Protein 8VIS (pdb70)

Solvent-accessible surface area: 41221 Å² total; per-residue (Å²): 199,46,0,59,32,24,154,52,49,19,35,42,34,6,14,0,21,22,18,43,99,10,135,61,16,17,12,6,0,6,0,0,1,20,23,100,105,57,28,70,2,1,0,0,0,7,43,58,46,15,0,0,0,0,2,86,0,10,90,92,28,63,66,33,216,49,3,47,0,0,2,13,38,12,17,82,167,31,139,67,124,16,151,9,96,54,24,36,60,21,124,82,44,115,68,98,66,54,27,18,3,0,0,0,2,59,1,77,88,63,12,114,64,75,173,61,22,20,3,1,6,7,1,52,77,93,43,121,27,49,73,3,5,9,0,8,0,0,0,0,0,0,84,98,119,67,28,163,67,18,76,65,4,37,23,4,46,1,19,8,26,16,27,47,83,1,30,21,42,107,13,18,103,34,45,7,37,57,10,6,0,0,0,6,20,14,34,5,19,15,4,11,8,80,16,0,17,0,0,0,0,0,15,34,38,117,162,113,53,2,20,0,0,0,0,10,17,47,27,61,86,11,9,66,65,54,44,10,5,2,1,3,55,0,29,53,16,32,54,20,0,106,117,73,24,64,27,76,59,119,7,60,42,132,114,123,72,40,0,0,8,87,55,42,89,109,99,124,134,106,260,0,29,52,16,87,114,6,132,64,11,16,20,2,0,6,0,0,1,37,7,70,127,19,10,43,2,1,0,0,0,6,34,40,50,14,0,0,0,0,2,37,1,9,73,52,33,54,68,35,112,63,2,56,0,0,2,8,52,17,15,74,162,19,147,64,160,14,103,10,98,57,21,53,61,25,136,66,44,93,29,68,68,9,43,19,1,0,0,0,2,45,1,69,110,62,11,115,18,64,102,55,17,2,3,1,6,26,3,22,66,124,42,122,26,56,95,45,28,62,0,49,0,0,0,0,0,0,79,96,46,20,12,65,28,26,57,74,5,38,43,3,107,1,104,10,38,32,30,124,95,1,36,20,106,116,13,19,104,46,46,7,58,98,7,6,0,0,0,3,12,86,127,6,35,25,2,0,0,4,8,0,1,0,0,0,0,0,14,61,55,102,206,96,50,11,26,0,0,0,0,0,2,10,1,45,73,8,10,38,69,70,44,10,0,1,1,3,55,0,27,55,16,31,87,19,0,76,120,67,17,69,48,123,56,134,151,119,67,136,86,46,172,36,0,12,34,22,152,54,74,18,37,43,34,9,9,0,27,18,12,41,124,11,131,64,18,22,11,5,0,6,0,0,0,19,29,101,101,58,24,73,2,0,0,0,0,6,42,51,69,21,0,0,0,0,1,84,3,11,87,103,29,65,70,35,189,40,3,40,0,0,4,10,35,15,15,80,168,32,143,65,126,16,142,9,97,73,29,42,76,28,152,64,35,93,66,98,73,54,27,16,3,0,0,0,1,59,2,48,108,61,10,115,45,58,141,54,19,8,3,1,5,5,0,18,57,38,39,108,26,48,47,2,5,11,0,8,0,1,1,1,0,0,82,90,105,100,22,163,65,19,77,93,4,50,22,2,39,0,18,8,32,12,24,50,87,1,39,20,73,107,13,19,106,47,46,7,64,92,12,7,0,0,0,5,26,12,24,11,20,20,3,10,7,87,14,0,18,0,0,0,0,0,14,29,37,120,152,101,25,1,4,0,0,0,0,10,17,47,28,60,82,10,11,70,73,51,42,12,5,1,1,4,55,0,24,56,18,28,64,27,0,88,114,67,24,60,25,123,143,45,65,42,137,119,80,77,41,0,0,9,80,39,66,101,89,97,135,128,94,263,0,30,50,15,86,110,8,133,72,19,16,18,2,0,5,0,0,1,37,15,80,126,28,12,36,2,0,0,0,0,9,46,12,39,24,0,0,0,0,2,38,1,7,79,39,27,59,49,37,189,44,3,56,0,0,3,18,58,16,15,74,159,19,156,65,159,15,74,10,114,54,25,43,62,26,118,90,44,112,33,47,71,9,44,23,1,0,0,0,2,46,0,80,106,68,7,115,13,61,76,65,18,2,1,1,8,21,5,57,78,127,56,117,20,51,91,32,29,62,0,41,0,0,1,1,0,0,81,95,46,23,11,74,34,26,59,73,5,38,44,2,106,1,106,8,40,36,31,106,93,1,37,21,110,115,12,17,104,48,47,8,58,98,8,7,0,0,0,4,19,100,133,7,33,26,2,0,0,2,0,0,1,0,0,0,0,0,9,64,48,109,212,99,64,8,10,0,0,0,0,0,2,9,1,43,51,9,10,45,82,70,45,12,0,0,1,4,54,0,26,56,16,31,95,28,0,111,118,67,27,53,31,158

Structure (mmCIF, N/CA/C/O backbone):
data_8VIS
#
_entry.id   8VIS
#
_cell.length_a   119.676
_cell.length_b   119.676
_cell.length_c   134.289
_cell.angle_alpha   90.00
_cell.angle_beta   90.00
_cell.angle_gamma   90.00
#
_symmetry.space_group_name_H-M   'P 43 21 2'
#
loop_
_entity.id
_entity.type
_entity.pdbx_description
1 polymer 'Transmembrane protease serine 11D non-catalytic chain'
2 polymer 'Transmembrane protease serine 11D catalytic chain'
3 non-polymer 'MAGNESIUM ION'
4 non-polymer GLYCEROL
5 non-polymer 1,2-ETHANEDIOL
6 non-polymer 'UNKNOWN ATOM OR ION'
7 water water
#
loop_
_atom_site.group_PDB
_atom_site.id
_atom_site.type_symbol
_atom_site.label_atom_id
_atom_site.label_alt_id
_atom_site.label_comp_id
_atom_site.label_asym_id
_atom_site.label_entity_id
_atom_site.label_seq_id
_atom_site.pdbx_PDB_ins_code
_atom_site.Cartn_x
_atom_site.Cartn_y
_atom_site.Cartn_z
_atom_site.occupancy
_atom_site.B_iso_or_equiv
_atom_site.auth_seq_id
_atom_site.auth_comp_id
_atom_site.auth_asym_id
_atom_site.auth_atom_id
_atom_site.pdbx_PDB_model_num
ATOM 1 N N . GLU A 1 131 ? 23.031 13.594 6.677 1.00 37.81 172 GLU A N 1
ATOM 2 C CA . GLU A 1 131 ? 21.925 13.599 7.672 1.00 38.63 172 GLU A CA 1
ATOM 3 C C . GLU A 1 131 ? 21.894 12.297 8.478 1.00 33.69 172 GLU A C 1
ATOM 4 O O . GLU A 1 131 ? 21.577 12.332 9.661 1.00 45.58 172 GLU A O 1
ATOM 10 N N . CYS A 1 132 ? 22.176 11.151 7.845 1.00 24.79 173 CYS A N 1
ATOM 11 C CA . CYS A 1 132 ? 22.276 9.897 8.593 1.00 18.47 173 CYS A CA 1
ATOM 12 C C . CYS A 1 132 ? 23.620 9.245 8.297 1.00 17.16 173 CYS A C 1
ATOM 13 O O . CYS A 1 132 ? 24.240 9.521 7.282 1.00 19.04 173 CYS A O 1
ATOM 16 N N . GLY A 1 133 ? 24.069 8.341 9.160 1.00 15.09 174 GLY A N 1
ATOM 17 C CA . GLY A 1 133 ? 25.036 7.334 8.752 1.00 14.78 174 GLY A CA 1
ATOM 18 C C . GLY A 1 133 ? 26.491 7.624 9.109 1.00 13.93 174 GLY A C 1
ATOM 19 O O . GLY A 1 133 ? 27.335 6.756 8.938 1.00 13.82 174 GLY A O 1
ATOM 20 N N . ALA A 1 134 ? 26.808 8.786 9.692 1.00 13.15 175 ALA A N 1
ATOM 21 C CA . ALA A 1 134 ? 28.176 9.032 10.120 1.00 13.67 175 ALA A CA 1
ATOM 22 C C . ALA A 1 134 ? 28.481 8.109 11.291 1.00 12.47 175 ALA A C 1
ATOM 23 O O . ALA A 1 134 ? 27.741 8.003 12.252 1.00 14.49 175 ALA A O 1
ATOM 25 N N . GLY A 1 135 ? 29.568 7.396 11.200 1.00 14.48 176 GLY A N 1
ATOM 26 C CA . GLY A 1 135 ? 29.860 6.346 12.141 1.00 15.25 176 GLY A CA 1
ATOM 27 C C . GLY A 1 135 ? 31.328 6.329 12.523 1.00 16.15 176 GLY A C 1
ATOM 28 O O . GLY A 1 135 ? 32.077 7.279 12.268 1.00 17.37 176 GLY A O 1
ATOM 29 N N . PRO A 1 136 ? 31.757 5.236 13.154 1.00 13.22 177 PRO A N 1
ATOM 30 C CA . PRO A 1 136 ? 33.085 5.181 13.767 1.00 14.43 177 PRO A CA 1
ATOM 31 C C . PRO A 1 136 ? 34.201 4.921 12.762 1.00 16.31 177 PRO A C 1
ATOM 32 O O . PRO A 1 136 ? 33.935 4.598 11.618 1.00 17.90 177 PRO A O 1
ATOM 36 N N . ASP A 1 137 ? 35.435 5.089 13.247 1.00 20.55 178 ASP A N 1
ATOM 37 C CA . ASP A 1 137 ? 36.634 4.792 12.486 1.00 23.27 178 ASP A CA 1
ATOM 38 C C . ASP A 1 137 ? 36.878 3.286 12.546 1.00 22.77 178 ASP A C 1
ATOM 39 O O . ASP A 1 137 ? 37.808 2.818 13.198 1.00 24.50 178 ASP A O 1
ATOM 44 N N . LEU A 1 138 ? 35.929 2.547 11.961 1.00 20.75 179 LEU A N 1
ATOM 45 C CA . LEU A 1 138 ? 35.920 1.098 11.879 1.00 20.34 179 LEU A CA 1
ATOM 46 C C . LEU A 1 138 ? 35.455 0.767 10.472 1.00 19.55 179 LEU A C 1
ATOM 47 O O . LEU A 1 138 ? 34.729 1.545 9.848 1.00 20.28 179 LEU A O 1
ATOM 52 N N . ILE A 1 139 ? 35.899 -0.388 9.967 1.00 20.14 180 ILE A N 1
ATOM 53 C CA . ILE A 1 139 ? 35.529 -0.842 8.618 1.00 21.24 180 ILE A CA 1
ATOM 54 C C . ILE A 1 139 ? 34.988 -2.261 8.759 1.00 17.29 180 ILE A C 1
ATOM 55 O O . ILE A 1 139 ? 35.326 -2.988 9.702 1.00 20.74 180 ILE A O 1
ATOM 60 N N . THR A 1 140 ? 34.118 -2.653 7.821 1.00 14.52 181 THR A N 1
ATOM 61 C CA . THR A 1 140 ? 33.681 -4.033 7.758 1.00 11.88 181 THR A CA 1
ATOM 62 C C . THR A 1 140 ? 34.282 -4.641 6.499 1.00 11.78 181 THR A C 1
ATOM 63 O O . THR A 1 140 ? 33.648 -4.743 5.451 1.00 11.02 181 THR A O 1
ATOM 67 N N . ASP A 1 141 ? 35.549 -5.013 6.609 1.00 12.79 182 ASP A N 1
ATOM 68 C CA . ASP A 1 141 ? 36.194 -5.656 5.477 1.00 13.41 182 ASP A CA 1
ATOM 69 C C . ASP A 1 141 ? 35.786 -7.118 5.436 1.00 12.87 182 ASP A C 1
ATOM 70 O O . ASP A 1 141 ? 35.664 -7.766 6.475 1.00 16.01 182 ASP A O 1
ATOM 75 N N . ASP A 1 142 ? 35.569 -7.656 4.237 1.00 11.34 183 ASP A N 1
ATOM 76 C CA . ASP A 1 142 ? 35.083 -9.012 4.106 1.00 9.77 183 ASP A CA 1
ATOM 77 C C . ASP A 1 142 ? 36.212 -10.002 3.794 1.00 9.88 183 ASP A C 1
ATOM 78 O O . ASP A 1 142 ? 35.976 -11.214 3.744 1.00 9.30 183 ASP A O 1
ATOM 83 N N . ASP A 1 143 ? 37.407 -9.467 3.545 1.00 9.99 184 ASP A N 1
ATOM 84 C CA . ASP A 1 143 ? 38.442 -10.278 2.895 1.00 10.03 184 ASP A CA 1
ATOM 85 C C . ASP A 1 143 ? 39.400 -10.914 3.902 1.00 9.79 184 ASP A C 1
ATOM 86 O O . ASP A 1 143 ? 40.122 -11.865 3.577 1.00 9.02 184 ASP A O 1
ATOM 91 N N . ASP A 1 144 ? 39.447 -10.429 5.137 1.00 11.05 185 ASP A N 1
ATOM 92 C CA . ASP A 1 144 ? 40.362 -11.051 6.079 1.00 11.25 185 ASP A CA 1
ATOM 93 C C . ASP A 1 144 ? 40.005 -12.526 6.287 1.00 10.67 185 ASP A C 1
ATOM 94 O O . ASP A 1 144 ? 38.832 -12.899 6.289 1.00 10.94 185 ASP A O 1
ATOM 99 N N . LYS A 1 145 ? 41.050 -13.348 6.444 1.00 10.43 186 LYS A N 1
ATOM 100 C CA . LYS A 1 145 ? 40.862 -14.762 6.694 1.00 12.65 186 LYS A CA 1
ATOM 101 C C . LYS A 1 145 ? 40.725 -15.061 8.205 1.00 14.95 186 LYS A C 1
ATOM 102 O O . LYS A 1 145 ? 41.019 -16.222 8.564 1.00 14.70 186 LYS A O 1
ATOM 109 N N . ILE B 2 1 ? 25.690 -9.269 24.184 1.00 10.12 187 ILE B N 1
ATOM 110 C CA . ILE B 2 1 ? 26.638 -9.682 23.104 1.00 10.15 187 ILE B CA 1
ATOM 111 C C . ILE B 2 1 ? 27.639 -10.680 23.689 1.00 11.02 187 ILE B C 1
ATOM 112 O O . ILE B 2 1 ? 28.238 -10.437 24.733 1.00 10.80 187 ILE B O 1
ATOM 117 N N . LEU B 2 2 ? 27.762 -11.818 23.020 1.00 11.51 188 LEU B N 1
ATOM 118 C CA . LEU B 2 2 ? 28.780 -12.816 23.302 1.00 14.02 188 LEU B CA 1
ATOM 119 C C . LEU B 2 2 ? 29.988 -12.529 22.441 1.00 13.94 188 LEU B C 1
ATOM 120 O O . LEU B 2 2 ? 29.841 -12.195 21.257 1.00 12.44 188 LEU B O 1
ATOM 125 N N . GLY B 2 3 ? 31.187 -12.640 23.060 1.00 14.58 189 GLY B N 1
ATOM 126 C CA . GLY B 2 3 ? 32.423 -12.621 22.302 1.00 16.20 189 GLY B CA 1
ATOM 127 C C . GLY B 2 3 ? 32.758 -11.259 21.742 1.00 18.63 189 GLY B C 1
ATOM 128 O O . GLY B 2 3 ? 33.455 -11.136 20.745 1.00 25.39 189 GLY B O 1
ATOM 129 N N . GLY B 2 4 ? 32.222 -10.225 22.386 1.00 15.74 190 GLY B N 1
ATOM 130 C CA . GLY B 2 4 ? 32.418 -8.889 21.920 1.00 20.15 190 GLY B CA 1
ATOM 131 C C . GLY B 2 4 ? 33.381 -8.162 22.835 1.00 19.72 190 GLY B C 1
ATOM 132 O O . GLY B 2 4 ? 33.941 -8.725 23.796 1.00 21.12 190 GLY B O 1
ATOM 133 N N . THR B 2 5 ? 33.464 -6.878 22.550 1.00 18.40 191 THR B N 1
ATOM 134 C CA A THR B 2 5 ? 34.271 -5.973 23.337 0.60 17.40 191 THR B CA 1
ATOM 135 C CA B THR B 2 5 ? 34.272 -5.967 23.334 0.40 16.98 191 THR B CA 1
ATOM 136 C C . THR B 2 5 ? 33.401 -4.799 23.757 1.00 15.13 191 THR B C 1
ATOM 137 O O . THR B 2 5 ? 32.371 -4.549 23.134 1.00 12.31 191 THR B O 1
ATOM 144 N N . GLU B 2 6 ? 33.812 -4.099 24.813 1.00 13.37 192 GLU B N 1
ATOM 145 C CA . GLU B 2 6 ? 33.137 -2.873 25.195 1.00 13.30 192 GLU B CA 1
ATOM 146 C C . GLU B 2 6 ? 33.298 -1.840 24.083 1.00 13.16 192 GLU B C 1
ATOM 147 O O . GLU B 2 6 ? 34.399 -1.612 23.554 1.00 14.97 192 GLU B O 1
ATOM 153 N N . ALA B 2 7 ? 32.188 -1.199 23.709 1.00 11.12 193 ALA B N 1
ATOM 154 C CA . ALA B 2 7 ? 32.198 -0.140 22.728 1.00 10.99 193 ALA B CA 1
ATOM 155 C C . ALA B 2 7 ? 32.705 1.159 23.347 1.00 11.37 193 ALA B C 1
ATOM 156 O O . ALA B 2 7 ? 32.410 1.476 24.509 1.00 13.48 193 ALA B O 1
ATOM 158 N N . GLU B 2 8 ? 33.419 1.954 22.551 1.00 12.02 194 GLU B N 1
ATOM 159 C CA . GLU B 2 8 ? 33.809 3.287 22.985 1.00 11.99 194 GLU B CA 1
ATOM 160 C C . GLU B 2 8 ? 32.603 4.218 22.903 1.00 12.00 194 GLU B C 1
ATOM 161 O O . GLU B 2 8 ? 31.819 4.128 21.987 1.00 10.96 194 GLU B O 1
ATOM 167 N N . GLU B 2 9 ? 32.497 5.161 23.841 1.00 12.06 195 GLU B N 1
ATOM 168 C CA A GLU B 2 9 ? 31.509 6.214 23.752 0.60 11.76 195 GLU B CA 1
ATOM 169 C CA B GLU B 2 9 ? 31.527 6.239 23.771 0.40 13.48 195 GLU B CA 1
ATOM 170 C C . GLU B 2 9 ? 31.645 6.913 22.406 1.00 12.76 195 GLU B C 1
ATOM 171 O O . GLU B 2 9 ? 32.755 7.202 21.954 1.00 14.46 195 GLU B O 1
ATOM 182 N N . GLY B 2 10 ? 30.491 7.138 21.748 1.00 12.39 196 GLY B N 1
ATOM 183 C CA . GLY B 2 10 ? 30.477 7.830 20.476 1.00 12.81 196 GLY B CA 1
ATOM 184 C C . GLY B 2 10 ? 30.619 6.912 19.265 1.00 12.59 196 GLY B C 1
ATOM 185 O O . GLY B 2 10 ? 30.413 7.383 18.159 1.00 13.86 196 GLY B O 1
ATOM 186 N N . SER B 2 11 ? 31.018 5.637 19.444 1.00 11.35 197 SER B N 1
ATOM 187 C CA . SER B 2 11 ? 31.243 4.772 18.293 1.00 11.03 197 SER B CA 1
ATOM 188 C C . SER B 2 11 ? 29.951 4.545 17.526 1.00 10.71 197 SER B C 1
ATOM 189 O O . SER B 2 11 ? 29.986 4.512 16.303 1.00 10.58 197 SER B O 1
ATOM 192 N N . TRP B 2 12 ? 28.838 4.357 18.271 1.00 9.55 198 TRP B N 1
ATOM 193 C CA . TRP B 2 12 ? 27.578 3.924 17.694 1.00 9.11 198 TRP B CA 1
ATOM 194 C C . TRP B 2 12 ? 26.505 4.958 18.014 1.00 9.68 198 TRP B C 1
ATOM 195 O O . TRP B 2 12 ? 25.731 4.800 18.977 1.00 9.09 198 TRP B O 1
ATOM 206 N N . PRO B 2 13 ? 26.508 6.101 17.302 1.00 9.66 199 PRO B N 1
ATOM 207 C CA . PRO B 2 13 ? 25.754 7.273 17.733 1.00 10.49 199 PRO B CA 1
ATOM 208 C C . PRO B 2 13 ? 24.248 7.092 17.707 1.00 10.92 199 PRO B C 1
ATOM 209 O O . PRO B 2 13 ? 23.520 7.843 18.346 1.00 10.50 199 PRO B O 1
ATOM 213 N N . TRP B 2 14 ? 23.793 6.079 16.943 1.00 9.20 200 TRP B N 1
ATOM 214 C CA . TRP B 2 14 ? 22.366 5.802 16.810 1.00 8.92 200 TRP B CA 1
ATOM 215 C C . TRP B 2 14 ? 21.845 4.877 17.908 1.00 9.09 200 TRP B C 1
ATOM 216 O O . TRP B 2 14 ? 20.618 4.724 18.029 1.00 8.56 200 TRP B O 1
ATOM 227 N N . GLN B 2 15 ? 22.740 4.183 18.632 1.00 8.52 201 GLN B N 1
ATOM 228 C CA . GLN B 2 15 ? 22.320 3.133 19.549 1.00 8.56 201 GLN B CA 1
ATOM 229 C C . GLN B 2 15 ? 21.646 3.785 20.760 1.00 8.65 201 GLN B C 1
ATOM 230 O O . GLN B 2 15 ? 22.181 4.716 21.388 1.00 10.61 201 GLN B O 1
ATOM 236 N N . VAL B 2 16 ? 20.452 3.299 21.067 1.00 7.84 202 VAL B N 1
ATOM 237 C CA . VAL B 2 16 ? 19.760 3.663 22.308 1.00 8.16 202 VAL B CA 1
ATOM 238 C C . VAL B 2 16 ? 19.466 2.403 23.096 1.00 7.96 202 VAL B C 1
ATOM 239 O O . VAL B 2 16 ? 19.330 1.306 22.559 1.00 8.89 202 VAL B O 1
ATOM 243 N N . SER B 2 17 ? 19.338 2.610 24.415 1.00 7.53 203 SER B N 1
ATOM 244 C CA . SER B 2 17 ? 18.760 1.645 25.335 1.00 7.59 203 SER B CA 1
ATOM 245 C C . SER B 2 17 ? 17.304 2.016 25.558 1.00 7.82 203 SER B C 1
ATOM 246 O O . SER B 2 17 ? 17.015 3.183 25.833 1.00 8.65 203 SER B O 1
ATOM 249 N N . LEU B 2 18 ? 16.429 1.014 25.436 1.00 7.49 204 LEU B N 1
ATOM 250 C CA . LEU B 2 18 ? 15.022 1.222 25.752 1.00 8.30 204 LEU B CA 1
ATOM 251 C C . LEU B 2 18 ? 14.775 0.599 27.109 1.00 7.27 204 LEU B C 1
ATOM 252 O O . LEU B 2 18 ? 14.928 -0.610 27.299 1.00 7.86 204 LEU B O 1
ATOM 257 N N . ARG B 2 19 ? 14.415 1.471 28.056 1.00 8.57 205 ARG B N 1
ATOM 258 C CA . ARG B 2 19 ? 14.203 1.124 29.437 1.00 9.14 205 ARG B CA 1
ATOM 259 C C . ARG B 2 19 ? 12.722 1.009 29.738 1.00 9.55 205 ARG B C 1
ATOM 260 O O . ARG B 2 19 ? 11.985 1.919 29.433 1.00 10.85 205 ARG B O 1
ATOM 268 N N . LEU B 2 20 ? 12.326 -0.127 30.254 1.00 11.07 206 LEU B N 1
ATOM 269 C CA . LEU B 2 20 ? 10.966 -0.411 30.696 1.00 11.13 206 LEU B CA 1
ATOM 270 C C . LEU B 2 20 ? 10.972 -0.323 32.214 1.00 12.70 206 LEU B C 1
ATOM 271 O O . LEU B 2 20 ? 11.726 -1.026 32.887 1.00 13.46 206 LEU B O 1
ATOM 276 N N . ASN B 2 21 ? 10.166 0.622 32.731 1.00 13.85 207 ASN B N 1
ATOM 277 C CA . ASN B 2 21 ? 10.052 0.768 34.179 1.00 14.86 207 ASN B CA 1
ATOM 278 C C . ASN B 2 21 ? 11.438 0.907 34.835 1.00 15.18 207 ASN B C 1
ATOM 279 O O . ASN B 2 21 ? 11.717 0.309 35.863 1.00 16.79 207 ASN B O 1
ATOM 284 N N . ASN B 2 22 ? 12.281 1.711 34.213 1.00 15.05 208 ASN B N 1
ATOM 285 C CA . ASN B 2 22 ? 13.580 2.112 34.740 1.00 14.73 208 ASN B CA 1
ATOM 286 C C . ASN B 2 22 ? 14.597 0.972 34.763 1.00 14.94 208 ASN B C 1
ATOM 287 O O . ASN B 2 22 ? 15.500 0.948 35.598 1.00 16.98 208 ASN B O 1
ATOM 292 N N . ALA B 2 23 ? 14.490 0.020 33.837 1.00 13.67 209 ALA B N 1
ATOM 293 C CA . ALA B 2 23 ? 15.547 -0.963 33.646 1.00 12.59 209 ALA B CA 1
ATOM 294 C C . ALA B 2 23 ? 15.728 -1.204 32.145 1.00 11.49 209 ALA B C 1
ATOM 295 O O . ALA B 2 23 ? 14.756 -1.317 31.417 1.00 10.57 209 ALA B O 1
ATOM 297 N N . HIS B 2 24 ? 16.999 -1.325 31.717 1.00 11.54 210 HIS B N 1
ATOM 298 C CA . HIS B 2 24 ? 17.278 -1.690 30.333 1.00 10.38 210 HIS B CA 1
ATOM 299 C C . HIS B 2 24 ? 16.456 -2.916 29.954 1.00 9.14 210 HIS B C 1
ATOM 300 O O . HIS B 2 24 ? 16.512 -3.943 30.628 1.00 10.49 210 HIS B O 1
ATOM 307 N N . HIS B 2 25 ? 15.782 -2.857 28.814 1.00 9.55 211 HIS B N 1
ATOM 308 C CA . HIS B 2 25 ? 15.049 -4.005 28.326 1.00 10.20 211 HIS B CA 1
ATOM 309 C C . HIS B 2 25 ? 15.464 -4.432 26.916 1.00 9.63 211 HIS B C 1
ATOM 310 O O . HIS B 2 25 ? 15.584 -5.624 26.627 1.00 12.58 211 HIS B O 1
ATOM 317 N N A CYS B 2 26 ? 15.647 -3.459 26.036 0.50 8.50 212 CYS B N 1
ATOM 318 N N B CYS B 2 26 ? 15.658 -3.481 26.029 0.50 10.66 212 CYS B N 1
ATOM 319 C CA A CYS B 2 26 ? 15.884 -3.688 24.618 0.50 7.83 212 CYS B CA 1
ATOM 320 C CA B CYS B 2 26 ? 16.112 -3.836 24.696 0.50 11.41 212 CYS B CA 1
ATOM 321 C C A CYS B 2 26 ? 16.851 -2.652 24.072 0.50 8.08 212 CYS B C 1
ATOM 322 C C B CYS B 2 26 ? 16.860 -2.669 24.071 0.50 10.02 212 CYS B C 1
ATOM 323 O O A CYS B 2 26 ? 17.012 -1.589 24.639 0.50 7.89 212 CYS B O 1
ATOM 324 O O B CYS B 2 26 ? 16.993 -1.598 24.640 0.50 9.62 212 CYS B O 1
ATOM 329 N N . GLY B 2 27 ? 17.463 -2.954 22.922 1.00 8.50 213 GLY B N 1
ATOM 330 C CA . GLY B 2 27 ? 18.148 -1.955 22.153 1.00 8.41 213 GLY B CA 1
ATOM 331 C C . GLY B 2 27 ? 17.222 -1.325 21.114 1.00 8.03 213 GLY B C 1
ATOM 332 O O . GLY B 2 27 ? 16.136 -1.811 20.876 1.00 8.12 213 GLY B O 1
ATOM 333 N N . GLY B 2 28 ? 17.700 -0.258 20.514 1.00 8.07 214 GLY B N 1
ATOM 334 C CA . GLY B 2 28 ? 17.068 0.340 19.366 1.00 8.13 214 GLY B CA 1
ATOM 335 C C . GLY B 2 28 ? 18.059 1.254 18.654 1.00 8.00 214 GLY B C 1
ATOM 336 O O . GLY B 2 28 ? 19.143 1.502 19.164 1.00 8.51 214 GLY B O 1
ATOM 337 N N . SER B 2 29 ? 17.658 1.777 17.500 1.00 8.35 215 SER B N 1
ATOM 338 C CA . SER B 2 29 ? 18.480 2.670 16.696 1.00 8.35 215 SER B CA 1
ATOM 339 C C . SER B 2 29 ? 17.698 3.912 16.269 1.00 8.25 215 SER B C 1
ATOM 340 O O . SER B 2 29 ? 16.626 3.776 15.692 1.00 8.53 215 SER B O 1
ATOM 343 N N . LEU B 2 30 ? 18.264 5.086 16.493 1.00 7.93 216 LEU B N 1
ATOM 344 C CA . LEU B 2 30 ? 17.707 6.301 15.923 1.00 9.24 216 LEU B CA 1
ATOM 345 C C . LEU B 2 30 ? 17.775 6.251 14.400 1.00 9.94 216 LEU B C 1
ATOM 346 O O . LEU B 2 30 ? 18.875 6.078 13.846 1.00 10.21 216 LEU B O 1
ATOM 351 N N . ILE B 2 31 ? 16.646 6.440 13.742 1.00 9.71 217 ILE B N 1
ATOM 352 C CA . ILE B 2 31 ? 16.602 6.516 12.279 1.00 10.24 217 ILE B CA 1
ATOM 353 C C . ILE B 2 31 ? 16.244 7.933 11.807 1.00 11.74 217 ILE B C 1
ATOM 354 O O . ILE B 2 31 ? 16.361 8.252 10.620 1.00 12.99 217 ILE B O 1
ATOM 359 N N . ASN B 2 32 ? 15.844 8.783 12.741 1.00 12.05 218 ASN B N 1
ATOM 360 C CA . ASN B 2 32 ? 15.820 10.230 12.537 1.00 13.95 218 ASN B CA 1
ATOM 361 C C . ASN B 2 32 ? 15.686 10.871 13.908 1.00 15.00 218 ASN B C 1
ATOM 362 O O . ASN B 2 32 ? 15.819 10.177 14.920 1.00 13.84 218 ASN B O 1
ATOM 367 N N . ASN B 2 33 ? 15.433 12.195 13.971 1.00 14.64 219 ASN B N 1
ATOM 368 C CA A ASN B 2 33 ? 15.514 12.855 15.259 0.50 14.98 219 ASN B CA 1
ATOM 369 C CA B ASN B 2 33 ? 15.478 12.910 15.227 0.50 15.45 219 ASN B CA 1
ATOM 370 C C . ASN B 2 33 ? 14.315 12.564 16.160 1.00 14.95 219 ASN B C 1
ATOM 371 O O . ASN B 2 33 ? 14.333 12.990 17.315 1.00 15.78 219 ASN B O 1
ATOM 380 N N . MET B 2 34 ? 13.282 11.842 15.682 1.00 14.46 220 MET B N 1
ATOM 381 C CA . MET B 2 34 ? 12.158 11.520 16.550 1.00 16.31 220 MET B CA 1
ATOM 382 C C . MET B 2 34 ? 11.750 10.060 16.520 1.00 13.60 220 MET B C 1
ATOM 383 O O . MET B 2 34 ? 10.825 9.693 17.225 1.00 14.08 220 MET B O 1
ATOM 388 N N . TRP B 2 35 ? 12.438 9.205 15.739 1.00 11.68 221 TRP B N 1
ATOM 389 C CA . TRP B 2 35 ? 12.028 7.822 15.611 1.00 10.75 221 TRP B CA 1
ATOM 390 C C . TRP B 2 35 ? 13.178 6.840 15.848 1.00 10.40 221 TRP B C 1
ATOM 391 O O . TRP B 2 35 ? 14.279 7.043 15.345 1.00 9.79 221 TRP B O 1
ATOM 402 N N . ILE B 2 36 ? 12.854 5.792 16.604 1.00 9.22 222 ILE B N 1
ATOM 403 C CA . ILE B 2 36 ? 13.746 4.697 16.908 1.00 8.86 222 ILE B CA 1
ATOM 404 C C . ILE B 2 36 ? 13.156 3.413 16.304 1.00 9.30 222 ILE B C 1
ATOM 405 O O . ILE B 2 36 ? 11.992 3.070 16.503 1.00 9.29 222 ILE B O 1
ATOM 410 N N . LEU B 2 37 ? 14.020 2.630 15.664 1.00 8.08 223 LEU B N 1
ATOM 411 C CA . LEU B 2 37 ? 13.676 1.351 15.075 1.00 9.06 223 LEU B CA 1
ATOM 412 C C . LEU B 2 37 ? 14.148 0.247 16.012 1.00 8.60 223 LEU B C 1
ATOM 413 O O . LEU B 2 37 ? 15.295 0.288 16.469 1.00 9.21 223 LEU B O 1
ATOM 418 N N . THR B 2 38 ? 13.273 -0.717 16.306 1.00 8.24 224 THR B N 1
ATOM 419 C CA . THR B 2 38 ? 13.540 -1.758 17.271 1.00 7.91 224 THR B CA 1
ATOM 420 C C . THR B 2 38 ? 12.702 -3.003 16.935 1.00 7.82 224 THR B C 1
ATOM 421 O O . THR B 2 38 ? 12.251 -3.146 15.810 1.00 8.15 224 THR B O 1
ATOM 425 N N . ALA B 2 39 ? 12.617 -3.932 17.878 1.00 7.85 225 ALA B N 1
ATOM 426 C CA . ALA B 2 39 ? 11.938 -5.217 17.723 1.00 7.66 225 ALA B CA 1
ATOM 427 C C . ALA B 2 39 ? 10.564 -5.163 18.368 1.00 8.61 225 ALA B C 1
ATOM 428 O O . ALA B 2 39 ? 10.417 -4.625 19.452 1.00 8.83 225 ALA B O 1
ATOM 430 N N . ALA B 2 40 ? 9.570 -5.794 17.730 1.00 9.25 226 ALA B N 1
ATOM 431 C CA . ALA B 2 40 ? 8.252 -5.951 18.331 1.00 9.17 226 ALA B CA 1
ATOM 432 C C . ALA B 2 40 ? 8.272 -6.729 19.644 1.00 9.58 226 ALA B C 1
ATOM 433 O O . ALA B 2 40 ? 7.510 -6.458 20.574 1.00 9.60 226 ALA B O 1
ATOM 435 N N . HIS B 2 41 ? 9.149 -7.736 19.776 1.00 9.34 227 HIS B N 1
ATOM 436 C CA . HIS B 2 41 ? 9.204 -8.568 20.961 1.00 10.71 227 HIS B CA 1
ATOM 437 C C . HIS B 2 41 ? 9.444 -7.750 22.234 1.00 9.55 227 HIS B C 1
ATOM 438 O O . HIS B 2 41 ? 9.053 -8.186 23.314 1.00 10.39 227 HIS B O 1
ATOM 445 N N . CYS B 2 42 ? 10.145 -6.610 22.094 1.00 9.47 228 CYS B N 1
ATOM 446 C CA . CYS B 2 42 ? 10.434 -5.732 23.210 1.00 10.50 228 CYS B CA 1
ATOM 447 C C . CYS B 2 42 ? 9.168 -5.363 23.980 1.00 10.40 228 CYS B C 1
ATOM 448 O O . CYS B 2 42 ? 9.248 -5.135 25.187 1.00 10.43 228 CYS B O 1
ATOM 451 N N . PHE B 2 43 ? 8.029 -5.319 23.267 1.00 9.99 229 PHE B N 1
ATOM 452 C CA . PHE B 2 43 ? 6.799 -4.756 23.813 1.00 10.57 229 PHE B CA 1
ATOM 453 C C . PHE B 2 43 ? 5.764 -5.828 24.121 1.00 12.94 229 PHE B C 1
ATOM 454 O O . PHE B 2 43 ? 4.587 -5.491 24.326 1.00 13.89 229 PHE B O 1
ATOM 462 N N . ARG B 2 44 ? 6.169 -7.085 24.201 1.00 14.38 230 ARG B N 1
ATOM 463 C CA . ARG B 2 44 ? 5.197 -8.153 24.360 1.00 17.19 230 ARG B CA 1
ATOM 464 C C . ARG B 2 44 ? 4.446 -8.034 25.694 1.00 17.95 230 ARG B C 1
ATOM 465 O O . ARG B 2 44 ? 3.276 -8.413 25.760 1.00 20.46 230 ARG B O 1
ATOM 468 N N . SER B 2 45 ? 5.106 -7.544 26.736 1.00 16.46 231 SER B N 1
ATOM 469 C CA . SER B 2 45 ? 4.488 -7.412 28.046 1.00 18.85 231 SER B CA 1
ATOM 470 C C . SER B 2 45 ? 3.976 -5.988 28.285 1.00 19.22 231 SER B C 1
ATOM 471 O O . SER B 2 45 ? 2.991 -5.818 29.000 1.00 22.45 231 SER B O 1
ATOM 474 N N . ASN B 2 46 ? 4.615 -4.966 27.697 1.00 13.06 232 ASN B N 1
ATOM 475 C CA . ASN B 2 46 ? 4.235 -3.579 27.965 1.00 13.06 232 ASN B CA 1
ATOM 476 C C . ASN B 2 46 ? 4.449 -2.758 26.708 1.00 12.14 232 ASN B C 1
ATOM 477 O O . ASN B 2 46 ? 5.594 -2.665 26.245 1.00 10.88 232 ASN B O 1
ATOM 482 N N . SER B 2 47 ? 3.362 -2.189 26.156 1.00 10.50 233 SER B N 1
ATOM 483 C CA . SER B 2 47 ? 3.451 -1.304 25.011 1.00 11.39 233 SER B CA 1
ATOM 484 C C . SER B 2 47 ? 2.879 0.061 25.341 1.00 10.25 233 SER B C 1
ATOM 485 O O . SER B 2 47 ? 2.495 0.793 24.432 1.00 10.61 233 SER B O 1
ATOM 488 N N . ASN B 2 48 ? 2.987 0.417 26.627 1.00 9.31 234 ASN B N 1
ATOM 489 C CA . ASN B 2 48 ? 2.563 1.723 27.108 1.00 9.86 234 ASN B CA 1
ATOM 490 C C . ASN B 2 48 ? 3.695 2.728 26.950 1.00 10.05 234 ASN B C 1
ATOM 491 O O . ASN B 2 48 ? 4.661 2.657 27.720 1.00 9.90 234 ASN B O 1
ATOM 496 N N . PRO B 2 49 ? 3.619 3.712 26.043 1.00 10.07 235 PRO B N 1
ATOM 497 C CA . PRO B 2 49 ? 4.732 4.644 25.861 1.00 10.21 235 PRO B CA 1
ATOM 498 C C . PRO B 2 49 ? 5.173 5.367 27.131 1.00 10.98 235 PRO B C 1
ATOM 499 O O . PRO B 2 49 ? 6.326 5.705 27.308 1.00 10.43 235 PRO B O 1
ATOM 503 N N . ARG B 2 50 ? 4.230 5.594 28.050 1.00 11.65 236 ARG B N 1
ATOM 504 C CA . ARG B 2 50 ? 4.541 6.292 29.286 1.00 11.20 236 ARG B CA 1
ATOM 505 C C . ARG B 2 50 ? 5.433 5.481 30.200 1.00 11.55 236 ARG B C 1
ATOM 506 O O . ARG B 2 50 ? 5.954 6.058 31.155 1.00 12.04 236 ARG B O 1
ATOM 514 N N . ASP B 2 51 ? 5.616 4.173 29.948 1.00 10.33 237 ASP B N 1
ATOM 515 C CA . ASP B 2 51 ? 6.430 3.323 30.818 1.00 11.28 237 ASP B CA 1
ATOM 516 C C . ASP B 2 51 ? 7.847 3.086 30.263 1.00 10.49 237 ASP B C 1
ATOM 517 O O . ASP B 2 51 ? 8.641 2.341 30.866 1.00 10.75 237 ASP B O 1
ATOM 522 N N . TRP B 2 52 ? 8.129 3.709 29.128 1.00 9.82 238 TRP B N 1
ATOM 523 C CA . TRP B 2 52 ? 9.397 3.541 28.429 1.00 9.85 238 TRP B CA 1
ATOM 524 C C . TRP B 2 52 ? 10.172 4.835 28.358 1.00 10.59 238 TRP B C 1
ATOM 525 O O . TRP B 2 52 ? 9.615 5.923 28.145 1.00 12.15 238 TRP B O 1
ATOM 536 N N . ILE B 2 53 ? 11.512 4.693 28.459 1.00 10.31 239 ILE B N 1
ATOM 537 C CA . ILE B 2 53 ? 12.425 5.812 28.275 1.00 10.52 239 ILE B CA 1
ATOM 538 C C . ILE B 2 53 ? 13.547 5.306 27.384 1.00 9.51 239 ILE B C 1
ATOM 539 O O . ILE B 2 53 ? 14.005 4.176 27.597 1.00 9.89 239 ILE B O 1
ATOM 544 N N . ALA B 2 54 ? 13.976 6.134 26.437 1.00 9.27 240 ALA B N 1
ATOM 545 C CA . ALA B 2 54 ? 15.143 5.805 25.621 1.00 9.09 240 ALA B CA 1
ATOM 546 C C . ALA B 2 54 ? 16.340 6.556 26.158 1.00 9.50 240 ALA B C 1
ATOM 547 O O . ALA B 2 54 ? 16.224 7.698 26.577 1.00 10.35 240 ALA B O 1
ATOM 549 N N . THR B 2 55 ? 17.503 5.893 26.209 1.00 9.44 241 THR B N 1
ATOM 550 C CA . THR B 2 55 ? 18.697 6.598 26.618 1.00 9.28 241 THR B CA 1
ATOM 551 C C . THR B 2 55 ? 19.795 6.445 25.584 1.00 9.39 241 THR B C 1
ATOM 552 O O . THR B 2 55 ? 19.880 5.461 24.883 1.00 9.56 241 THR B O 1
ATOM 556 N N . SER B 2 56 ? 20.652 7.476 25.586 1.00 9.44 242 SER B N 1
ATOM 557 C CA A SER B 2 56 ? 21.873 7.520 24.803 0.50 10.12 242 SER B CA 1
ATOM 558 C CA B SER B 2 56 ? 21.874 7.518 24.810 0.50 10.28 242 SER B CA 1
ATOM 559 C C . SER B 2 56 ? 23.058 7.606 25.767 1.00 10.39 242 SER B C 1
ATOM 560 O O . SER B 2 56 ? 22.935 8.171 26.862 1.00 11.64 242 SER B O 1
ATOM 565 N N . GLY B 2 57 ? 24.189 7.050 25.327 1.00 10.41 243 GLY B N 1
ATOM 566 C CA . GLY B 2 57 ? 25.391 6.881 26.125 1.00 9.91 243 GLY B CA 1
ATOM 567 C C . GLY B 2 57 ? 25.690 5.395 26.236 1.00 10.18 243 GLY B C 1
ATOM 568 O O . GLY B 2 57 ? 24.766 4.544 26.231 1.00 10.60 243 GLY B O 1
ATOM 569 N N . ILE B 2 58 ? 26.964 5.049 26.408 1.00 9.83 244 ILE B N 1
ATOM 570 C CA . ILE B 2 58 ? 27.291 3.635 26.463 1.00 10.01 244 ILE B CA 1
ATOM 571 C C . ILE B 2 58 ? 26.887 2.978 27.780 1.00 9.23 244 ILE B C 1
ATOM 572 O O . ILE B 2 58 ? 26.906 1.756 27.846 1.00 9.28 244 ILE B O 1
ATOM 577 N N . SER B 2 59 ? 26.516 3.739 28.811 1.00 8.91 245 SER B N 1
ATOM 578 C CA . SER B 2 59 ? 26.187 3.153 30.111 1.00 8.40 245 SER B CA 1
ATOM 579 C C . SER B 2 59 ? 24.686 3.206 30.381 1.00 8.55 245 SER B C 1
ATOM 580 O O . SER B 2 59 ? 24.060 4.235 30.226 1.00 8.63 245 SER B O 1
ATOM 583 N N . THR B 2 60 ? 24.106 2.080 30.803 1.00 9.11 246 THR B N 1
ATOM 584 C CA . THR B 2 60 ? 22.721 2.099 31.272 1.00 9.41 246 THR B CA 1
ATOM 585 C C . THR B 2 60 ? 22.678 2.457 32.760 1.00 9.98 246 THR B C 1
ATOM 586 O O . THR B 2 60 ? 21.591 2.728 33.281 1.00 11.33 246 THR B O 1
ATOM 590 N N . THR B 2 61 ? 23.830 2.473 33.414 1.00 10.21 247 THR B N 1
ATOM 591 C CA . THR B 2 61 ? 23.902 2.903 34.804 1.00 11.29 247 THR B CA 1
ATOM 592 C C . THR B 2 61 ? 23.933 4.424 34.901 1.00 10.98 247 THR B C 1
ATOM 593 O O . THR B 2 61 ? 23.175 5.017 35.686 1.00 10.52 247 THR B O 1
ATOM 597 N N . PHE B 2 62 ? 24.770 5.046 34.057 1.00 9.75 248 PHE B N 1
ATOM 598 C CA . PHE B 2 62 ? 24.893 6.502 33.995 1.00 10.59 248 PHE B CA 1
ATOM 599 C C . PHE B 2 62 ? 24.722 6.952 32.542 1.00 11.04 248 PHE B C 1
ATOM 600 O O . PHE B 2 62 ? 25.667 7.312 31.837 1.00 10.17 248 PHE B O 1
ATOM 608 N N . PRO B 2 63 ? 23.483 6.935 32.033 1.00 11.19 249 PRO B N 1
ATOM 609 C CA . PRO B 2 63 ? 23.256 7.397 30.661 1.00 11.11 249 PRO B CA 1
ATOM 610 C C . PRO B 2 63 ? 23.553 8.876 30.465 1.00 12.85 249 PRO B C 1
ATOM 611 O O . PRO B 2 63 ? 23.484 9.645 31.437 1.00 14.46 249 PRO B O 1
ATOM 615 N N . LYS B 2 64 ? 23.826 9.271 29.231 1.00 13.45 250 LYS B N 1
ATOM 616 C CA . LYS B 2 64 ? 24.125 10.675 28.943 1.00 14.84 250 LYS B CA 1
ATOM 617 C C . LYS B 2 64 ? 22.850 11.464 28.726 1.00 17.10 250 LYS B C 1
ATOM 618 O O . LYS B 2 64 ? 22.759 12.611 29.129 1.00 18.39 250 LYS B O 1
ATOM 624 N N . LEU B 2 65 ? 21.857 10.830 28.110 1.00 13.91 251 LEU B N 1
ATOM 625 C CA . LEU B 2 65 ? 20.631 11.536 27.733 1.00 15.04 251 LEU B CA 1
ATOM 626 C C . LEU B 2 65 ? 19.465 10.571 27.918 1.00 13.92 251 LEU B C 1
ATOM 627 O O . LEU B 2 65 ? 19.581 9.415 27.526 1.00 13.38 251 LEU B O 1
ATOM 632 N N . ARG B 2 66 ? 18.399 11.071 28.550 1.00 14.11 252 ARG B N 1
ATOM 633 C CA A ARG B 2 66 ? 17.158 10.335 28.712 0.59 14.35 252 ARG B CA 1
ATOM 634 C CA C ARG B 2 66 ? 17.157 10.334 28.717 0.40 14.38 252 ARG B CA 1
ATOM 635 C C . ARG B 2 66 ? 16.082 11.017 27.874 1.00 15.69 252 ARG B C 1
ATOM 636 O O . ARG B 2 66 ? 16.005 12.260 27.836 1.00 15.65 252 ARG B O 1
ATOM 651 N N . MET B 2 67 ? 15.298 10.204 27.152 1.00 13.02 253 MET B N 1
ATOM 652 C CA . MET B 2 67 ? 14.338 10.722 26.191 1.00 12.78 253 MET B CA 1
ATOM 653 C C . MET B 2 67 ? 12.974 10.066 26.429 1.00 13.07 253 MET B C 1
ATOM 654 O O . MET B 2 67 ? 12.840 8.846 26.403 1.00 12.19 253 MET B O 1
ATOM 659 N N . ARG B 2 68 ? 11.939 10.881 26.643 1.00 12.45 254 ARG B N 1
ATOM 660 C CA . ARG B 2 68 ? 10.594 10.379 26.817 1.00 12.76 254 ARG B CA 1
ATOM 661 C C . ARG B 2 68 ? 10.040 9.862 25.489 1.00 11.01 254 ARG B C 1
ATOM 662 O O . ARG B 2 68 ? 10.356 10.366 24.412 1.00 10.85 254 ARG B O 1
ATOM 670 N N . VAL B 2 69 ? 9.180 8.841 25.625 1.00 11.02 255 VAL B N 1
ATOM 671 C CA . VAL B 2 69 ? 8.585 8.159 24.509 1.00 11.34 255 VAL B CA 1
ATOM 672 C C . VAL B 2 69 ? 7.106 8.532 24.417 1.00 11.95 255 VAL B C 1
ATOM 673 O O . VAL B 2 69 ? 6.413 8.475 25.440 1.00 11.88 255 VAL B O 1
ATOM 677 N N . ARG B 2 70 ? 6.688 8.834 23.194 1.00 12.90 256 ARG B N 1
ATOM 678 C CA A ARG B 2 70 ? 5.329 9.286 22.929 0.70 14.44 256 ARG B CA 1
ATOM 679 C CA B ARG B 2 70 ? 5.332 9.297 22.927 0.30 14.93 256 ARG B CA 1
ATOM 680 C C . ARG B 2 70 ? 4.444 8.154 22.445 1.00 13.68 256 ARG B C 1
ATOM 681 O O . ARG B 2 70 ? 3.283 8.048 22.841 1.00 13.19 256 ARG B O 1
ATOM 693 N N . ASN B 2 71 ? 4.946 7.333 21.519 1.00 13.03 257 ASN B N 1
ATOM 694 C CA . ASN B 2 71 ? 4.119 6.264 20.967 1.00 14.58 257 ASN B CA 1
ATOM 695 C C . ASN B 2 71 ? 4.996 5.067 20.621 1.00 12.37 257 ASN B C 1
ATOM 696 O O . ASN B 2 71 ? 6.171 5.246 20.329 1.00 13.07 257 ASN B O 1
ATOM 701 N N . ILE B 2 72 ? 4.387 3.887 20.658 1.00 11.01 258 ILE B N 1
ATOM 702 C CA . ILE B 2 72 ? 5.030 2.621 20.310 1.00 10.96 258 ILE B CA 1
ATOM 703 C C . ILE B 2 72 ? 4.159 1.930 19.265 1.00 12.08 258 ILE B C 1
ATOM 704 O O . ILE B 2 72 ? 2.962 1.688 19.496 1.00 11.92 258 ILE B O 1
ATOM 709 N N A LEU B 2 73 ? 4.748 1.634 18.109 0.50 10.64 259 LEU B N 1
ATOM 710 N N B LEU B 2 73 ? 4.752 1.599 18.117 0.50 11.78 259 LEU B N 1
ATOM 711 C CA A LEU B 2 73 ? 4.042 0.994 17.013 0.50 11.32 259 LEU B CA 1
ATOM 712 C CA B LEU B 2 73 ? 4.031 1.021 16.991 0.50 13.32 259 LEU B CA 1
ATOM 713 C C A LEU B 2 73 ? 4.663 -0.380 16.793 0.50 11.95 259 LEU B C 1
ATOM 714 C C B LEU B 2 73 ? 4.628 -0.339 16.646 0.50 13.17 259 LEU B C 1
ATOM 715 O O A LEU B 2 73 ? 5.889 -0.506 16.789 0.50 11.18 259 LEU B O 1
ATOM 716 O O B LEU B 2 73 ? 5.788 -0.388 16.229 0.50 12.50 259 LEU B O 1
ATOM 725 N N . ILE B 2 74 ? 3.819 -1.398 16.721 1.00 11.70 260 ILE B N 1
ATOM 726 C CA . ILE B 2 74 ? 4.244 -2.753 16.490 1.00 13.12 260 ILE B CA 1
ATOM 727 C C . ILE B 2 74 ? 3.759 -3.169 15.104 1.00 12.40 260 ILE B C 1
ATOM 728 O O . ILE B 2 74 ? 2.627 -2.835 14.729 1.00 13.29 260 ILE B O 1
ATOM 733 N N . HIS B 2 75 ? 4.552 -3.956 14.379 1.00 11.17 261 HIS B N 1
ATOM 734 C CA . HIS B 2 75 ? 4.103 -4.473 13.097 1.00 12.47 261 HIS B CA 1
ATOM 735 C C . HIS B 2 75 ? 2.795 -5.255 13.295 1.00 11.73 261 HIS B C 1
ATOM 736 O O . HIS B 2 75 ? 2.648 -6.074 14.186 1.00 11.05 261 HIS B O 1
ATOM 743 N N . ASN B 2 76 ? 1.815 -4.967 12.420 1.00 13.93 262 ASN B N 1
ATOM 744 C CA . ASN B 2 76 ? 0.488 -5.547 12.584 1.00 14.36 262 ASN B CA 1
ATOM 745 C C . ASN B 2 76 ? 0.484 -7.061 12.363 1.00 14.20 262 ASN B C 1
ATOM 746 O O . ASN B 2 76 ? -0.446 -7.746 12.761 1.00 14.94 262 ASN B O 1
ATOM 751 N N . ASN B 2 77 ? 1.508 -7.601 11.708 1.00 13.82 263 ASN B N 1
ATOM 752 C CA A ASN B 2 77 ? 1.597 -9.024 11.443 0.50 14.73 263 ASN B CA 1
ATOM 753 C CA B ASN B 2 77 ? 1.581 -9.032 11.469 0.50 15.26 263 ASN B CA 1
ATOM 754 C C . ASN B 2 77 ? 2.742 -9.660 12.239 1.00 15.46 263 ASN B C 1
ATOM 755 O O . ASN B 2 77 ? 3.194 -10.749 11.890 1.00 13.75 263 ASN B O 1
ATOM 764 N N . TYR B 2 78 ? 3.170 -9.024 13.347 1.00 14.15 264 TYR B N 1
ATOM 765 C CA . TYR B 2 78 ? 4.105 -9.680 14.236 1.00 14.25 264 TYR B CA 1
ATOM 766 C C . TYR B 2 78 ? 3.478 -10.958 14.781 1.00 16.51 264 TYR B C 1
ATOM 767 O O . TYR B 2 78 ? 2.379 -10.905 15.355 1.00 15.35 264 TYR B O 1
ATOM 776 N N . LYS B 2 79 ? 4.181 -12.086 14.595 1.00 15.99 265 LYS B N 1
ATOM 777 C CA . LYS B 2 79 ? 3.751 -13.368 15.116 1.00 19.36 265 LYS B CA 1
ATOM 778 C C . LYS B 2 79 ? 4.839 -13.881 16.038 1.00 16.87 265 LYS B C 1
ATOM 779 O O . LYS B 2 79 ? 5.882 -14.332 15.577 1.00 17.64 265 LYS B O 1
ATOM 785 N N . SER B 2 80 ? 4.602 -13.841 17.344 1.00 16.26 266 SER B N 1
ATOM 786 C CA . SER B 2 80 ? 5.669 -14.153 18.278 1.00 17.67 266 SER B CA 1
ATOM 787 C C . SER B 2 80 ? 6.155 -15.599 18.198 1.00 20.11 266 SER B C 1
ATOM 788 O O . SER B 2 80 ? 7.334 -15.841 18.411 1.00 20.36 266 SER B O 1
ATOM 791 N N . ALA B 2 81 ? 5.298 -16.562 17.876 1.00 20.80 267 ALA B N 1
ATOM 792 C CA . ALA B 2 81 ? 5.713 -17.968 17.949 1.00 24.31 267 ALA B CA 1
ATOM 793 C C . ALA B 2 81 ? 6.730 -18.320 16.861 1.00 22.95 267 ALA B C 1
ATOM 794 O O . ALA B 2 81 ? 7.639 -19.131 17.108 1.00 24.37 267 ALA B O 1
ATOM 796 N N . THR B 2 82 ? 6.608 -17.669 15.698 1.00 19.60 268 THR B N 1
ATOM 797 C CA . THR B 2 82 ? 7.530 -17.902 14.593 1.00 18.11 268 THR B CA 1
ATOM 798 C C . THR B 2 82 ? 8.530 -16.754 14.433 1.00 15.03 268 THR B C 1
ATOM 799 O O . THR B 2 82 ? 9.391 -16.795 13.543 1.00 13.17 268 THR B O 1
ATOM 803 N N . HIS B 2 83 ? 8.358 -15.722 15.266 1.00 13.60 269 HIS B N 1
ATOM 804 C CA . HIS B 2 83 ? 9.188 -14.523 15.247 1.00 12.59 269 HIS B CA 1
ATOM 805 C C . HIS B 2 83 ? 8.998 -13.721 13.972 1.00 12.61 269 HIS B C 1
ATOM 806 O O . HIS B 2 83 ? 9.816 -12.876 13.665 1.00 12.05 269 HIS B O 1
ATOM 813 N N . GLU B 2 84 ? 7.919 -13.916 13.202 1.00 12.50 270 GLU B N 1
ATOM 814 C CA A GLU B 2 84 ? 7.788 -13.272 11.905 0.50 12.60 270 GLU B CA 1
ATOM 815 C CA B GLU B 2 84 ? 7.780 -13.271 11.914 0.50 13.08 270 GLU B CA 1
ATOM 816 C C . GLU B 2 84 ? 7.440 -11.796 12.123 1.00 11.81 270 GLU B C 1
ATOM 817 O O . GLU B 2 84 ? 6.618 -11.471 13.002 1.00 11.74 270 GLU B O 1
ATOM 828 N N . ASN B 2 85 ? 8.057 -10.916 11.320 1.00 11.01 271 ASN B N 1
ATOM 829 C CA . ASN B 2 85 ? 7.796 -9.493 11.336 1.00 11.14 271 ASN B CA 1
ATOM 830 C C . ASN B 2 85 ? 8.072 -8.885 12.726 1.00 11.41 271 ASN B C 1
ATOM 831 O O . ASN B 2 85 ? 7.303 -8.062 13.247 1.00 10.75 271 ASN B O 1
ATOM 836 N N . ASP B 2 86 ? 9.235 -9.231 13.279 1.00 10.00 272 ASP B N 1
ATOM 837 C CA . ASP B 2 86 ? 9.645 -8.739 14.583 1.00 9.31 272 ASP B CA 1
ATOM 838 C C . ASP B 2 86 ? 10.246 -7.357 14.445 1.00 8.98 272 ASP B C 1
ATOM 839 O O . ASP B 2 86 ? 11.492 -7.169 14.413 1.00 9.25 272 ASP B O 1
ATOM 844 N N . ILE B 2 87 ? 9.388 -6.348 14.349 1.00 8.91 273 ILE B N 1
ATOM 845 C CA . ILE B 2 87 ? 9.832 -4.997 14.091 1.00 8.55 273 ILE B CA 1
ATOM 846 C C . ILE B 2 87 ? 8.820 -4.032 14.707 1.00 9.31 273 ILE B C 1
ATOM 847 O O . ILE B 2 87 ? 7.639 -4.345 14.779 1.00 9.22 273 ILE B O 1
ATOM 852 N N . ALA B 2 88 ? 9.350 -2.928 15.230 1.00 8.57 274 ALA B N 1
ATOM 853 C CA . ALA B 2 88 ? 8.572 -1.931 15.949 1.00 8.15 274 ALA B CA 1
ATOM 854 C C . ALA B 2 88 ? 9.255 -0.589 15.797 1.00 9.07 274 ALA B C 1
ATOM 855 O O . ALA B 2 88 ? 10.454 -0.482 15.515 1.00 9.55 274 ALA B O 1
ATOM 857 N N . LEU B 2 89 ? 8.454 0.466 16.010 1.00 9.02 275 LEU B N 1
ATOM 858 C CA . LEU B 2 89 ? 8.930 1.825 15.968 1.00 10.09 275 LEU B CA 1
ATOM 859 C C . LEU B 2 89 ? 8.535 2.545 17.232 1.00 10.18 275 LEU B C 1
ATOM 860 O O . LEU B 2 89 ? 7.427 2.325 17.760 1.00 11.28 275 LEU B O 1
ATOM 865 N N . VAL B 2 90 ? 9.471 3.348 17.729 1.00 9.65 276 VAL B N 1
ATOM 866 C CA . VAL B 2 90 ? 9.266 4.131 18.924 1.00 9.96 276 VAL B CA 1
ATOM 867 C C . VAL B 2 90 ? 9.370 5.594 18.519 1.00 10.55 276 VAL B C 1
ATOM 868 O O . VAL B 2 90 ? 10.389 6.037 18.006 1.00 11.37 276 VAL B O 1
ATOM 872 N N . ARG B 2 91 ? 8.331 6.371 18.822 1.00 10.81 277 ARG B N 1
ATOM 873 C CA . ARG B 2 91 ? 8.341 7.804 18.551 1.00 11.96 277 ARG B CA 1
ATOM 874 C C . ARG B 2 91 ? 8.662 8.562 19.835 1.00 10.83 277 ARG B C 1
ATOM 875 O O . ARG B 2 91 ? 8.022 8.338 20.844 1.00 13.11 277 ARG B O 1
ATOM 883 N N . LEU B 2 92 ? 9.666 9.430 19.788 1.00 12.71 278 LEU B N 1
ATOM 884 C CA . LEU B 2 92 ? 10.033 10.259 20.912 1.00 11.82 278 LEU B CA 1
ATOM 885 C C . LEU B 2 92 ? 9.065 11.429 21.079 1.00 12.68 278 LEU B C 1
ATOM 886 O O . LEU B 2 92 ? 8.494 11.932 20.110 1.00 14.26 278 LEU B O 1
ATOM 891 N N . GLU B 2 93 ? 8.938 11.867 22.316 1.00 14.09 279 GLU B N 1
ATOM 892 C CA A GLU B 2 93 ? 8.124 13.038 22.645 0.50 16.38 279 GLU B CA 1
ATOM 893 C CA B GLU B 2 93 ? 8.122 13.036 22.639 0.50 15.84 279 GLU B CA 1
ATOM 894 C C . GLU B 2 93 ? 8.715 14.299 22.011 1.00 16.39 279 GLU B C 1
ATOM 895 O O . GLU B 2 93 ? 7.980 15.176 21.514 1.00 18.17 279 GLU B O 1
ATOM 906 N N . ASN B 2 94 ? 10.039 14.425 22.063 1.00 15.09 280 ASN B N 1
ATOM 907 C CA . ASN B 2 94 ? 10.751 15.609 21.615 1.00 17.89 280 ASN B CA 1
ATOM 908 C C . ASN B 2 94 ? 11.789 15.199 20.582 1.00 18.35 280 ASN B C 1
ATOM 909 O O . ASN B 2 94 ? 12.403 14.128 20.697 1.00 17.54 280 ASN B O 1
ATOM 914 N N . SER B 2 95 ? 12.017 16.081 19.604 1.00 17.83 281 SER B N 1
ATOM 915 C CA A SER B 2 95 ? 13.058 15.843 18.618 0.40 18.74 281 SER B CA 1
ATOM 916 C CA B SER B 2 95 ? 13.060 15.852 18.619 0.60 19.13 281 SER B CA 1
ATOM 917 C C . SER B 2 95 ? 14.426 15.950 19.288 1.00 18.54 281 SER B C 1
ATOM 918 O O . SER B 2 95 ? 14.696 16.861 20.071 1.00 18.74 281 SER B O 1
ATOM 923 N N . VAL B 2 96 ? 15.303 14.986 18.994 1.00 17.19 282 VAL B N 1
ATOM 924 C CA . VAL B 2 96 ? 16.663 14.983 19.509 1.00 18.87 282 VAL B CA 1
ATOM 925 C C . VAL B 2 96 ? 17.490 15.986 18.713 1.00 19.39 282 VAL B C 1
ATOM 926 O O . VAL B 2 96 ? 17.398 16.027 17.485 1.00 19.65 282 VAL B O 1
ATOM 930 N N . THR B 2 97 ? 18.283 16.808 19.421 1.00 20.78 283 THR B N 1
ATOM 931 C CA A THR B 2 97 ? 19.295 17.614 18.766 0.60 21.68 283 THR B CA 1
ATOM 932 C CA B THR B 2 97 ? 19.294 17.607 18.746 0.40 19.83 283 THR B CA 1
ATOM 933 C C . THR B 2 97 ? 20.519 16.724 18.514 1.00 18.24 283 THR B C 1
ATOM 934 O O . THR B 2 97 ? 21.150 16.246 19.465 1.00 20.74 283 THR B O 1
ATOM 941 N N . PHE B 2 98 ? 20.827 16.511 17.236 1.00 18.86 284 PHE B N 1
ATOM 942 C CA . PHE B 2 98 ? 21.908 15.610 16.864 1.00 18.81 284 PHE B CA 1
ATOM 943 C C . PHE B 2 98 ? 23.263 16.265 17.066 1.00 19.46 284 PHE B C 1
ATOM 944 O O . PHE B 2 98 ? 23.440 17.479 16.836 1.00 19.24 284 PHE B O 1
ATOM 952 N N . THR B 2 99 ? 24.214 15.414 17.459 1.00 16.67 285 THR B N 1
ATOM 953 C CA . THR B 2 99 ? 25.607 15.750 17.678 1.00 19.63 285 THR B CA 1
ATOM 954 C C . THR B 2 99 ? 26.480 14.674 17.031 1.00 19.20 285 THR B C 1
ATOM 955 O O . THR B 2 99 ? 25.938 13.676 16.534 1.00 16.65 285 THR B O 1
ATOM 959 N N . LYS B 2 100 ? 27.819 14.820 17.169 1.00 19.04 286 LYS B N 1
ATOM 960 C CA . LYS B 2 100 ? 28.712 13.759 16.730 1.00 22.14 286 LYS B CA 1
ATOM 961 C C . LYS B 2 100 ? 28.350 12.445 17.412 1.00 20.32 286 LYS B C 1
ATOM 962 O O . LYS B 2 100 ? 28.465 11.374 16.807 1.00 17.19 286 LYS B O 1
ATOM 968 N N . ASP B 2 101 ? 27.983 12.533 18.690 1.00 18.16 287 ASP B N 1
ATOM 969 C CA . ASP B 2 101 ? 27.837 11.327 19.494 1.00 17.20 287 ASP B CA 1
ATOM 970 C C . ASP B 2 101 ? 26.409 10.797 19.518 1.00 14.44 287 ASP B C 1
ATOM 971 O O . ASP B 2 101 ? 26.260 9.647 19.930 1.00 13.45 287 ASP B O 1
ATOM 976 N N . ILE B 2 102 ? 25.415 11.570 19.028 1.00 12.99 288 ILE B N 1
ATOM 977 C CA A ILE B 2 102 ? 24.026 11.104 18.987 0.80 13.18 288 ILE B CA 1
ATOM 978 C CA B ILE B 2 102 ? 24.030 11.110 18.981 0.20 12.49 288 ILE B CA 1
ATOM 979 C C . ILE B 2 102 ? 23.407 11.559 17.666 1.00 12.25 288 ILE B C 1
ATOM 980 O O . ILE B 2 102 ? 23.161 12.741 17.442 1.00 13.72 288 ILE B O 1
ATOM 989 N N . HIS B 2 103 ? 23.143 10.595 16.773 1.00 11.32 289 HIS B N 1
ATOM 990 C CA . HIS B 2 103 ? 22.501 10.901 15.502 1.00 11.18 289 HIS B CA 1
ATOM 991 C C . HIS B 2 103 ? 22.044 9.587 14.869 1.00 11.33 289 HIS B C 1
ATOM 992 O O . HIS B 2 103 ? 22.243 8.517 15.456 1.00 11.04 289 HIS B O 1
ATOM 999 N N . SER B 2 104 ? 21.486 9.664 13.665 1.00 11.77 290 SER B N 1
ATOM 1000 C CA . SER B 2 104 ? 20.767 8.543 13.081 1.00 11.50 290 SER B CA 1
ATOM 1001 C C . SER B 2 104 ? 21.690 7.657 12.235 1.00 11.25 290 SER B C 1
ATOM 1002 O O . SER B 2 104 ? 22.740 8.075 11.726 1.00 11.76 290 SER B O 1
ATOM 1005 N N . VAL B 2 105 ? 21.282 6.385 12.125 1.00 11.13 291 VAL B N 1
ATOM 1006 C CA . VAL B 2 105 ? 21.809 5.427 11.167 1.00 10.43 291 VAL B CA 1
ATOM 1007 C C . VAL B 2 105 ? 20.957 5.563 9.892 1.00 11.63 291 VAL B C 1
ATOM 1008 O O . VAL B 2 105 ? 19.759 5.893 9.958 1.00 10.70 291 VAL B O 1
ATOM 1012 N N . CYS B 2 106 ? 21.529 5.195 8.739 1.00 11.36 292 CYS B N 1
ATOM 1013 C CA . CYS B 2 106 ? 20.789 5.206 7.498 1.00 12.05 292 CYS B CA 1
ATOM 1014 C C . CYS B 2 106 ? 19.984 3.926 7.327 1.00 11.91 292 CYS B C 1
ATOM 1015 O O . CYS B 2 106 ? 20.389 2.845 7.756 1.00 11.66 292 CYS B O 1
ATOM 1018 N N . LEU B 2 107 ? 18.801 4.056 6.714 1.00 13.47 293 LEU B N 1
ATOM 1019 C CA . LEU B 2 107 ? 18.082 2.897 6.268 1.00 13.18 293 LEU B CA 1
ATOM 1020 C C . LEU B 2 107 ? 18.697 2.391 4.971 1.00 12.58 293 LEU B C 1
ATOM 1021 O O . LEU B 2 107 ? 19.116 3.183 4.138 1.00 14.88 293 LEU B O 1
ATOM 1026 N N . PRO B 2 108 ? 18.689 1.053 4.761 1.00 12.48 294 PRO B N 1
ATOM 1027 C CA . PRO B 2 108 ? 19.225 0.473 3.544 1.00 13.56 294 PRO B CA 1
ATOM 1028 C C . PRO B 2 108 ? 18.315 0.799 2.360 1.00 14.58 294 PRO B C 1
ATOM 1029 O O . PRO B 2 108 ? 17.140 1.061 2.516 1.00 13.58 294 PRO B O 1
ATOM 1033 N N . ALA B 2 109 ? 18.895 0.802 1.164 1.00 16.70 295 ALA B N 1
ATOM 1034 C CA . ALA B 2 109 ? 18.116 0.759 -0.064 1.00 18.57 295 ALA B CA 1
ATOM 1035 C C . ALA B 2 109 ? 17.486 -0.616 -0.224 1.00 18.16 295 ALA B C 1
ATOM 1036 O O . ALA B 2 109 ? 17.998 -1.614 0.249 1.00 18.94 295 ALA B O 1
ATOM 1038 N N . ALA B 2 110 ? 16.376 -0.698 -0.967 1.00 19.02 296 ALA B N 1
ATOM 1039 C CA . ALA B 2 110 ? 15.706 -1.965 -1.187 1.00 22.04 296 ALA B CA 1
ATOM 1040 C C . ALA B 2 110 ? 16.667 -2.983 -1.806 1.00 22.34 296 ALA B C 1
ATOM 1041 O O . ALA B 2 110 ? 16.580 -4.170 -1.503 1.00 30.04 296 ALA B O 1
ATOM 1043 N N . THR B 2 111 ? 17.610 -2.493 -2.615 1.00 22.59 297 THR B N 1
ATOM 1044 C CA . THR B 2 111 ? 18.574 -3.322 -3.317 1.00 26.58 297 THR B CA 1
ATOM 1045 C C . THR B 2 111 ? 19.932 -3.315 -2.621 1.00 26.91 297 THR B C 1
ATOM 1046 O O . THR B 2 111 ? 20.944 -3.601 -3.262 1.00 26.23 297 THR B O 1
ATOM 1050 N N . GLN B 2 112 ? 19.980 -2.949 -1.322 1.00 20.98 298 GLN B N 1
ATOM 1051 C CA . GLN B 2 112 ? 21.252 -2.835 -0.618 1.00 21.23 298 GLN B CA 1
ATOM 1052 C C . GLN B 2 112 ? 22.057 -4.108 -0.840 1.00 20.19 298 GLN B C 1
ATOM 1053 O O . GLN B 2 112 ? 21.542 -5.207 -0.669 1.00 21.28 298 GLN B O 1
ATOM 1059 N N . ASN B 2 113 ? 23.347 -3.929 -1.154 1.00 22.08 299 ASN B N 1
ATOM 1060 C CA . ASN B 2 113 ? 24.288 -5.029 -1.298 1.00 22.34 299 ASN B CA 1
ATOM 1061 C C . ASN B 2 113 ? 24.680 -5.549 0.085 1.00 20.11 299 ASN B C 1
ATOM 1062 O O . ASN B 2 113 ? 25.422 -4.881 0.822 1.00 22.10 299 ASN B O 1
ATOM 1067 N N . ILE B 2 114 ? 24.171 -6.745 0.400 1.00 19.81 300 ILE B N 1
ATOM 1068 C CA . ILE B 2 114 ? 24.406 -7.419 1.666 1.00 17.65 300 ILE B CA 1
ATOM 1069 C C . ILE B 2 114 ? 24.747 -8.854 1.302 1.00 17.03 300 ILE B C 1
ATOM 1070 O O . ILE B 2 114 ? 23.926 -9.773 1.379 1.00 18.33 300 ILE B O 1
ATOM 1075 N N . PRO B 2 115 ? 25.992 -9.090 0.857 1.00 14.57 301 PRO B N 1
ATOM 1076 C CA . PRO B 2 115 ? 26.352 -10.408 0.342 1.00 16.02 301 PRO B CA 1
ATOM 1077 C C . PRO B 2 115 ? 26.565 -11.425 1.443 1.00 13.86 301 PRO B C 1
ATOM 1078 O O . PRO B 2 115 ? 26.926 -11.078 2.582 1.00 12.50 301 PRO B O 1
ATOM 1082 N N . PRO B 2 116 ? 26.322 -12.717 1.147 1.00 12.97 302 PRO B N 1
ATOM 1083 C CA . PRO B 2 116 ? 26.666 -13.777 2.090 1.00 12.08 302 PRO B CA 1
ATOM 1084 C C . PRO B 2 116 ? 28.141 -13.651 2.466 1.00 12.08 302 PRO B C 1
ATOM 1085 O O . PRO B 2 116 ? 29.008 -13.398 1.613 1.00 11.96 302 PRO B O 1
ATOM 1089 N N . GLY B 2 117 ? 28.417 -13.831 3.763 1.00 11.16 303 GLY B N 1
ATOM 1090 C CA . GLY B 2 117 ? 29.760 -13.749 4.269 1.00 10.36 303 GLY B CA 1
ATOM 1091 C C . GLY B 2 117 ? 30.205 -12.335 4.628 1.00 10.57 303 GLY B C 1
ATOM 1092 O O . GLY B 2 117 ? 31.257 -12.201 5.203 1.00 11.12 303 GLY B O 1
ATOM 1093 N N . SER B 2 118 ? 29.419 -11.286 4.329 1.00 9.15 304 SER B N 1
ATOM 1094 C CA . SER B 2 118 ? 29.905 -9.929 4.538 1.00 9.75 304 SER B CA 1
ATOM 1095 C C . SER B 2 118 ? 29.918 -9.589 6.037 1.00 9.62 304 SER B C 1
ATOM 1096 O O . SER B 2 118 ? 29.036 -10.001 6.787 1.00 10.01 304 SER B O 1
ATOM 1099 N N . THR B 2 119 ? 30.960 -8.901 6.486 1.00 8.99 305 THR B N 1
ATOM 1100 C CA . THR B 2 119 ? 31.084 -8.560 7.894 1.00 9.13 305 THR B CA 1
ATOM 1101 C C . THR B 2 119 ? 30.151 -7.402 8.246 1.00 9.01 305 THR B C 1
ATOM 1102 O O . THR B 2 119 ? 29.789 -6.576 7.413 1.00 9.64 305 THR B O 1
ATOM 1106 N N . ALA B 2 120 ? 29.758 -7.395 9.516 1.00 8.39 306 ALA B N 1
ATOM 1107 C CA . ALA B 2 120 ? 28.794 -6.450 10.059 1.00 8.23 306 ALA B CA 1
ATOM 1108 C C . ALA B 2 120 ? 29.027 -6.351 11.564 1.00 7.91 306 ALA B C 1
ATOM 1109 O O . ALA B 2 120 ? 29.596 -7.259 12.126 1.00 8.53 306 ALA B O 1
ATOM 1111 N N . TYR B 2 121 ? 28.591 -5.235 12.172 1.00 7.77 307 TYR B N 1
ATOM 1112 C CA . TYR B 2 121 ? 28.676 -5.073 13.618 1.00 8.36 307 TYR B CA 1
ATOM 1113 C C . TYR B 2 121 ? 27.295 -5.164 14.246 1.00 8.01 307 TYR B C 1
ATOM 1114 O O . TYR B 2 121 ? 26.348 -4.605 13.697 1.00 7.50 307 TYR B O 1
ATOM 1123 N N . VAL B 2 122 ? 27.227 -5.865 15.379 1.00 7.99 308 VAL B N 1
ATOM 1124 C CA . VAL B 2 122 ? 26.021 -5.909 16.207 1.00 7.36 308 VAL B CA 1
ATOM 1125 C C . VAL B 2 122 ? 26.382 -5.348 17.587 1.00 7.47 308 VAL B C 1
ATOM 1126 O O . VAL B 2 122 ? 27.496 -5.588 18.107 1.00 8.42 308 VAL B O 1
ATOM 1130 N N . THR B 2 123 ? 25.454 -4.577 18.147 1.00 7.63 309 THR B N 1
ATOM 1131 C CA . THR B 2 123 ? 25.723 -3.852 19.379 1.00 7.55 309 THR B CA 1
ATOM 1132 C C . THR B 2 123 ? 24.577 -3.986 20.365 1.00 7.93 309 THR B C 1
ATOM 1133 O O . THR B 2 123 ? 23.406 -4.041 19.992 1.00 7.98 309 THR B O 1
ATOM 1137 N N . GLY B 2 124 ? 24.919 -4.007 21.658 1.00 7.45 310 GLY B N 1
ATOM 1138 C CA . GLY B 2 124 ? 23.892 -4.009 22.679 1.00 7.18 310 GLY B CA 1
ATOM 1139 C C . GLY B 2 124 ? 24.424 -4.264 24.080 1.00 7.18 310 GLY B C 1
ATOM 1140 O O . GLY B 2 124 ? 25.633 -4.464 24.293 1.00 7.34 310 GLY B O 1
ATOM 1141 N N . TRP B 2 125 ? 23.481 -4.232 25.021 1.00 6.88 311 TRP B N 1
ATOM 1142 C CA . TRP B 2 125 ? 23.741 -4.421 26.437 1.00 7.26 311 TRP B CA 1
ATOM 1143 C C . TRP B 2 125 ? 23.269 -5.790 26.911 1.00 7.88 311 TRP B C 1
ATOM 1144 O O . TRP B 2 125 ? 23.141 -6.021 28.122 1.00 8.73 311 TRP B O 1
ATOM 1155 N N . GLY B 2 126 ? 23.112 -6.713 25.977 1.00 7.65 312 GLY B N 1
ATOM 1156 C CA . GLY B 2 126 ? 22.660 -8.039 26.319 1.00 8.28 312 GLY B CA 1
ATOM 1157 C C . GLY B 2 126 ? 23.710 -8.861 27.045 1.00 8.23 312 GLY B C 1
ATOM 1158 O O . GLY B 2 126 ? 24.866 -8.476 27.213 1.00 8.90 312 GLY B O 1
ATOM 1159 N N . ALA B 2 127 ? 23.296 -10.045 27.449 1.00 9.31 313 ALA B N 1
ATOM 1160 C CA . ALA B 2 127 ? 24.133 -10.987 28.179 1.00 9.13 313 ALA B CA 1
ATOM 1161 C C . ALA B 2 127 ? 25.342 -11.447 27.371 1.00 9.38 313 ALA B C 1
ATOM 1162 O O . ALA B 2 127 ? 25.365 -11.439 26.131 1.00 8.18 313 ALA B O 1
ATOM 1164 N N . GLN B 2 128 ? 26.334 -11.945 28.126 1.00 11.64 314 GLN B N 1
ATOM 1165 C CA . GLN B 2 128 ? 27.538 -12.521 27.548 1.00 13.54 314 GLN B CA 1
ATOM 1166 C C . GLN B 2 128 ? 27.452 -14.040 27.494 1.00 14.13 314 GLN B C 1
ATOM 1167 O O . GLN B 2 128 ? 28.407 -14.661 27.000 1.00 15.92 314 GLN B O 1
ATOM 1173 N N . GLU B 2 129 ? 26.343 -14.589 27.987 1.00 16.23 315 GLU B N 1
ATOM 1174 C CA . GLU B 2 129 ? 26.039 -16.016 27.892 1.00 18.20 315 GLU B CA 1
ATOM 1175 C C . GLU B 2 129 ? 24.528 -16.179 27.921 1.00 17.47 315 GLU B C 1
ATOM 1176 O O . GLU B 2 129 ? 23.800 -15.366 28.487 1.00 15.98 315 GLU B O 1
ATOM 1182 N N A TYR B 2 130 ? 23.993 -17.287 27.367 0.50 15.42 316 TYR B N 1
ATOM 1183 N N B TYR B 2 130 ? 24.098 -17.284 27.298 0.50 16.74 316 TYR B N 1
ATOM 1184 C CA A TYR B 2 130 ? 22.549 -17.449 27.150 0.50 14.70 316 TYR B CA 1
ATOM 1185 C CA B TYR B 2 130 ? 22.771 -17.780 27.544 0.50 16.64 316 TYR B CA 1
ATOM 1186 C C A TYR B 2 130 ? 21.726 -17.213 28.428 0.50 13.93 316 TYR B C 1
ATOM 1187 C C B TYR B 2 130 ? 22.620 -17.914 29.062 0.50 16.57 316 TYR B C 1
ATOM 1188 O O A TYR B 2 130 ? 22.082 -17.747 29.493 0.50 12.87 316 TYR B O 1
ATOM 1189 O O B TYR B 2 130 ? 23.520 -18.394 29.767 0.50 16.14 316 TYR B O 1
ATOM 1206 N N A ALA B 2 131 ? 20.669 -16.379 28.325 0.50 14.35 317 ALA B N 1
ATOM 1207 N N B ALA B 2 131 ? 21.509 -17.367 29.552 0.50 17.50 317 ALA B N 1
ATOM 1208 C CA A ALA B 2 131 ? 19.736 -16.109 29.413 0.50 15.63 317 ALA B CA 1
ATOM 1209 C CA B ALA B 2 131 ? 21.124 -17.531 30.941 0.50 18.02 317 ALA B CA 1
ATOM 1210 C C A ALA B 2 131 ? 20.437 -15.517 30.652 0.50 15.41 317 ALA B C 1
ATOM 1211 C C B ALA B 2 131 ? 21.791 -16.450 31.784 0.50 17.95 317 ALA B C 1
ATOM 1212 O O A ALA B 2 131 ? 19.865 -15.546 31.746 0.50 16.23 317 ALA B O 1
ATOM 1213 O O B ALA B 2 131 ? 21.589 -16.384 32.983 0.50 18.85 317 ALA B O 1
ATOM 1216 N N A GLY B 2 132 ? 21.641 -14.937 30.491 0.50 13.99 318 GLY B N 1
ATOM 1217 N N B GLY B 2 132 ? 22.529 -15.555 31.137 0.50 16.80 318 GLY B N 1
ATOM 1218 C CA A GLY B 2 132 ? 22.415 -14.425 31.617 0.50 16.07 318 GLY B CA 1
ATOM 1219 C CA B GLY B 2 132 ? 23.161 -14.447 31.836 0.50 17.35 318 GLY B CA 1
ATOM 1220 C C A GLY B 2 132 ? 22.096 -12.969 31.892 0.50 15.13 318 GLY B C 1
ATOM 1221 C C B GLY B 2 132 ? 22.356 -13.143 31.919 0.50 16.31 318 GLY B C 1
ATOM 1222 O O A GLY B 2 132 ? 21.113 -12.444 31.333 0.50 15.84 318 GLY B O 1
ATOM 1223 O O B GLY B 2 132 ? 21.372 -12.878 31.276 0.50 18.19 318 GLY B O 1
ATOM 1224 N N . HIS B 2 133 ? 22.895 -12.290 32.767 1.00 17.74 319 HIS B N 1
ATOM 1225 C CA . HIS B 2 133 ? 22.502 -10.925 33.046 1.00 15.56 319 HIS B CA 1
ATOM 1226 C C . HIS B 2 133 ? 22.948 -9.994 31.912 1.00 12.17 319 HIS B C 1
ATOM 1227 O O . HIS B 2 133 ? 23.974 -10.233 31.286 1.00 13.53 319 HIS B O 1
ATOM 1234 N N . THR B 2 134 ? 22.193 -8.931 31.755 1.00 12.92 320 THR B N 1
ATOM 1235 C CA . THR B 2 134 ? 22.594 -7.793 30.947 1.00 12.41 320 THR B CA 1
ATOM 1236 C C . THR B 2 134 ? 23.913 -7.236 31.484 1.00 13.46 320 THR B C 1
ATOM 1237 O O . THR B 2 134 ? 24.328 -7.503 32.618 1.00 13.56 320 THR B O 1
ATOM 1241 N N . VAL B 2 135 ? 24.551 -6.421 30.653 1.00 10.23 321 VAL B N 1
ATOM 1242 C CA . VAL B 2 135 ? 25.787 -5.749 31.018 1.00 9.56 321 VAL B CA 1
ATOM 1243 C C . VAL B 2 135 ? 25.496 -4.255 31.088 1.00 9.18 321 VAL B C 1
ATOM 1244 O O . VAL B 2 135 ? 24.624 -3.713 30.384 1.00 8.53 321 VAL B O 1
ATOM 1248 N N . PRO B 2 136 ? 26.245 -3.513 31.936 1.00 9.19 322 PRO B N 1
ATOM 1249 C CA . PRO B 2 136 ? 25.986 -2.096 32.106 1.00 9.02 322 PRO B CA 1
ATOM 1250 C C . PRO B 2 136 ? 26.511 -1.167 31.019 1.00 8.86 322 PRO B C 1
ATOM 1251 O O . PRO B 2 136 ? 26.066 -0.022 30.921 1.00 8.57 322 PRO B O 1
ATOM 1255 N N . GLU B 2 137 ? 27.501 -1.629 30.265 1.00 8.38 323 GLU B N 1
ATOM 1256 C CA . GLU B 2 137 ? 28.144 -0.831 29.250 1.00 8.23 323 GLU B CA 1
ATOM 1257 C C . GLU B 2 137 ? 28.016 -1.555 27.913 1.00 7.73 323 GLU B C 1
ATOM 1258 O O . GLU B 2 137 ? 28.230 -2.754 27.803 1.00 8.33 323 GLU B O 1
ATOM 1264 N N . LEU B 2 138 ? 27.761 -0.765 26.882 1.00 7.54 324 LEU B N 1
ATOM 1265 C CA . LEU B 2 138 ? 27.487 -1.252 25.539 1.00 7.83 324 LEU B CA 1
ATOM 1266 C C . LEU B 2 138 ? 28.642 -2.086 25.013 1.00 8.31 324 LEU B C 1
ATOM 1267 O O . LEU B 2 138 ? 29.802 -1.711 25.154 1.00 8.78 324 LEU B O 1
ATOM 1272 N N . ARG B 2 139 ? 28.318 -3.221 24.377 1.00 8.22 325 ARG B N 1
ATOM 1273 C CA . ARG B 2 139 ? 29.290 -4.074 23.721 1.00 7.60 325 ARG B CA 1
ATOM 1274 C C . ARG B 2 139 ? 28.992 -4.152 22.225 1.00 8.64 325 ARG B C 1
ATOM 1275 O O . ARG B 2 139 ? 27.901 -3.834 21.768 1.00 8.47 325 ARG B O 1
ATOM 1283 N N . GLN B 2 140 ? 30.026 -4.560 21.506 1.00 8.37 326 GLN B N 1
ATOM 1284 C CA . GLN B 2 140 ? 29.992 -4.698 20.056 1.00 8.91 326 GLN B CA 1
ATOM 1285 C C . GLN B 2 140 ? 30.641 -6.028 19.694 1.00 8.90 326 GLN B C 1
ATOM 1286 O O . GLN B 2 140 ? 31.586 -6.481 20.357 1.00 10.46 326 GLN B O 1
ATOM 1292 N N . GLY B 2 141 ? 30.158 -6.592 18.576 1.00 9.86 327 GLY B N 1
ATOM 1293 C CA . GLY B 2 141 ? 30.693 -7.820 18.041 1.00 9.81 327 GLY B CA 1
ATOM 1294 C C . GLY B 2 141 ? 30.703 -7.718 16.523 1.00 9.90 327 GLY B C 1
ATOM 1295 O O . GLY B 2 141 ? 29.771 -7.173 15.936 1.00 11.12 327 GLY B O 1
ATOM 1296 N N . GLN B 2 142 ? 31.756 -8.241 15.897 1.00 10.06 328 GLN B N 1
ATOM 1297 C CA A GLN B 2 142 ? 31.809 -8.310 14.445 0.50 10.21 328 GLN B CA 1
ATOM 1298 C CA B GLN B 2 142 ? 31.800 -8.307 14.443 0.50 9.66 328 GLN B CA 1
ATOM 1299 C C . GLN B 2 142 ? 31.424 -9.715 14.001 1.00 9.40 328 GLN B C 1
ATOM 1300 O O . GLN B 2 142 ? 32.043 -10.681 14.417 1.00 10.63 328 GLN B O 1
ATOM 1311 N N . VAL B 2 143 ? 30.380 -9.803 13.178 1.00 8.20 329 VAL B N 1
ATOM 1312 C CA . VAL B 2 143 ? 29.868 -11.062 12.688 1.00 8.51 329 VAL B CA 1
ATOM 1313 C C . VAL B 2 143 ? 29.883 -11.034 11.158 1.00 8.64 329 VAL B C 1
ATOM 1314 O O . VAL B 2 143 ? 30.151 -9.999 10.581 1.00 9.81 329 VAL B O 1
ATOM 1318 N N . ARG B 2 144 ? 29.545 -12.182 10.551 1.00 7.88 330 ARG B N 1
ATOM 1319 C CA . ARG B 2 144 ? 29.330 -12.256 9.103 1.00 8.40 330 ARG B CA 1
ATOM 1320 C C . ARG B 2 144 ? 27.887 -12.657 8.796 1.00 8.70 330 ARG B C 1
ATOM 1321 O O . ARG B 2 144 ? 27.335 -13.506 9.445 1.00 8.15 330 ARG B O 1
ATOM 1329 N N . ILE B 2 145 ? 27.331 -12.084 7.734 1.00 8.87 331 ILE B N 1
ATOM 1330 C CA . ILE B 2 145 ? 26.031 -12.494 7.224 1.00 10.02 331 ILE B CA 1
ATOM 1331 C C . ILE B 2 145 ? 26.142 -13.945 6.774 1.00 10.51 331 ILE B C 1
ATOM 1332 O O . ILE B 2 145 ? 27.103 -14.354 6.104 1.00 10.86 331 ILE B O 1
ATOM 1337 N N . ILE B 2 146 ? 25.121 -14.709 7.146 1.00 9.81 332 ILE B N 1
ATOM 1338 C CA . ILE B 2 146 ? 24.997 -16.107 6.774 1.00 9.93 332 ILE B CA 1
ATOM 1339 C C . ILE B 2 146 ? 23.701 -16.213 5.990 1.00 11.15 332 ILE B C 1
ATOM 1340 O O . ILE B 2 146 ? 22.666 -15.818 6.511 1.00 10.44 332 ILE B O 1
ATOM 1345 N N . SER B 2 147 ? 23.760 -16.655 4.735 1.00 10.73 333 SER B N 1
ATOM 1346 C CA . SER B 2 147 ? 22.570 -16.650 3.897 1.00 11.04 333 SER B CA 1
ATOM 1347 C C . SER B 2 147 ? 21.425 -17.412 4.564 1.00 10.05 333 SER B C 1
ATOM 1348 O O . SER B 2 147 ? 21.645 -18.353 5.302 1.00 10.33 333 SER B O 1
ATOM 1351 N N . ASN B 2 148 ? 20.200 -17.029 4.236 1.00 10.57 334 ASN B N 1
ATOM 1352 C CA . ASN B 2 148 ? 19.031 -17.712 4.746 1.00 10.72 334 ASN B CA 1
ATOM 1353 C C . ASN B 2 148 ? 19.123 -19.197 4.387 1.00 10.48 334 ASN B C 1
ATOM 1354 O O . ASN B 2 148 ? 18.749 -20.045 5.185 1.00 11.23 334 ASN B O 1
ATOM 1359 N N . ASP B 2 149 ? 19.540 -19.504 3.152 1.00 10.56 335 ASP B N 1
ATOM 1360 C CA . ASP B 2 149 ? 19.607 -20.912 2.756 1.00 12.09 335 ASP B CA 1
ATOM 1361 C C . ASP B 2 149 ? 20.542 -21.722 3.639 1.00 11.44 335 ASP B C 1
ATOM 1362 O O . ASP B 2 149 ? 20.203 -22.843 4.040 1.00 12.42 335 ASP B O 1
ATOM 1367 N N . VAL B 2 150 ? 21.713 -21.176 3.970 1.00 11.12 336 VAL B N 1
ATOM 1368 C CA . VAL B 2 150 ? 22.656 -21.865 4.847 1.00 11.03 336 VAL B CA 1
ATOM 1369 C C . VAL B 2 150 ? 22.109 -21.941 6.267 1.00 10.97 336 VAL B C 1
ATOM 1370 O O . VAL B 2 150 ? 22.203 -22.951 6.945 1.00 12.27 336 VAL B O 1
ATOM 1374 N N . CYS B 2 151 ? 21.468 -20.844 6.682 1.00 10.72 337 CYS B N 1
ATOM 1375 C CA . CYS B 2 151 ? 20.908 -20.754 8.022 1.00 11.73 337 CYS B CA 1
ATOM 1376 C C . CYS B 2 151 ? 19.787 -21.777 8.214 1.00 11.50 337 CYS B C 1
ATOM 1377 O O . CYS B 2 151 ? 19.531 -22.222 9.327 1.00 11.96 337 CYS B O 1
ATOM 1380 N N . ASN B 2 152 ? 19.140 -22.167 7.114 1.00 11.65 338 ASN B N 1
ATOM 1381 C CA . ASN B 2 152 ? 18.042 -23.112 7.106 1.00 12.25 338 ASN B CA 1
ATOM 1382 C C . ASN B 2 152 ? 18.515 -24.552 6.924 1.00 13.27 338 ASN B C 1
ATOM 1383 O O . ASN B 2 152 ? 17.667 -25.438 6.792 1.00 13.71 338 ASN B O 1
ATOM 1388 N N . ALA B 2 153 ? 19.818 -24.818 7.014 1.00 13.68 339 ALA B N 1
ATOM 1389 C CA . ALA B 2 153 ? 20.320 -26.184 6.916 1.00 13.53 339 ALA B CA 1
ATOM 1390 C C . ALA B 2 153 ? 19.631 -27.043 7.975 1.00 15.77 339 ALA B C 1
ATOM 1391 O O . ALA B 2 153 ? 19.234 -26.565 9.030 1.00 14.14 339 ALA B O 1
ATOM 1393 N N . PRO B 2 154 ? 19.498 -28.362 7.752 1.00 15.27 340 PRO B N 1
ATOM 1394 C CA . PRO B 2 154 ? 18.805 -29.218 8.719 1.00 16.24 340 PRO B CA 1
ATOM 1395 C C . PRO B 2 154 ? 19.383 -29.203 10.133 1.00 16.54 340 PRO B C 1
ATOM 1396 O O . PRO B 2 154 ? 18.649 -29.319 11.096 1.00 18.13 340 PRO B O 1
ATOM 1400 N N . HIS B 2 155 ? 20.699 -29.072 10.252 1.00 16.34 341 HIS B N 1
ATOM 1401 C CA . HIS B 2 155 ? 21.374 -29.052 11.541 1.00 17.79 341 HIS B CA 1
ATOM 1402 C C . HIS B 2 155 ? 21.378 -27.639 12.142 1.00 14.50 341 HIS B C 1
ATOM 1403 O O . HIS B 2 155 ? 21.853 -27.438 13.256 1.00 17.17 341 HIS B O 1
ATOM 1410 N N . SER B 2 156 ? 20.862 -26.684 11.383 1.00 12.58 342 SER B N 1
ATOM 1411 C CA . SER B 2 156 ? 20.712 -25.306 11.852 1.00 12.41 342 SER B CA 1
ATOM 1412 C C . SER B 2 156 ? 19.233 -25.045 12.090 1.00 12.24 342 SER B C 1
ATOM 1413 O O . SER B 2 156 ? 18.639 -25.763 12.914 1.00 15.87 342 SER B O 1
ATOM 1416 N N . TYR B 2 157 ? 18.615 -24.103 11.395 1.00 11.33 343 TYR B N 1
ATOM 1417 C CA . TYR B 2 157 ? 17.237 -23.771 11.730 1.00 11.71 343 TYR B CA 1
ATOM 1418 C C . TYR B 2 157 ? 16.203 -24.513 10.883 1.00 13.03 343 TYR B C 1
ATOM 1419 O O . TYR B 2 157 ? 15.004 -24.354 11.128 1.00 13.79 343 TYR B O 1
ATOM 1428 N N . ASN B 2 158 ? 16.655 -25.287 9.877 1.00 13.35 344 ASN B N 1
ATOM 1429 C CA . ASN B 2 158 ? 15.782 -26.289 9.271 1.00 14.46 344 ASN B CA 1
ATOM 1430 C C . ASN B 2 158 ? 14.471 -25.689 8.776 1.00 14.85 344 ASN B C 1
ATOM 1431 O O . ASN B 2 158 ? 13.409 -26.278 8.957 1.00 16.60 344 ASN B O 1
ATOM 1436 N N . GLY B 2 159 ? 14.510 -24.536 8.107 1.00 14.94 345 GLY B N 1
ATOM 1437 C CA . GLY B 2 159 ? 13.355 -23.927 7.476 1.00 15.30 345 GLY B CA 1
ATOM 1438 C C . GLY B 2 159 ? 12.687 -22.814 8.282 1.00 15.74 345 GLY B C 1
ATOM 1439 O O . GLY B 2 159 ? 11.794 -22.165 7.769 1.00 17.20 345 GLY B O 1
ATOM 1440 N N . ALA B 2 160 ? 13.135 -22.572 9.519 1.00 14.39 346 ALA B N 1
ATOM 1441 C CA . ALA B 2 160 ? 12.496 -21.551 10.361 1.00 14.29 346 ALA B CA 1
ATOM 1442 C C . ALA B 2 160 ? 12.921 -20.125 10.020 1.00 14.63 346 ALA B C 1
ATOM 1443 O O . ALA B 2 160 ? 12.315 -19.154 10.510 1.00 16.08 346 ALA B O 1
ATOM 1445 N N . ILE B 2 161 ? 13.937 -19.976 9.168 1.00 13.34 347 ILE B N 1
ATOM 1446 C CA . ILE B 2 161 ? 14.342 -18.656 8.745 1.00 12.31 347 ILE B CA 1
ATOM 1447 C C . ILE B 2 161 ? 13.517 -18.233 7.545 1.00 13.50 347 ILE B C 1
ATOM 1448 O O . ILE B 2 161 ? 13.670 -18.781 6.455 1.00 13.44 347 ILE B O 1
ATOM 1453 N N . LEU B 2 162 ? 12.730 -17.178 7.713 1.00 13.20 348 LEU B N 1
ATOM 1454 C CA . LEU B 2 162 ? 11.811 -16.691 6.701 1.00 14.07 348 LEU B CA 1
ATOM 1455 C C . LEU B 2 162 ? 12.381 -15.479 5.971 1.00 13.20 348 LEU B C 1
ATOM 1456 O O . LEU B 2 162 ? 13.443 -14.974 6.298 1.00 11.65 348 LEU B O 1
ATOM 1461 N N . SER B 2 163 ? 11.744 -15.059 4.875 1.00 13.17 349 SER B N 1
ATOM 1462 C CA . SER B 2 163 ? 12.323 -14.106 3.947 1.00 13.35 349 SER B CA 1
ATOM 1463 C C . SER B 2 163 ? 12.553 -12.724 4.580 1.00 13.16 349 SER B C 1
ATOM 1464 O O . SER B 2 163 ? 13.414 -11.979 4.116 1.00 13.79 349 SER B O 1
ATOM 1467 N N . GLY B 2 164 ? 11.791 -12.357 5.611 1.00 11.90 350 GLY B N 1
ATOM 1468 C CA . GLY B 2 164 ? 11.992 -11.080 6.278 1.00 10.96 350 GLY B CA 1
ATOM 1469 C C . GLY B 2 164 ? 12.980 -11.173 7.443 1.00 10.68 350 GLY B C 1
ATOM 1470 O O . GLY B 2 164 ? 13.054 -10.250 8.257 1.00 10.36 350 GLY B O 1
ATOM 1471 N N . MET B 2 165 ? 13.732 -12.277 7.485 1.00 9.18 351 MET B N 1
ATOM 1472 C CA . MET B 2 165 ? 14.781 -12.490 8.462 1.00 10.06 351 MET B CA 1
ATOM 1473 C C . MET B 2 165 ? 16.122 -12.594 7.754 1.00 9.73 351 MET B C 1
ATOM 1474 O O . MET B 2 165 ? 16.203 -12.872 6.543 1.00 9.86 351 MET B O 1
ATOM 1479 N N . LEU B 2 166 ? 17.174 -12.446 8.540 1.00 10.21 352 LEU B N 1
ATOM 1480 C CA . LEU B 2 166 ? 18.538 -12.741 8.108 1.00 11.14 352 LEU B CA 1
ATOM 1481 C C . LEU B 2 166 ? 19.311 -13.320 9.271 1.00 10.56 352 LEU B C 1
ATOM 1482 O O . LEU B 2 166 ? 18.918 -13.208 10.430 1.00 10.90 352 LEU B O 1
ATOM 1487 N N . CYS B 2 167 ? 20.388 -14.038 8.953 1.00 9.29 353 CYS B N 1
ATOM 1488 C CA . CYS B 2 167 ? 21.236 -14.638 9.969 1.00 9.46 353 CYS B CA 1
ATOM 1489 C C . CYS B 2 167 ? 22.637 -14.032 9.934 1.00 8.18 353 CYS B C 1
ATOM 1490 O O . CYS B 2 167 ? 23.107 -13.582 8.903 1.00 8.36 353 CYS B O 1
ATOM 1493 N N . ALA B 2 168 ? 23.310 -14.092 11.069 1.00 7.38 354 ALA B N 1
ATOM 1494 C CA . ALA B 2 168 ? 24.694 -13.668 11.157 1.00 8.03 354 ALA B CA 1
ATOM 1495 C C . ALA B 2 168 ? 25.371 -14.382 12.318 1.00 8.43 354 ALA B C 1
ATOM 1496 O O . ALA B 2 168 ? 24.784 -14.610 13.389 1.00 8.99 354 ALA B O 1
ATOM 1498 N N . GLY B 2 169 ? 26.662 -14.665 12.109 1.00 8.91 355 GLY B N 1
ATOM 1499 C CA . GLY B 2 169 ? 27.513 -15.261 13.123 1.00 9.17 355 GLY B CA 1
ATOM 1500 C C . GLY B 2 169 ? 28.940 -15.363 12.606 1.00 9.19 355 GLY B C 1
ATOM 1501 O O . GLY B 2 169 ? 29.222 -14.821 11.552 1.00 9.19 355 GLY B O 1
ATOM 1502 N N . VAL B 2 170 ? 29.818 -16.050 13.347 1.00 10.36 356 VAL B N 1
ATOM 1503 C CA . VAL B 2 170 ? 31.185 -16.205 12.882 1.00 11.06 356 VAL B CA 1
ATOM 1504 C C . VAL B 2 170 ? 31.521 -17.698 12.681 1.00 11.95 356 VAL B C 1
ATOM 1505 O O . VAL B 2 170 ? 30.919 -18.560 13.287 1.00 13.39 356 VAL B O 1
ATOM 1509 N N . PRO B 2 171 ? 32.473 -17.989 11.769 1.00 14.57 357 PRO B N 1
ATOM 1510 C CA . PRO B 2 171 ? 32.876 -19.364 11.442 1.00 14.79 357 PRO B CA 1
ATOM 1511 C C . PRO B 2 171 ? 33.129 -20.266 12.644 1.00 16.95 357 PRO B C 1
ATOM 1512 O O . PRO B 2 171 ? 32.708 -21.423 12.611 1.00 20.04 357 PRO B O 1
ATOM 1516 N N . GLN B 2 172 ? 33.689 -19.725 13.749 1.00 18.42 358 GLN B N 1
ATOM 1517 C CA . GLN B 2 172 ? 34.037 -20.559 14.907 1.00 20.61 358 GLN B CA 1
ATOM 1518 C C . GLN B 2 172 ? 32.955 -20.529 15.988 1.00 22.06 358 GLN B C 1
ATOM 1519 O O . GLN B 2 172 ? 33.075 -21.190 17.052 1.00 24.00 358 GLN B O 1
ATOM 1525 N N . GLY B 2 173 ? 31.874 -19.738 15.760 1.00 15.36 359 GLY B N 1
ATOM 1526 C CA . GLY B 2 173 ? 30.911 -19.492 16.792 1.00 14.92 359 GLY B CA 1
ATOM 1527 C C . GLY B 2 173 ? 31.512 -18.573 17.836 1.00 13.86 359 GLY B C 1
ATOM 1528 O O . GLY B 2 173 ? 32.643 -18.092 17.701 1.00 13.05 359 GLY B O 1
ATOM 1529 N N . GLY B 2 174 ? 30.694 -18.290 18.856 1.00 13.81 360 GLY B N 1
ATOM 1530 C CA . GLY B 2 174 ? 31.156 -17.569 20.019 1.00 13.90 360 GLY B CA 1
ATOM 1531 C C . GLY B 2 174 ? 31.022 -16.057 19.923 1.00 12.50 360 GLY B C 1
ATOM 1532 O O . GLY B 2 174 ? 31.441 -15.404 20.865 1.00 15.63 360 GLY B O 1
ATOM 1533 N N . VAL B 2 175 ? 30.513 -15.524 18.798 1.00 11.41 361 VAL B N 1
ATOM 1534 C CA . VAL B 2 175 ? 30.211 -14.099 18.696 1.00 10.67 361 VAL B CA 1
ATOM 1535 C C . VAL B 2 175 ? 28.763 -13.984 18.238 1.00 10.82 361 VAL B C 1
ATOM 1536 O O . VAL B 2 175 ? 28.383 -14.518 17.186 1.00 10.57 361 VAL B O 1
ATOM 1540 N N . ASP B 2 176 ? 27.938 -13.300 19.034 1.00 10.56 362 ASP B N 1
ATOM 1541 C CA . ASP B 2 176 ? 26.510 -13.341 18.755 1.00 10.72 362 ASP B CA 1
ATOM 1542 C C . ASP B 2 176 ? 25.803 -12.342 19.660 1.00 10.83 362 ASP B C 1
ATOM 1543 O O . ASP B 2 176 ? 26.353 -11.901 20.649 1.00 10.00 362 ASP B O 1
ATOM 1548 N N . ALA B 2 177 ? 24.587 -11.983 19.254 1.00 10.18 363 ALA B N 1
ATOM 1549 C CA . ALA B 2 177 ? 23.671 -11.297 20.156 1.00 10.03 363 ALA B CA 1
ATOM 1550 C C . ALA B 2 177 ? 23.107 -12.289 21.164 1.00 9.76 363 ALA B C 1
ATOM 1551 O O . ALA B 2 177 ? 23.097 -13.503 20.944 1.00 10.10 363 ALA B O 1
ATOM 1553 N N . CYS B 2 178 ? 22.589 -11.776 22.269 1.00 9.77 364 CYS B N 1
ATOM 1554 C CA . CYS B 2 178 ? 22.072 -12.622 23.337 1.00 10.46 364 CYS B CA 1
ATOM 1555 C C . CYS B 2 178 ? 20.938 -11.878 24.052 1.00 9.97 364 CYS B C 1
ATOM 1556 O O . CYS B 2 178 ? 20.565 -10.775 23.667 1.00 9.37 364 CYS B O 1
ATOM 1559 N N . GLN B 2 179 ? 20.354 -12.495 25.083 1.00 10.00 365 GLN B N 1
ATOM 1560 C CA . GLN B 2 179 ? 19.200 -11.890 25.736 1.00 10.45 365 GLN B CA 1
ATOM 1561 C C . GLN B 2 179 ? 19.542 -10.488 26.245 1.00 10.28 365 GLN B C 1
ATOM 1562 O O . GLN B 2 179 ? 20.520 -10.301 26.964 1.00 11.20 365 GLN B O 1
ATOM 1568 N N . GLY B 2 180 ? 18.672 -9.527 25.912 1.00 9.33 366 GLY B N 1
ATOM 1569 C CA . GLY B 2 180 ? 18.875 -8.121 26.223 1.00 9.20 366 GLY B CA 1
ATOM 1570 C C . GLY B 2 180 ? 19.401 -7.309 25.053 1.00 8.71 366 GLY B C 1
ATOM 1571 O O . GLY B 2 180 ? 19.445 -6.071 25.130 1.00 8.63 366 GLY B O 1
ATOM 1572 N N . ASP B 2 181 ? 19.789 -7.996 23.969 1.00 7.97 367 ASP B N 1
ATOM 1573 C CA . ASP B 2 181 ? 20.208 -7.346 22.745 1.00 7.44 367 ASP B CA 1
ATOM 1574 C C . ASP B 2 181 ? 19.079 -7.105 21.736 1.00 7.17 367 ASP B C 1
ATOM 1575 O O . ASP B 2 181 ? 19.260 -6.333 20.794 1.00 7.71 367 ASP B O 1
ATOM 1580 N N . SER B 2 182 ? 17.931 -7.780 21.935 1.00 7.78 368 SER B N 1
ATOM 1581 C CA . SER B 2 182 ? 16.766 -7.629 21.061 1.00 8.40 368 SER B CA 1
ATOM 1582 C C . SER B 2 182 ? 16.520 -6.166 20.730 1.00 8.23 368 SER B C 1
ATOM 1583 O O . SER B 2 182 ? 16.568 -5.312 21.620 1.00 7.65 368 SER B O 1
ATOM 1586 N N . GLY B 2 183 ? 16.251 -5.900 19.440 1.00 7.34 369 GLY B N 1
ATOM 1587 C CA . GLY B 2 183 ? 15.903 -4.565 19.007 1.00 7.66 369 GLY B CA 1
ATOM 1588 C C . GLY B 2 183 ? 17.081 -3.736 18.554 1.00 7.57 369 GLY B C 1
ATOM 1589 O O . GLY B 2 183 ? 16.878 -2.736 17.891 1.00 9.16 369 GLY B O 1
ATOM 1590 N N . GLY B 2 184 ? 18.287 -4.151 18.944 1.00 7.01 370 GLY B N 1
ATOM 1591 C CA . GLY B 2 184 ? 19.477 -3.403 18.549 1.00 7.43 370 GLY B CA 1
ATOM 1592 C C . GLY B 2 184 ? 19.926 -3.740 17.130 1.00 7.71 370 GLY B C 1
ATOM 1593 O O . GLY B 2 184 ? 19.363 -4.594 16.444 1.00 8.10 370 GLY B O 1
ATOM 1594 N N . PRO B 2 185 ? 20.845 -2.910 16.594 1.00 7.87 371 PRO B N 1
ATOM 1595 C CA . PRO B 2 185 ? 21.187 -2.923 15.175 1.00 7.30 371 PRO B CA 1
ATOM 1596 C C . PRO B 2 185 ? 22.280 -3.923 14.812 1.00 7.72 371 PRO B C 1
ATOM 1597 O O . PRO B 2 185 ? 23.167 -4.255 15.589 1.00 7.57 371 PRO B O 1
ATOM 1601 N N . LEU B 2 186 ? 22.179 -4.343 13.564 1.00 7.90 372 LEU B N 1
ATOM 1602 C CA . LEU B 2 186 ? 23.252 -4.995 12.811 1.00 8.38 372 LEU B CA 1
ATOM 1603 C C . LEU B 2 186 ? 23.561 -4.073 11.640 1.00 8.45 372 LEU B C 1
ATOM 1604 O O . LEU B 2 186 ? 22.666 -3.785 10.858 1.00 8.31 372 LEU B O 1
ATOM 1609 N N . VAL B 2 187 ? 24.798 -3.574 11.564 1.00 8.04 373 VAL B N 1
ATOM 1610 C CA . VAL B 2 187 ? 25.129 -2.468 10.698 1.00 8.52 373 VAL B CA 1
ATOM 1611 C C . VAL B 2 187 ? 26.320 -2.784 9.782 1.00 8.30 373 VAL B C 1
ATOM 1612 O O . VAL B 2 187 ? 27.237 -3.529 10.130 1.00 9.01 373 VAL B O 1
ATOM 1616 N N . GLN B 2 188 ? 26.239 -2.220 8.577 1.00 9.62 374 GLN B N 1
ATOM 1617 C CA . GLN B 2 188 ? 27.337 -2.251 7.627 1.00 10.20 374 GLN B CA 1
ATOM 1618 C C . GLN B 2 188 ? 27.479 -0.870 7.015 1.00 11.38 374 GLN B C 1
ATOM 1619 O O . GLN B 2 188 ? 26.467 -0.225 6.758 1.00 13.33 374 GLN B O 1
ATOM 1625 N N . GLU B 2 189 ? 28.693 -0.500 6.611 1.00 10.95 375 GLU B N 1
ATOM 1626 C CA . GLU B 2 189 ? 28.927 0.779 5.959 1.00 10.87 375 GLU B CA 1
ATOM 1627 C C . GLU B 2 189 ? 29.284 0.582 4.486 1.00 11.79 375 GLU B C 1
ATOM 1628 O O . GLU B 2 189 ? 29.769 -0.455 4.065 1.00 12.36 375 GLU B O 1
ATOM 1634 N N . ASP B 2 190 ? 28.989 1.625 3.727 1.00 13.33 376 ASP B N 1
ATOM 1635 C CA . ASP B 2 190 ? 29.251 1.609 2.297 1.00 14.93 376 ASP B CA 1
ATOM 1636 C C . ASP B 2 190 ? 30.618 2.235 2.011 1.00 17.17 376 ASP B C 1
ATOM 1637 O O . ASP B 2 190 ? 31.388 2.577 2.900 1.00 17.10 376 ASP B O 1
ATOM 1642 N N . SER B 2 191 ? 30.907 2.387 0.702 1.00 20.01 377 SER B N 1
ATOM 1643 C CA . SER B 2 191 ? 32.179 2.908 0.256 1.00 20.62 377 SER B CA 1
ATOM 1644 C C . SER B 2 191 ? 32.360 4.387 0.587 1.00 20.87 377 SER B C 1
ATOM 1645 O O . SER B 2 191 ? 33.485 4.871 0.517 1.00 24.96 377 SER B O 1
ATOM 1648 N N . ARG B 2 192 ? 31.291 5.098 0.956 1.00 20.29 378 ARG B N 1
ATOM 1649 C CA . ARG B 2 192 ? 31.387 6.489 1.378 1.00 22.93 378 ARG B CA 1
ATOM 1650 C C . ARG B 2 192 ? 31.418 6.605 2.904 1.00 20.64 378 ARG B C 1
ATOM 1651 O O . ARG B 2 192 ? 31.322 7.698 3.443 1.00 19.73 378 ARG B O 1
ATOM 1659 N N . ARG B 2 193 ? 31.511 5.449 3.588 1.00 19.56 379 ARG B N 1
ATOM 1660 C CA . ARG B 2 193 ? 31.594 5.353 5.043 1.00 19.92 379 ARG B CA 1
ATOM 1661 C C . ARG B 2 193 ? 30.285 5.807 5.688 1.00 17.81 379 ARG B C 1
ATOM 1662 O O . ARG B 2 193 ? 30.290 6.200 6.852 1.00 20.80 379 ARG B O 1
ATOM 1666 N N . LEU B 2 194 ? 29.170 5.651 4.981 1.00 16.37 380 LEU B N 1
ATOM 1667 C CA . LEU B 2 194 ? 27.843 5.807 5.562 1.00 15.74 380 LEU B CA 1
ATOM 1668 C C . LEU B 2 194 ? 27.398 4.444 6.088 1.00 12.96 380 LEU B C 1
ATOM 1669 O O . LEU B 2 194 ? 27.496 3.451 5.384 1.00 12.44 380 LEU B O 1
ATOM 1674 N N . TRP B 2 195 ? 26.889 4.432 7.318 1.00 11.23 381 TRP B N 1
ATOM 1675 C CA . TRP B 2 195 ? 26.469 3.221 7.994 1.00 10.61 381 TRP B CA 1
ATOM 1676 C C . TRP B 2 195 ? 24.972 3.035 7.846 1.00 9.84 381 TRP B C 1
ATOM 1677 O O . TRP B 2 195 ? 24.189 3.973 8.022 1.00 9.85 381 TRP B O 1
ATOM 1688 N N . PHE B 2 196 ? 24.603 1.795 7.546 1.00 9.92 382 PHE B N 1
ATOM 1689 C CA . PHE B 2 196 ? 23.236 1.384 7.339 1.00 10.45 382 PHE B CA 1
ATOM 1690 C C . PHE B 2 196 ? 22.873 0.271 8.304 1.00 10.29 382 PHE B C 1
ATOM 1691 O O . PHE B 2 196 ? 23.683 -0.629 8.590 1.00 10.02 382 PHE B O 1
ATOM 1699 N N . ILE B 2 197 ? 21.622 0.319 8.766 1.00 9.16 383 ILE B N 1
ATOM 1700 C CA . ILE B 2 197 ? 21.073 -0.763 9.560 1.00 8.75 383 ILE B CA 1
ATOM 1701 C C . ILE B 2 197 ? 20.479 -1.821 8.624 1.00 9.44 383 ILE B C 1
ATOM 1702 O O . ILE B 2 197 ? 19.504 -1.578 7.918 1.00 11.39 383 ILE B O 1
ATOM 1707 N N . VAL B 2 198 ? 21.088 -3.015 8.608 1.00 9.18 384 VAL B N 1
ATOM 1708 C CA . VAL B 2 198 ? 20.643 -4.099 7.754 1.00 9.64 384 VAL B CA 1
ATOM 1709 C C . VAL B 2 198 ? 19.817 -5.110 8.523 1.00 8.91 384 VAL B C 1
ATOM 1710 O O . VAL B 2 198 ? 19.035 -5.861 7.944 1.00 9.48 384 VAL B O 1
ATOM 1714 N N . GLY B 2 199 ? 19.989 -5.164 9.843 1.00 7.90 385 GLY B N 1
ATOM 1715 C CA . GLY B 2 199 ? 19.256 -6.111 10.635 1.00 7.85 385 GLY B CA 1
ATOM 1716 C C . GLY B 2 199 ? 18.912 -5.539 12.012 1.00 7.18 385 GLY B C 1
ATOM 1717 O O . GLY B 2 199 ? 19.538 -4.577 12.470 1.00 8.23 385 GLY B O 1
ATOM 1718 N N . ILE B 2 200 ? 17.902 -6.147 12.603 1.00 7.74 386 ILE B N 1
ATOM 1719 C CA . ILE B 2 200 ? 17.487 -5.866 13.986 1.00 7.47 386 ILE B CA 1
ATOM 1720 C C . ILE B 2 200 ? 17.570 -7.163 14.768 1.00 8.14 386 ILE B C 1
ATOM 1721 O O . ILE B 2 200 ? 16.957 -8.174 14.411 1.00 8.32 386 ILE B O 1
ATOM 1726 N N . VAL B 2 201 ? 18.262 -7.163 15.904 1.00 7.50 387 VAL B N 1
ATOM 1727 C CA . VAL B 2 201 ? 18.407 -8.372 16.700 1.00 7.66 387 VAL B CA 1
ATOM 1728 C C . VAL B 2 201 ? 17.038 -8.932 17.074 1.00 7.64 387 VAL B C 1
ATOM 1729 O O . VAL B 2 201 ? 16.219 -8.190 17.584 1.00 8.04 387 VAL B O 1
ATOM 1733 N N . SER B 2 202 ? 16.836 -10.239 16.836 1.00 7.49 388 SER B N 1
ATOM 1734 C CA . SER B 2 202 ? 15.523 -10.841 17.035 1.00 7.48 388 SER B CA 1
ATOM 1735 C C . SER B 2 202 ? 15.575 -12.086 17.925 1.00 7.45 388 SER B C 1
ATOM 1736 O O . SER B 2 202 ? 15.051 -12.065 19.045 1.00 8.88 388 SER B O 1
ATOM 1739 N N . TRP B 2 203 ? 16.166 -13.199 17.456 1.00 7.67 389 TRP B N 1
ATOM 1740 C CA . TRP B 2 203 ? 16.075 -14.458 18.161 1.00 7.67 389 TRP B CA 1
ATOM 1741 C C . TRP B 2 203 ? 17.198 -15.387 17.748 1.00 7.94 389 TRP B C 1
ATOM 1742 O O . TRP B 2 203 ? 17.946 -15.078 16.835 1.00 8.54 389 TRP B O 1
ATOM 1753 N N . GLY B 2 204 ? 17.295 -16.507 18.446 1.00 8.62 390 GLY B N 1
ATOM 1754 C CA . GLY B 2 204 ? 18.242 -17.548 18.117 1.00 8.52 390 GLY B CA 1
ATOM 1755 C C . GLY B 2 204 ? 18.079 -18.713 19.068 1.00 9.93 390 GLY B C 1
ATOM 1756 O O . GLY B 2 204 ? 17.500 -18.572 20.138 1.00 10.52 390 GLY B O 1
ATOM 1757 N N . ASP B 2 205 ? 18.667 -19.840 18.716 1.00 9.84 391 ASP B N 1
ATOM 1758 C CA . ASP B 2 205 ? 18.714 -20.970 19.621 1.00 11.16 391 ASP B CA 1
ATOM 1759 C C . ASP B 2 205 ? 19.931 -20.800 20.530 1.00 12.38 391 ASP B C 1
ATOM 1760 O O . ASP B 2 205 ? 21.073 -20.971 20.117 1.00 11.98 391 ASP B O 1
ATOM 1765 N N . GLN B 2 206 ? 19.660 -20.423 21.799 1.00 13.14 392 GLN B N 1
ATOM 1766 C CA . GLN B 2 206 ? 20.700 -20.026 22.737 1.00 13.51 392 GLN B CA 1
ATOM 1767 C C . GLN B 2 206 ? 21.527 -18.911 22.095 1.00 12.42 392 GLN B C 1
ATOM 1768 O O . GLN B 2 206 ? 20.964 -18.112 21.367 1.00 12.11 392 GLN B O 1
ATOM 1774 N N . CYS B 2 207 ? 22.823 -18.855 22.378 1.00 12.90 393 CYS B N 1
ATOM 1775 C CA . CYS B 2 207 ? 23.684 -17.778 21.869 1.00 12.58 393 CYS B CA 1
ATOM 1776 C C . CYS B 2 207 ? 25.043 -18.335 21.482 1.00 12.95 393 CYS B C 1
ATOM 1777 O O . CYS B 2 207 ? 25.660 -19.068 22.255 1.00 14.54 393 CYS B O 1
ATOM 1780 N N . GLY B 2 208 ? 25.526 -17.942 20.312 1.00 13.50 394 GLY B N 1
ATOM 1781 C CA . GLY B 2 208 ? 26.913 -18.178 19.927 1.00 14.42 394 GLY B CA 1
ATOM 1782 C C . GLY B 2 208 ? 27.227 -19.610 19.514 1.00 15.55 394 GLY B C 1
ATOM 1783 O O . GLY B 2 208 ? 28.377 -19.856 19.201 1.00 17.02 394 GLY B O 1
ATOM 1784 N N . LEU B 2 209 ? 26.210 -20.475 19.376 1.00 15.75 395 LEU B N 1
ATOM 1785 C CA . LEU B 2 209 ? 26.473 -21.829 18.892 1.00 17.76 395 LEU B CA 1
ATOM 1786 C C . LEU B 2 209 ? 26.838 -21.808 17.419 1.00 17.60 395 LEU B C 1
ATOM 1787 O O . LEU B 2 209 ? 26.186 -21.188 16.600 1.00 16.21 395 LEU B O 1
ATOM 1792 N N . PRO B 2 210 ? 27.886 -22.537 16.966 1.00 21.28 396 PRO B N 1
ATOM 1793 C CA . PRO B 2 210 ? 28.292 -22.424 15.555 1.00 24.59 396 PRO B CA 1
ATOM 1794 C C . PRO B 2 210 ? 27.185 -22.832 14.568 1.00 21.24 396 PRO B C 1
ATOM 1795 O O . PRO B 2 210 ? 26.960 -22.140 13.560 1.00 24.45 396 PRO B O 1
ATOM 1799 N N . ASP B 2 211 ? 26.366 -23.824 14.933 1.00 17.57 397 ASP B N 1
ATOM 1800 C CA . ASP B 2 211 ? 25.326 -24.248 14.016 1.00 18.70 397 ASP B CA 1
ATOM 1801 C C . ASP B 2 211 ? 24.035 -23.434 14.156 1.00 15.81 397 ASP B C 1
ATOM 1802 O O . ASP B 2 211 ? 23.078 -23.697 13.426 1.00 14.13 397 ASP B O 1
ATOM 1807 N N . LYS B 2 212 ? 23.991 -22.495 15.124 1.00 13.79 398 LYS B N 1
ATOM 1808 C CA . LYS B 2 212 ? 22.759 -21.750 15.367 1.00 13.29 398 LYS B CA 1
ATOM 1809 C C . LYS B 2 212 ? 23.101 -20.262 15.393 1.00 11.91 398 LYS B C 1
ATOM 1810 O O . LYS B 2 212 ? 23.198 -19.657 16.461 1.00 12.07 398 LYS B O 1
ATOM 1816 N N . PRO B 2 213 ? 23.313 -19.657 14.230 1.00 12.04 399 PRO B N 1
ATOM 1817 C CA . PRO B 2 213 ? 23.606 -18.230 14.163 1.00 11.48 399 PRO B CA 1
ATOM 1818 C C . PRO B 2 213 ? 22.465 -17.405 14.749 1.00 10.24 399 PRO B C 1
ATOM 1819 O O . PRO B 2 213 ? 21.337 -17.851 14.840 1.00 10.65 399 PRO B O 1
ATOM 1823 N N . GLY B 2 214 ? 22.783 -16.147 15.063 1.00 9.54 400 GLY B N 1
ATOM 1824 C CA . GLY B 2 214 ? 21.730 -15.244 15.479 1.00 8.19 400 GLY B CA 1
ATOM 1825 C C . GLY B 2 214 ? 20.852 -14.860 14.305 1.00 7.57 400 GLY B C 1
ATOM 1826 O O . GLY B 2 214 ? 21.307 -14.733 13.159 1.00 8.50 400 GLY B O 1
ATOM 1827 N N . VAL B 2 215 ? 19.559 -14.673 14.626 1.00 7.31 401 VAL B N 1
ATOM 1828 C CA . VAL B 2 215 ? 18.543 -14.319 13.660 1.00 7.19 401 VAL B CA 1
ATOM 1829 C C . VAL B 2 215 ? 18.051 -12.905 13.900 1.00 7.12 401 VAL B C 1
ATOM 1830 O O . VAL B 2 215 ? 17.906 -12.451 15.051 1.00 8.00 401 VAL B O 1
ATOM 1834 N N . TYR B 2 216 ? 17.917 -12.178 12.811 1.00 6.86 402 TYR B N 1
ATOM 1835 C CA . TYR B 2 216 ? 17.668 -10.747 12.802 1.00 7.68 402 TYR B CA 1
ATOM 1836 C C . TYR B 2 216 ? 16.474 -10.476 11.901 1.00 8.65 402 TYR B C 1
ATOM 1837 O O . TYR B 2 216 ? 16.281 -11.161 10.893 1.00 8.99 402 TYR B O 1
ATOM 1846 N N . THR B 2 217 ? 15.747 -9.393 12.188 1.00 8.66 403 THR B N 1
ATOM 1847 C CA . THR B 2 217 ? 14.820 -8.886 11.192 1.00 8.95 403 THR B CA 1
ATOM 1848 C C . THR B 2 217 ? 15.588 -8.215 10.070 1.00 8.75 403 THR B C 1
ATOM 1849 O O . THR B 2 217 ? 16.457 -7.399 10.337 1.00 8.55 403 THR B O 1
ATOM 1853 N N . ARG B 2 218 ? 15.230 -8.549 8.818 1.00 8.58 404 ARG B N 1
ATOM 1854 C CA . ARG B 2 218 ? 15.854 -8.011 7.640 1.00 9.00 404 ARG B CA 1
ATOM 1855 C C . ARG B 2 218 ? 15.243 -6.649 7.292 1.00 9.29 404 ARG B C 1
ATOM 1856 O O . ARG B 2 218 ? 14.091 -6.563 6.839 1.00 9.58 404 ARG B O 1
ATOM 1864 N N . VAL B 2 219 ? 15.982 -5.568 7.533 1.00 9.42 405 VAL B N 1
ATOM 1865 C CA . VAL B 2 219 ? 15.394 -4.250 7.435 1.00 9.12 405 VAL B CA 1
ATOM 1866 C C . VAL B 2 219 ? 14.867 -3.948 6.015 1.00 10.00 405 VAL B C 1
ATOM 1867 O O . VAL B 2 219 ? 13.831 -3.274 5.874 1.00 10.61 405 VAL B O 1
ATOM 1871 N N . THR B 2 220 ? 15.569 -4.406 4.977 1.00 11.10 406 THR B N 1
ATOM 1872 C CA . THR B 2 220 ? 15.138 -4.084 3.617 1.00 12.13 406 THR B CA 1
ATOM 1873 C C . THR B 2 220 ? 13.694 -4.539 3.392 1.00 12.92 406 THR B C 1
ATOM 1874 O O . THR B 2 220 ? 13.019 -3.957 2.543 1.00 14.04 406 THR B O 1
ATOM 1878 N N . ALA B 2 221 ? 13.266 -5.615 4.064 1.00 11.92 407 ALA B N 1
ATOM 1879 C CA . ALA B 2 221 ? 11.936 -6.173 3.869 1.00 12.36 407 ALA B CA 1
ATOM 1880 C C . ALA B 2 221 ? 10.840 -5.255 4.418 1.00 13.78 407 ALA B C 1
ATOM 1881 O O . ALA B 2 221 ? 9.661 -5.516 4.140 1.00 14.29 407 ALA B O 1
ATOM 1883 N N . TYR B 2 222 ? 11.193 -4.203 5.187 1.00 12.45 408 TYR B N 1
ATOM 1884 C CA . TYR B 2 222 ? 10.212 -3.401 5.922 1.00 12.26 408 TYR B CA 1
ATOM 1885 C C . TYR B 2 222 ? 10.311 -1.929 5.589 1.00 12.24 408 TYR B C 1
ATOM 1886 O O . TYR B 2 222 ? 9.761 -1.107 6.304 1.00 13.87 408 TYR B O 1
ATOM 1895 N N . LEU B 2 223 ? 10.994 -1.571 4.501 1.00 13.34 409 LEU B N 1
ATOM 1896 C CA . LEU B 2 223 ? 11.200 -0.167 4.176 1.00 14.92 409 LEU B CA 1
ATOM 1897 C C . LEU B 2 223 ? 9.866 0.549 3.921 1.00 15.19 409 LEU B C 1
ATOM 1898 O O . LEU B 2 223 ? 9.685 1.664 4.388 1.00 17.11 409 LEU B O 1
ATOM 1903 N N . ASP B 2 224 ? 8.947 -0.099 3.217 1.00 18.30 410 ASP B N 1
ATOM 1904 C CA A ASP B 2 224 ? 7.647 0.502 2.951 0.60 20.21 410 ASP B CA 1
ATOM 1905 C CA B ASP B 2 224 ? 7.647 0.493 2.949 0.40 19.40 410 ASP B CA 1
ATOM 1906 C C . ASP B 2 224 ? 6.890 0.705 4.260 1.00 18.38 410 ASP B C 1
ATOM 1907 O O . ASP B 2 224 ? 6.275 1.756 4.463 1.00 18.37 410 ASP B O 1
ATOM 1916 N N . TRP B 2 225 ? 6.911 -0.310 5.136 1.00 15.63 411 TRP B N 1
ATOM 1917 C CA . TRP B 2 225 ? 6.257 -0.203 6.429 1.00 14.70 411 TRP B CA 1
ATOM 1918 C C . TRP B 2 225 ? 6.824 0.976 7.225 1.00 15.90 411 TRP B C 1
ATOM 1919 O O . TRP B 2 225 ? 6.088 1.786 7.789 1.00 15.68 411 TRP B O 1
ATOM 1930 N N . ILE B 2 226 ? 8.159 1.094 7.258 1.00 13.85 412 ILE B N 1
ATOM 1931 C CA . ILE B 2 226 ? 8.775 2.184 7.998 1.00 14.45 412 ILE B CA 1
ATOM 1932 C C . ILE B 2 226 ? 8.363 3.535 7.406 1.00 15.42 412 ILE B C 1
ATOM 1933 O O . ILE B 2 226 ? 8.079 4.444 8.148 1.00 17.55 412 ILE B O 1
ATOM 1938 N N . ARG B 2 227 ? 8.388 3.668 6.074 1.00 16.82 413 ARG B N 1
ATOM 1939 C CA . ARG B 2 227 ? 8.010 4.897 5.391 1.00 20.40 413 ARG B CA 1
ATOM 1940 C C . ARG B 2 227 ? 6.559 5.246 5.702 1.00 18.86 413 ARG B C 1
ATOM 1941 O O . ARG B 2 227 ? 6.274 6.399 6.005 1.00 19.95 413 ARG B O 1
ATOM 1949 N N . GLN B 2 228 ? 5.668 4.261 5.651 1.00 19.46 414 GLN B N 1
ATOM 1950 C CA . GLN B 2 228 ? 4.257 4.499 5.931 1.00 22.02 414 GLN B CA 1
ATOM 1951 C C . GLN B 2 228 ? 4.060 4.983 7.361 1.00 20.73 414 GLN B C 1
ATOM 1952 O O . GLN B 2 228 ? 3.334 5.954 7.599 1.00 21.73 414 GLN B O 1
ATOM 1958 N N . GLN B 2 229 ? 4.740 4.357 8.325 1.00 17.78 415 GLN B N 1
ATOM 1959 C CA . GLN B 2 229 ? 4.519 4.680 9.724 1.00 18.63 415 GLN B CA 1
ATOM 1960 C C . GLN B 2 229 ? 5.168 6.011 10.111 1.00 20.36 415 GLN B C 1
ATOM 1961 O O . GLN B 2 229 ? 4.637 6.686 10.993 1.00 22.97 415 GLN B O 1
ATOM 1967 N N . THR B 2 230 ? 6.301 6.387 9.493 1.00 20.57 416 THR B N 1
ATOM 1968 C CA . THR B 2 230 ? 7.088 7.524 9.932 1.00 23.33 416 THR B CA 1
ATOM 1969 C C . THR B 2 230 ? 7.264 8.658 8.910 1.00 30.68 416 THR B C 1
ATOM 1970 O O . THR B 2 230 ? 7.674 9.749 9.291 1.00 36.33 416 THR B O 1
ATOM 1974 N N . GLY B 2 231 ? 7.113 8.399 7.607 1.00 35.79 417 GLY B N 1
ATOM 1975 C CA . GLY B 2 231 ? 7.524 9.358 6.587 1.00 35.69 417 GLY B CA 1
ATOM 1976 C C . GLY B 2 231 ? 8.990 9.249 6.143 1.00 42.37 417 GLY B C 1
ATOM 1977 O O . GLY B 2 231 ? 9.373 9.902 5.181 1.00 44.16 417 GLY B O 1
ATOM 1978 N N . ILE B 2 232 ? 9.827 8.409 6.773 1.00 48.21 418 ILE B N 1
ATOM 1979 C CA . ILE B 2 232 ? 11.264 8.356 6.467 1.00 49.20 418 ILE B CA 1
ATOM 1980 C C . ILE B 2 232 ? 11.574 7.389 5.316 1.00 58.40 418 ILE B C 1
ATOM 1981 O O . ILE B 2 232 ? 11.163 6.236 5.367 1.00 49.45 418 ILE B O 1
ATOM 1986 N N . GLU B 2 233 ? 12.417 7.840 4.362 1.00 68.00 419 GLU B N 1
ATOM 1987 C CA . GLU B 2 233 ? 12.923 7.036 3.252 1.00 67.42 419 GLU B CA 1
ATOM 1988 C C . GLU B 2 233 ? 14.404 6.695 3.484 1.00 64.39 419 GLU B C 1
ATOM 1989 O O . GLU B 2 233 ? 14.953 6.975 4.546 1.00 64.30 419 GLU B O 1
ATOM 1991 N N . PHE B 2 234 ? 15.056 6.088 2.480 1.00 63.54 420 PHE B N 1
ATOM 1992 C CA . PHE B 2 234 ? 16.497 5.892 2.481 1.00 51.84 420 PHE B CA 1
ATOM 1993 N N . ALA C 1 124 ? 70.621 -32.479 10.920 1.00 51.16 165 ALA C N 1
ATOM 1994 C CA . ALA C 1 124 ? 70.451 -31.017 11.134 1.00 45.44 165 ALA C CA 1
ATOM 1995 C C . ALA C 1 124 ? 69.143 -30.797 11.895 1.00 34.46 165 ALA C C 1
ATOM 1996 O O . ALA C 1 124 ? 68.476 -31.774 12.259 1.00 36.21 165 ALA C O 1
ATOM 1998 N N . ALA C 1 125 ? 68.790 -29.523 12.142 1.00 25.44 166 ALA C N 1
ATOM 1999 C CA . ALA C 1 125 ? 67.436 -29.155 12.584 1.00 20.23 166 ALA C CA 1
ATOM 2000 C C . ALA C 1 125 ? 67.063 -29.903 13.865 1.00 17.69 166 ALA C C 1
ATOM 2001 O O . ALA C 1 125 ? 65.982 -30.472 14.047 1.00 16.47 166 ALA C O 1
ATOM 2003 N N . ASN C 1 126 ? 68.015 -29.980 14.775 1.00 16.19 167 ASN C N 1
ATOM 2004 C CA . ASN C 1 126 ? 67.796 -30.633 16.038 1.00 17.00 167 ASN C CA 1
ATOM 2005 C C . ASN C 1 126 ? 67.092 -29.682 16.997 1.00 16.18 167 ASN C C 1
ATOM 2006 O O . ASN C 1 126 ? 67.726 -28.795 17.571 1.00 15.56 167 ASN C O 1
ATOM 2011 N N . TRP C 1 127 ? 65.793 -29.920 17.219 1.00 16.00 168 TRP C N 1
ATOM 2012 C CA . TRP C 1 127 ? 64.992 -29.041 18.071 1.00 16.74 168 TRP C CA 1
ATOM 2013 C C . TRP C 1 127 ? 65.444 -29.118 19.534 1.00 18.34 168 TRP C C 1
ATOM 2014 O O . TRP C 1 127 ? 65.194 -28.184 20.297 1.00 19.08 168 TRP C O 1
ATOM 2025 N N . LEU C 1 128 ? 66.133 -30.205 19.908 1.00 17.65 169 LEU C N 1
ATOM 2026 C CA . LEU C 1 128 ? 66.610 -30.335 21.284 1.00 20.04 169 LEU C CA 1
ATOM 2027 C C . LEU C 1 128 ? 67.650 -29.280 21.619 1.00 20.10 169 LEU C C 1
ATOM 2028 O O . LEU C 1 128 ? 67.770 -28.947 22.795 1.00 23.76 169 LEU C O 1
ATOM 2033 N N . ILE C 1 129 ? 68.368 -28.746 20.624 1.00 20.12 170 ILE C N 1
ATOM 2034 C CA . ILE C 1 129 ? 69.310 -27.673 20.873 1.00 20.21 170 ILE C CA 1
ATOM 2035 C C . ILE C 1 129 ? 68.791 -26.393 20.213 1.00 19.31 170 ILE C C 1
ATOM 2036 O O . ILE C 1 129 ? 69.574 -25.509 19.836 1.00 21.30 170 ILE C O 1
ATOM 2041 N N . ASN C 1 130 ? 67.462 -26.328 20.067 1.00 18.28 171 ASN C N 1
ATOM 2042 C CA . ASN C 1 130 ? 66.756 -25.103 19.691 1.00 20.83 171 ASN C CA 1
ATOM 2043 C C . ASN C 1 130 ? 66.930 -24.818 18.195 1.00 20.36 171 ASN C C 1
ATOM 2044 O O . ASN C 1 130 ? 66.674 -23.696 17.748 1.00 20.74 171 ASN C O 1
ATOM 2049 N N . GLU C 1 131 ? 67.304 -25.824 17.392 1.00 15.36 172 GLU C N 1
ATOM 2050 C CA . GLU C 1 131 ? 67.381 -25.594 15.948 1.00 15.38 172 GLU C CA 1
ATOM 2051 C C . GLU C 1 131 ? 65.992 -25.728 15.314 1.00 14.42 172 GLU C C 1
ATOM 2052 O O . GLU C 1 131 ? 65.267 -26.655 15.598 1.00 14.72 172 GLU C O 1
ATOM 2058 N N . CYS C 1 132 ? 65.709 -24.839 14.371 1.00 13.15 173 CYS C N 1
ATOM 2059 C CA . CYS C 1 132 ? 64.411 -24.757 13.722 1.00 11.69 173 CYS C CA 1
ATOM 2060 C C . CYS C 1 132 ? 64.345 -25.662 12.485 1.00 11.28 173 CYS C C 1
ATOM 2061 O O . CYS C 1 132 ? 65.385 -26.020 11.893 1.00 12.99 173 CYS C O 1
ATOM 2064 N N . GLY C 1 133 ? 63.124 -25.913 12.024 1.00 9.80 174 GLY C N 1
ATOM 2065 C CA . GLY C 1 133 ? 62.925 -26.264 10.607 1.00 9.47 174 GLY C CA 1
ATOM 2066 C C . GLY C 1 133 ? 62.785 -27.745 10.258 1.00 9.74 174 GLY C C 1
ATOM 2067 O O . GLY C 1 133 ? 62.623 -28.032 9.080 1.00 10.09 174 GLY C O 1
ATOM 2068 N N . ALA C 1 134 ? 62.882 -28.667 11.218 1.00 9.66 175 ALA C N 1
ATOM 2069 C CA . ALA C 1 134 ? 62.648 -30.079 10.881 1.00 9.97 175 ALA C CA 1
ATOM 2070 C C . ALA C 1 134 ? 61.195 -30.347 10.560 1.00 10.09 175 ALA C C 1
ATOM 2071 O O . ALA C 1 134 ? 60.291 -29.963 11.310 1.00 9.65 175 ALA C O 1
ATOM 2073 N N . GLY C 1 135 ? 60.975 -31.032 9.445 1.00 10.66 176 GLY C N 1
ATOM 2074 C CA . GLY C 1 135 ? 59.665 -31.539 9.091 1.00 11.35 176 GLY C CA 1
ATOM 2075 C C . GLY C 1 135 ? 59.617 -33.054 9.259 1.00 12.22 176 GLY C C 1
ATOM 2076 O O . GLY C 1 135 ? 60.575 -33.681 9.718 1.00 12.11 176 GLY C O 1
ATOM 2077 N N . PRO C 1 136 ? 58.523 -33.689 8.818 1.00 11.62 177 PRO C N 1
ATOM 2078 C CA . PRO C 1 136 ? 58.385 -35.145 8.948 1.00 12.88 177 PRO C CA 1
ATOM 2079 C C . PRO C 1 136 ? 59.355 -35.954 8.097 1.00 13.53 177 PRO C C 1
ATOM 2080 O O . PRO C 1 136 ? 59.598 -37.125 8.354 1.00 13.77 177 PRO C O 1
ATOM 2084 N N . ASP C 1 137 ? 59.972 -35.288 7.125 1.00 11.57 178 ASP C N 1
ATOM 2085 C CA . ASP C 1 137 ? 60.865 -35.936 6.184 1.00 11.64 178 ASP C CA 1
ATOM 2086 C C . ASP C 1 137 ? 62.324 -35.717 6.539 1.00 12.93 178 ASP C C 1
ATOM 2087 O O . ASP C 1 137 ? 63.213 -36.049 5.747 1.00 13.87 178 ASP C O 1
ATOM 2092 N N . LEU C 1 138 ? 62.603 -35.208 7.750 1.00 11.93 179 LEU C N 1
ATOM 2093 C CA . LEU C 1 138 ? 63.984 -35.067 8.214 1.00 13.81 179 LEU C CA 1
ATOM 2094 C C . LEU C 1 138 ? 64.697 -36.415 8.046 1.00 14.01 179 LEU C C 1
ATOM 2095 O O . LEU C 1 138 ? 64.143 -37.442 8.425 1.00 16.70 179 LEU C O 1
ATOM 2100 N N . ILE C 1 139 ? 65.918 -36.376 7.556 1.00 16.25 180 ILE C N 1
ATOM 2101 C CA . ILE C 1 139 ? 66.704 -37.604 7.449 1.00 17.95 180 ILE C CA 1
ATOM 2102 C C . ILE C 1 139 ? 67.320 -37.931 8.802 1.00 17.95 180 ILE C C 1
ATOM 2103 O O . ILE C 1 139 ? 67.981 -37.085 9.382 1.00 19.12 180 ILE C O 1
ATOM 2108 N N . THR C 1 140 ? 67.007 -39.122 9.308 1.00 19.40 181 THR C N 1
ATOM 2109 C CA . THR C 1 140 ? 67.343 -39.423 10.690 1.00 21.94 181 THR C CA 1
ATOM 2110 C C . THR C 1 140 ? 68.280 -40.625 10.790 1.00 22.59 181 THR C C 1
ATOM 2111 O O . THR C 1 140 ? 68.582 -41.003 11.924 1.00 22.39 181 THR C O 1
ATOM 2115 N N . ASP C 1 141 ? 68.725 -41.185 9.648 1.00 20.92 182 ASP C N 1
ATOM 2116 C CA . ASP C 1 141 ? 69.532 -42.409 9.702 1.00 23.63 182 ASP C CA 1
ATOM 2117 C C . ASP C 1 141 ? 70.942 -42.254 9.116 1.00 20.50 182 ASP C C 1
ATOM 2118 O O . ASP C 1 141 ? 71.621 -43.261 8.877 1.00 20.63 182 ASP C O 1
ATOM 2123 N N . ASP C 1 142 ? 71.479 -41.037 9.046 1.00 16.57 183 ASP C N 1
ATOM 2124 C CA . ASP C 1 142 ? 72.831 -40.861 8.554 1.00 17.52 183 ASP C CA 1
ATOM 2125 C C . ASP C 1 142 ? 73.907 -41.370 9.523 1.00 14.54 183 ASP C C 1
ATOM 2126 O O . ASP C 1 142 ? 75.073 -41.548 9.147 1.00 15.58 183 ASP C O 1
ATOM 2131 N N . ASP C 1 143 ? 73.582 -41.454 10.803 1.00 12.61 184 ASP C N 1
ATOM 2132 C CA . ASP C 1 143 ? 74.580 -41.764 11.817 1.00 12.05 184 ASP C CA 1
ATOM 2133 C C . ASP C 1 143 ? 74.649 -43.275 12.059 1.00 11.21 184 ASP C C 1
ATOM 2134 O O . ASP C 1 143 ? 75.632 -43.769 12.623 1.00 11.04 184 ASP C O 1
ATOM 2139 N N . ASP C 1 144 ? 73.648 -44.038 11.636 1.00 11.02 185 ASP C N 1
ATOM 2140 C CA . ASP C 1 144 ? 73.696 -45.477 11.856 1.00 12.48 185 ASP C CA 1
ATOM 2141 C C . ASP C 1 144 ? 74.839 -46.071 11.035 1.00 11.83 185 ASP C C 1
ATOM 2142 O O . ASP C 1 144 ? 75.164 -45.645 9.919 1.00 11.81 185 ASP C O 1
ATOM 2147 N N . LYS C 1 145 ? 75.495 -47.046 11.662 1.00 12.30 186 LYS C N 1
ATOM 2148 C CA . LYS C 1 145 ? 76.632 -47.709 11.052 1.00 12.60 186 LYS C CA 1
ATOM 2149 C C . LYS C 1 145 ? 76.156 -48.923 10.228 1.00 15.39 186 LYS C C 1
ATOM 2150 O O . LYS C 1 145 ? 77.022 -49.840 9.963 1.00 13.16 186 LYS C O 1
ATOM 2157 N N . ILE D 2 1 ? 41.043 -24.102 5.351 1.00 10.41 187 ILE D N 1
ATOM 2158 C CA . ILE D 2 1 ? 41.746 -24.447 4.074 1.00 10.36 187 ILE D CA 1
ATOM 2159 C C . ILE D 2 1 ? 40.730 -25.027 3.102 1.00 10.43 187 ILE D C 1
ATOM 2160 O O . ILE D 2 1 ? 40.048 -25.970 3.459 1.00 9.80 187 ILE D O 1
ATOM 2165 N N . LEU D 2 2 ? 40.721 -24.488 1.892 1.00 11.93 188 LEU D N 1
ATOM 2166 C CA . LEU D 2 2 ? 39.927 -24.975 0.789 1.00 12.48 188 LEU D CA 1
ATOM 2167 C C . LEU D 2 2 ? 40.804 -25.887 -0.057 1.00 13.04 188 LEU D C 1
ATOM 2168 O O . LEU D 2 2 ? 41.966 -25.579 -0.317 1.00 12.10 188 LEU D O 1
ATOM 2173 N N . GLY D 2 3 ? 40.251 -27.034 -0.476 1.00 12.68 189 GLY D N 1
ATOM 2174 C CA . GLY D 2 3 ? 40.947 -27.905 -1.406 1.00 13.18 189 GLY D CA 1
ATOM 2175 C C . GLY D 2 3 ? 42.110 -28.653 -0.779 1.00 13.78 189 GLY D C 1
ATOM 2176 O O . GLY D 2 3 ? 43.056 -29.011 -1.478 1.00 16.41 189 GLY D O 1
ATOM 2177 N N . GLY D 2 4 ? 42.088 -28.788 0.542 1.00 12.94 190 GLY D N 1
ATOM 2178 C CA . GLY D 2 4 ? 43.196 -29.391 1.240 1.00 13.14 190 GLY D CA 1
ATOM 2179 C C . GLY D 2 4 ? 42.862 -30.779 1.738 1.00 12.49 190 GLY D C 1
ATOM 2180 O O . GLY D 2 4 ? 41.788 -31.299 1.440 1.00 13.57 190 GLY D O 1
ATOM 2181 N N . THR D 2 5 ? 43.807 -31.331 2.490 1.00 11.53 191 THR D N 1
ATOM 2182 C CA . THR D 2 5 ? 43.670 -32.650 3.059 1.00 12.70 191 THR D CA 1
ATOM 2183 C C . THR D 2 5 ? 43.949 -32.568 4.554 1.00 13.66 191 THR D C 1
ATOM 2184 O O . THR D 2 5 ? 44.584 -31.625 5.009 1.00 10.90 191 THR D O 1
ATOM 2188 N N . GLU D 2 6 ? 43.430 -33.531 5.321 1.00 13.08 192 GLU D N 1
ATOM 2189 C CA . GLU D 2 6 ? 43.717 -33.632 6.734 1.00 14.06 192 GLU D CA 1
ATOM 2190 C C . GLU D 2 6 ? 45.198 -33.873 6.974 1.00 12.43 192 GLU D C 1
ATOM 2191 O O . GLU D 2 6 ? 45.817 -34.769 6.384 1.00 13.68 192 GLU D O 1
ATOM 2197 N N . ALA D 2 7 ? 45.779 -33.076 7.852 1.00 10.76 193 ALA D N 1
ATOM 2198 C CA . ALA D 2 7 ? 47.187 -33.201 8.211 1.00 11.07 193 ALA D CA 1
ATOM 2199 C C . ALA D 2 7 ? 47.416 -34.339 9.202 1.00 13.24 193 ALA D C 1
ATOM 2200 O O . ALA D 2 7 ? 46.591 -34.588 10.079 1.00 15.28 193 ALA D O 1
ATOM 2202 N N . GLU D 2 8 ? 48.555 -35.043 9.058 1.00 12.50 194 GLU D N 1
ATOM 2203 C CA . GLU D 2 8 ? 48.949 -36.029 10.039 1.00 14.08 194 GLU D CA 1
ATOM 2204 C C . GLU D 2 8 ? 49.689 -35.379 11.196 1.00 15.14 194 GLU D C 1
ATOM 2205 O O . GLU D 2 8 ? 50.336 -34.351 11.042 1.00 12.83 194 GLU D O 1
ATOM 2211 N N . GLU D 2 9 ? 49.593 -35.983 12.381 1.00 16.15 195 GLU D N 1
ATOM 2212 C CA A GLU D 2 9 ? 50.382 -35.519 13.510 0.60 17.11 195 GLU D CA 1
ATOM 2213 C CA B GLU D 2 9 ? 50.397 -35.634 13.533 0.40 16.71 195 GLU D CA 1
ATOM 2214 C C . GLU D 2 9 ? 51.863 -35.603 13.112 1.00 15.57 195 GLU D C 1
ATOM 2215 O O . GLU D 2 9 ? 52.329 -36.528 12.422 1.00 15.73 195 GLU D O 1
ATOM 2226 N N . GLY D 2 10 ? 52.571 -34.547 13.471 1.00 15.33 196 GLY D N 1
ATOM 2227 C CA . GLY D 2 10 ? 53.996 -34.398 13.185 1.00 14.26 196 GLY D CA 1
ATOM 2228 C C . GLY D 2 10 ? 54.315 -33.798 11.808 1.00 12.79 196 GLY D C 1
ATOM 2229 O O . GLY D 2 10 ? 55.478 -33.487 11.518 1.00 11.67 196 GLY D O 1
ATOM 2230 N N . SER D 2 11 ? 53.306 -33.594 10.949 1.00 10.66 197 SER D N 1
ATOM 2231 C CA . SER D 2 11 ? 53.595 -32.967 9.672 1.00 9.76 197 SER D CA 1
ATOM 2232 C C . SER D 2 11 ? 54.028 -31.522 9.860 1.00 9.50 197 SER D C 1
ATOM 2233 O O . SER D 2 11 ? 54.884 -31.018 9.140 1.00 9.05 197 SER D O 1
ATOM 2236 N N . TRP D 2 12 ? 53.346 -30.813 10.763 1.00 8.88 198 TRP D N 1
ATOM 2237 C CA . TRP D 2 12 ? 53.504 -29.357 10.881 1.00 8.63 198 TRP D CA 1
ATOM 2238 C C . TRP D 2 12 ? 53.779 -29.012 12.335 1.00 9.41 198 TRP D C 1
ATOM 2239 O O . TRP D 2 12 ? 52.922 -28.506 13.043 1.00 9.27 198 TRP D O 1
ATOM 2250 N N . PRO D 2 13 ? 55.001 -29.272 12.818 1.00 9.69 199 PRO D N 1
ATOM 2251 C CA . PRO D 2 13 ? 55.271 -29.202 14.263 1.00 9.60 199 PRO D CA 1
ATOM 2252 C C . PRO D 2 13 ? 55.177 -27.820 14.872 1.00 8.53 199 PRO D C 1
ATOM 2253 O O . PRO D 2 13 ? 55.023 -27.662 16.083 1.00 9.99 199 PRO D O 1
ATOM 2257 N N . TRP D 2 14 ? 55.283 -26.810 14.038 1.00 8.48 200 TRP D N 1
ATOM 2258 C CA . TRP D 2 14 ? 55.222 -25.413 14.459 1.00 8.32 200 TRP D CA 1
ATOM 2259 C C . TRP D 2 14 ? 53.800 -24.865 14.534 1.00 9.00 200 TRP D C 1
ATOM 2260 O O . TRP D 2 14 ? 53.615 -23.774 15.047 1.00 9.69 200 TRP D O 1
ATOM 2271 N N . GLN D 2 15 ? 52.833 -25.545 13.913 1.00 8.83 201 GLN D N 1
ATOM 2272 C CA . GLN D 2 15 ? 51.474 -25.030 13.847 1.00 8.95 201 GLN D CA 1
ATOM 2273 C C . GLN D 2 15 ? 50.835 -24.994 15.231 1.00 9.09 201 GLN D C 1
ATOM 2274 O O . GLN D 2 15 ? 50.802 -25.995 15.916 1.00 9.41 201 GLN D O 1
ATOM 2280 N N . VAL D 2 16 ? 50.296 -23.817 15.579 1.00 8.68 202 VAL D N 1
ATOM 2281 C CA . VAL D 2 16 ? 49.467 -23.690 16.766 1.00 8.53 202 VAL D CA 1
ATOM 2282 C C . VAL D 2 16 ? 48.113 -23.111 16.389 1.00 8.69 202 VAL D C 1
ATOM 2283 O O . VAL D 2 16 ? 47.974 -22.454 15.365 1.00 8.47 202 VAL D O 1
ATOM 2287 N N . SER D 2 17 ? 47.134 -23.410 17.256 1.00 9.14 203 SER D N 1
ATOM 2288 C CA . SER D 2 17 ? 45.835 -22.751 17.267 1.00 9.19 203 SER D CA 1
ATOM 2289 C C . SER D 2 17 ? 45.850 -21.684 18.358 1.00 9.61 203 SER D C 1
ATOM 2290 O O . SER D 2 17 ? 46.231 -21.957 19.486 1.00 11.56 203 SER D O 1
ATOM 2293 N N . LEU D 2 18 ? 45.356 -20.487 18.038 1.00 9.46 204 LEU D N 1
ATOM 2294 C CA . LEU D 2 18 ? 45.162 -19.416 19.008 1.00 10.00 204 LEU D CA 1
ATOM 2295 C C . LEU D 2 18 ? 43.664 -19.340 19.281 1.00 11.24 204 LEU D C 1
ATOM 2296 O O . LEU D 2 18 ? 42.878 -19.106 18.376 1.00 11.00 204 LEU D O 1
ATOM 2301 N N . ARG D 2 19 ? 43.307 -19.568 20.550 1.00 11.67 205 ARG D N 1
ATOM 2302 C CA . ARG D 2 19 ? 41.922 -19.677 20.970 1.00 13.18 205 ARG D CA 1
ATOM 2303 C C . ARG D 2 19 ? 41.535 -18.423 21.736 1.00 14.05 205 ARG D C 1
ATOM 2304 O O . ARG D 2 19 ? 42.253 -18.015 22.665 1.00 14.10 205 ARG D O 1
ATOM 2312 N N . LEU D 2 20 ? 40.418 -17.826 21.286 1.00 15.08 206 LEU D N 1
ATOM 2313 C CA . LEU D 2 20 ? 39.790 -16.683 21.964 1.00 16.15 206 LEU D CA 1
ATOM 2314 C C . LEU D 2 20 ? 38.381 -17.095 22.371 1.00 17.23 206 LEU D C 1
ATOM 2315 O O . LEU D 2 20 ? 37.676 -17.713 21.601 1.00 16.83 206 LEU D O 1
ATOM 2320 N N . ASN D 2 21 ? 37.902 -16.745 23.578 1.00 25.83 207 ASN D N 1
ATOM 2321 C CA . ASN D 2 21 ? 36.514 -17.104 23.899 1.00 26.35 207 ASN D CA 1
ATOM 2322 C C . ASN D 2 21 ? 36.429 -18.639 24.000 1.00 22.96 207 ASN D C 1
ATOM 2323 O O . ASN D 2 21 ? 35.401 -19.196 23.648 1.00 22.92 207 ASN D O 1
ATOM 2328 N N . ASN D 2 22 ? 37.523 -19.389 24.276 1.00 20.73 208 ASN D N 1
ATOM 2329 C CA . ASN D 2 22 ? 37.507 -20.849 24.264 1.00 21.31 208 ASN D CA 1
ATOM 2330 C C . ASN D 2 22 ? 37.009 -21.447 22.931 1.00 21.06 208 ASN D C 1
ATOM 2331 O O . ASN D 2 22 ? 36.257 -22.432 22.858 1.00 23.05 208 ASN D O 1
ATOM 2336 N N . ALA D 2 23 ? 37.447 -20.844 21.834 1.00 17.87 209 ALA D N 1
ATOM 2337 C CA . ALA D 2 23 ? 37.213 -21.399 20.511 1.00 17.47 209 ALA D CA 1
ATOM 2338 C C . ALA D 2 23 ? 38.471 -21.095 19.687 1.00 15.26 209 ALA D C 1
ATOM 2339 O O . ALA D 2 23 ? 39.046 -20.027 19.806 1.00 13.78 209 ALA D O 1
ATOM 2341 N N . HIS D 2 24 ? 38.782 -21.994 18.751 1.00 14.81 210 HIS D N 1
ATOM 2342 C CA . HIS D 2 24 ? 39.783 -21.656 17.736 1.00 13.40 210 HIS D CA 1
ATOM 2343 C C . HIS D 2 24 ? 39.435 -20.325 17.098 1.00 13.55 210 HIS D C 1
ATOM 2344 O O . HIS D 2 24 ? 38.315 -20.150 16.590 1.00 15.51 210 HIS D O 1
ATOM 2351 N N . HIS D 2 25 ? 40.403 -19.435 16.993 1.00 12.73 211 HIS D N 1
ATOM 2352 C CA . HIS D 2 25 ? 40.199 -18.162 16.323 1.00 12.98 211 HIS D CA 1
ATOM 2353 C C . HIS D 2 25 ? 41.183 -17.964 15.162 1.00 13.15 211 HIS D C 1
ATOM 2354 O O . HIS D 2 25 ? 40.782 -17.525 14.098 1.00 15.08 211 HIS D O 1
ATOM 2361 N N . CYS D 2 26 ? 42.475 -18.260 15.391 1.00 11.46 212 CYS D N 1
ATOM 2362 C CA A CYS D 2 26 ? 43.518 -17.937 14.430 0.70 11.12 212 CYS D CA 1
ATOM 2363 C CA B CYS D 2 26 ? 43.405 -18.075 14.292 0.30 11.66 212 CYS D CA 1
ATOM 2364 C C . CYS D 2 26 ? 44.548 -19.063 14.447 1.00 11.19 212 CYS D C 1
ATOM 2365 O O . CYS D 2 26 ? 44.645 -19.794 15.433 1.00 10.78 212 CYS D O 1
ATOM 2370 N N . GLY D 2 27 ? 45.352 -19.135 13.393 1.00 9.68 213 GLY D N 1
ATOM 2371 C CA . GLY D 2 27 ? 46.552 -19.932 13.419 1.00 9.49 213 GLY D CA 1
ATOM 2372 C C . GLY D 2 27 ? 47.737 -19.113 13.890 1.00 8.80 213 GLY D C 1
ATOM 2373 O O . GLY D 2 27 ? 47.684 -17.910 14.025 1.00 8.99 213 GLY D O 1
ATOM 2374 N N . GLY D 2 28 ? 48.843 -19.813 14.109 1.00 8.74 214 GLY D N 1
ATOM 2375 C CA . GLY D 2 28 ? 50.127 -19.211 14.361 1.00 7.97 214 GLY D CA 1
ATOM 2376 C C . GLY D 2 28 ? 51.222 -20.241 14.196 1.00 7.69 214 GLY D C 1
ATOM 2377 O O . GLY D 2 28 ? 50.941 -21.431 14.033 1.00 8.19 214 GLY D O 1
ATOM 2378 N N . SER D 2 29 ? 52.470 -19.781 14.263 1.00 7.92 215 SER D N 1
ATOM 2379 C CA . SER D 2 29 ? 53.639 -20.651 14.077 1.00 8.03 215 SER D CA 1
ATOM 2380 C C . SER D 2 29 ? 54.644 -20.395 15.193 1.00 8.29 215 SER D C 1
ATOM 2381 O O . SER D 2 29 ? 55.034 -19.242 15.391 1.00 7.97 215 SER D O 1
ATOM 2384 N N . LEU D 2 30 ? 55.103 -21.459 15.845 1.00 8.59 216 LEU D N 1
ATOM 2385 C CA . LEU D 2 30 ? 56.236 -21.329 16.746 1.00 9.05 216 LEU D CA 1
ATOM 2386 C C . LEU D 2 30 ? 57.485 -20.951 15.962 1.00 8.66 216 LEU D C 1
ATOM 2387 O O . LEU D 2 30 ? 57.902 -21.699 15.063 1.00 9.14 216 LEU D O 1
ATOM 2392 N N . ILE D 2 31 ? 58.129 -19.862 16.368 1.00 9.05 217 ILE D N 1
ATOM 2393 C CA . ILE D 2 31 ? 59.438 -19.475 15.819 1.00 9.36 217 ILE D CA 1
ATOM 2394 C C . ILE D 2 31 ? 60.561 -19.705 16.844 1.00 9.72 217 ILE D C 1
ATOM 2395 O O . ILE D 2 31 ? 61.733 -19.691 16.490 1.00 10.04 217 ILE D O 1
ATOM 2400 N N . ASN D 2 32 ? 60.187 -19.962 18.087 1.00 10.44 218 ASN D N 1
ATOM 2401 C CA . ASN D 2 32 ? 61.062 -20.537 19.079 1.00 11.95 218 ASN D CA 1
ATOM 2402 C C . ASN D 2 32 ? 60.169 -21.014 20.215 1.00 11.71 218 ASN D C 1
ATOM 2403 O O . ASN D 2 32 ? 58.955 -20.993 20.095 1.00 11.58 218 ASN D O 1
ATOM 2408 N N . ASN D 2 33 ? 60.780 -21.437 21.335 1.00 11.62 219 ASN D N 1
ATOM 2409 C CA A ASN D 2 33 ? 59.983 -22.129 22.340 0.50 12.40 219 ASN D CA 1
ATOM 2410 C CA B ASN D 2 33 ? 60.089 -22.104 22.423 0.50 11.68 219 ASN D CA 1
ATOM 2411 C C . ASN D 2 33 ? 59.145 -21.191 23.196 1.00 11.67 219 ASN D C 1
ATOM 2412 O O . ASN D 2 33 ? 58.356 -21.690 23.975 1.00 13.29 219 ASN D O 1
ATOM 2421 N N . MET D 2 34 ? 59.239 -19.872 23.000 1.00 14.12 220 MET D N 1
ATOM 2422 C CA . MET D 2 34 ? 58.378 -18.931 23.718 1.00 15.63 220 MET D CA 1
ATOM 2423 C C . MET D 2 34 ? 57.622 -17.962 22.799 1.00 14.65 220 MET D C 1
ATOM 2424 O O . MET D 2 34 ? 56.855 -17.152 23.326 1.00 13.30 220 MET D O 1
ATOM 2429 N N . TRP D 2 35 ? 57.824 -18.032 21.473 1.00 12.07 221 TRP D N 1
ATOM 2430 C CA . TRP D 2 35 ? 57.266 -17.028 20.581 1.00 10.94 221 TRP D CA 1
ATOM 2431 C C . TRP D 2 35 ? 56.513 -17.652 19.425 1.00 11.08 221 TRP D C 1
ATOM 2432 O O . TRP D 2 35 ? 57.041 -18.521 18.741 1.00 11.30 221 TRP D O 1
ATOM 2443 N N . ILE D 2 36 ? 55.308 -17.127 19.207 1.00 9.46 222 ILE D N 1
ATOM 2444 C CA . ILE D 2 36 ? 54.437 -17.501 18.110 1.00 9.77 222 ILE D CA 1
ATOM 2445 C C . ILE D 2 36 ? 54.278 -16.291 17.184 1.00 9.91 222 ILE D C 1
ATOM 2446 O O . ILE D 2 36 ? 53.936 -15.205 17.619 1.00 9.73 222 ILE D O 1
ATOM 2451 N N . LEU D 2 37 ? 54.476 -16.524 15.884 1.00 8.80 223 LEU D N 1
ATOM 2452 C CA . LEU D 2 37 ? 54.271 -15.529 14.854 1.00 9.25 223 LEU D CA 1
ATOM 2453 C C . LEU D 2 37 ? 52.881 -15.720 14.255 1.00 8.30 223 LEU D C 1
ATOM 2454 O O . LEU D 2 37 ? 52.517 -16.826 13.907 1.00 8.06 223 LEU D O 1
ATOM 2459 N N . THR D 2 38 ? 52.130 -14.617 14.121 1.00 9.20 224 THR D N 1
ATOM 2460 C CA . THR D 2 38 ? 50.747 -14.666 13.682 1.00 8.70 224 THR D CA 1
ATOM 2461 C C . THR D 2 38 ? 50.378 -13.334 13.032 1.00 8.19 224 THR D C 1
ATOM 2462 O O . THR D 2 38 ? 51.244 -12.555 12.678 1.00 8.60 224 THR D O 1
ATOM 2466 N N . ALA D 2 39 ? 49.074 -13.132 12.825 1.00 8.21 225 ALA D N 1
ATOM 2467 C CA . ALA D 2 39 ? 48.545 -11.948 12.140 1.00 9.05 225 ALA D CA 1
ATOM 2468 C C . ALA D 2 39 ? 48.017 -10.949 13.177 1.00 9.50 225 ALA D C 1
ATOM 2469 O O . ALA D 2 39 ? 47.402 -11.338 14.134 1.00 10.86 225 ALA D O 1
ATOM 2471 N N . ALA D 2 40 ? 48.210 -9.663 12.902 1.00 9.41 226 ALA D N 1
ATOM 2472 C CA . ALA D 2 40 ? 47.600 -8.590 13.694 1.00 9.65 226 ALA D CA 1
ATOM 2473 C C . ALA D 2 40 ? 46.077 -8.667 13.699 1.00 9.99 226 ALA D C 1
ATOM 2474 O O . ALA D 2 40 ? 45.436 -8.350 14.706 1.00 10.95 226 ALA D O 1
ATOM 2476 N N . HIS D 2 41 ? 45.451 -9.042 12.576 1.00 10.80 227 HIS D N 1
ATOM 2477 C CA . HIS D 2 41 ? 43.998 -9.074 12.491 1.00 12.21 227 HIS D CA 1
ATOM 2478 C C . HIS D 2 41 ? 43.385 -9.964 13.563 1.00 12.51 227 HIS D C 1
ATOM 2479 O O . HIS D 2 41 ? 42.221 -9.795 13.942 1.00 13.52 227 HIS D O 1
ATOM 2486 N N . CYS D 2 42 ? 44.104 -10.990 13.996 1.00 11.13 228 CYS D N 1
ATOM 2487 C CA . CYS D 2 42 ? 43.638 -11.919 15.016 1.00 12.86 228 CYS D CA 1
ATOM 2488 C C . CYS D 2 42 ? 43.169 -11.167 16.267 1.00 12.45 228 CYS D C 1
ATOM 2489 O O . CYS D 2 42 ? 42.281 -11.653 16.937 1.00 13.45 228 CYS D O 1
ATOM 2492 N N . PHE D 2 43 ? 43.792 -10.008 16.540 1.00 11.43 229 PHE D N 1
ATOM 2493 C CA . PHE D 2 43 ? 43.627 -9.298 17.800 1.00 12.58 229 PHE D CA 1
ATOM 2494 C C . PHE D 2 43 ? 42.773 -8.037 17.649 1.00 15.75 229 PHE D C 1
ATOM 2495 O O . PHE D 2 43 ? 42.788 -7.182 18.543 1.00 17.43 229 PHE D O 1
ATOM 2503 N N . ARG D 2 44 ? 42.027 -7.937 16.545 1.00 17.20 230 ARG D N 1
ATOM 2504 C CA A ARG D 2 44 ? 41.271 -6.722 16.272 0.50 18.86 230 ARG D CA 1
ATOM 2505 C CA B ARG D 2 44 ? 41.169 -6.802 16.220 0.50 19.87 230 ARG D CA 1
ATOM 2506 C C . ARG D 2 44 ? 40.235 -6.454 17.365 1.00 20.39 230 ARG D C 1
ATOM 2507 O O . ARG D 2 44 ? 39.955 -5.287 17.633 1.00 24.78 230 ARG D O 1
ATOM 2522 N N . SER D 2 45 ? 39.656 -7.487 17.941 1.00 20.90 231 SER D N 1
ATOM 2523 C CA . SER D 2 45 ? 38.628 -7.312 18.962 1.00 24.43 231 SER D CA 1
ATOM 2524 C C . SER D 2 45 ? 39.209 -7.429 20.370 1.00 26.50 231 SER D C 1
ATOM 2525 O O . SER D 2 45 ? 38.746 -6.769 21.303 1.00 30.89 231 SER D O 1
ATOM 2528 N N . ASN D 2 46 ? 40.241 -8.247 20.538 1.00 20.68 232 ASN D N 1
ATOM 2529 C CA . ASN D 2 46 ? 40.724 -8.606 21.859 1.00 19.47 232 ASN D CA 1
ATOM 2530 C C . ASN D 2 46 ? 42.221 -8.844 21.773 1.00 19.55 232 ASN D C 1
ATOM 2531 O O . ASN D 2 46 ? 42.636 -9.756 21.060 1.00 17.28 232 ASN D O 1
ATOM 2536 N N . SER D 2 47 ? 43.005 -8.025 22.468 1.00 18.64 233 SER D N 1
ATOM 2537 C CA . SER D 2 47 ? 44.436 -8.203 22.558 1.00 17.85 233 SER D CA 1
ATOM 2538 C C . SER D 2 47 ? 44.853 -8.392 24.012 1.00 17.56 233 SER D C 1
ATOM 2539 O O . SER D 2 47 ? 45.992 -8.074 24.367 1.00 20.70 233 SER D O 1
ATOM 2542 N N . ASN D 2 48 ? 43.944 -8.952 24.807 1.00 16.88 234 ASN D N 1
ATOM 2543 C CA A ASN D 2 48 ? 44.158 -9.186 26.228 0.70 17.68 234 ASN D CA 1
ATOM 2544 C CA B ASN D 2 48 ? 44.156 -9.189 26.224 0.30 17.19 234 ASN D CA 1
ATOM 2545 C C . ASN D 2 48 ? 44.744 -10.585 26.413 1.00 17.84 234 ASN D C 1
ATOM 2546 O O . ASN D 2 48 ? 44.033 -11.575 26.255 1.00 17.36 234 ASN D O 1
ATOM 2555 N N . PRO D 2 49 ? 46.039 -10.709 26.781 1.00 17.88 235 PRO D N 1
ATOM 2556 C CA . PRO D 2 49 ? 46.660 -12.035 26.866 1.00 19.22 235 PRO D CA 1
ATOM 2557 C C . PRO D 2 49 ? 45.929 -13.040 27.741 1.00 19.03 235 PRO D C 1
ATOM 2558 O O . PRO D 2 49 ? 45.950 -14.245 27.470 1.00 19.69 235 PRO D O 1
ATOM 2562 N N . ARG D 2 50 ? 45.222 -12.561 28.781 1.00 21.19 236 ARG D N 1
ATOM 2563 C CA . ARG D 2 50 ? 44.490 -13.459 29.665 1.00 20.43 236 ARG D CA 1
ATOM 2564 C C . ARG D 2 50 ? 43.356 -14.206 28.970 1.00 17.92 236 ARG D C 1
ATOM 2565 O O . ARG D 2 50 ? 42.931 -15.260 29.442 1.00 21.03 236 ARG D O 1
ATOM 2568 N N . ASP D 2 51 ? 42.878 -13.690 27.833 1.00 18.47 237 ASP D N 1
ATOM 2569 C CA . ASP D 2 51 ? 41.725 -14.234 27.140 1.00 18.96 237 ASP D CA 1
ATOM 2570 C C . ASP D 2 51 ? 42.107 -15.206 26.003 1.00 16.16 237 ASP D C 1
ATOM 2571 O O . ASP D 2 51 ? 41.234 -15.801 25.370 1.00 19.56 237 ASP D O 1
ATOM 2576 N N . TRP D 2 52 ? 43.414 -15.396 25.818 1.00 15.10 238 TRP D N 1
ATOM 2577 C CA . TRP D 2 52 ? 43.941 -16.244 24.754 1.00 14.88 238 TRP D CA 1
ATOM 2578 C C . TRP D 2 52 ? 44.691 -17.444 25.308 1.00 15.47 238 TRP D C 1
ATOM 2579 O O . TRP D 2 52 ? 45.440 -17.349 26.289 1.00 17.47 238 TRP D O 1
ATOM 2590 N N . ILE D 2 53 ? 44.527 -18.565 24.605 1.00 14.87 239 ILE D N 1
ATOM 2591 C CA . ILE D 2 53 ? 45.263 -19.789 24.868 1.00 15.22 239 ILE D CA 1
ATOM 2592 C C . ILE D 2 53 ? 45.808 -20.299 23.535 1.00 13.62 239 ILE D C 1
ATOM 2593 O O . ILE D 2 53 ? 45.094 -20.225 22.557 1.00 14.45 239 ILE D O 1
ATOM 2598 N N . ALA D 2 54 ? 47.046 -20.789 23.503 1.00 12.46 240 ALA D N 1
ATOM 2599 C CA . ALA D 2 54 ? 47.585 -21.433 22.307 1.00 11.45 240 ALA D CA 1
ATOM 2600 C C . ALA D 2 54 ? 47.529 -22.942 22.503 1.00 11.72 240 ALA D C 1
ATOM 2601 O O . ALA D 2 54 ? 47.764 -23.430 23.613 1.00 13.99 240 ALA D O 1
ATOM 2603 N N . THR D 2 55 ? 47.228 -23.697 21.432 1.00 10.24 241 THR D N 1
ATOM 2604 C CA . THR D 2 55 ? 47.302 -25.137 21.537 1.00 10.82 241 THR D CA 1
ATOM 2605 C C . THR D 2 55 ? 48.127 -25.721 20.395 1.00 11.59 241 THR D C 1
ATOM 2606 O O . THR D 2 55 ? 48.242 -25.136 19.305 1.00 10.75 241 THR D O 1
ATOM 2610 N N . SER D 2 56 ? 48.735 -26.868 20.709 1.00 12.08 242 SER D N 1
ATOM 2611 C CA A SER D 2 56 ? 49.438 -27.696 19.742 0.70 11.73 242 SER D CA 1
ATOM 2612 C CA B SER D 2 56 ? 49.446 -27.700 19.754 0.30 12.18 242 SER D CA 1
ATOM 2613 C C . SER D 2 56 ? 48.716 -29.034 19.659 1.00 12.07 242 SER D C 1
ATOM 2614 O O . SER D 2 56 ? 48.208 -29.554 20.657 1.00 12.58 242 SER D O 1
ATOM 2619 N N . GLY D 2 57 ? 48.735 -29.620 18.459 1.00 11.92 243 GLY D N 1
ATOM 2620 C CA . GLY D 2 57 ? 48.073 -30.879 18.161 1.00 12.95 243 GLY D CA 1
ATOM 2621 C C . GLY D 2 57 ? 47.199 -30.675 16.936 1.00 13.01 243 GLY D C 1
ATOM 2622 O O . GLY D 2 57 ? 46.765 -29.537 16.688 1.00 13.55 243 GLY D O 1
ATOM 2623 N N . ILE D 2 58 ? 46.915 -31.735 16.180 1.00 12.15 244 ILE D N 1
ATOM 2624 C CA . ILE D 2 58 ? 46.112 -31.560 14.983 1.00 12.02 244 ILE D CA 1
ATOM 2625 C C . ILE D 2 58 ? 44.635 -31.269 15.312 1.00 12.40 244 ILE D C 1
ATOM 2626 O O . ILE D 2 58 ? 43.900 -30.840 14.433 1.00 11.89 244 ILE D O 1
ATOM 2631 N N . SER D 2 59 ? 44.207 -31.493 16.564 1.00 11.57 245 SER D N 1
ATOM 2632 C CA . SER D 2 59 ? 42.809 -31.310 16.936 1.00 12.56 245 SER D CA 1
ATOM 2633 C C . SER D 2 59 ? 42.664 -30.087 17.830 1.00 12.06 245 SER D C 1
ATOM 2634 O O . SER D 2 59 ? 43.392 -29.936 18.811 1.00 12.70 245 SER D O 1
ATOM 2637 N N . THR D 2 60 ? 41.690 -29.230 17.523 1.00 12.60 246 THR D N 1
ATOM 2638 C CA . THR D 2 60 ? 41.378 -28.134 18.417 1.00 13.65 246 THR D CA 1
ATOM 2639 C C . THR D 2 60 ? 40.398 -28.587 19.506 1.00 16.04 246 THR D C 1
ATOM 2640 O O . THR D 2 60 ? 40.186 -27.847 20.471 1.00 18.02 246 THR D O 1
ATOM 2644 N N A THR D 2 61 ? 39.785 -29.752 19.303 0.70 15.92 247 THR D N 1
ATOM 2645 N N B THR D 2 61 ? 39.786 -29.757 19.313 0.30 15.83 247 THR D N 1
ATOM 2646 C CA A THR D 2 61 ? 38.879 -30.312 20.291 0.70 17.62 247 THR D CA 1
ATOM 2647 C CA B THR D 2 61 ? 38.875 -30.281 20.317 0.30 16.46 247 THR D CA 1
ATOM 2648 C C A THR D 2 61 ? 39.664 -31.029 21.382 0.70 18.02 247 THR D C 1
ATOM 2649 C C B THR D 2 61 ? 39.651 -31.042 21.382 0.30 17.29 247 THR D C 1
ATOM 2650 O O A THR D 2 61 ? 39.375 -30.885 22.575 0.70 18.69 247 THR D O 1
ATOM 2651 O O B THR D 2 61 ? 39.341 -30.919 22.564 0.30 17.61 247 THR D O 1
ATOM 2658 N N . PHE D 2 62 ? 40.657 -31.818 20.960 1.00 18.54 248 PHE D N 1
ATOM 2659 C CA . PHE D 2 62 ? 41.517 -32.603 21.838 1.00 18.17 248 PHE D CA 1
ATOM 2660 C C . PHE D 2 62 ? 42.986 -32.283 21.557 1.00 17.56 248 PHE D C 1
ATOM 2661 O O . PHE D 2 62 ? 43.723 -33.079 20.974 1.00 17.33 248 PHE D O 1
ATOM 2669 N N . PRO D 2 63 ? 43.454 -31.085 21.934 1.00 16.33 249 PRO D N 1
ATOM 2670 C CA . PRO D 2 63 ? 44.841 -30.716 21.713 1.00 17.92 249 PRO D CA 1
ATOM 2671 C C . PRO D 2 63 ? 45.810 -31.558 22.532 1.00 17.95 249 PRO D C 1
ATOM 2672 O O . PRO D 2 63 ? 45.432 -32.158 23.532 1.00 18.37 249 PRO D O 1
ATOM 2676 N N . LYS D 2 64 ? 47.062 -31.607 22.089 1.00 16.95 250 LYS D N 1
ATOM 2677 C CA . LYS D 2 64 ? 48.108 -32.287 22.843 1.00 19.44 250 LYS D CA 1
ATOM 2678 C C . LYS D 2 64 ? 48.662 -31.385 23.937 1.00 19.64 250 LYS D C 1
ATOM 2679 O O . LYS D 2 64 ? 49.098 -31.863 24.997 1.00 22.69 250 LYS D O 1
ATOM 2685 N N . LEU D 2 65 ? 48.658 -30.078 23.718 1.00 18.05 251 LEU D N 1
ATOM 2686 C CA . LEU D 2 65 ? 49.289 -29.151 24.631 1.00 16.70 251 LEU D CA 1
ATOM 2687 C C . LEU D 2 65 ? 48.524 -27.840 24.602 1.00 17.84 251 LEU D C 1
ATOM 2688 O O . LEU D 2 65 ? 48.145 -27.359 23.528 1.00 15.93 251 LEU D O 1
ATOM 2693 N N . ARG D 2 66 ? 48.254 -27.310 25.797 1.00 16.67 252 ARG D N 1
ATOM 2694 C CA . ARG D 2 66 ? 47.652 -25.997 25.987 1.00 17.41 252 ARG D CA 1
ATOM 2695 C C . ARG D 2 66 ? 48.690 -25.101 26.630 1.00 17.94 252 ARG D C 1
ATOM 2696 O O . ARG D 2 66 ? 49.408 -25.527 27.561 1.00 18.27 252 ARG D O 1
ATOM 2704 N N . MET D 2 67 ? 48.797 -23.866 26.129 1.00 15.14 253 MET D N 1
ATOM 2705 C CA A MET D 2 67 ? 49.834 -22.935 26.536 0.60 15.75 253 MET D CA 1
ATOM 2706 C CA B MET D 2 67 ? 49.834 -22.936 26.540 0.40 16.35 253 MET D CA 1
ATOM 2707 C C . MET D 2 67 ? 49.207 -21.578 26.862 1.00 16.73 253 MET D C 1
ATOM 2708 O O . MET D 2 67 ? 48.511 -20.954 26.049 1.00 16.84 253 MET D O 1
ATOM 2717 N N . ARG D 2 68 ? 49.452 -21.071 28.072 1.00 15.93 254 ARG D N 1
ATOM 2718 C CA . ARG D 2 68 ? 49.022 -19.747 28.451 1.00 16.90 254 ARG D CA 1
ATOM 2719 C C . ARG D 2 68 ? 49.884 -18.705 27.741 1.00 15.40 254 ARG D C 1
ATOM 2720 O O . ARG D 2 68 ? 51.073 -18.884 27.451 1.00 15.39 254 ARG D O 1
ATOM 2724 N N . VAL D 2 69 ? 49.252 -17.557 27.499 1.00 15.25 255 VAL D N 1
ATOM 2725 C CA . VAL D 2 69 ? 49.829 -16.439 26.786 1.00 16.32 255 VAL D CA 1
ATOM 2726 C C . VAL D 2 69 ? 50.150 -15.331 27.775 1.00 18.73 255 VAL D C 1
ATOM 2727 O O . VAL D 2 69 ? 49.282 -14.996 28.582 1.00 19.37 255 VAL D O 1
ATOM 2731 N N . ARG D 2 70 ? 51.351 -14.761 27.643 1.00 17.23 256 ARG D N 1
ATOM 2732 C CA A ARG D 2 70 ? 51.807 -13.705 28.529 0.70 19.75 256 ARG D CA 1
ATOM 2733 C CA B ARG D 2 70 ? 51.816 -13.705 28.533 0.30 18.89 256 ARG D CA 1
ATOM 2734 C C . ARG D 2 70 ? 51.619 -12.338 27.885 1.00 18.46 256 ARG D C 1
ATOM 2735 O O . ARG D 2 70 ? 51.220 -11.383 28.541 1.00 19.44 256 ARG D O 1
ATOM 2750 N N . ASN D 2 71 ? 51.988 -12.205 26.599 1.00 16.62 257 ASN D N 1
ATOM 2751 C CA A ASN D 2 71 ? 51.951 -10.915 25.935 0.60 18.50 257 ASN D CA 1
ATOM 2752 C CA B ASN D 2 71 ? 51.903 -10.905 25.945 0.40 17.93 257 ASN D CA 1
ATOM 2753 C C . ASN D 2 71 ? 51.522 -11.089 24.487 1.00 18.42 257 ASN D C 1
ATOM 2754 O O . ASN D 2 71 ? 51.799 -12.128 23.911 1.00 17.25 257 ASN D O 1
ATOM 2763 N N . ILE D 2 72 ? 50.870 -10.053 23.964 1.00 15.57 258 ILE D N 1
ATOM 2764 C CA . ILE D 2 72 ? 50.512 -9.956 22.556 1.00 14.08 258 ILE D CA 1
ATOM 2765 C C . ILE D 2 72 ? 51.078 -8.654 22.033 1.00 16.52 258 ILE D C 1
ATOM 2766 O O . ILE D 2 72 ? 50.752 -7.556 22.505 1.00 15.88 258 ILE D O 1
ATOM 2771 N N . LEU D 2 73 ? 51.950 -8.751 21.028 1.00 14.21 259 LEU D N 1
ATOM 2772 C CA . LEU D 2 73 ? 52.605 -7.607 20.437 1.00 14.85 259 LEU D CA 1
ATOM 2773 C C . LEU D 2 73 ? 52.139 -7.473 18.989 1.00 15.80 259 LEU D C 1
ATOM 2774 O O . LEU D 2 73 ? 52.453 -8.312 18.153 1.00 14.66 259 LEU D O 1
ATOM 2779 N N . ILE D 2 74 ? 51.365 -6.434 18.724 1.00 15.54 260 ILE D N 1
ATOM 2780 C CA . ILE D 2 74 ? 50.807 -6.172 17.414 1.00 15.51 260 ILE D CA 1
ATOM 2781 C C . ILE D 2 74 ? 51.654 -5.132 16.718 1.00 15.61 260 ILE D C 1
ATOM 2782 O O . ILE D 2 74 ? 52.075 -4.172 17.364 1.00 16.98 260 ILE D O 1
ATOM 2787 N N . HIS D 2 75 ? 51.848 -5.264 15.401 1.00 14.85 261 HIS D N 1
ATOM 2788 C CA . HIS D 2 75 ? 52.549 -4.252 14.648 1.00 15.19 261 HIS D CA 1
ATOM 2789 C C . HIS D 2 75 ? 51.865 -2.893 14.861 1.00 17.44 261 HIS D C 1
ATOM 2790 O O . HIS D 2 75 ? 50.656 -2.772 14.701 1.00 18.32 261 HIS D O 1
ATOM 2797 N N . ASN D 2 76 ? 52.684 -1.903 15.233 1.00 20.67 262 ASN D N 1
ATOM 2798 C CA A ASN D 2 76 ? 52.233 -0.572 15.604 0.60 23.20 262 ASN D CA 1
ATOM 2799 C CA B ASN D 2 76 ? 52.167 -0.600 15.626 0.40 22.05 262 ASN D CA 1
ATOM 2800 C C . ASN D 2 76 ? 51.555 0.108 14.421 1.00 23.31 262 ASN D C 1
ATOM 2801 O O . ASN D 2 76 ? 50.771 1.044 14.604 1.00 25.03 262 ASN D O 1
ATOM 2810 N N . ASN D 2 77 ? 51.923 -0.301 13.197 1.00 22.04 263 ASN D N 1
ATOM 2811 C CA . ASN D 2 77 ? 51.433 0.369 11.999 1.00 23.01 263 ASN D CA 1
ATOM 2812 C C . ASN D 2 77 ? 50.598 -0.600 11.161 1.00 19.70 263 ASN D C 1
ATOM 2813 O O . ASN D 2 77 ? 50.465 -0.420 9.950 1.00 20.02 263 ASN D O 1
ATOM 2818 N N . TYR D 2 78 ? 49.956 -1.571 11.822 1.00 19.11 264 TYR D N 1
ATOM 2819 C CA . TYR D 2 78 ? 48.943 -2.365 11.159 1.00 16.90 264 TYR D CA 1
ATOM 2820 C C . TYR D 2 78 ? 47.822 -1.449 10.687 1.00 18.84 264 TYR D C 1
ATOM 2821 O O . TYR D 2 78 ? 47.290 -0.669 11.472 1.00 19.80 264 TYR D O 1
ATOM 2830 N N . LYS D 2 79 ? 47.480 -1.546 9.394 1.00 18.49 265 LYS D N 1
ATOM 2831 C CA . LYS D 2 79 ? 46.418 -0.749 8.797 1.00 21.09 265 LYS D CA 1
ATOM 2832 C C . LYS D 2 79 ? 45.356 -1.692 8.292 1.00 20.07 265 LYS D C 1
ATOM 2833 O O . LYS D 2 79 ? 45.518 -2.314 7.248 1.00 19.90 265 LYS D O 1
ATOM 2839 N N . SER D 2 80 ? 44.219 -1.771 8.970 1.00 21.82 266 SER D N 1
ATOM 2840 C CA . SER D 2 80 ? 43.280 -2.829 8.644 1.00 24.36 266 SER D CA 1
ATOM 2841 C C . SER D 2 80 ? 42.603 -2.558 7.286 1.00 23.86 266 SER D C 1
ATOM 2842 O O . SER D 2 80 ? 42.280 -3.498 6.582 1.00 23.36 266 SER D O 1
ATOM 2845 N N . ALA D 2 81 ? 42.478 -1.287 6.879 1.00 26.17 267 ALA D N 1
ATOM 2846 C CA . ALA D 2 81 ? 41.816 -0.931 5.634 1.00 26.32 267 ALA D CA 1
ATOM 2847 C C . ALA D 2 81 ? 42.516 -1.503 4.393 1.00 23.74 267 ALA D C 1
ATOM 2848 O O . ALA D 2 81 ? 41.861 -1.924 3.433 1.00 26.25 267 ALA D O 1
ATOM 2850 N N . THR D 2 82 ? 43.849 -1.511 4.424 1.00 19.06 268 THR D N 1
ATOM 2851 C CA . THR D 2 82 ? 44.644 -1.979 3.301 1.00 16.09 268 THR D CA 1
ATOM 2852 C C . THR D 2 82 ? 45.316 -3.322 3.638 1.00 14.60 268 THR D C 1
ATOM 2853 O O . THR D 2 82 ? 46.041 -3.866 2.803 1.00 15.29 268 THR D O 1
ATOM 2857 N N . HIS D 2 83 ? 45.121 -3.794 4.865 1.00 13.35 269 HIS D N 1
ATOM 2858 C CA . HIS D 2 83 ? 45.734 -5.016 5.371 1.00 13.07 269 HIS D CA 1
ATOM 2859 C C . HIS D 2 83 ? 47.246 -4.869 5.516 1.00 14.37 269 HIS D C 1
ATOM 2860 O O . HIS D 2 83 ? 47.929 -5.867 5.693 1.00 12.59 269 HIS D O 1
ATOM 2867 N N . GLU D 2 84 ? 47.799 -3.653 5.564 1.00 13.60 270 GLU D N 1
ATOM 2868 C CA A GLU D 2 84 ? 49.254 -3.515 5.589 0.60 13.96 270 GLU D CA 1
ATOM 2869 C CA B GLU D 2 84 ? 49.243 -3.491 5.601 0.40 13.34 270 GLU D CA 1
ATOM 2870 C C . GLU D 2 84 ? 49.789 -3.826 6.985 1.00 12.97 270 GLU D C 1
ATOM 2871 O O . GLU D 2 84 ? 49.185 -3.463 7.998 1.00 13.73 270 GLU D O 1
ATOM 2882 N N . ASN D 2 85 ? 50.959 -4.496 7.023 1.00 12.46 271 ASN D N 1
ATOM 2883 C CA . ASN D 2 85 ? 51.667 -4.804 8.262 1.00 11.85 271 ASN D CA 1
ATOM 2884 C C . ASN D 2 85 ? 50.812 -5.697 9.154 1.00 11.00 271 ASN D C 1
ATOM 2885 O O . ASN D 2 85 ? 50.737 -5.532 10.365 1.00 11.06 271 ASN D O 1
ATOM 2890 N N . ASP D 2 86 ? 50.200 -6.715 8.541 1.00 10.71 272 ASP D N 1
ATOM 2891 C CA . ASP D 2 86 ? 49.335 -7.642 9.263 1.00 10.67 272 ASP D CA 1
ATOM 2892 C C . ASP D 2 86 ? 50.216 -8.707 9.923 1.00 12.24 272 ASP D C 1
ATOM 2893 O O . ASP D 2 86 ? 50.359 -9.839 9.433 1.00 12.30 272 ASP D O 1
ATOM 2898 N N . ILE D 2 87 ? 50.783 -8.344 11.070 1.00 10.95 273 ILE D N 1
ATOM 2899 C CA . ILE D 2 87 ? 51.715 -9.231 11.744 1.00 10.61 273 ILE D CA 1
ATOM 2900 C C . ILE D 2 87 ? 51.682 -8.953 13.251 1.00 10.44 273 ILE D C 1
ATOM 2901 O O . ILE D 2 87 ? 51.445 -7.819 13.666 1.00 11.22 273 ILE D O 1
ATOM 2906 N N . ALA D 2 88 ? 51.844 -10.016 14.042 1.00 9.56 274 ALA D N 1
ATOM 2907 C CA . ALA D 2 88 ? 51.803 -9.949 15.492 1.00 9.49 274 ALA D CA 1
ATOM 2908 C C . ALA D 2 88 ? 52.623 -11.107 16.058 1.00 10.32 274 ALA D C 1
ATOM 2909 O O . ALA D 2 88 ? 52.871 -12.114 15.395 1.00 9.45 274 ALA D O 1
ATOM 2911 N N . LEU D 2 89 ? 53.048 -10.924 17.301 1.00 10.61 275 LEU D N 1
ATOM 2912 C CA . LEU D 2 89 ? 53.799 -11.914 18.046 1.00 11.53 275 LEU D CA 1
ATOM 2913 C C . LEU D 2 89 ? 53.073 -12.199 19.338 1.00 11.76 275 LEU D C 1
ATOM 2914 O O . LEU D 2 89 ? 52.546 -11.276 19.999 1.00 12.72 275 LEU D O 1
ATOM 2919 N N . VAL D 2 90 ? 53.049 -13.486 19.668 1.00 10.45 276 VAL D N 1
ATOM 2920 C CA . VAL D 2 90 ? 52.485 -13.943 20.919 1.00 11.87 276 VAL D CA 1
ATOM 2921 C C . VAL D 2 90 ? 53.623 -14.525 21.749 1.00 13.93 276 VAL D C 1
ATOM 2922 O O . VAL D 2 90 ? 54.296 -15.439 21.302 1.00 11.82 276 VAL D O 1
ATOM 2926 N N . ARG D 2 91 ? 53.755 -14.016 22.986 1.00 13.42 277 ARG D N 1
ATOM 2927 C CA . ARG D 2 91 ? 54.757 -14.524 23.914 1.00 14.18 277 ARG D CA 1
ATOM 2928 C C . ARG D 2 91 ? 54.071 -15.464 24.882 1.00 14.51 277 ARG D C 1
ATOM 2929 O O . ARG D 2 91 ? 53.097 -15.099 25.545 1.00 13.91 277 ARG D O 1
ATOM 2937 N N . LEU D 2 92 ? 54.552 -16.699 24.973 1.00 13.24 278 LEU D N 1
ATOM 2938 C CA . LEU D 2 92 ? 54.009 -17.654 25.907 1.00 13.43 278 LEU D CA 1
ATOM 2939 C C . LEU D 2 92 ? 54.484 -17.346 27.329 1.00 14.67 278 LEU D C 1
ATOM 2940 O O . LEU D 2 92 ? 55.572 -16.814 27.522 1.00 16.95 278 LEU D O 1
ATOM 2945 N N . GLU D 2 93 ? 53.664 -17.770 28.286 1.00 16.90 279 GLU D N 1
ATOM 2946 C CA . GLU D 2 93 ? 54.008 -17.622 29.696 1.00 20.29 279 GLU D CA 1
ATOM 2947 C C . GLU D 2 93 ? 55.226 -18.486 30.036 1.00 20.01 279 GLU D C 1
ATOM 2948 O O . GLU D 2 93 ? 56.117 -18.048 30.782 1.00 19.75 279 GLU D O 1
ATOM 2954 N N . ASN D 2 94 ? 55.244 -19.703 29.478 1.00 19.42 280 ASN D N 1
ATOM 2955 C CA . ASN D 2 94 ? 56.301 -20.669 29.752 1.00 19.85 280 ASN D CA 1
ATOM 2956 C C . ASN D 2 94 ? 56.929 -21.128 28.438 1.00 19.01 280 ASN D C 1
ATOM 2957 O O . ASN D 2 94 ? 56.247 -21.281 27.441 1.00 18.35 280 ASN D O 1
ATOM 2962 N N . SER D 2 95 ? 58.234 -21.394 28.465 1.00 20.13 281 SER D N 1
ATOM 2963 C CA . SER D 2 95 ? 58.922 -22.028 27.353 1.00 20.15 281 SER D CA 1
ATOM 2964 C C . SER D 2 95 ? 58.406 -23.442 27.122 1.00 18.74 281 SER D C 1
ATOM 2965 O O . SER D 2 95 ? 58.249 -24.241 28.034 1.00 19.82 281 SER D O 1
ATOM 2968 N N . VAL D 2 96 ? 58.104 -23.758 25.865 1.00 16.50 282 VAL D N 1
ATOM 2969 C CA . VAL D 2 96 ? 57.634 -25.072 25.450 1.00 16.89 282 VAL D CA 1
ATOM 2970 C C . VAL D 2 96 ? 58.835 -26.015 25.352 1.00 15.65 282 VAL D C 1
ATOM 2971 O O . VAL D 2 96 ? 59.893 -25.646 24.869 1.00 16.69 282 VAL D O 1
ATOM 2975 N N . THR D 2 97 ? 58.661 -27.237 25.822 1.00 16.64 283 THR D N 1
ATOM 2976 C CA . THR D 2 97 ? 59.643 -28.298 25.592 1.00 16.88 283 THR D CA 1
ATOM 2977 C C . THR D 2 97 ? 59.376 -28.916 24.215 1.00 14.65 283 THR D C 1
ATOM 2978 O O . THR D 2 97 ? 58.322 -29.464 23.927 1.00 17.91 283 THR D O 1
ATOM 2982 N N . PHE D 2 98 ? 60.346 -28.767 23.329 1.00 14.58 284 PHE D N 1
ATOM 2983 C CA . PHE D 2 98 ? 60.197 -29.224 21.953 1.00 13.51 284 PHE D CA 1
ATOM 2984 C C . PHE D 2 98 ? 60.437 -30.713 21.810 1.00 15.97 284 PHE D C 1
ATOM 2985 O O . PHE D 2 98 ? 61.282 -31.295 22.496 1.00 17.08 284 PHE D O 1
ATOM 2993 N N . THR D 2 99 ? 59.695 -31.290 20.875 1.00 14.34 285 THR D N 1
ATOM 2994 C CA . THR D 2 99 ? 59.714 -32.691 20.496 1.00 15.38 285 THR D CA 1
ATOM 2995 C C . THR D 2 99 ? 59.664 -32.777 18.966 1.00 15.86 285 THR D C 1
ATOM 2996 O O . THR D 2 99 ? 59.556 -31.752 18.300 1.00 13.49 285 THR D O 1
ATOM 3000 N N . LYS D 2 100 ? 59.651 -34.009 18.424 1.00 15.39 286 LYS D N 1
ATOM 3001 C CA . LYS D 2 100 ? 59.443 -34.212 17.001 1.00 16.64 286 LYS D CA 1
ATOM 3002 C C . LYS D 2 100 ? 58.155 -33.533 16.546 1.00 14.77 286 LYS D C 1
ATOM 3003 O O . LYS D 2 100 ? 58.087 -33.053 15.426 1.00 16.60 286 LYS D O 1
ATOM 3007 N N . ASP D 2 101 ? 57.124 -33.563 17.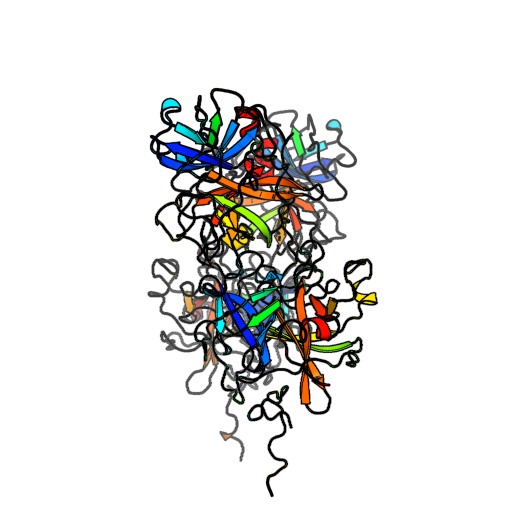383 1.00 13.62 287 ASP D N 1
ATOM 3008 C CA . ASP D 2 101 ? 55.784 -33.147 16.970 1.00 12.62 287 ASP D CA 1
ATOM 3009 C C . ASP D 2 101 ? 55.500 -31.685 17.323 1.00 13.65 287 ASP D C 1
ATOM 3010 O O . ASP D 2 101 ? 54.522 -31.137 16.797 1.00 13.38 287 ASP D O 1
ATOM 3015 N N . ILE D 2 102 ? 56.342 -31.061 18.156 1.00 11.57 288 ILE D N 1
ATOM 3016 C CA . ILE D 2 102 ? 56.169 -29.661 18.530 1.00 12.09 288 ILE D CA 1
ATOM 3017 C C . ILE D 2 102 ? 57.528 -28.977 18.523 1.00 11.45 288 ILE D C 1
ATOM 3018 O O . ILE D 2 102 ? 58.344 -29.230 19.394 1.00 12.43 288 ILE D O 1
ATOM 3023 N N . HIS D 2 103 ? 57.774 -28.091 17.560 1.00 9.97 289 HIS D N 1
ATOM 3024 C CA . HIS D 2 103 ? 59.011 -27.354 17.515 1.00 9.98 289 HIS D CA 1
ATOM 3025 C C . HIS D 2 103 ? 58.889 -26.246 16.475 1.00 9.44 289 HIS D C 1
ATOM 3026 O O . HIS D 2 103 ? 57.829 -26.097 15.877 1.00 9.88 289 HIS D O 1
ATOM 3033 N N . SER D 2 104 ? 59.949 -25.449 16.307 1.00 9.71 290 SER D N 1
ATOM 3034 C CA . SER D 2 104 ? 59.852 -24.206 15.579 1.00 9.87 290 SER D CA 1
ATOM 3035 C C . SER D 2 104 ? 60.138 -24.415 14.078 1.00 9.45 290 SER D C 1
ATOM 3036 O O . SER D 2 104 ? 60.841 -25.342 13.651 1.00 9.04 290 SER D O 1
ATOM 3039 N N . VAL D 2 105 ? 59.557 -23.507 13.299 1.00 9.23 291 VAL D N 1
ATOM 3040 C CA . VAL D 2 105 ? 59.855 -23.331 11.893 1.00 8.58 291 VAL D CA 1
ATOM 3041 C C . VAL D 2 105 ? 60.988 -22.313 11.776 1.00 8.46 291 VAL D C 1
ATOM 3042 O O . VAL D 2 105 ? 61.124 -21.445 12.647 1.00 9.19 291 VAL D O 1
ATOM 3046 N N . CYS D 2 106 ? 61.759 -22.368 10.670 1.00 8.78 292 CYS D N 1
ATOM 3047 C CA . CYS D 2 106 ? 62.813 -21.396 10.453 1.00 9.50 292 CYS D CA 1
ATOM 3048 C C . CYS D 2 106 ? 62.237 -20.099 9.896 1.00 9.40 292 CYS D C 1
ATOM 3049 O O . CYS D 2 106 ? 61.364 -20.137 9.040 1.00 10.24 292 CYS D O 1
ATOM 3052 N N . LEU D 2 107 ? 62.835 -18.960 10.270 1.00 10.21 293 LEU D N 1
ATOM 3053 C CA . LEU D 2 107 ? 62.546 -17.716 9.598 1.00 10.13 293 LEU D CA 1
ATOM 3054 C C . LEU D 2 107 ? 63.337 -17.700 8.288 1.00 10.88 293 LEU D C 1
ATOM 3055 O O . LEU D 2 107 ? 64.464 -18.221 8.220 1.00 11.72 293 LEU D O 1
ATOM 3060 N N . PRO D 2 108 ? 62.798 -17.054 7.253 1.00 11.93 294 PRO D N 1
ATOM 3061 C CA . PRO D 2 108 ? 63.502 -16.899 5.984 1.00 12.53 294 PRO D CA 1
ATOM 3062 C C . PRO D 2 108 ? 64.680 -15.927 6.179 1.00 14.22 294 PRO D C 1
ATOM 3063 O O . PRO D 2 108 ? 64.678 -15.079 7.079 1.00 15.67 294 PRO D O 1
ATOM 3067 N N . ALA D 2 109 ? 65.694 -16.090 5.330 1.00 18.00 295 ALA D N 1
ATOM 3068 C CA . ALA D 2 109 ? 66.733 -15.083 5.197 1.00 18.66 295 ALA D CA 1
ATOM 3069 C C . ALA D 2 109 ? 66.154 -13.845 4.514 1.00 19.73 295 ALA D C 1
ATOM 3070 O O . ALA D 2 109 ? 65.218 -13.962 3.733 1.00 18.67 295 ALA D O 1
ATOM 3072 N N . ALA D 2 110 ? 66.734 -12.667 4.745 1.00 19.99 296 ALA D N 1
ATOM 3073 C CA . ALA D 2 110 ? 66.263 -11.460 4.069 1.00 22.56 296 ALA D CA 1
ATOM 3074 C C . ALA D 2 110 ? 66.275 -11.647 2.551 1.00 21.52 296 ALA D C 1
ATOM 3075 O O . ALA D 2 110 ? 65.425 -11.120 1.847 1.00 23.68 296 ALA D O 1
ATOM 3077 N N . THR D 2 111 ? 67.255 -12.416 2.064 1.00 21.34 297 THR D N 1
ATOM 3078 C CA . THR D 2 111 ? 67.444 -12.706 0.651 1.00 26.07 297 THR D CA 1
ATOM 3079 C C . THR D 2 111 ? 66.902 -14.091 0.275 1.00 26.07 297 THR D C 1
ATOM 3080 O O . THR D 2 111 ? 67.325 -14.684 -0.707 1.00 24.12 297 THR D O 1
ATOM 3084 N N . GLN D 2 112 ? 65.958 -14.632 1.065 1.00 23.27 298 GLN D N 1
ATOM 3085 C CA . GLN D 2 112 ? 65.399 -15.951 0.787 1.00 21.86 298 GLN D CA 1
ATOM 3086 C C . GLN D 2 112 ? 64.967 -16.027 -0.682 1.00 20.92 298 GLN D C 1
ATOM 3087 O O . GLN D 2 112 ? 64.271 -15.157 -1.167 1.00 18.34 298 GLN D O 1
ATOM 3093 N N . ASN D 2 113 ? 65.325 -17.133 -1.336 1.00 21.65 299 ASN D N 1
ATOM 3094 C CA . ASN D 2 113 ? 64.916 -17.403 -2.704 1.00 23.39 299 ASN D CA 1
ATOM 3095 C C . ASN D 2 113 ? 63.497 -17.947 -2.716 1.00 19.37 299 ASN D C 1
ATOM 3096 O O . ASN D 2 113 ? 63.263 -19.077 -2.238 1.00 20.91 299 ASN D O 1
ATOM 3101 N N . ILE D 2 114 ? 62.552 -17.122 -3.196 1.00 20.62 300 ILE D N 1
ATOM 3102 C CA . ILE D 2 114 ? 61.132 -17.495 -3.224 1.00 19.58 300 ILE D CA 1
ATOM 3103 C C . ILE D 2 114 ? 60.616 -17.184 -4.620 1.00 20.76 300 ILE D C 1
ATOM 3104 O O . ILE D 2 114 ? 59.928 -16.184 -4.851 1.00 23.35 300 ILE D O 1
ATOM 3109 N N . PRO D 2 115 ? 60.971 -18.011 -5.619 1.00 18.53 301 PRO D N 1
ATOM 3110 C CA . PRO D 2 115 ? 60.610 -17.701 -6.987 1.00 19.33 301 PRO D CA 1
ATOM 3111 C C . PRO D 2 115 ? 59.137 -17.941 -7.293 1.00 17.69 301 PRO D C 1
ATOM 3112 O O . PRO D 2 115 ? 58.498 -18.817 -6.725 1.00 15.75 301 PRO D O 1
ATOM 3116 N N . PRO D 2 116 ? 58.575 -17.175 -8.250 1.00 19.12 302 PRO D N 1
ATOM 3117 C CA . PRO D 2 116 ? 57.221 -17.442 -8.730 1.00 15.92 302 PRO D CA 1
ATOM 3118 C C . PRO D 2 116 ? 57.110 -18.896 -9.162 1.00 16.23 302 PRO D C 1
ATOM 3119 O O . PRO D 2 116 ? 58.003 -19.462 -9.781 1.00 15.74 302 PRO D O 1
ATOM 3123 N N . GLY D 2 117 ? 55.980 -19.517 -8.797 1.00 13.55 303 GLY D N 1
ATOM 3124 C CA . GLY D 2 117 ? 55.686 -20.880 -9.157 1.00 13.91 303 GLY D CA 1
ATOM 3125 C C . GLY D 2 117 ? 56.188 -21.897 -8.129 1.00 12.46 303 GLY D C 1
ATOM 3126 O O . GLY D 2 117 ? 55.735 -23.028 -8.156 1.00 12.65 303 GLY D O 1
ATOM 3127 N N . SER D 2 118 ? 57.044 -21.477 -7.181 1.00 12.91 304 SER D N 1
ATOM 3128 C CA . SER D 2 118 ? 57.630 -22.397 -6.239 1.00 13.19 304 SER D CA 1
ATOM 3129 C C . SER D 2 118 ? 56.563 -22.912 -5.268 1.00 12.31 304 SER D C 1
ATOM 3130 O O . SER D 2 118 ? 55.587 -22.224 -4.939 1.00 12.22 304 SER D O 1
ATOM 3133 N N . THR D 2 119 ? 56.737 -24.182 -4.869 1.00 10.76 305 THR D N 1
ATOM 3134 C CA . THR D 2 119 ? 55.765 -24.865 -4.035 1.00 10.47 305 THR D CA 1
ATOM 3135 C C . THR D 2 119 ? 55.791 -24.306 -2.609 1.00 10.11 305 THR D C 1
ATOM 3136 O O . THR D 2 119 ? 56.855 -24.067 -2.031 1.00 9.80 305 THR D O 1
ATOM 3140 N N . ALA D 2 120 ? 54.598 -24.133 -2.073 1.00 9.53 306 ALA D N 1
ATOM 3141 C CA . ALA D 2 120 ? 54.439 -23.760 -0.673 1.00 9.20 306 ALA D CA 1
ATOM 3142 C C . ALA D 2 120 ? 53.230 -24.490 -0.123 1.00 9.13 306 ALA D C 1
ATOM 3143 O O . ALA D 2 120 ? 52.403 -25.003 -0.863 1.00 9.18 306 ALA D O 1
ATOM 3145 N N . TYR D 2 121 ? 53.139 -24.578 1.204 1.00 8.33 307 TYR D N 1
ATOM 3146 C CA . TYR D 2 121 ? 52.056 -25.248 1.884 1.00 8.46 307 TYR D CA 1
ATOM 3147 C C . TYR D 2 121 ? 51.474 -24.309 2.925 1.00 7.97 307 TYR D C 1
ATOM 3148 O O . TYR D 2 121 ? 52.202 -23.611 3.631 1.00 7.41 307 TYR D O 1
ATOM 3157 N N . VAL D 2 122 ? 50.148 -24.271 2.936 1.00 8.65 308 VAL D N 1
ATOM 3158 C CA . VAL D 2 122 ? 49.411 -23.462 3.902 1.00 8.78 308 VAL D CA 1
ATOM 3159 C C . VAL D 2 122 ? 48.587 -24.424 4.761 1.00 8.05 308 VAL D C 1
ATOM 3160 O O . VAL D 2 122 ? 48.011 -25.404 4.280 1.00 8.05 308 VAL D O 1
ATOM 3164 N N . THR D 2 123 ? 48.555 -24.151 6.074 1.00 7.74 309 THR D N 1
ATOM 3165 C CA . THR D 2 123 ? 47.942 -25.052 7.028 1.00 8.16 309 THR D CA 1
ATOM 3166 C C . THR D 2 123 ? 47.026 -24.279 7.980 1.00 8.09 309 THR D C 1
ATOM 3167 O O . THR D 2 123 ? 47.293 -23.136 8.309 1.00 9.36 309 THR D O 1
ATOM 3171 N N . GLY D 2 124 ? 45.955 -24.945 8.414 1.00 8.19 310 GLY D N 1
ATOM 3172 C CA . GLY D 2 124 ? 45.070 -24.353 9.404 1.00 8.19 310 GLY D CA 1
ATOM 3173 C C . GLY D 2 124 ? 43.770 -25.111 9.594 1.00 8.46 310 GLY D C 1
ATOM 3174 O O . GLY D 2 124 ? 43.511 -26.117 8.958 1.00 8.56 310 GLY D O 1
ATOM 3175 N N . TRP D 2 125 ? 42.964 -24.565 10.514 1.00 8.73 311 TRP D N 1
ATOM 3176 C CA . TRP D 2 125 ? 41.669 -25.094 10.887 1.00 8.35 311 TRP D CA 1
ATOM 3177 C C . TRP D 2 125 ? 40.548 -24.218 10.327 1.00 9.34 311 TRP D C 1
ATOM 3178 O O . TRP D 2 125 ? 39.422 -24.317 10.786 1.00 10.32 311 TRP D O 1
ATOM 3189 N N . GLY D 2 126 ? 40.872 -23.407 9.313 1.00 9.25 312 GLY D N 1
ATOM 3190 C CA . GLY D 2 126 ? 39.878 -22.557 8.699 1.00 9.03 312 GLY D CA 1
ATOM 3191 C C . GLY D 2 126 ? 38.842 -23.348 7.894 1.00 9.44 312 GLY D C 1
ATOM 3192 O O . GLY D 2 126 ? 38.893 -24.575 7.701 1.00 8.85 312 GLY D O 1
ATOM 3193 N N . ALA D 2 127 ? 37.850 -22.604 7.421 1.00 10.18 313 ALA D N 1
ATOM 3194 C CA . ALA D 2 127 ? 36.751 -23.167 6.647 1.00 10.89 313 ALA D CA 1
ATOM 3195 C C . ALA D 2 127 ? 37.201 -23.787 5.324 1.00 10.39 313 ALA D C 1
ATOM 3196 O O . ALA D 2 127 ? 38.262 -23.451 4.763 1.00 10.83 313 ALA D O 1
ATOM 3198 N N . GLN D 2 128 ? 36.358 -24.694 4.814 1.00 11.43 314 GLN D N 1
ATOM 3199 C CA . GLN D 2 128 ? 36.582 -25.333 3.526 1.00 12.15 314 GLN D CA 1
ATOM 3200 C C . GLN D 2 128 ? 35.878 -24.612 2.379 1.00 12.40 314 GLN D C 1
ATOM 3201 O O . GLN D 2 128 ? 35.983 -25.020 1.212 1.00 13.68 314 GLN D O 1
ATOM 3207 N N . GLU D 2 129 ? 35.174 -23.526 2.703 1.00 11.96 315 GLU D N 1
ATOM 3208 C CA . GLU D 2 129 ? 34.523 -22.664 1.740 1.00 12.23 315 GLU D CA 1
ATOM 3209 C C . GLU D 2 129 ? 34.427 -21.275 2.374 1.00 10.52 315 GLU D C 1
ATOM 3210 O O . GLU D 2 129 ? 34.464 -21.161 3.606 1.00 11.77 315 GLU D O 1
ATOM 3216 N N . TYR D 2 130 ? 34.324 -20.251 1.527 1.00 10.52 316 TYR D N 1
ATOM 3217 C CA . TYR D 2 130 ? 34.318 -18.870 1.993 1.00 10.09 316 TYR D CA 1
ATOM 3218 C C . TYR D 2 130 ? 33.302 -18.652 3.107 1.00 10.89 316 TYR D C 1
ATOM 3219 O O . TYR D 2 130 ? 32.141 -19.026 2.959 1.00 12.09 316 TYR D O 1
ATOM 3228 N N . ALA D 2 131 ? 33.799 -18.125 4.239 1.00 10.52 317 ALA D N 1
ATOM 3229 C CA . ALA D 2 131 ? 33.017 -17.710 5.397 1.00 11.56 317 ALA D CA 1
ATOM 3230 C C . ALA D 2 131 ? 32.247 -18.887 6.002 1.00 12.68 317 ALA D C 1
ATOM 3231 O O . ALA D 2 131 ? 31.292 -18.676 6.749 1.00 12.99 317 ALA D O 1
ATOM 3233 N N . GLY D 2 132 ? 32.686 -20.124 5.732 1.00 11.94 318 GLY D N 1
ATOM 3234 C CA . GLY D 2 132 ? 32.082 -21.309 6.319 1.00 11.82 318 GLY D CA 1
ATOM 3235 C C . GLY D 2 132 ? 32.614 -21.581 7.731 1.00 11.60 318 GLY D C 1
ATOM 3236 O O . GLY D 2 132 ? 33.396 -20.787 8.279 1.00 12.75 318 GLY D O 1
ATOM 3237 N N . HIS D 2 133 ? 32.276 -22.748 8.268 1.00 11.69 319 HIS D N 1
ATOM 3238 C CA . HIS D 2 133 ? 32.660 -23.079 9.624 1.00 13.30 319 HIS D CA 1
ATOM 3239 C C . HIS D 2 133 ? 34.118 -23.518 9.660 1.00 12.21 319 HIS D C 1
ATOM 3240 O O . HIS D 2 133 ? 34.594 -24.206 8.759 1.00 11.43 319 HIS D O 1
ATOM 3247 N N . THR D 2 134 ? 34.771 -23.185 10.762 1.00 11.69 320 THR D N 1
ATOM 3248 C CA . THR D 2 134 ? 36.064 -23.760 11.076 1.00 11.98 320 THR D CA 1
ATOM 3249 C C . THR D 2 134 ? 35.897 -25.253 11.335 1.00 12.44 320 THR D C 1
ATOM 3250 O O . THR D 2 134 ? 34.788 -25.759 11.594 1.00 12.97 320 THR D O 1
ATOM 3254 N N . VAL D 2 135 ? 37.029 -25.970 11.239 1.00 10.67 321 VAL D N 1
ATOM 3255 C CA . VAL D 2 135 ? 37.032 -27.421 11.340 1.00 11.57 321 VAL D CA 1
ATOM 3256 C C . VAL D 2 135 ? 37.911 -27.827 12.509 1.00 12.26 321 VAL D C 1
ATOM 3257 O O . VAL D 2 135 ? 38.876 -27.157 12.849 1.00 11.89 321 VAL D O 1
ATOM 3261 N N . PRO D 2 136 ? 37.622 -28.966 13.173 1.00 12.28 322 PRO D N 1
ATOM 3262 C CA . PRO D 2 136 ? 38.393 -29.348 14.356 1.00 12.66 322 PRO D CA 1
ATOM 3263 C C . PRO D 2 136 ? 39.733 -30.032 14.075 1.00 11.89 322 PRO D C 1
ATOM 3264 O O . PRO D 2 136 ? 40.577 -30.041 14.965 1.00 12.03 322 PRO D O 1
ATOM 3268 N N . GLU D 2 137 ? 39.918 -30.530 12.842 1.00 11.86 323 GLU D N 1
ATOM 3269 C CA . GLU D 2 137 ? 41.166 -31.185 12.496 1.00 12.63 323 GLU D CA 1
ATOM 3270 C C . GLU D 2 137 ? 41.943 -30.366 11.469 1.00 10.60 323 GLU D C 1
ATOM 3271 O O . GLU D 2 137 ? 41.399 -29.876 10.476 1.00 11.29 323 GLU D O 1
ATOM 3277 N N . LEU D 2 138 ? 43.242 -30.261 11.736 1.00 9.43 324 LEU D N 1
ATOM 3278 C CA . LEU D 2 138 ? 44.135 -29.460 10.913 1.00 9.36 324 LEU D CA 1
ATOM 3279 C C . LEU D 2 138 ? 44.137 -29.947 9.488 1.00 9.97 324 LEU D C 1
ATOM 3280 O O . LEU D 2 138 ? 44.200 -31.161 9.239 1.00 10.48 324 LEU D O 1
ATOM 3285 N N . ARG D 2 139 ? 44.141 -28.987 8.552 1.00 8.85 325 ARG D N 1
ATOM 3286 C CA . ARG D 2 139 ? 44.243 -29.283 7.132 1.00 8.68 325 ARG D CA 1
ATOM 3287 C C . ARG D 2 139 ? 45.480 -28.610 6.555 1.00 8.19 325 ARG D C 1
ATOM 3288 O O . ARG D 2 139 ? 45.998 -27.629 7.088 1.00 8.32 325 ARG D O 1
ATOM 3296 N N . GLN D 2 140 ? 45.864 -29.104 5.374 1.00 8.03 326 GLN D N 1
ATOM 3297 C CA . GLN D 2 140 ? 46.979 -28.582 4.619 1.00 8.67 326 GLN D CA 1
ATOM 3298 C C . GLN D 2 140 ? 46.617 -28.481 3.143 1.00 8.78 326 GLN D C 1
ATOM 3299 O O . GLN D 2 140 ? 45.867 -29.320 2.618 1.00 9.88 326 GLN D O 1
ATOM 3305 N N . GLY D 2 141 ? 47.155 -27.469 2.491 1.00 8.53 327 GLY D N 1
ATOM 3306 C CA . GLY D 2 141 ? 46.987 -27.279 1.069 1.00 8.86 327 GLY D CA 1
ATOM 3307 C C . GLY D 2 141 ? 48.341 -26.944 0.424 1.00 9.46 327 GLY D C 1
ATOM 3308 O O . 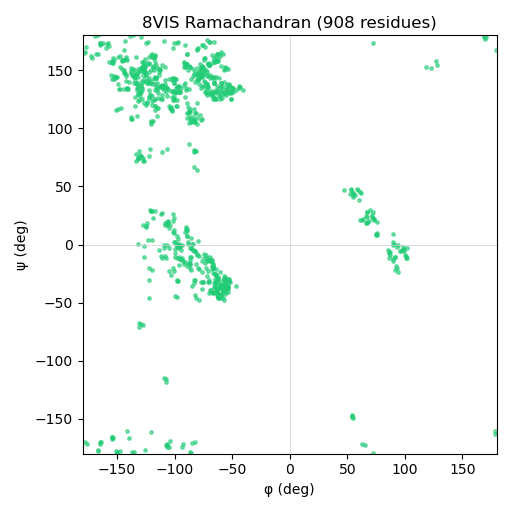GLY D 2 141 ? 49.132 -26.163 0.951 1.00 8.74 327 GLY D O 1
ATOM 3309 N N . GLN D 2 142 ? 48.532 -27.498 -0.781 1.00 9.60 328 GLN D N 1
ATOM 3310 C CA . GLN D 2 142 ? 49.725 -27.223 -1.565 1.00 9.70 328 GLN D CA 1
ATOM 3311 C C . GLN D 2 142 ? 49.401 -26.158 -2.618 1.00 9.11 328 GLN D C 1
ATOM 3312 O O . GLN D 2 142 ? 48.459 -26.307 -3.409 1.00 10.47 328 GLN D O 1
ATOM 3318 N N . VAL D 2 143 ? 50.106 -25.036 -2.529 1.00 9.03 329 VAL D N 1
ATOM 3319 C CA . VAL D 2 143 ? 49.918 -23.906 -3.404 1.00 8.96 329 VAL D CA 1
ATOM 3320 C C . VAL D 2 143 ? 51.245 -23.526 -4.061 1.00 9.41 329 VAL D C 1
ATOM 3321 O O . VAL D 2 143 ? 52.252 -24.221 -3.872 1.00 9.96 329 VAL D O 1
ATOM 3325 N N . ARG D 2 144 ? 51.233 -22.451 -4.852 1.00 9.74 330 ARG D N 1
ATOM 3326 C CA . ARG D 2 144 ? 52.406 -21.971 -5.574 1.00 10.88 330 ARG D CA 1
ATOM 3327 C C . ARG D 2 144 ? 52.516 -20.476 -5.328 1.00 10.39 330 ARG D C 1
ATOM 3328 O O . ARG D 2 144 ? 51.495 -19.769 -5.350 1.00 10.85 330 ARG D O 1
ATOM 3336 N N . ILE D 2 145 ? 53.757 -20.002 -5.217 1.00 9.95 331 ILE D N 1
ATOM 3337 C CA . ILE D 2 145 ? 53.984 -18.561 -5.117 1.00 11.13 331 ILE D CA 1
ATOM 3338 C C . ILE D 2 145 ? 53.579 -17.893 -6.418 1.00 12.38 331 ILE D C 1
ATOM 3339 O O . ILE D 2 145 ? 53.893 -18.380 -7.496 1.00 12.24 331 ILE D O 1
ATOM 3344 N N . ILE D 2 146 ? 52.918 -16.732 -6.307 1.00 13.01 332 ILE D N 1
ATOM 3345 C CA . ILE D 2 146 ? 52.564 -15.887 -7.444 1.00 15.33 332 ILE D CA 1
ATOM 3346 C C . ILE D 2 146 ? 53.199 -14.529 -7.215 1.00 17.54 332 ILE D C 1
ATOM 3347 O O . ILE D 2 146 ? 53.012 -13.970 -6.140 1.00 18.69 332 ILE D O 1
ATOM 3352 N N . SER D 2 147 ? 53.928 -13.974 -8.208 1.00 14.51 333 SER D N 1
ATOM 3353 C CA . SER D 2 147 ? 54.634 -12.722 -8.009 1.00 14.92 333 SER D CA 1
ATOM 3354 C C . SER D 2 147 ? 53.661 -11.601 -7.633 1.00 14.17 333 SER D C 1
ATOM 3355 O O . SER D 2 147 ? 52.541 -11.611 -8.080 1.00 14.64 333 SER D O 1
ATOM 3358 N N . ASN D 2 148 ? 54.139 -10.604 -6.929 1.00 14.26 334 ASN D N 1
ATOM 3359 C CA . ASN D 2 148 ? 53.337 -9.430 -6.615 1.00 15.05 334 ASN D CA 1
ATOM 3360 C C . ASN D 2 148 ? 52.847 -8.788 -7.911 1.00 16.19 334 ASN D C 1
ATOM 3361 O O . ASN D 2 148 ? 51.697 -8.346 -7.978 1.00 16.78 334 ASN D O 1
ATOM 3366 N N . ASP D 2 149 ? 53.706 -8.716 -8.936 1.00 17.91 335 ASP D N 1
ATOM 3367 C CA . ASP D 2 149 ? 53.283 -8.092 -10.181 1.00 18.79 335 ASP D CA 1
ATOM 3368 C C . ASP D 2 149 ? 52.097 -8.824 -10.789 1.00 17.65 335 ASP D C 1
ATOM 3369 O O . ASP D 2 149 ? 51.158 -8.179 -11.272 1.00 18.84 335 ASP D O 1
ATOM 3374 N N . VAL D 2 150 ? 52.135 -10.159 -10.817 1.00 15.48 336 VAL D N 1
ATOM 3375 C CA . VAL D 2 150 ? 51.047 -10.932 -11.383 1.00 16.09 336 VAL D CA 1
ATOM 3376 C C . VAL D 2 150 ? 49.806 -10.827 -10.509 1.00 16.54 336 VAL D C 1
ATOM 3377 O O . VAL D 2 150 ? 48.681 -10.674 -10.998 1.00 17.38 336 VAL D O 1
ATOM 3381 N N . CYS D 2 151 ? 50.034 -10.848 -9.193 1.00 14.52 337 CYS D N 1
ATOM 3382 C CA . CYS D 2 151 ? 48.955 -10.760 -8.222 1.00 14.93 337 CYS D CA 1
ATOM 3383 C C . CYS D 2 151 ? 48.217 -9.423 -8.346 1.00 16.29 337 CYS D C 1
ATOM 3384 O O . CYS D 2 151 ? 47.024 -9.337 -8.047 1.00 15.48 337 CYS D O 1
ATOM 3387 N N . ASN D 2 152 ? 48.946 -8.400 -8.793 1.00 14.69 338 ASN D N 1
ATOM 3388 C CA . ASN D 2 152 ? 48.431 -7.050 -8.964 1.00 15.42 338 ASN D CA 1
ATOM 3389 C C . ASN D 2 152 ? 47.823 -6.818 -10.345 1.00 17.54 338 ASN D C 1
ATOM 3390 O O . ASN D 2 152 ? 47.386 -5.702 -10.605 1.00 19.26 338 ASN D O 1
ATOM 3395 N N . ALA D 2 153 ? 47.681 -7.839 -11.170 1.00 17.33 339 ALA D N 1
ATOM 3396 C CA . ALA D 2 153 ? 47.035 -7.690 -12.472 1.00 20.93 339 ALA D CA 1
ATOM 3397 C C . ALA D 2 153 ? 45.628 -7.144 -12.247 1.00 24.25 339 ALA D C 1
ATOM 3398 O O . ALA D 2 153 ? 44.996 -7.366 -11.202 1.00 19.07 339 ALA D O 1
ATOM 3400 N N . PRO D 2 154 ? 45.078 -6.368 -13.207 1.00 24.78 340 PRO D N 1
ATOM 3401 C CA . PRO D 2 154 ? 43.735 -5.814 -13.0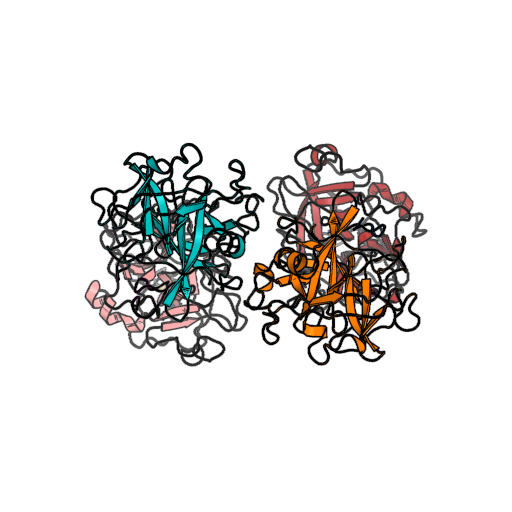55 1.00 24.63 340 PRO D CA 1
ATOM 3402 C C . PRO D 2 154 ? 42.634 -6.805 -12.737 1.00 23.66 340 PRO D C 1
ATOM 3403 O O . PRO D 2 154 ? 41.721 -6.452 -11.991 1.00 28.36 340 PRO D O 1
ATOM 3407 N N . HIS D 2 155 ? 42.724 -8.018 -13.297 1.00 22.66 341 HIS D N 1
ATOM 3408 C CA . HIS D 2 155 ? 41.693 -9.025 -13.081 1.00 25.30 341 HIS D CA 1
ATOM 3409 C C . HIS D 2 155 ? 41.919 -9.761 -11.759 1.00 23.45 341 HIS D C 1
ATOM 3410 O O . HIS D 2 155 ? 41.076 -10.564 -11.363 1.00 21.81 341 HIS D O 1
ATOM 3417 N N . SER D 2 156 ? 43.046 -9.461 -11.100 1.00 20.45 342 SER D N 1
ATOM 3418 C CA . SER D 2 156 ? 43.331 -10.007 -9.777 1.00 19.18 342 SER D CA 1
ATOM 3419 C C . SER D 2 156 ? 43.182 -8.885 -8.764 1.00 17.26 342 SER D C 1
ATOM 3420 O O . SER D 2 156 ? 42.085 -8.378 -8.630 1.00 19.12 342 SER D O 1
ATOM 3423 N N . TYR D 2 157 ? 44.236 -8.459 -8.063 1.00 14.16 343 TYR D N 1
ATOM 3424 C CA . TYR D 2 157 ? 44.048 -7.484 -7.003 1.00 14.14 343 TYR D CA 1
ATOM 3425 C C . TYR D 2 157 ? 44.354 -6.036 -7.408 1.00 15.01 343 TYR D C 1
ATOM 3426 O O . TYR D 2 157 ? 44.225 -5.127 -6.581 1.00 15.96 343 TYR D O 1
ATOM 3435 N N . ASN D 2 158 ? 44.783 -5.831 -8.671 1.00 16.59 344 ASN D N 1
ATOM 3436 C CA . ASN D 2 158 ? 44.736 -4.500 -9.265 1.00 17.64 344 ASN D CA 1
ATOM 3437 C C . ASN D 2 158 ? 45.437 -3.452 -8.400 1.00 19.71 344 ASN D C 1
ATOM 3438 O O . ASN D 2 158 ? 44.914 -2.345 -8.178 1.00 21.40 344 ASN D O 1
ATOM 3443 N N . GLY D 2 159 ? 46.655 -3.758 -7.930 1.00 16.69 345 GLY D N 1
ATOM 3444 C CA . GLY D 2 159 ? 47.469 -2.787 -7.206 1.00 16.06 345 GLY D CA 1
ATOM 3445 C C . GLY D 2 159 ? 47.384 -2.864 -5.680 1.00 15.58 345 GLY D C 1
ATOM 3446 O O . GLY D 2 159 ? 48.150 -2.197 -4.991 1.00 18.29 345 GLY D O 1
ATOM 3447 N N . ALA D 2 160 ? 46.502 -3.717 -5.145 1.00 14.43 346 ALA D N 1
ATOM 3448 C CA . ALA D 2 160 ? 46.311 -3.782 -3.686 1.00 15.14 346 ALA D CA 1
ATOM 3449 C C . ALA D 2 160 ? 47.379 -4.604 -2.963 1.00 13.92 346 ALA D C 1
ATOM 3450 O O . ALA D 2 160 ? 47.434 -4.612 -1.721 1.00 13.67 346 ALA D O 1
ATOM 3452 N N . ILE D 2 161 ? 48.213 -5.305 -3.730 1.00 15.10 347 ILE D N 1
ATOM 3453 C CA . ILE D 2 161 ? 49.271 -6.103 -3.129 1.00 13.01 347 ILE D CA 1
ATOM 3454 C C . ILE D 2 161 ? 50.497 -5.220 -2.940 1.00 14.20 347 ILE D C 1
ATOM 3455 O O . ILE D 2 161 ? 51.139 -4.834 -3.913 1.00 15.91 347 ILE D O 1
ATOM 3460 N N . LEU D 2 162 ? 50.860 -4.992 -1.674 1.00 14.04 348 LEU D N 1
ATOM 3461 C CA . LEU D 2 162 ? 51.943 -4.081 -1.333 1.00 15.60 348 LEU D CA 1
ATOM 3462 C C . LEU D 2 162 ? 53.209 -4.878 -1.032 1.00 15.65 348 LEU D C 1
ATOM 3463 O O . LEU D 2 162 ? 53.213 -6.121 -1.047 1.00 15.17 348 LEU D O 1
ATOM 3468 N N . SER D 2 163 ? 54.329 -4.175 -0.831 1.00 16.15 349 SER D N 1
ATOM 3469 C CA . SER D 2 163 ? 55.629 -4.839 -0.857 1.00 17.16 349 SER D CA 1
ATOM 3470 C C . SER D 2 163 ? 55.801 -5.811 0.314 1.00 15.89 349 SER D C 1
ATOM 3471 O O . SER D 2 163 ? 56.599 -6.750 0.220 1.00 16.49 349 SER D O 1
ATOM 3474 N N . GLY D 2 164 ? 55.076 -5.586 1.423 1.00 13.67 350 GLY D N 1
ATOM 3475 C CA . GLY D 2 164 ? 55.165 -6.465 2.581 1.00 12.63 350 GLY D CA 1
ATOM 3476 C C . GLY D 2 164 ? 54.181 -7.631 2.523 1.00 12.10 350 GLY D C 1
ATOM 3477 O O . GLY D 2 164 ? 53.969 -8.274 3.546 1.00 11.19 350 GLY D O 1
ATOM 3478 N N . MET D 2 165 ? 53.571 -7.836 1.357 1.00 10.64 351 MET D N 1
ATOM 3479 C CA . MET D 2 165 ? 52.641 -8.925 1.115 1.00 10.66 351 MET D CA 1
ATOM 3480 C C . MET D 2 165 ? 53.213 -9.858 0.038 1.00 11.46 351 MET D C 1
ATOM 3481 O O . MET D 2 165 ? 54.078 -9.488 -0.749 1.00 10.88 351 MET D O 1
ATOM 3486 N N . LEU D 2 166 ? 52.637 -11.076 -0.001 1.00 11.06 352 LEU D N 1
ATOM 3487 C CA . LEU D 2 166 ? 52.969 -12.106 -0.958 1.00 12.74 352 LEU D CA 1
ATOM 3488 C C . LEU D 2 166 ? 51.690 -12.870 -1.310 1.00 12.15 352 LEU D C 1
ATOM 3489 O O . LEU D 2 166 ? 50.765 -12.936 -0.499 1.00 13.44 352 LEU D O 1
ATOM 3494 N N . CYS D 2 167 ? 51.591 -13.353 -2.556 1.00 10.58 353 CYS D N 1
ATOM 3495 C CA . CYS D 2 167 ? 50.430 -14.124 -2.959 1.00 11.27 353 CYS D CA 1
ATOM 3496 C C . CYS D 2 167 ? 50.813 -15.580 -3.232 1.00 10.34 353 CYS D C 1
ATOM 3497 O O . CYS D 2 167 ? 51.932 -15.898 -3.676 1.00 11.51 353 CYS D O 1
ATOM 3500 N N . ALA D 2 168 ? 49.838 -16.450 -3.016 1.00 9.89 354 ALA D N 1
ATOM 3501 C CA . ALA D 2 168 ? 50.024 -17.866 -3.296 1.00 10.36 354 ALA D CA 1
ATOM 3502 C C . ALA D 2 168 ? 48.664 -18.491 -3.572 1.00 11.49 354 ALA D C 1
ATOM 3503 O O . ALA D 2 168 ? 47.637 -18.164 -2.948 1.00 13.09 354 ALA D O 1
ATOM 3505 N N . GLY D 2 169 ? 48.655 -19.416 -4.534 1.00 10.93 355 GLY D N 1
ATOM 3506 C CA . GLY D 2 169 ? 47.455 -20.123 -4.895 1.00 11.00 355 GLY D CA 1
ATOM 3507 C C . GLY D 2 169 ? 47.765 -21.078 -6.040 1.00 12.73 355 GLY D C 1
ATOM 3508 O O . GLY D 2 169 ? 48.951 -21.365 -6.277 1.00 13.67 355 GLY D O 1
ATOM 3509 N N . VAL D 2 170 ? 46.713 -21.533 -6.716 1.00 12.38 356 VAL D N 1
ATOM 3510 C CA . VAL D 2 170 ? 46.915 -22.440 -7.830 1.00 13.79 356 VAL D CA 1
ATOM 3511 C C . VAL D 2 170 ? 46.196 -21.863 -9.041 1.00 17.06 356 VAL D C 1
ATOM 3512 O O . VAL D 2 170 ? 45.173 -21.196 -8.908 1.00 15.25 356 VAL D O 1
ATOM 3516 N N . PRO D 2 171 ? 46.708 -22.113 -10.263 1.00 19.16 357 PRO D N 1
ATOM 3517 C CA . PRO D 2 171 ? 46.159 -21.489 -11.466 1.00 20.65 357 PRO D CA 1
ATOM 3518 C C . PRO D 2 171 ? 44.662 -21.714 -11.656 1.00 21.83 357 PRO D C 1
ATOM 3519 O O . PRO D 2 171 ? 43.943 -20.809 -12.064 1.00 25.74 357 PRO D O 1
ATOM 3523 N N . GLN D 2 172 ? 44.194 -22.910 -11.332 1.00 24.64 358 GLN D N 1
ATOM 3524 C CA . GLN D 2 172 ? 42.802 -23.260 -11.545 1.00 30.22 358 GLN D CA 1
ATOM 3525 C C . GLN D 2 172 ? 41.929 -22.799 -10.363 1.00 27.68 358 GLN D C 1
ATOM 3526 O O . GLN D 2 172 ? 40.718 -22.985 -10.367 1.00 26.68 358 GLN D O 1
ATOM 3532 N N . GLY D 2 173 ? 42.533 -22.155 -9.352 1.00 21.07 359 GLY D N 1
ATOM 3533 C CA . GLY D 2 173 ? 41.882 -21.940 -8.077 1.00 17.81 359 GLY D CA 1
ATOM 3534 C C . GLY D 2 173 ? 41.640 -23.257 -7.375 1.00 17.49 359 GLY D C 1
ATOM 3535 O O . GLY D 2 173 ? 42.104 -24.316 -7.803 1.00 19.80 359 GLY D O 1
ATOM 3536 N N . GLY D 2 174 ? 40.910 -23.200 -6.270 1.00 15.02 360 GLY D N 1
ATOM 3537 C CA . GLY D 2 174 ? 40.415 -24.390 -5.610 1.00 15.55 360 GLY D CA 1
ATOM 3538 C C . GLY D 2 174 ? 41.319 -24.915 -4.490 1.00 15.73 360 GLY D C 1
ATOM 3539 O O . GLY D 2 174 ? 40.986 -25.927 -3.876 1.00 19.24 360 GLY D O 1
ATOM 3540 N N . VAL D 2 175 ? 42.452 -24.250 -4.234 1.00 12.30 361 VAL D N 1
ATOM 3541 C CA . VAL D 2 175 ? 43.259 -24.542 -3.048 1.00 11.93 361 VAL D CA 1
ATOM 3542 C C . VAL D 2 175 ? 43.616 -23.194 -2.451 1.00 11.45 361 VAL D C 1
ATOM 3543 O O . VAL D 2 175 ? 44.223 -22.377 -3.140 1.00 11.45 361 VAL D O 1
ATOM 3547 N N . ASP D 2 176 ? 43.341 -22.984 -1.157 1.00 10.28 362 ASP D N 1
ATOM 3548 C CA . ASP D 2 176 ? 43.565 -21.665 -0.603 1.00 10.40 362 ASP D CA 1
ATOM 3549 C C . ASP D 2 176 ? 43.357 -21.703 0.904 1.00 9.26 362 ASP D C 1
ATOM 3550 O O . ASP D 2 176 ? 42.765 -22.634 1.426 1.00 10.74 362 ASP D O 1
ATOM 3555 N N . ALA D 2 177 ? 43.875 -20.691 1.579 1.00 8.87 363 ALA D N 1
ATOM 3556 C CA . ALA D 2 177 ? 43.471 -20.355 2.940 1.00 8.95 363 ALA D CA 1
ATOM 3557 C C . ALA D 2 177 ? 42.062 -19.765 2.938 1.00 10.09 363 ALA D C 1
ATOM 3558 O O . ALA D 2 177 ? 41.619 -19.224 1.950 1.00 9.11 363 ALA D O 1
ATOM 3560 N N . CYS D 2 178 ? 41.389 -19.868 4.078 1.00 9.44 364 CYS D N 1
ATOM 3561 C CA . CYS D 2 178 ? 40.023 -19.385 4.197 1.00 10.55 364 CYS D CA 1
ATOM 3562 C C . CYS D 2 178 ? 39.798 -18.876 5.623 1.00 10.16 364 CYS D C 1
ATOM 3563 O O . CYS D 2 178 ? 40.729 -18.839 6.435 1.00 9.92 364 CYS D O 1
ATOM 3566 N N . GLN D 2 179 ? 38.568 -18.429 5.927 1.00 9.95 365 GLN D N 1
ATOM 3567 C CA . GLN D 2 179 ? 38.324 -17.817 7.225 1.00 9.38 365 GLN D CA 1
ATOM 3568 C C . GLN D 2 179 ? 38.627 -18.814 8.335 1.00 9.08 365 GLN D C 1
ATOM 3569 O O . GLN D 2 179 ? 38.163 -19.964 8.324 1.00 9.04 365 GLN D O 1
ATOM 3575 N N . GLY D 2 180 ? 39.395 -18.353 9.319 1.00 9.12 366 GLY D N 1
ATOM 3576 C CA . GLY D 2 180 ? 39.851 -19.190 10.412 1.00 8.92 366 GLY D CA 1
ATOM 3577 C C . GLY D 2 180 ? 41.302 -19.641 10.232 1.00 9.59 366 GLY D C 1
ATOM 3578 O O . GLY D 2 180 ? 41.898 -20.182 11.149 1.00 10.76 366 GLY D O 1
ATOM 3579 N N . ASP D 2 181 ? 41.857 -19.394 9.042 1.00 8.05 367 ASP D N 1
ATOM 3580 C CA . ASP D 2 181 ? 43.265 -19.710 8.784 1.00 8.45 367 ASP D CA 1
ATOM 3581 C C . ASP D 2 181 ? 44.185 -18.515 9.044 1.00 8.77 367 ASP D C 1
ATOM 3582 O O . ASP D 2 181 ? 45.405 -18.719 9.116 1.00 7.96 367 ASP D O 1
ATOM 3587 N N . SER D 2 182 ? 43.636 -17.293 9.198 1.00 8.70 368 SER D N 1
ATOM 3588 C CA . SER D 2 182 ? 44.414 -16.093 9.465 1.00 9.75 368 SER D CA 1
ATOM 3589 C C . SER D 2 182 ? 45.467 -16.363 10.524 1.00 8.58 368 SER D C 1
ATOM 3590 O O . SER D 2 182 ? 45.191 -16.997 11.542 1.00 9.18 368 SER D O 1
ATOM 3593 N N . GLY D 2 183 ? 46.694 -15.889 10.280 1.00 8.74 369 GLY D N 1
ATOM 3594 C CA . GLY D 2 183 ? 47.760 -16.004 11.266 1.00 8.30 369 GLY D CA 1
ATOM 3595 C C . GLY D 2 183 ? 48.628 -17.233 11.075 1.00 7.85 369 GLY D C 1
ATOM 3596 O O . GLY D 2 183 ? 49.730 -17.285 11.616 1.00 8.29 369 GLY D O 1
ATOM 3597 N N . GLY D 2 184 ? 48.083 -18.251 10.420 1.00 7.50 370 GLY D N 1
ATOM 3598 C CA . GLY D 2 184 ? 48.819 -19.493 10.186 1.00 7.54 370 GLY D CA 1
ATOM 3599 C C . GLY D 2 184 ? 49.889 -19.327 9.110 1.00 7.45 370 GLY D C 1
ATOM 3600 O O . GLY D 2 184 ? 50.014 -18.278 8.469 1.00 8.23 370 GLY D O 1
ATOM 3601 N N . PRO D 2 185 ? 50.759 -20.333 8.964 1.00 7.76 371 PRO D N 1
ATOM 3602 C CA . PRO D 2 185 ? 51.897 -20.233 8.069 1.00 7.57 371 PRO D CA 1
ATOM 3603 C C . PRO D 2 185 ? 51.613 -20.622 6.622 1.00 7.47 371 PRO D C 1
ATOM 3604 O O . PRO D 2 185 ? 50.785 -21.478 6.302 1.00 7.85 371 PRO D O 1
ATOM 3608 N N . LEU D 2 186 ? 52.433 -19.997 5.785 1.00 7.10 372 LEU D N 1
ATOM 3609 C CA . LEU D 2 186 ? 52.738 -20.486 4.454 1.00 7.29 372 LEU D CA 1
ATOM 3610 C C . LEU D 2 186 ? 54.219 -20.852 4.473 1.00 7.26 372 LEU D C 1
ATOM 3611 O O . LEU D 2 186 ? 55.072 -19.975 4.725 1.00 7.21 372 LEU D O 1
ATOM 3616 N N . VAL D 2 187 ? 54.500 -22.136 4.259 1.00 7.07 373 VAL D N 1
ATOM 3617 C CA . VAL D 2 187 ? 55.856 -22.628 4.416 1.00 7.66 373 VAL D CA 1
ATOM 3618 C C . VAL D 2 187 ? 56.387 -23.153 3.089 1.00 8.39 373 VAL D C 1
ATOM 3619 O O . VAL D 2 187 ? 55.646 -23.585 2.221 1.00 8.26 373 VAL D O 1
ATOM 3623 N N . GLN D 2 188 ? 57.713 -23.168 3.036 1.00 9.27 374 GLN D N 1
ATOM 3624 C CA . GLN D 2 188 ? 58.432 -23.820 1.951 1.00 10.43 374 GLN D CA 1
ATOM 3625 C C . GLN D 2 188 ? 59.510 -24.693 2.556 1.00 11.33 374 GLN D C 1
ATOM 3626 O O . GLN D 2 188 ? 60.006 -24.434 3.638 1.00 11.11 374 GLN D O 1
ATOM 3632 N N . GLU D 2 189 ? 59.838 -25.765 1.820 1.00 11.71 375 GLU D N 1
ATOM 3633 C CA . GLU D 2 189 ? 60.931 -26.641 2.209 1.00 11.75 375 GLU D CA 1
ATOM 3634 C C . GLU D 2 189 ? 62.059 -26.466 1.193 1.00 11.36 375 GLU D C 1
ATOM 3635 O O . GLU D 2 189 ? 61.794 -26.394 -0.010 1.00 11.12 375 GLU D O 1
ATOM 3641 N N . ASP D 2 190 ? 63.304 -26.384 1.660 1.00 11.10 376 ASP D N 1
ATOM 3642 C CA . ASP D 2 190 ? 64.405 -26.279 0.718 1.00 11.36 376 ASP D CA 1
ATOM 3643 C C . ASP D 2 190 ? 64.834 -27.686 0.310 1.00 10.84 376 ASP D C 1
ATOM 3644 O O . ASP D 2 190 ? 64.218 -28.701 0.702 1.00 10.82 376 ASP D O 1
ATOM 3649 N N . SER D 2 191 ? 65.871 -27.714 -0.544 1.00 10.83 377 SER D N 1
ATOM 3650 C CA . SER D 2 191 ? 66.314 -28.991 -1.107 1.00 11.70 377 SER D CA 1
ATOM 3651 C C . SER D 2 191 ? 66.941 -29.903 -0.056 1.00 12.09 377 SER D C 1
ATOM 3652 O O . SER D 2 191 ? 67.098 -31.097 -0.315 1.00 12.60 377 SER D O 1
ATOM 3655 N N . ARG D 2 192 ? 67.281 -29.355 1.117 1.00 11.75 378 ARG D N 1
ATOM 3656 C CA . ARG D 2 192 ? 67.868 -30.110 2.205 1.00 13.82 378 ARG D CA 1
ATOM 3657 C C . ARG D 2 192 ? 66.830 -30.430 3.278 1.00 13.21 378 ARG D C 1
ATOM 3658 O O . ARG D 2 192 ? 67.202 -30.807 4.403 1.00 14.07 378 ARG D O 1
ATOM 3666 N N . ARG D 2 193 ? 65.551 -30.186 2.972 1.00 11.18 379 ARG D N 1
ATOM 3667 C CA . ARG D 2 193 ? 64.430 -30.544 3.842 1.00 11.19 379 ARG D CA 1
ATOM 3668 C C . ARG D 2 193 ? 64.373 -29.639 5.065 1.00 10.95 379 ARG D C 1
ATOM 3669 O O . ARG D 2 193 ? 63.801 -30.034 6.088 1.00 13.62 379 ARG D O 1
ATOM 3677 N N . LEU D 2 194 ? 64.863 -28.421 4.942 1.00 10.72 380 LEU D N 1
ATOM 3678 C CA . LEU D 2 194 ? 64.676 -27.422 5.996 1.00 11.11 380 LEU D CA 1
ATOM 3679 C C . LEU D 2 194 ? 63.449 -26.571 5.658 1.00 10.00 380 LEU D C 1
ATOM 3680 O O . LEU D 2 194 ? 63.292 -26.174 4.536 1.00 10.13 380 LEU D O 1
ATOM 3685 N N . TRP D 2 195 ? 62.562 -26.407 6.631 1.00 9.47 381 TRP D N 1
ATOM 3686 C CA . TRP D 2 195 ? 61.286 -25.736 6.459 1.00 9.23 381 TRP D CA 1
ATOM 3687 C C . TRP D 2 195 ? 61.349 -24.309 7.000 1.00 9.55 381 TRP D C 1
ATOM 3688 O O . TRP D 2 195 ? 61.765 -24.068 8.134 1.00 9.33 381 TRP D O 1
ATOM 3699 N N . PHE D 2 196 ? 60.857 -23.404 6.165 1.00 9.37 382 PHE D N 1
ATOM 3700 C CA . PHE D 2 196 ? 60.876 -21.972 6.430 1.00 10.06 382 PHE D CA 1
ATOM 3701 C C . PHE D 2 196 ? 59.463 -21.406 6.294 1.00 10.06 382 PHE D C 1
ATOM 3702 O O . PHE D 2 196 ? 58.737 -21.781 5.387 1.00 9.07 382 PHE D O 1
ATOM 3710 N N . ILE D 2 197 ? 59.127 -20.449 7.156 1.00 9.97 383 ILE D N 1
ATOM 3711 C CA . ILE D 2 197 ? 57.892 -19.706 7.003 1.00 9.71 383 ILE D CA 1
ATOM 3712 C C . ILE D 2 197 ? 58.135 -18.488 6.098 1.00 10.75 383 ILE D C 1
ATOM 3713 O O . ILE D 2 197 ? 58.928 -17.599 6.427 1.00 11.32 383 ILE D O 1
ATOM 3718 N N . VAL D 2 198 ? 57.434 -18.444 4.959 1.00 9.10 384 VAL D N 1
ATOM 3719 C CA . VAL D 2 198 ? 57.595 -17.343 4.025 1.00 9.07 384 VAL D CA 1
ATOM 3720 C C . VAL D 2 198 ? 56.409 -16.374 4.093 1.00 8.64 384 VAL D C 1
ATOM 3721 O O . VAL D 2 198 ? 56.546 -15.224 3.729 1.00 9.54 384 VAL D O 1
ATOM 3725 N N . GLY D 2 199 ? 55.280 -16.854 4.566 1.00 7.96 385 GLY D N 1
ATOM 3726 C CA . GLY D 2 199 ? 54.084 -16.041 4.632 1.00 8.16 385 GLY D CA 1
ATOM 3727 C C . GLY D 2 199 ? 53.280 -16.308 5.890 1.00 8.25 385 GLY D C 1
ATOM 3728 O O . GLY D 2 199 ? 53.350 -17.379 6.481 1.00 8.15 385 GLY D O 1
ATOM 3729 N N . ILE D 2 200 ? 52.423 -15.329 6.218 1.00 8.21 386 ILE D N 1
ATOM 3730 C CA . ILE D 2 200 ? 51.407 -15.467 7.264 1.00 8.47 386 ILE D CA 1
ATOM 3731 C C . ILE D 2 200 ? 50.048 -15.212 6.625 1.00 7.82 386 ILE D C 1
ATOM 3732 O O . ILE D 2 200 ? 49.866 -14.186 5.987 1.00 7.93 386 ILE D O 1
ATOM 3737 N N . VAL D 2 201 ? 49.117 -16.162 6.789 1.00 7.87 387 VAL D N 1
ATOM 3738 C CA . VAL D 2 201 ? 47.795 -16.038 6.202 1.00 8.10 387 VAL D CA 1
ATOM 3739 C C . VAL D 2 201 ? 47.176 -14.705 6.601 1.00 8.27 387 VAL D C 1
ATOM 3740 O O . VAL D 2 201 ? 47.107 -14.424 7.807 1.00 8.67 387 VAL D O 1
ATOM 3744 N N . SER D 2 202 ? 46.662 -13.957 5.620 1.00 8.42 388 SER D N 1
ATOM 3745 C CA . SER D 2 202 ? 46.206 -12.600 5.884 1.00 8.37 388 SER D CA 1
ATOM 3746 C C . SER D 2 202 ? 44.802 -12.352 5.319 1.00 9.43 388 SER D C 1
ATOM 3747 O O . SER D 2 202 ? 43.851 -12.199 6.095 1.00 9.07 388 SER D O 1
ATOM 3750 N N . TRP D 2 203 ? 44.659 -12.272 3.991 1.00 8.60 389 TRP D N 1
ATOM 3751 C CA . TRP D 2 203 ? 43.392 -11.893 3.399 1.00 8.46 389 TRP D CA 1
ATOM 3752 C C . TRP D 2 203 ? 43.295 -12.390 1.977 1.00 8.94 389 TRP D C 1
ATOM 3753 O O . TRP D 2 203 ? 44.232 -12.913 1.421 1.00 9.51 389 TRP D O 1
ATOM 3764 N N . GLY D 2 204 ? 42.095 -12.251 1.418 1.00 8.01 390 GLY D N 1
ATOM 3765 C CA . GLY D 2 204 ? 41.882 -12.558 0.012 1.00 9.36 390 GLY D CA 1
ATOM 3766 C C . GLY D 2 204 ? 40.437 -12.280 -0.352 1.00 11.15 390 GLY D C 1
ATOM 3767 O O . GLY D 2 204 ? 39.587 -12.144 0.531 1.00 11.02 390 GLY D O 1
ATOM 3768 N N . ASP D 2 205 ? 40.163 -12.206 -1.661 1.00 11.34 391 ASP D N 1
ATOM 3769 C CA . ASP D 2 205 ? 38.791 -12.038 -2.119 1.00 11.65 391 ASP D CA 1
ATOM 3770 C C . ASP D 2 205 ? 38.134 -13.403 -2.155 1.00 11.14 391 ASP D C 1
ATOM 3771 O O . ASP D 2 205 ? 38.440 -14.241 -3.013 1.00 12.15 391 ASP D O 1
ATOM 3776 N N . GLN D 2 206 ? 37.260 -13.652 -1.176 1.00 11.25 392 GLN D N 1
ATOM 3777 C CA . GLN D 2 206 ? 36.679 -14.964 -0.939 1.00 11.18 392 GLN D CA 1
ATOM 3778 C C . GLN D 2 206 ? 37.823 -15.960 -0.791 1.00 11.87 392 GLN D C 1
ATOM 3779 O O . GLN D 2 206 ? 38.819 -15.603 -0.188 1.00 12.28 392 GLN D O 1
ATOM 3785 N N . CYS D 2 207 ? 37.606 -17.191 -1.217 1.00 11.75 393 CYS D N 1
ATOM 3786 C CA . CYS D 2 207 ? 38.599 -18.258 -1.055 1.00 11.70 393 CYS D CA 1
ATOM 3787 C C . CYS D 2 207 ? 38.613 -19.121 -2.310 1.00 12.86 393 CYS D C 1
ATOM 3788 O O . CYS D 2 207 ? 37.572 -19.496 -2.817 1.00 13.74 393 CYS D O 1
ATOM 3791 N N . GLY D 2 208 ? 39.824 -19.403 -2.781 1.00 14.34 394 GLY D N 1
ATOM 3792 C CA . GLY D 2 208 ? 40.018 -20.381 -3.838 1.00 15.32 394 GLY D CA 1
ATOM 3793 C C . GLY D 2 208 ? 39.632 -19.882 -5.222 1.00 15.94 394 GLY D C 1
ATOM 3794 O O . GLY D 2 208 ? 39.632 -20.714 -6.119 1.00 17.20 394 GLY D O 1
ATOM 3795 N N . LEU D 2 209 ? 39.357 -18.591 -5.407 1.00 14.19 395 LEU D N 1
ATOM 3796 C CA . LEU D 2 209 ? 39.029 -18.124 -6.769 1.00 16.41 395 LEU D CA 1
ATOM 3797 C C . LEU D 2 209 ? 40.281 -18.125 -7.640 1.00 16.87 395 LEU D C 1
ATOM 3798 O O . LEU D 2 209 ? 41.330 -17.648 -7.251 1.00 17.49 395 LEU D O 1
ATOM 3803 N N . PRO D 2 210 ? 40.203 -18.568 -8.917 1.00 24.83 396 PRO D N 1
ATOM 3804 C CA . PRO D 2 210 ? 41.418 -18.646 -9.746 1.00 26.63 396 PRO D CA 1
ATOM 3805 C C . PRO D 2 210 ? 42.151 -17.311 -9.904 1.00 25.19 396 PRO D C 1
ATOM 3806 O O . PRO D 2 210 ? 43.394 -17.215 -9.770 1.00 28.73 396 PRO D O 1
ATOM 3810 N N . ASP D 2 211 ? 41.377 -16.231 -10.066 1.00 20.76 397 ASP D N 1
ATOM 3811 C CA . ASP D 2 211 ? 42.035 -14.954 -10.281 1.00 23.12 397 ASP D CA 1
ATOM 3812 C C . ASP D 2 211 ? 42.365 -14.237 -8.976 1.00 17.69 397 ASP D C 1
ATOM 3813 O O . ASP D 2 211 ? 42.853 -13.109 -9.018 1.00 16.90 397 ASP D O 1
ATOM 3818 N N . LYS D 2 212 ? 42.030 -14.838 -7.817 1.00 16.87 398 LYS D N 1
ATOM 3819 C CA . LYS D 2 212 ? 42.160 -14.144 -6.544 1.00 15.13 398 LYS D CA 1
ATOM 3820 C C . LYS D 2 212 ? 42.896 -15.062 -5.576 1.00 14.81 398 LYS D C 1
ATOM 3821 O O . LYS D 2 212 ? 42.316 -15.707 -4.717 1.00 15.35 398 LYS D O 1
ATOM 3827 N N . PRO D 2 213 ? 44.219 -15.198 -5.735 1.00 13.83 399 PRO D N 1
ATOM 3828 C CA . PRO D 2 213 ? 44.991 -16.027 -4.810 1.00 12.85 399 PRO D CA 1
ATOM 3829 C C . PRO D 2 213 ? 44.926 -15.448 -3.400 1.00 10.24 399 PRO D C 1
ATOM 3830 O O . PRO D 2 213 ? 44.576 -14.294 -3.163 1.00 11.32 399 PRO D O 1
ATOM 3834 N N . GLY D 2 214 ? 45.306 -16.275 -2.446 1.00 10.22 400 GLY D N 1
ATOM 3835 C CA . GLY D 2 214 ? 45.423 -15.827 -1.067 1.00 9.68 400 GLY D CA 1
ATOM 3836 C C . GLY D 2 214 ? 46.588 -14.861 -0.933 1.00 9.48 400 GLY D C 1
ATOM 3837 O O . GLY D 2 214 ? 47.641 -14.989 -1.596 1.00 9.59 400 GLY D O 1
ATOM 3838 N N . VAL D 2 215 ? 46.370 -13.865 -0.064 1.00 8.28 401 VAL D N 1
ATOM 3839 C CA . VAL D 2 215 ? 47.350 -12.873 0.245 1.00 8.45 401 VAL D CA 1
ATOM 3840 C C . VAL D 2 215 ? 47.860 -13.106 1.675 1.00 8.47 401 VAL D C 1
ATOM 3841 O O . VAL D 2 215 ? 47.117 -13.400 2.623 1.00 8.69 401 VAL D O 1
ATOM 3845 N N . TYR D 2 216 ? 49.175 -13.001 1.780 1.00 8.22 402 TYR D N 1
ATOM 3846 C CA . TYR D 2 216 ? 49.905 -13.335 2.989 1.00 7.87 402 TYR D CA 1
ATOM 3847 C C . TYR D 2 216 ? 50.813 -12.169 3.353 1.00 8.21 402 TYR D C 1
ATOM 3848 O O . TYR D 2 216 ? 51.302 -11.443 2.489 1.00 8.93 402 TYR D O 1
ATOM 3857 N N . THR D 2 217 ? 51.108 -12.028 4.625 1.00 7.91 403 THR D N 1
ATOM 3858 C CA . THR D 2 217 ? 52.211 -11.167 5.046 1.00 8.70 403 THR D CA 1
ATOM 3859 C C . THR D 2 217 ? 53.539 -11.823 4.646 1.00 8.80 403 THR D C 1
ATOM 3860 O O . THR D 2 217 ? 53.737 -12.995 4.937 1.00 8.37 403 THR D O 1
ATOM 3864 N N . ARG D 2 218 ? 54.402 -11.044 4.007 1.00 8.93 404 ARG D N 1
ATOM 3865 C CA . ARG D 2 218 ? 55.706 -11.490 3.533 1.00 9.39 404 ARG D CA 1
ATOM 3866 C C . ARG D 2 218 ? 56.708 -11.422 4.682 1.00 9.55 404 ARG D C 1
ATOM 3867 O O . ARG D 2 218 ? 57.130 -10.351 5.096 1.00 9.69 404 ARG D O 1
ATOM 3875 N N . VAL D 2 219 ? 57.092 -12.584 5.216 1.00 8.49 405 VAL D N 1
ATOM 3876 C CA . VAL D 2 219 ? 57.850 -12.606 6.448 1.00 9.05 405 VAL D CA 1
ATOM 3877 C C . VAL D 2 219 ? 59.204 -11.903 6.272 1.00 9.75 405 VAL D C 1
ATOM 3878 O O . VAL D 2 219 ? 59.643 -11.249 7.216 1.00 9.95 405 VAL D O 1
ATOM 3882 N N . THR D 2 220 ? 59.847 -12.056 5.104 1.00 10.42 406 THR D N 1
ATOM 3883 C CA . THR D 2 220 ? 61.173 -11.432 4.931 1.00 11.96 406 THR D CA 1
ATOM 3884 C C . THR D 2 220 ? 61.109 -9.922 5.187 1.00 13.25 406 THR D C 1
ATOM 3885 O O . THR D 2 220 ? 62.122 -9.331 5.581 1.00 13.86 406 THR D O 1
ATOM 3889 N N . ALA D 2 221 ? 59.942 -9.295 4.946 1.00 11.84 407 ALA D N 1
ATOM 3890 C CA . ALA D 2 221 ? 59.818 -7.846 5.080 1.00 12.95 407 ALA D CA 1
ATOM 3891 C C . ALA D 2 221 ? 59.778 -7.402 6.544 1.00 13.78 407 ALA D C 1
ATOM 3892 O O . ALA D 2 221 ? 59.849 -6.196 6.823 1.00 16.80 407 ALA D O 1
ATOM 3894 N N . TYR D 2 222 ? 59.691 -8.338 7.498 1.00 11.52 408 TYR D N 1
ATOM 3895 C CA . TYR D 2 222 ? 59.447 -8.041 8.895 1.00 11.34 408 TYR D CA 1
ATOM 3896 C C . TYR D 2 222 ? 60.499 -8.689 9.790 1.00 11.83 408 TYR D C 1
ATOM 3897 O O . TYR D 2 222 ? 60.328 -8.756 11.001 1.00 12.11 408 TYR D O 1
ATOM 3906 N N . LEU D 2 223 ? 61.628 -9.112 9.231 1.00 12.13 409 LEU D N 1
ATOM 3907 C CA . LEU D 2 223 ? 62.658 -9.737 10.056 1.00 13.78 409 LEU D CA 1
ATOM 3908 C C . LEU D 2 223 ? 63.216 -8.762 11.103 1.00 13.93 409 LEU D C 1
ATOM 3909 O O . LEU D 2 223 ? 63.420 -9.138 12.261 1.00 13.57 409 LEU D O 1
ATOM 3914 N N . ASP D 2 224 ? 63.423 -7.503 10.697 1.00 16.38 410 ASP D N 1
ATOM 3915 C CA . ASP D 2 224 ? 63.900 -6.502 11.635 1.00 18.28 410 ASP D CA 1
ATOM 3916 C C . ASP D 2 224 ? 62.885 -6.276 12.753 1.00 16.13 410 ASP D C 1
ATOM 3917 O O . ASP D 2 224 ? 63.244 -6.203 13.932 1.00 15.61 410 ASP D O 1
ATOM 3922 N N . TRP D 2 225 ? 61.613 -6.191 12.385 1.00 14.93 411 TRP D N 1
ATOM 3923 C CA . TRP D 2 225 ? 60.540 -6.013 13.337 1.00 14.32 411 TRP D CA 1
ATOM 3924 C C . TRP D 2 225 ? 60.506 -7.174 14.325 1.00 11.94 411 TRP D C 1
ATOM 3925 O O . TRP D 2 225 ? 60.387 -6.974 15.532 1.00 13.68 411 TRP D O 1
ATOM 3936 N N . ILE D 2 226 ? 60.637 -8.410 13.828 1.00 12.28 412 ILE D N 1
ATOM 3937 C CA . ILE D 2 226 ? 60.633 -9.573 14.700 1.00 12.52 412 ILE D CA 1
ATOM 3938 C C . ILE D 2 226 ? 61.793 -9.514 15.697 1.00 13.36 412 ILE D C 1
ATOM 3939 O O . ILE D 2 226 ? 61.573 -9.768 16.875 1.00 13.32 412 ILE D O 1
ATOM 3944 N N . ARG D 2 227 ? 62.983 -9.152 15.226 1.00 15.72 413 ARG D N 1
ATOM 3945 C CA A ARG D 2 227 ? 64.144 -9.047 16.113 0.50 18.17 413 ARG D CA 1
ATOM 3946 C CA B ARG D 2 227 ? 64.140 -9.048 16.108 0.10 15.47 413 ARG D CA 1
ATOM 3947 C CA C ARG D 2 227 ? 64.141 -9.048 16.109 0.40 16.97 413 ARG D CA 1
ATOM 3948 C C . ARG D 2 227 ? 63.905 -7.963 17.166 1.00 16.95 413 ARG D C 1
ATOM 3949 O O . ARG D 2 227 ? 64.180 -8.170 18.357 1.00 17.50 413 ARG D O 1
ATOM 3971 N N . GLN D 2 228 ? 63.386 -6.807 16.731 1.00 17.23 414 GLN D N 1
ATOM 3972 C CA A GLN D 2 228 ? 63.142 -5.680 17.620 0.70 20.26 414 GLN D CA 1
ATOM 3973 C CA B GLN D 2 228 ? 63.125 -5.667 17.609 0.30 18.21 414 GLN D CA 1
ATOM 3974 C C . GLN D 2 228 ? 62.135 -6.059 18.702 1.00 19.70 414 GLN D C 1
ATOM 3975 O O . GLN D 2 228 ? 62.328 -5.754 19.861 1.00 20.33 414 GLN D O 1
ATOM 3986 N N . GLN D 2 229 ? 61.034 -6.727 18.328 1.00 15.10 415 GLN D N 1
ATOM 3987 C CA . GLN D 2 229 ? 59.982 -7.014 19.272 1.00 15.70 415 GLN D CA 1
ATOM 3988 C C . GLN D 2 229 ? 60.344 -8.157 20.212 1.00 14.61 415 GLN D C 1
ATOM 3989 O O . GLN D 2 229 ? 59.904 -8.164 21.366 1.00 16.24 415 GLN D O 1
ATOM 3995 N N . THR D 2 230 ? 61.030 -9.185 19.698 1.00 14.85 416 THR D N 1
ATOM 3996 C CA . THR D 2 230 ? 61.353 -10.334 20.519 1.00 14.22 416 THR D CA 1
ATOM 3997 C C . THR D 2 230 ? 62.640 -10.110 21.311 1.00 14.30 416 THR D C 1
ATOM 3998 O O . THR D 2 230 ? 62.830 -10.773 22.342 1.00 15.25 416 THR D O 1
ATOM 4002 N N . GLY D 2 231 ? 63.474 -9.201 20.837 1.00 15.22 417 GLY D N 1
ATOM 4003 C CA . GLY D 2 231 ? 64.797 -9.055 21.439 1.00 14.88 417 GLY D CA 1
ATOM 4004 C C . GLY D 2 231 ? 65.732 -10.241 21.183 1.00 15.69 417 GLY D C 1
ATOM 4005 O O . GLY D 2 231 ? 66.706 -10.438 21.934 1.00 14.25 417 GLY D O 1
ATOM 4006 N N . ILE D 2 232 ? 65.427 -11.040 20.141 1.00 13.74 418 ILE D N 1
ATOM 4007 C CA . ILE D 2 232 ? 66.231 -12.180 19.738 1.00 13.33 418 ILE D CA 1
ATOM 4008 C C . ILE D 2 232 ? 66.875 -11.845 18.410 1.00 13.89 418 ILE D C 1
ATOM 4009 O O . ILE D 2 232 ? 66.196 -11.589 17.420 1.00 12.50 418 ILE D O 1
ATOM 4014 N N . GLU D 2 233 ? 68.190 -12.018 18.315 1.00 14.77 419 GLU D N 1
ATOM 4015 C CA . GLU D 2 233 ? 68.888 -11.896 17.048 1.00 18.52 419 GLU D CA 1
ATOM 4016 C C . GLU D 2 233 ? 68.864 -13.261 16.356 1.00 18.69 419 GLU D C 1
ATOM 4017 O O . GLU D 2 233 ? 69.717 -14.131 16.555 1.00 20.80 419 GLU D O 1
ATOM 4023 N N . PHE D 2 234 ? 67.792 -13.521 15.604 1.00 17.30 420 PHE D N 1
ATOM 4024 C CA . PHE D 2 234 ? 67.728 -14.694 14.750 1.00 18.95 420 PHE D CA 1
ATOM 4025 C C . PHE D 2 234 ? 68.790 -14.511 13.655 1.00 24.12 420 PHE D C 1
ATOM 4026 O O . PHE D 2 234 ? 68.998 -13.403 13.178 1.00 28.79 420 PHE D O 1
ATOM 4034 N N . VAL D 2 235 ? 69.509 -15.562 13.297 1.00 30.88 421 VAL D N 1
ATOM 4035 C CA . VAL D 2 235 ? 70.569 -15.421 12.296 1.00 35.16 421 VAL D CA 1
ATOM 4036 C C . VAL D 2 235 ? 70.116 -16.114 11.012 1.00 38.60 421 VAL D C 1
ATOM 4037 O O . VAL D 2 235 ? 69.049 -16.720 10.990 1.00 43.41 421 VAL D O 1
ATOM 4041 N N . GLU D 2 236 ? 70.916 -16.004 9.946 1.00 45.82 422 GLU D N 1
ATOM 4042 C CA . GLU D 2 236 ? 70.602 -16.626 8.660 1.00 52.27 422 GLU D CA 1
ATOM 4043 C C . GLU D 2 236 ? 71.632 -17.706 8.321 1.00 48.93 422 GLU D C 1
ATOM 4044 O O . GLU D 2 236 ? 71.449 -18.805 8.854 1.00 52.79 422 GLU D O 1
ATOM 4050 N N . ASN E 1 126 ? -10.325 -28.101 -5.535 1.00 53.31 167 ASN E N 1
ATOM 4051 C CA . ASN E 1 126 ? -11.659 -27.747 -6.097 1.00 53.39 167 ASN E CA 1
ATOM 4052 C C . ASN E 1 126 ? -11.686 -26.243 -6.354 1.00 50.69 167 ASN E C 1
ATOM 4053 O O . ASN E 1 126 ? -11.621 -25.434 -5.432 1.00 53.49 167 ASN E O 1
ATOM 4058 N N . TRP E 1 127 ? -11.791 -25.888 -7.634 1.00 47.99 168 TRP E N 1
ATOM 4059 C CA . TRP E 1 127 ? -11.702 -24.503 -8.061 1.00 47.35 168 TRP E CA 1
ATOM 4060 C C . TRP E 1 127 ? -12.979 -23.744 -7.664 1.00 46.36 168 TRP E C 1
ATOM 4061 O O . TRP E 1 127 ? -12.984 -22.513 -7.619 1.00 40.74 168 TRP E O 1
ATOM 4072 N N . LEU E 1 128 ? -14.070 -24.488 -7.409 1.00 47.53 169 LEU E N 1
ATOM 4073 C CA . LEU E 1 128 ? -15.351 -23.906 -7.038 1.00 48.39 169 LEU E CA 1
ATOM 4074 C C . LEU E 1 128 ? -15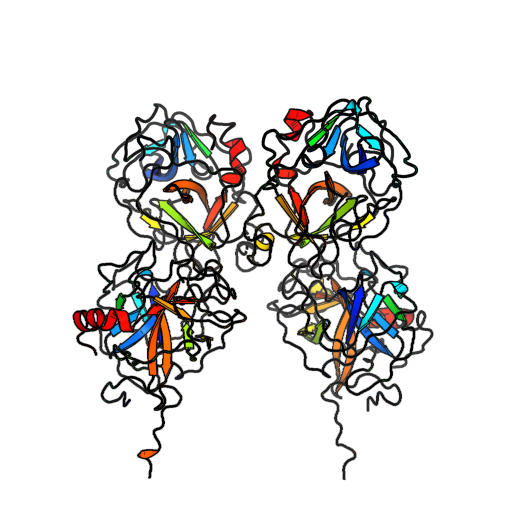.280 -23.328 -5.631 1.00 46.95 169 LEU E C 1
ATOM 4075 O O . LEU E 1 128 ? -15.989 -22.371 -5.347 1.00 40.88 169 LEU E O 1
ATOM 4080 N N . ILE E 1 129 ? -14.461 -23.957 -4.769 1.00 47.62 170 ILE E N 1
ATOM 4081 C CA . ILE E 1 129 ? -14.340 -23.619 -3.357 1.00 47.30 170 ILE E CA 1
ATOM 4082 C C . ILE E 1 129 ? -13.100 -22.748 -3.112 1.00 52.24 170 ILE E C 1
ATOM 4083 O O . ILE E 1 129 ? -12.948 -22.207 -2.016 1.00 54.39 170 ILE E O 1
ATOM 4085 N N . ASN E 1 130 ? -12.225 -22.614 -4.127 1.00 44.46 171 ASN E N 1
ATOM 4086 C CA . ASN E 1 130 ? -10.921 -21.989 -3.966 1.00 43.84 171 ASN E CA 1
ATOM 4087 C C . ASN E 1 130 ? -10.760 -20.832 -4.945 1.00 41.50 171 ASN E C 1
ATOM 4088 O O . ASN E 1 130 ? -10.804 -21.064 -6.153 1.00 42.69 171 ASN E O 1
ATOM 4093 N N . GLU E 1 131 ? -10.516 -19.630 -4.400 1.00 34.10 172 GLU E N 1
ATOM 4094 C CA . GLU E 1 131 ? -10.426 -18.399 -5.179 1.00 33.39 172 GLU E CA 1
ATOM 4095 C C . GLU E 1 131 ? -9.246 -18.442 -6.160 1.00 27.18 172 GLU E C 1
ATOM 4096 O O . GLU E 1 131 ? -9.276 -17.781 -7.188 1.00 27.98 172 GLU E O 1
ATOM 4102 N N . CYS E 1 132 ? -8.184 -19.144 -5.799 1.00 21.09 173 CYS E N 1
ATOM 4103 C CA . CYS E 1 132 ? -7.049 -19.337 -6.687 1.00 17.51 173 CYS E CA 1
ATOM 4104 C C . CYS E 1 132 ? -6.467 -20.706 -6.382 1.00 17.68 173 CYS E C 1
ATOM 4105 O O . CYS E 1 132 ? -6.714 -21.261 -5.320 1.00 18.50 173 CYS E O 1
ATOM 4108 N N . GLY E 1 133 ? -5.664 -21.222 -7.306 1.00 13.83 174 GLY E N 1
ATOM 4109 C CA . GLY E 1 133 ? -4.688 -22.252 -6.998 1.00 14.77 174 GLY E CA 1
ATOM 4110 C C . GLY E 1 133 ? -5.151 -23.698 -7.205 1.00 13.56 174 GLY E C 1
ATOM 4111 O O . GLY E 1 133 ? -4.347 -24.616 -7.029 1.00 13.78 174 GLY E O 1
ATOM 4112 N N . ALA E 1 134 ? -6.403 -23.959 -7.599 1.00 13.66 175 ALA E N 1
ATOM 4113 C CA . ALA E 1 134 ? -6.803 -25.319 -7.908 1.00 15.26 175 ALA E CA 1
ATOM 4114 C C . ALA E 1 134 ? -6.064 -25.790 -9.143 1.00 14.15 175 ALA E C 1
ATOM 4115 O O . ALA E 1 134 ? -6.071 -25.130 -10.158 1.00 15.89 175 ALA E O 1
ATOM 4117 N N . GLY E 1 135 ? -5.374 -26.918 -9.034 1.00 15.07 176 GLY E N 1
ATOM 4118 C CA . GLY E 1 135 ? -4.489 -27.343 -10.099 1.00 14.72 176 GLY E CA 1
ATOM 4119 C C . GLY E 1 135 ? -4.533 -28.843 -10.302 1.00 16.05 176 GLY E C 1
ATOM 4120 O O . GLY E 1 135 ? -5.520 -29.503 -9.964 1.00 16.16 176 GLY E O 1
ATOM 4121 N N . PRO E 1 136 ? -3.497 -29.403 -10.949 1.00 14.89 177 PRO E N 1
ATOM 4122 C CA . PRO E 1 136 ? -3.549 -30.802 -11.364 1.00 16.22 177 PRO E CA 1
ATOM 4123 C C . PRO E 1 136 ? -3.223 -31.773 -10.235 1.00 15.93 177 PRO E C 1
ATOM 4124 O O . PRO E 1 136 ? -2.762 -31.353 -9.178 1.00 15.95 177 PRO E O 1
ATOM 4128 N N . ASP E 1 137 ? -3.501 -33.045 -10.528 1.00 19.68 178 ASP E N 1
ATOM 4129 C CA . ASP E 1 137 ? -3.302 -34.150 -9.614 1.00 21.27 178 ASP E CA 1
ATOM 4130 C C . ASP E 1 137 ? -1.840 -34.582 -9.711 1.00 20.83 178 ASP E C 1
ATOM 4131 O O . ASP E 1 137 ? -1.511 -35.666 -10.243 1.00 21.62 178 ASP E O 1
ATOM 4136 N N . LEU E 1 138 ? -0.981 -33.662 -9.265 1.00 17.25 179 LEU E N 1
ATOM 4137 C CA . LEU E 1 138 ? 0.463 -33.832 -9.262 1.00 16.69 179 LEU E CA 1
ATOM 4138 C C . LEU E 1 138 ? 0.933 -33.279 -7.919 1.00 16.19 179 LEU E C 1
ATOM 4139 O O . LEU E 1 138 ? 0.321 -32.373 -7.350 1.00 16.49 179 LEU E O 1
ATOM 4144 N N . ILE E 1 139 ? 2.028 -33.863 -7.416 1.00 18.29 180 ILE E N 1
ATOM 4145 C CA . ILE E 1 139 ? 2.670 -33.445 -6.170 1.00 17.57 180 ILE E CA 1
ATOM 4146 C C . ILE E 1 139 ? 4.117 -33.081 -6.517 1.00 18.73 180 ILE E C 1
ATOM 4147 O O . ILE E 1 139 ? 4.690 -33.612 -7.465 1.00 22.36 180 ILE E O 1
ATOM 4152 N N . THR E 1 140 ? 4.681 -32.127 -5.782 1.00 13.58 181 THR E N 1
ATOM 4153 C CA . THR E 1 140 ? 6.079 -31.770 -5.945 1.00 11.88 181 THR E CA 1
ATOM 4154 C C . THR E 1 140 ? 6.800 -32.336 -4.727 1.00 11.54 181 THR E C 1
ATOM 4155 O O . THR E 1 140 ? 7.049 -31.654 -3.758 1.00 11.64 181 THR E O 1
ATOM 4159 N N . ASP E 1 141 ? 7.115 -33.632 -4.801 1.00 12.82 182 ASP E N 1
ATOM 4160 C CA . ASP E 1 141 ? 7.853 -34.256 -3.716 1.00 13.78 182 ASP E CA 1
ATOM 4161 C C . ASP E 1 141 ? 9.333 -33.930 -3.882 1.00 11.38 182 ASP E C 1
ATOM 4162 O O . ASP E 1 141 ? 9.834 -33.891 -5.004 1.00 11.86 182 ASP E O 1
ATOM 4167 N N . ASP E 1 142 ? 10.035 -33.704 -2.760 1.00 10.90 183 ASP E N 1
ATOM 4168 C CA . ASP E 1 142 ? 11.427 -33.286 -2.824 1.00 10.33 183 ASP E CA 1
ATOM 4169 C C . ASP E 1 142 ? 12.411 -34.446 -2.593 1.00 9.69 183 ASP E C 1
ATOM 4170 O O . ASP E 1 142 ? 13.640 -34.261 -2.709 1.00 9.53 183 ASP E O 1
ATOM 4175 N N . ASP E 1 143 ? 11.889 -35.627 -2.293 1.00 9.95 184 ASP E N 1
ATOM 4176 C CA . ASP E 1 143 ? 12.715 -36.669 -1.658 1.00 10.39 184 ASP E CA 1
ATOM 4177 C C . ASP E 1 143 ? 13.262 -37.706 -2.644 1.00 11.07 184 ASP E C 1
ATOM 4178 O O . ASP E 1 143 ? 14.170 -38.480 -2.313 1.00 9.63 184 ASP E O 1
ATOM 4183 N N . ASP E 1 144 ? 12.782 -37.739 -3.890 1.00 11.38 185 ASP E N 1
ATOM 4184 C CA . ASP E 1 144 ? 13.300 -38.721 -4.813 1.00 11.93 185 ASP E CA 1
ATOM 4185 C C . ASP E 1 144 ? 14.774 -38.480 -5.098 1.00 10.54 185 ASP E C 1
ATOM 4186 O O . ASP E 1 144 ? 15.253 -37.349 -5.181 1.00 10.38 185 ASP E O 1
ATOM 4191 N N . LYS E 1 145 ? 15.538 -39.581 -5.272 1.00 10.29 186 LYS E N 1
ATOM 4192 C CA . LYS E 1 145 ? 16.968 -39.499 -5.546 1.00 12.11 186 LYS E CA 1
ATOM 4193 C C . LYS E 1 145 ? 17.257 -39.432 -7.058 1.00 13.95 186 LYS E C 1
ATOM 4194 O O . LYS E 1 145 ? 16.354 -38.948 -7.796 1.00 16.19 186 LYS E O 1
ATOM 4201 N N . ILE F 2 1 ? 10.276 -25.552 -23.302 1.00 11.14 187 ILE F N 1
ATOM 4202 C CA . ILE F 2 1 ? 10.719 -26.436 -22.180 1.00 10.96 187 ILE F CA 1
ATOM 4203 C C . ILE F 2 1 ? 11.613 -27.516 -22.768 1.00 11.58 187 ILE F C 1
ATOM 4204 O O . ILE F 2 1 ? 11.197 -28.230 -23.665 1.00 12.61 187 ILE F O 1
ATOM 4209 N N . LEU F 2 2 ? 12.827 -27.623 -22.223 1.00 11.83 188 LEU F N 1
ATOM 4210 C CA . LEU F 2 2 ? 13.771 -28.678 -22.542 1.00 13.17 188 LEU F CA 1
ATOM 4211 C C . LEU F 2 2 ? 13.586 -29.779 -21.504 1.00 12.74 188 LEU F C 1
ATOM 4212 O O . LEU F 2 2 ? 13.470 -29.484 -20.318 1.00 12.12 188 LEU F O 1
ATOM 4217 N N . GLY F 2 3 ? 13.524 -31.047 -21.939 1.00 13.11 189 GLY F N 1
ATOM 4218 C CA . GLY F 2 3 ? 13.484 -32.145 -20.995 1.00 13.39 189 GLY F CA 1
ATOM 4219 C C . GLY F 2 3 ? 12.152 -32.286 -20.270 1.00 14.25 189 GLY F C 1
ATOM 4220 O O . GLY F 2 3 ? 12.107 -32.822 -19.164 1.00 15.71 189 GLY F O 1
ATOM 4221 N N . GLY F 2 4 ? 11.099 -31.718 -20.857 1.00 12.95 190 GLY F N 1
ATOM 4222 C CA . GLY F 2 4 ? 9.791 -31.862 -20.238 1.00 13.96 190 GLY F CA 1
ATOM 4223 C C . GLY F 2 4 ? 8.932 -32.874 -20.979 1.00 14.50 190 GLY F C 1
ATOM 4224 O O . GLY F 2 4 ? 9.409 -33.610 -21.864 1.00 16.65 190 GLY F O 1
ATOM 4225 N N . THR F 2 5 ? 7.671 -32.855 -20.591 1.00 13.13 191 THR F N 1
ATOM 4226 C CA A THR F 2 5 ? 6.679 -33.744 -21.158 0.70 13.79 191 THR F CA 1
ATOM 4227 C CA B THR F 2 5 ? 6.638 -33.758 -21.055 0.30 12.95 191 THR F CA 1
ATOM 4228 C C . THR F 2 5 ? 5.482 -32.900 -21.562 1.00 12.26 191 THR F C 1
ATOM 4229 O O . THR F 2 5 ? 5.297 -31.780 -21.101 1.00 10.20 191 THR F O 1
ATOM 4236 N N . GLU F 2 6 ? 4.637 -33.459 -22.431 1.00 11.24 192 GLU F N 1
ATOM 4237 C CA . GLU F 2 6 ? 3.444 -32.748 -22.834 1.00 11.78 192 GLU F CA 1
ATOM 4238 C C . GLU F 2 6 ? 2.513 -32.580 -21.634 1.00 11.83 192 GLU F C 1
ATOM 4239 O O . GLU F 2 6 ? 2.359 -33.458 -20.762 1.00 12.24 192 GLU F O 1
ATOM 4245 N N . ALA F 2 7 ? 1.844 -31.418 -21.607 1.00 11.47 193 ALA F N 1
ATOM 4246 C CA . ALA F 2 7 ? 0.754 -31.174 -20.687 1.00 11.25 193 ALA F CA 1
ATOM 4247 C C . ALA F 2 7 ? -0.578 -31.562 -21.338 1.00 12.39 193 ALA F C 1
ATOM 4248 O O . ALA F 2 7 ? -0.673 -31.775 -22.547 1.00 15.57 193 ALA F O 1
ATOM 4250 N N . GLU F 2 8 ? -1.577 -31.861 -20.508 1.00 13.32 194 GLU F N 1
ATOM 4251 C CA A GLU F 2 8 ? -2.932 -32.177 -20.944 0.70 15.09 194 GLU F CA 1
ATOM 4252 C CA B GLU F 2 8 ? -2.919 -32.154 -20.991 0.30 13.08 194 GLU F CA 1
ATOM 4253 C C . GLU F 2 8 ? -3.806 -30.932 -20.808 1.00 14.09 194 GLU F C 1
ATOM 4254 O O . GLU F 2 8 ? -3.581 -30.121 -19.905 1.00 13.79 194 GLU F O 1
ATOM 4265 N N . GLU F 2 9 ? -4.818 -30.820 -21.670 1.00 13.83 195 GLU F N 1
ATOM 4266 C CA A GLU F 2 9 ? -5.799 -29.758 -21.552 0.60 15.79 195 GLU F CA 1
ATOM 4267 C CA B GLU F 2 9 ? -5.822 -29.769 -21.571 0.40 15.01 195 GLU F CA 1
ATOM 4268 C C . GLU F 2 9 ? -6.363 -29.716 -20.143 1.00 16.05 195 GLU F C 1
ATOM 4269 O O . GLU F 2 9 ? -6.724 -30.748 -19.589 1.00 17.69 195 GLU F O 1
ATOM 4280 N N . GLY F 2 10 ? -6.395 -28.507 -19.548 1.00 16.12 196 GLY F N 1
ATOM 4281 C CA . GLY F 2 10 ? -6.926 -28.306 -18.211 1.00 17.21 196 GLY F CA 1
ATOM 4282 C C . GLY F 2 10 ? -5.957 -28.524 -17.053 1.00 18.03 196 GLY F C 1
ATOM 4283 O O . GLY F 2 10 ? -6.307 -28.208 -15.922 1.00 19.30 196 GLY F O 1
ATOM 4284 N N . SER F 2 11 ? -4.771 -29.102 -17.292 1.00 15.04 197 SER F N 1
ATOM 4285 C CA . SER F 2 11 ? -3.828 -29.339 -16.210 1.00 15.02 197 SER F CA 1
ATOM 4286 C C . SER F 2 11 ? -3.382 -28.058 -15.519 1.00 13.76 197 SER F C 1
ATOM 4287 O O . SER F 2 11 ? -3.232 -28.047 -14.300 1.00 14.62 197 SER F O 1
ATOM 4290 N N . TRP F 2 12 ? -3.082 -27.022 -16.313 1.00 12.18 198 TRP F N 1
ATOM 4291 C CA . TRP F 2 12 ? -2.498 -25.805 -15.761 1.00 11.16 198 TRP F CA 1
ATOM 4292 C C . TRP F 2 12 ? -3.426 -24.634 -16.094 1.00 11.90 198 TRP F C 1
ATOM 4293 O O . TRP F 2 12 ? -3.258 -23.959 -17.110 1.00 11.40 198 TRP F O 1
ATOM 4304 N N . PRO F 2 13 ? -4.494 -24.438 -15.304 1.00 11.40 199 PRO F N 1
ATOM 4305 C CA . PRO F 2 13 ? -5.601 -23.583 -15.704 1.00 11.39 199 PRO F CA 1
ATOM 4306 C C . PRO F 2 13 ? -5.249 -22.107 -15.826 1.00 10.95 199 PRO F C 1
ATOM 4307 O O . PRO F 2 13 ? -5.957 -21.362 -16.502 1.00 10.31 199 PRO F O 1
ATOM 4311 N N . TRP F 2 14 ? -4.157 -21.705 -15.177 1.00 9.23 200 TRP F N 1
ATOM 4312 C CA . TRP F 2 14 ? -3.713 -20.318 -15.198 1.00 9.93 200 TRP F CA 1
ATOM 4313 C C . TRP F 2 14 ? -2.821 -19.987 -16.388 1.00 9.61 200 TRP F C 1
ATOM 4314 O O . TRP F 2 14 ? -2.524 -18.800 -16.612 1.00 9.05 200 TRP F O 1
ATOM 4325 N N . GLN F 2 15 ? -2.271 -21.018 -17.058 1.00 10.23 201 GLN F N 1
ATOM 4326 C CA . GLN F 2 15 ? -1.294 -20.773 -18.108 1.00 9.66 201 GLN F CA 1
ATOM 4327 C C . GLN F 2 15 ? -1.978 -20.102 -19.305 1.00 9.02 201 GLN F C 1
ATOM 4328 O O . GLN F 2 15 ? -2.986 -20.591 -19.809 1.00 10.13 201 GLN F O 1
ATOM 4334 N N . VAL F 2 16 ? -1.388 -18.995 -19.758 1.00 8.98 202 VAL F N 1
ATOM 4335 C CA . VAL F 2 16 ? -1.795 -18.355 -20.995 1.00 8.67 202 VAL F CA 1
ATOM 4336 C C . VAL F 2 16 ? -0.590 -18.202 -21.903 1.00 7.70 202 VAL F C 1
ATOM 4337 O O . VAL F 2 16 ? 0.576 -18.173 -21.471 1.00 7.78 202 VAL F O 1
ATOM 4341 N N . SER F 2 17 ? -0.901 -18.153 -23.205 1.00 7.98 203 SER F N 1
ATOM 4342 C CA . SER F 2 17 ? 0.017 -17.758 -24.250 1.00 7.91 203 SER F CA 1
ATOM 4343 C C . SER F 2 17 ? -0.219 -16.290 -24.580 1.00 8.06 203 SER F C 1
ATOM 4344 O O . SER F 2 17 ? -1.367 -15.889 -24.784 1.00 9.41 203 SER F O 1
ATOM 4347 N N . LEU F 2 18 ? 0.866 -15.524 -24.630 1.00 8.44 204 LEU F N 1
ATOM 4348 C CA . LEU F 2 18 ? 0.788 -14.134 -25.072 1.00 8.99 204 LEU F CA 1
ATOM 4349 C C . LEU F 2 18 ? 1.304 -14.089 -26.500 1.00 8.77 204 LEU F C 1
ATOM 4350 O O . LEU F 2 18 ? 2.473 -14.388 -26.753 1.00 8.93 204 LEU F O 1
ATOM 4355 N N . ARG F 2 19 ? 0.387 -13.752 -27.415 1.00 8.86 205 ARG F N 1
ATOM 4356 C CA . ARG F 2 19 ? 0.626 -13.715 -28.835 1.00 8.94 205 ARG F CA 1
ATOM 4357 C C . ARG F 2 19 ? 0.862 -12.284 -29.291 1.00 9.10 205 ARG F C 1
ATOM 4358 O O . ARG F 2 19 ? 0.041 -11.436 -28.991 1.00 8.94 205 ARG F O 1
ATOM 4366 N N . LEU F 2 20 ? 1.982 -12.068 -29.947 1.00 9.03 206 LEU F N 1
ATOM 4367 C CA . LEU F 2 20 ? 2.338 -10.789 -30.527 1.00 9.34 206 LEU F CA 1
ATOM 4368 C C . LEU F 2 20 ? 2.109 -10.900 -32.031 1.00 9.98 206 LEU F C 1
ATOM 4369 O O . LEU F 2 20 ? 2.714 -11.734 -32.699 1.00 9.93 206 LEU F O 1
ATOM 4374 N N . ASN F 2 21 ? 1.178 -10.057 -32.520 1.00 8.97 207 ASN F N 1
ATOM 4375 C CA . ASN F 2 21 ? 0.805 -10.098 -33.937 1.00 9.78 207 ASN F CA 1
ATOM 4376 C C . ASN F 2 21 ? 0.535 -11.536 -34.418 1.00 9.95 207 ASN F C 1
ATOM 4377 O O . ASN F 2 21 ? 1.040 -11.943 -35.494 1.00 11.00 207 ASN F O 1
ATOM 4382 N N . ASN F 2 22 ? -0.237 -12.253 -33.620 1.00 10.74 208 ASN F N 1
ATOM 4383 C CA . ASN F 2 22 ? -0.758 -13.569 -33.991 1.00 12.49 208 ASN F CA 1
ATOM 4384 C C . ASN F 2 22 ? 0.325 -14.663 -34.007 1.00 14.71 208 ASN F C 1
ATOM 4385 O O . ASN F 2 22 ? 0.190 -15.658 -34.719 1.00 15.36 208 ASN F O 1
ATOM 4390 N N . ALA F 2 23 ? 1.403 -14.504 -33.236 1.00 11.63 209 ALA F N 1
ATOM 4391 C CA . ALA F 2 23 ? 2.380 -15.550 -33.013 1.00 12.07 209 ALA F CA 1
ATOM 4392 C C . ALA F 2 23 ? 2.669 -15.646 -31.509 1.00 11.04 209 ALA F C 1
ATOM 4393 O O . ALA F 2 23 ? 2.917 -14.645 -30.889 1.00 9.37 209 ALA F O 1
ATOM 4395 N N . HIS F 2 24 ? 2.667 -16.867 -30.965 1.00 10.75 210 HIS F N 1
ATOM 4396 C CA . HIS F 2 24 ? 3.076 -17.071 -29.583 1.00 9.49 210 HIS F CA 1
ATOM 4397 C C . HIS F 2 24 ? 4.423 -16.391 -29.371 1.00 9.56 210 HIS F C 1
ATOM 4398 O O . HIS F 2 24 ? 5.390 -16.658 -30.077 1.00 10.66 210 HIS F O 1
ATOM 4405 N N . HIS F 2 25 ? 4.517 -15.589 -28.306 1.00 9.43 211 HIS F N 1
ATOM 4406 C CA . HIS F 2 25 ? 5.762 -14.915 -28.004 1.00 9.77 211 HIS F CA 1
ATOM 4407 C C . HIS F 2 25 ? 6.260 -15.242 -26.588 1.00 9.85 211 HIS F C 1
ATOM 4408 O O . HIS F 2 25 ? 7.481 -15.374 -26.362 1.00 10.91 211 HIS F O 1
ATOM 4415 N N A CYS F 2 26 ? 5.349 -15.223 -25.632 0.50 9.70 212 CYS F N 1
ATOM 4416 N N B CYS F 2 26 ? 5.317 -15.226 -25.661 0.50 9.70 212 CYS F N 1
ATOM 4417 C CA A CYS F 2 26 ? 5.667 -15.333 -24.215 0.50 11.54 212 CYS F CA 1
ATOM 4418 C CA B CYS F 2 26 ? 5.703 -15.523 -24.270 0.50 11.54 212 CYS F CA 1
ATOM 4419 C C A CYS F 2 26 ? 4.595 -16.152 -23.518 0.50 10.38 212 CYS F C 1
ATOM 4420 C C B CYS F 2 26 ? 4.562 -16.152 -23.489 0.50 10.38 212 CYS F C 1
ATOM 4421 O O A CYS F 2 26 ? 3.470 -16.269 -23.984 0.50 10.40 212 CYS F O 1
ATOM 4422 O O B CYS F 2 26 ? 3.457 -16.267 -24.012 0.50 10.40 212 CYS F O 1
ATOM 4427 N N . GLY F 2 27 ? 4.927 -16.706 -22.348 1.00 9.52 213 GLY F N 1
ATOM 4428 C CA . GLY F 2 27 ? 3.924 -17.224 -21.433 1.00 9.31 213 GLY F CA 1
ATOM 4429 C C . GLY F 2 27 ? 3.491 -16.184 -20.417 1.00 8.78 213 GLY F C 1
ATOM 4430 O O . GLY F 2 27 ? 4.070 -15.087 -20.330 1.00 10.16 213 GLY F O 1
ATOM 4431 N N . GLY F 2 28 ? 2.432 -16.515 -19.701 1.00 8.53 214 GLY F N 1
ATOM 4432 C CA . GLY F 2 28 ? 1.978 -15.753 -18.561 1.00 8.63 214 GLY F CA 1
ATOM 4433 C C . GLY F 2 28 ? 1.020 -16.578 -17.726 1.00 8.97 214 GLY F C 1
ATOM 4434 O O . GLY F 2 28 ? 0.647 -17.706 -18.111 1.00 9.03 214 GLY F O 1
ATOM 4435 N N . SER F 2 29 ? 0.657 -16.030 -16.566 1.00 8.87 215 SER F N 1
ATOM 4436 C CA . SER F 2 29 ? -0.247 -16.694 -15.640 1.00 9.48 215 SER F CA 1
ATOM 4437 C C . SER F 2 29 ? -1.382 -15.767 -15.224 1.00 9.46 215 SER F C 1
ATOM 4438 O O . SER F 2 29 ? -1.116 -14.662 -14.765 1.00 9.30 215 SER F O 1
ATOM 4441 N N . LEU F 2 30 ? -2.609 -16.263 -15.298 1.00 8.99 216 LEU F N 1
ATOM 4442 C CA . LEU F 2 30 ? -3.724 -15.547 -14.699 1.00 10.22 216 LEU F CA 1
ATOM 4443 C C . LEU F 2 30 ? -3.557 -15.511 -13.181 1.00 10.93 216 LEU F C 1
ATOM 4444 O O . LEU F 2 30 ? -3.435 -16.568 -12.536 1.00 10.86 216 LEU F O 1
ATOM 4449 N N . ILE F 2 31 ? -3.598 -14.302 -12.612 1.00 9.75 217 ILE F N 1
ATOM 4450 C CA . ILE F 2 31 ? -3.564 -14.134 -11.152 1.00 10.82 217 ILE F CA 1
ATOM 4451 C C . ILE F 2 31 ? -4.907 -13.627 -10.619 1.00 12.15 217 ILE F C 1
ATOM 4452 O O . ILE F 2 31 ? -5.128 -13.656 -9.403 1.00 12.56 217 ILE F O 1
ATOM 4457 N N . ASN F 2 32 ? -5.784 -13.200 -11.515 1.00 11.57 218 ASN F N 1
ATOM 4458 C CA . ASN F 2 32 ? -7.204 -13.052 -11.227 1.00 13.33 218 ASN F CA 1
ATOM 4459 C C . ASN F 2 32 ? -7.917 -12.943 -12.576 1.00 13.59 218 ASN F C 1
ATOM 4460 O O . ASN F 2 32 ? -7.297 -13.195 -13.619 1.00 13.58 218 ASN F O 1
ATOM 4465 N N . ASN F 2 33 ? -9.225 -12.589 -12.578 1.00 12.92 219 ASN F N 1
ATOM 4466 C CA . ASN F 2 33 ? -9.953 -12.664 -13.829 1.00 14.75 219 ASN F CA 1
ATOM 4467 C C . ASN F 2 33 ? -9.692 -11.468 -14.758 1.00 13.78 219 ASN F C 1
ATOM 4468 O O . ASN F 2 33 ? -10.258 -11.435 -15.841 1.00 14.31 219 ASN F O 1
ATOM 4473 N N . MET F 2 34 ? -8.811 -10.542 -14.395 1.00 14.37 220 MET F N 1
ATOM 4474 C CA . MET F 2 34 ? -8.473 -9.371 -15.201 1.00 14.62 220 MET F CA 1
ATOM 4475 C C . MET F 2 34 ? -6.970 -9.208 -15.461 1.00 11.70 220 MET F C 1
ATOM 4476 O O . MET F 2 34 ? -6.573 -8.387 -16.295 1.00 10.69 220 MET F O 1
ATOM 4481 N N . TRP F 2 35 ? -6.121 -9.983 -14.761 1.00 10.34 221 TRP F N 1
ATOM 4482 C CA . TRP F 2 35 ? -4.688 -9.723 -14.756 1.00 10.41 221 TRP F CA 1
ATOM 4483 C C . TRP F 2 35 ? -3.876 -10.983 -15.027 1.00 10.60 221 TRP F C 1
ATOM 4484 O O . TRP F 2 35 ? -4.124 -12.029 -14.403 1.00 9.75 221 TRP F O 1
ATOM 4495 N N . ILE F 2 36 ? -2.883 -10.797 -15.893 1.00 9.67 222 ILE F N 1
ATOM 4496 C CA . ILE F 2 36 ? -1.871 -11.807 -16.195 1.00 9.09 222 ILE F CA 1
ATOM 4497 C C . ILE F 2 36 ? -0.509 -11.293 -15.730 1.00 9.74 222 ILE F C 1
ATOM 4498 O O . ILE F 2 36 ? -0.099 -10.176 -16.025 1.00 9.71 222 ILE F O 1
ATOM 4503 N N . LEU F 2 37 ? 0.228 -12.163 -15.029 1.00 8.94 223 LEU F N 1
ATOM 4504 C CA . LEU F 2 37 ? 1.576 -11.906 -14.561 1.00 9.12 223 LEU F CA 1
ATOM 4505 C C . LEU F 2 37 ? 2.561 -12.551 -15.518 1.00 8.94 223 LEU F C 1
ATOM 4506 O O . LEU F 2 37 ? 2.373 -13.727 -15.870 1.00 9.41 223 LEU F O 1
ATOM 4511 N N . THR F 2 38 ? 3.570 -11.789 -15.945 1.00 9.08 224 THR F N 1
ATOM 4512 C CA . THR F 2 38 ? 4.505 -12.205 -16.973 1.00 8.25 224 THR F CA 1
ATOM 4513 C C . THR F 2 38 ? 5.831 -11.470 -16.791 1.00 7.43 224 THR F C 1
ATOM 4514 O O . THR F 2 38 ? 6.091 -10.933 -15.701 1.00 8.80 224 THR F O 1
ATOM 4518 N N . ALA F 2 39 ? 6.680 -11.527 -17.816 1.00 8.13 225 ALA F N 1
ATOM 4519 C CA . ALA F 2 39 ? 8.024 -10.966 -17.784 1.00 8.83 225 ALA F CA 1
ATOM 4520 C C . ALA F 2 39 ? 8.022 -9.644 -18.548 1.00 9.48 225 ALA F C 1
ATOM 4521 O O . ALA F 2 39 ? 7.433 -9.546 -19.622 1.00 8.80 225 ALA F O 1
ATOM 4523 N N . ALA F 2 40 ? 8.770 -8.657 -18.027 1.00 8.88 226 ALA F N 1
ATOM 4524 C CA . ALA F 2 40 ? 8.973 -7.394 -18.758 1.00 9.90 226 ALA F CA 1
ATOM 4525 C C . ALA F 2 40 ? 9.645 -7.595 -20.115 1.00 10.39 226 ALA F C 1
ATOM 4526 O O . ALA F 2 40 ? 9.361 -6.867 -21.074 1.00 10.36 226 ALA F O 1
ATOM 4528 N N . HIS F 2 41 ? 10.556 -8.561 -20.242 1.00 10.41 227 HIS F N 1
ATOM 4529 C CA . HIS F 2 41 ? 11.288 -8.772 -21.473 1.00 12.65 227 HIS F CA 1
ATOM 4530 C C . HIS F 2 41 ? 10.362 -9.024 -22.662 1.00 11.81 227 HIS F C 1
ATOM 4531 O O . HIS F 2 41 ? 10.736 -8.754 -23.799 1.00 12.21 227 HIS F O 1
ATOM 4538 N N A CYS F 2 42 ? 9.189 -9.587 -22.402 0.50 11.31 228 CYS F N 1
ATOM 4539 N N B CYS F 2 42 ? 9.186 -9.540 -22.381 0.50 11.31 228 CYS F N 1
ATOM 4540 C CA A CYS F 2 42 ? 8.216 -9.869 -23.449 0.50 11.20 228 CYS F CA 1
ATOM 4541 C CA B CYS F 2 42 ? 8.258 -9.878 -23.482 0.50 11.20 228 CYS F CA 1
ATOM 4542 C C A CYS F 2 42 ? 7.932 -8.631 -24.283 0.50 10.98 228 CYS F C 1
ATOM 4543 C C B CYS F 2 42 ? 7.857 -8.622 -24.258 0.50 10.98 228 CYS F C 1
ATOM 4544 O O A CYS F 2 42 ? 7.644 -8.755 -25.486 0.50 11.36 228 CYS F O 1
ATOM 4545 O O B CYS F 2 42 ? 7.629 -8.743 -25.469 0.50 11.36 228 CYS F O 1
ATOM 4550 N N . PHE F 2 43 ? 8.007 -7.448 -23.647 1.00 9.65 229 PHE F N 1
ATOM 4551 C CA . PHE F 2 43 ? 7.516 -6.193 -24.227 1.00 9.77 229 PHE F CA 1
ATOM 4552 C C . PHE F 2 43 ? 8.673 -5.263 -24.598 1.00 10.50 229 PHE F C 1
ATOM 4553 O O . PHE F 2 43 ? 8.443 -4.071 -24.789 1.00 13.17 229 PHE F O 1
ATOM 4561 N N . ARG F 2 44 ? 9.884 -5.802 -24.722 1.00 11.80 230 ARG F N 1
ATOM 4562 C CA . ARG F 2 44 ? 11.072 -4.978 -24.919 1.00 15.13 230 ARG F CA 1
ATOM 4563 C C . ARG F 2 44 ? 10.975 -4.206 -26.231 1.00 16.10 230 ARG F C 1
ATOM 4564 O O . ARG F 2 44 ? 11.540 -3.109 -26.301 1.00 18.58 230 ARG F O 1
ATOM 4567 N N . SER F 2 45 ? 10.353 -4.790 -27.242 1.00 12.10 231 SER F N 1
ATOM 4568 C CA A SER F 2 45 ? 10.220 -4.108 -28.531 0.50 12.66 231 SER F CA 1
ATOM 4569 C CA B SER F 2 45 ? 10.214 -4.118 -28.527 0.50 12.00 231 SER F CA 1
ATOM 4570 C C . SER F 2 45 ? 8.797 -3.608 -28.733 1.00 11.54 231 SER F C 1
ATOM 4571 O O . SER F 2 45 ? 8.607 -2.551 -29.297 1.00 12.73 231 SER F O 1
ATOM 4576 N N . ASN F 2 46 ? 7.790 -4.361 -28.265 1.00 9.24 232 ASN F N 1
ATOM 4577 C CA . ASN F 2 46 ? 6.399 -4.026 -28.550 1.00 9.31 232 ASN F CA 1
ATOM 4578 C C . ASN F 2 46 ? 5.593 -4.089 -27.252 1.00 9.00 232 ASN F C 1
ATOM 4579 O O . ASN F 2 46 ? 5.366 -5.167 -26.710 1.00 8.89 232 ASN F O 1
ATOM 4584 N N . SER F 2 47 ? 5.158 -2.895 -26.794 1.00 9.56 233 SER F N 1
ATOM 4585 C CA . SER F 2 47 ? 4.321 -2.790 -25.615 1.00 10.09 233 SER F CA 1
ATOM 4586 C C . SER F 2 47 ? 2.990 -2.150 -25.981 1.00 10.06 233 SER F C 1
ATOM 4587 O O . SER F 2 47 ? 2.337 -1.595 -25.104 1.00 12.63 233 SER F O 1
ATOM 4590 N N . ASN F 2 48 ? 2.570 -2.346 -27.245 1.00 8.82 234 ASN F N 1
ATOM 4591 C CA . ASN F 2 48 ? 1.296 -1.862 -27.743 1.00 9.14 234 ASN F CA 1
ATOM 4592 C C . ASN F 2 48 ? 0.203 -2.869 -27.451 1.00 9.18 234 ASN F C 1
ATOM 4593 O O . ASN F 2 48 ? 0.156 -3.913 -28.083 1.00 7.92 234 ASN F O 1
ATOM 4598 N N . PRO F 2 49 ? -0.729 -2.616 -26.500 1.00 9.74 235 PRO F N 1
ATOM 4599 C CA . PRO F 2 49 ? -1.721 -3.639 -26.158 1.00 9.62 235 PRO F CA 1
ATOM 4600 C C . PRO F 2 49 ? -2.560 -4.115 -27.326 1.00 10.99 235 PRO F C 1
ATOM 4601 O O . PRO F 2 49 ? -3.022 -5.256 -27.308 1.00 10.90 235 PRO F O 1
ATOM 4605 N N . ARG F 2 50 ? -2.753 -3.257 -28.364 1.00 10.80 236 ARG F N 1
ATOM 4606 C CA . ARG F 2 50 ? -3.518 -3.662 -29.534 1.00 12.72 236 ARG F CA 1
ATOM 4607 C C . ARG F 2 50 ? -2.911 -4.855 -30.262 1.00 11.44 236 ARG F C 1
ATOM 4608 O O . ARG F 2 50 ? -3.615 -5.573 -30.996 1.00 11.41 236 ARG F O 1
ATOM 4616 N N . ASP F 2 51 ? -1.598 -5.060 -30.089 1.00 9.47 237 ASP F N 1
ATOM 4617 C CA . ASP F 2 51 ? -0.835 -6.022 -30.874 1.00 9.81 237 ASP F CA 1
ATOM 4618 C C . ASP F 2 51 ? -0.707 -7.362 -30.152 1.00 9.10 237 ASP F C 1
ATOM 4619 O O . ASP F 2 51 ? -0.176 -8.301 -30.709 1.00 10.66 237 ASP F O 1
ATOM 4624 N N . TRP F 2 52 ? -1.248 -7.449 -28.956 1.00 8.25 238 TRP F N 1
ATOM 4625 C CA . TRP F 2 52 ? -1.172 -8.645 -28.123 1.00 8.33 238 TRP F CA 1
ATOM 4626 C C . TRP F 2 52 ? -2.547 -9.254 -27.855 1.00 9.52 238 TRP F C 1
ATOM 4627 O O . TRP F 2 52 ? -3.545 -8.569 -27.613 1.00 10.45 238 TRP F O 1
ATOM 4638 N N . ILE F 2 53 ? -2.546 -10.595 -27.825 1.00 9.35 239 ILE F N 1
ATOM 4639 C CA . ILE F 2 53 ? -3.721 -11.374 -27.475 1.00 10.43 239 ILE F CA 1
ATOM 4640 C C . ILE F 2 53 ? -3.258 -12.442 -26.488 1.00 9.50 239 ILE F C 1
ATOM 4641 O O . ILE F 2 53 ? -2.213 -13.069 -26.727 1.00 10.96 239 ILE F O 1
ATOM 4646 N N . ALA F 2 54 ? -4.073 -12.678 -25.454 1.00 8.93 240 ALA F N 1
ATOM 4647 C CA . ALA F 2 54 ? -3.796 -13.788 -24.546 1.00 8.92 240 ALA F CA 1
ATOM 4648 C C . ALA F 2 54 ? -4.693 -14.958 -24.896 1.00 9.13 240 ALA F C 1
ATOM 4649 O O . ALA F 2 54 ? -5.836 -14.774 -25.263 1.00 9.74 240 ALA F O 1
ATOM 4651 N N . THR F 2 55 ? -4.128 -16.175 -24.862 1.00 8.60 241 THR F N 1
ATOM 4652 C CA . THR F 2 55 ? -4.957 -17.327 -25.135 1.00 9.03 241 THR F CA 1
ATOM 4653 C C . THR F 2 55 ? -4.842 -18.352 -24.026 1.00 8.94 241 THR F C 1
ATOM 4654 O O . THR F 2 55 ? -3.788 -18.518 -23.413 1.00 8.95 241 THR F O 1
ATOM 4658 N N . SER F 2 56 ? -5.951 -19.099 -23.888 1.00 9.64 242 SER F N 1
ATOM 4659 C CA A SER F 2 56 ? -6.027 -20.271 -23.040 0.50 10.62 242 SER F CA 1
ATOM 4660 C CA B SER F 2 56 ? -6.030 -20.277 -23.039 0.50 10.19 242 SER F CA 1
ATOM 4661 C C . SER F 2 56 ? -6.307 -21.494 -23.903 1.00 9.96 242 SER F C 1
ATOM 4662 O O . SER F 2 56 ? -6.958 -21.408 -24.939 1.00 11.19 242 SER F O 1
ATOM 4667 N N . GLY F 2 57 ? -5.803 -22.645 -23.449 1.00 11.10 243 GLY F N 1
ATOM 4668 C CA . GLY F 2 57 ? -5.857 -23.890 -24.179 1.00 10.73 243 GLY F CA 1
ATOM 4669 C C . GLY F 2 57 ? -4.453 -24.448 -24.385 1.00 12.18 243 GLY F C 1
ATOM 4670 O O . GLY F 2 57 ? -3.517 -23.666 -24.477 1.00 11.56 243 GLY F O 1
ATOM 4671 N N . ILE F 2 58 ? -4.296 -25.773 -24.495 1.00 12.53 244 ILE F N 1
ATOM 4672 C CA . ILE F 2 58 ? -2.910 -26.243 -24.583 1.00 12.39 244 ILE F CA 1
ATOM 4673 C C . ILE F 2 58 ? -2.306 -26.011 -25.958 1.00 10.14 244 ILE F C 1
ATOM 4674 O O . ILE F 2 58 ? -1.084 -26.115 -26.072 1.00 9.56 244 ILE F O 1
ATOM 4679 N N . SER F 2 59 ? -3.115 -25.702 -26.994 1.00 9.33 245 SER F N 1
ATOM 4680 C CA . SER F 2 59 ? -2.580 -25.465 -28.312 1.00 8.96 245 SER F CA 1
ATOM 4681 C C . SER F 2 59 ? -2.517 -23.971 -28.663 1.00 9.03 245 SER F C 1
ATOM 4682 O O . SER F 2 59 ? -3.486 -23.238 -28.494 1.00 10.30 245 SER F O 1
ATOM 4685 N N . THR F 2 60 ? -1.371 -23.534 -29.175 1.00 9.59 246 THR F N 1
ATOM 4686 C CA . THR F 2 60 ? -1.286 -22.183 -29.720 1.00 10.48 246 THR F CA 1
ATOM 4687 C C . THR F 2 60 ? -1.748 -22.175 -31.176 1.00 11.50 246 THR F C 1
ATOM 4688 O O . THR F 2 60 ? -1.912 -21.125 -31.780 1.00 13.18 246 THR F O 1
ATOM 4692 N N . THR F 2 61 ? -1.926 -23.348 -31.775 1.00 10.97 247 THR F N 1
ATOM 4693 C CA . THR F 2 61 ? -2.425 -23.450 -33.129 1.00 11.27 247 THR F CA 1
ATOM 4694 C C . THR F 2 61 ? -3.944 -23.262 -33.113 1.00 11.55 247 THR F C 1
ATOM 4695 O O . THR F 2 61 ? -4.456 -22.455 -33.911 1.00 12.85 247 THR F O 1
ATOM 4699 N N . PHE F 2 62 ? -4.638 -23.967 -32.213 1.00 11.45 248 PHE F N 1
ATOM 4700 C CA . PHE F 2 62 ? -6.069 -23.863 -32.029 1.00 11.74 248 PHE F CA 1
ATOM 4701 C C . PHE F 2 62 ? -6.373 -23.682 -30.556 1.00 12.56 248 PHE F C 1
ATOM 4702 O O . PHE F 2 62 ? -6.791 -24.588 -29.827 1.00 10.97 248 PHE F O 1
ATOM 4710 N N . PRO F 2 63 ? -6.232 -22.428 -30.069 1.00 13.62 249 PRO F N 1
ATOM 4711 C CA . PRO F 2 63 ? -6.599 -22.118 -28.689 1.00 13.53 249 PRO F CA 1
ATOM 4712 C C . PRO F 2 63 ? -8.074 -22.286 -28.374 1.00 13.53 249 PRO F C 1
ATOM 4713 O O . PRO F 2 63 ? -8.911 -22.284 -29.285 1.00 14.26 249 PRO F O 1
ATOM 4717 N N . LYS F 2 64 ? -8.386 -22.456 -27.102 1.00 13.41 250 LYS F N 1
ATOM 4718 C CA . LYS F 2 64 ? -9.760 -22.580 -26.640 1.00 16.43 250 LYS F CA 1
ATOM 4719 C C . LYS F 2 64 ? -10.387 -21.199 -26.461 1.00 17.02 250 LYS F C 1
ATOM 4720 O O . LYS F 2 64 ? -11.598 -21.051 -26.610 1.00 17.05 250 LYS F O 1
ATOM 4726 N N . LEU F 2 65 ? -9.579 -20.205 -26.066 1.00 13.23 251 LEU F N 1
ATOM 4727 C CA . LEU F 2 65 ? -10.108 -18.885 -25.758 1.00 13.33 251 LEU F CA 1
ATOM 4728 C C . LEU F 2 65 ? -9.060 -17.850 -26.134 1.00 13.76 251 LEU F C 1
ATOM 4729 O O . LEU F 2 65 ? -7.883 -18.035 -25.832 1.00 11.66 251 LEU F O 1
ATOM 4734 N N . ARG F 2 66 ? -9.523 -16.792 -26.822 1.00 14.23 252 ARG F N 1
ATOM 4735 C CA A ARG F 2 66 ? -8.710 -15.630 -27.130 0.60 14.56 252 ARG F CA 1
ATOM 4736 C CA B ARG F 2 66 ? -8.723 -15.626 -27.153 0.40 14.73 252 ARG F CA 1
ATOM 4737 C C . ARG F 2 66 ? -9.245 -14.447 -26.330 1.00 14.73 252 ARG F C 1
ATOM 4738 O O . ARG F 2 66 ? -10.453 -14.245 -26.243 1.00 15.11 252 ARG F O 1
ATOM 4753 N N . MET F 2 67 ? -8.319 -13.689 -25.745 1.00 12.06 253 MET F N 1
ATOM 4754 C CA . MET F 2 67 ? -8.644 -12.573 -24.871 1.00 11.86 253 MET F CA 1
ATOM 4755 C C . MET F 2 67 ? -7.888 -11.319 -25.338 1.00 10.94 253 MET F C 1
ATOM 4756 O O . MET F 2 67 ? -6.666 -11.292 -25.436 1.00 11.19 253 MET F O 1
ATOM 4761 N N . ARG F 2 68 ? -8.627 -10.247 -25.585 1.00 11.00 254 ARG F N 1
ATOM 4762 C CA A ARG F 2 68 ? -7.995 -8.968 -25.889 0.50 11.91 254 ARG F CA 1
ATOM 4763 C CA B ARG F 2 68 ? -8.043 -8.947 -25.871 0.50 11.89 254 ARG F CA 1
ATOM 4764 C C . ARG F 2 68 ? -7.352 -8.366 -24.642 1.00 10.30 254 ARG F C 1
ATOM 4765 O O . ARG F 2 68 ? -7.778 -8.568 -23.506 1.00 11.01 254 ARG F O 1
ATOM 4780 N N . VAL F 2 69 ? -6.320 -7.573 -24.894 1.00 11.53 255 VAL F N 1
ATOM 4781 C CA . VAL F 2 69 ? -5.488 -6.938 -23.893 1.00 11.51 255 VAL F CA 1
ATOM 4782 C C . VAL F 2 69 ? -5.745 -5.431 -23.935 1.00 12.06 255 VAL F C 1
ATOM 4783 O O . VAL F 2 69 ? -5.703 -4.852 -25.004 1.00 12.50 255 VAL F O 1
ATOM 4787 N N . ARG F 2 70 ? -5.902 -4.842 -22.757 1.00 12.32 256 ARG F N 1
ATOM 4788 C CA . ARG F 2 70 ? -6.187 -3.421 -22.595 1.00 14.76 256 ARG F CA 1
ATOM 4789 C C . ARG F 2 70 ? -4.913 -2.625 -22.291 1.00 14.44 256 ARG F C 1
ATOM 4790 O O . ARG F 2 70 ? -4.701 -1.535 -22.804 1.00 13.49 256 ARG F O 1
ATOM 4798 N N . ASN F 2 71 ? -4.079 -3.126 -21.385 1.00 12.82 257 ASN F N 1
ATOM 4799 C CA . ASN F 2 71 ? -2.905 -2.395 -20.935 1.00 14.37 257 ASN F CA 1
ATOM 4800 C C . ASN F 2 71 ? -1.780 -3.365 -20.641 1.00 11.90 257 ASN F C 1
ATOM 4801 O O . ASN F 2 71 ? -2.022 -4.513 -20.262 1.00 12.93 257 ASN F O 1
ATOM 4806 N N . ILE F 2 72 ? -0.565 -2.855 -20.816 1.00 11.73 258 ILE F N 1
ATOM 4807 C CA . ILE F 2 72 ? 0.652 -3.584 -20.495 1.00 12.50 258 ILE F CA 1
ATOM 4808 C C . ILE F 2 72 ? 1.478 -2.691 -19.569 1.00 14.45 258 ILE F C 1
ATOM 4809 O O . ILE F 2 72 ? 1.750 -1.518 -19.911 1.00 13.30 258 ILE F O 1
ATOM 4814 N N A LEU F 2 73 ? 1.920 -3.251 -18.444 0.50 13.34 259 LEU F N 1
ATOM 4815 N N B LEU F 2 73 ? 1.865 -3.253 -18.416 0.50 13.59 259 LEU F N 1
ATOM 4816 C CA A LEU F 2 73 ? 2.651 -2.485 -17.451 0.50 15.77 259 LEU F CA 1
ATOM 4817 C CA B LEU F 2 73 ? 2.624 -2.617 -17.344 0.50 16.10 259 LEU F CA 1
ATOM 4818 C C A LEU F 2 73 ? 3.918 -3.234 -17.082 0.50 14.87 259 LEU F C 1
ATOM 4819 C C B LEU F 2 73 ? 3.974 -3.321 -17.267 0.50 14.91 259 LEU F C 1
ATOM 4820 O O A LEU F 2 73 ? 3.836 -4.308 -16.477 0.50 15.42 259 LEU F O 1
ATOM 4821 O O B LEU F 2 73 ? 4.012 -4.538 -17.163 0.50 15.01 259 LEU F O 1
ATOM 4830 N N . ILE F 2 74 ? 5.076 -2.596 -17.321 1.00 14.40 260 ILE F N 1
ATOM 4831 C CA . ILE F 2 74 ? 6.345 -3.193 -16.948 1.00 15.56 260 ILE F CA 1
ATOM 4832 C C . ILE F 2 74 ? 6.841 -2.530 -15.665 1.00 16.52 260 ILE F C 1
ATOM 4833 O O . ILE F 2 74 ? 6.566 -1.370 -15.331 1.00 14.97 260 ILE F O 1
ATOM 4838 N N . HIS F 2 75 ? 7.629 -3.297 -14.912 1.00 13.36 261 HIS F N 1
ATOM 4839 C CA . HIS F 2 75 ? 8.276 -2.753 -13.742 1.00 14.09 261 HIS F CA 1
ATOM 4840 C C . HIS F 2 75 ? 9.079 -1.512 -14.143 1.00 12.67 261 HIS F C 1
ATOM 4841 O O . HIS F 2 75 ? 9.831 -1.537 -15.118 1.00 12.36 261 HIS F O 1
ATOM 4848 N N . ASN F 2 76 ? 8.926 -0.436 -13.356 1.00 15.44 262 ASN F N 1
ATOM 4849 C CA A ASN F 2 76 ? 9.560 0.831 -13.681 0.50 16.70 262 ASN F CA 1
ATOM 4850 C CA B ASN F 2 76 ? 9.563 0.855 -13.595 0.50 16.62 262 ASN F CA 1
ATOM 4851 C C . ASN F 2 76 ? 11.088 0.734 -13.619 1.00 18.56 262 ASN F C 1
ATOM 4852 O O . ASN F 2 76 ? 11.800 1.552 -14.234 1.00 20.91 262 ASN F O 1
ATOM 4861 N N . ASN F 2 77 ? 11.622 -0.269 -12.901 1.00 16.87 263 ASN F N 1
ATOM 4862 C CA A ASN F 2 77 ? 13.063 -0.410 -12.783 0.50 16.68 263 ASN F CA 1
ATOM 4863 C CA B ASN F 2 77 ? 13.060 -0.420 -12.760 0.50 17.22 263 ASN F CA 1
ATOM 4864 C C . ASN F 2 77 ? 13.551 -1.675 -13.489 1.00 16.40 263 ASN F C 1
ATOM 4865 O O . ASN F 2 77 ? 14.617 -2.179 -13.185 1.00 14.34 263 ASN F O 1
ATOM 4874 N N . TYR F 2 78 ? 12.790 -2.156 -14.494 1.00 15.36 264 TYR F N 1
ATOM 4875 C CA . TYR F 2 78 ? 13.306 -3.215 -15.353 1.00 15.05 264 TYR F CA 1
ATOM 4876 C C . TYR F 2 78 ? 14.588 -2.756 -16.032 1.00 16.00 264 TYR F C 1
ATOM 4877 O O . TYR F 2 78 ? 14.598 -1.713 -16.673 1.00 18.90 264 TYR F O 1
ATOM 4886 N N . LYS F 2 79 ? 15.655 -3.537 -15.894 1.00 14.96 265 LYS F N 1
ATOM 4887 C CA . LYS F 2 79 ? 16.941 -3.288 -16.524 1.00 16.81 265 LYS F CA 1
ATOM 4888 C C . LYS F 2 79 ? 17.269 -4.477 -17.411 1.00 16.90 265 LYS F C 1
ATOM 4889 O O . LYS F 2 79 ? 17.679 -5.523 -16.925 1.00 16.69 265 LYS F O 1
ATOM 4895 N N . SER F 2 80 ? 17.137 -4.300 -18.736 1.00 16.12 266 SER F N 1
ATOM 4896 C CA . SER F 2 80 ? 17.253 -5.449 -19.611 1.00 17.97 266 SER F CA 1
ATOM 4897 C C . SER F 2 80 ? 18.649 -6.064 -19.624 1.00 19.26 266 SER F C 1
ATOM 4898 O O . SER F 2 80 ? 18.759 -7.269 -19.774 1.00 16.93 266 SER F O 1
ATOM 4901 N N . ALA F 2 81 ? 19.728 -5.270 -19.468 1.00 18.23 267 ALA F N 1
ATOM 4902 C CA . ALA F 2 81 ? 21.057 -5.839 -19.682 1.00 19.44 267 ALA F CA 1
ATOM 4903 C C . ALA F 2 81 ? 21.452 -6.828 -18.584 1.00 18.76 267 ALA F C 1
ATOM 4904 O O . ALA F 2 81 ? 22.163 -7.807 -18.845 1.00 23.57 267 ALA F O 1
ATOM 4906 N N . THR F 2 82 ? 20.949 -6.586 -17.374 1.00 16.56 268 THR F N 1
ATOM 4907 C CA . THR F 2 82 ? 21.206 -7.429 -16.220 1.00 17.17 268 THR F CA 1
ATOM 4908 C C . THR F 2 82 ? 19.983 -8.267 -15.836 1.00 14.59 268 THR F C 1
ATOM 4909 O O . THR F 2 82 ? 20.018 -9.029 -14.856 1.00 14.55 268 THR F O 1
ATOM 4913 N N . HIS F 2 83 ? 18.892 -8.095 -16.590 1.00 13.97 269 HIS F N 1
ATOM 4914 C CA . HIS F 2 83 ? 17.636 -8.814 -16.379 1.00 14.83 269 HIS F CA 1
ATOM 4915 C C . HIS F 2 83 ? 16.987 -8.506 -15.032 1.00 14.87 269 HIS F C 1
ATOM 4916 O O . HIS F 2 83 ? 16.146 -9.243 -14.506 1.00 14.58 269 HIS F O 1
ATOM 4923 N N . GLU F 2 84 ? 17.320 -7.374 -14.427 1.00 13.38 270 GLU F N 1
ATOM 4924 C CA A GLU F 2 84 ? 16.812 -7.053 -13.100 0.50 13.61 270 GLU F CA 1
ATOM 4925 C CA B GLU F 2 84 ? 16.817 -7.039 -13.111 0.50 13.86 270 GLU F CA 1
ATOM 4926 C C . GLU F 2 84 ? 15.365 -6.583 -13.201 1.00 12.57 270 GLU F C 1
ATOM 4927 O O . GLU F 2 84 ? 15.019 -5.798 -14.091 1.00 13.11 270 GLU F O 1
ATOM 4938 N N . ASN F 2 85 ? 14.527 -7.026 -12.256 1.00 11.35 271 ASN F N 1
ATOM 4939 C CA . ASN F 2 85 ? 13.129 -6.639 -12.146 1.00 12.21 271 ASN F CA 1
ATOM 4940 C C . ASN F 2 85 ? 12.370 -7.005 -13.429 1.00 11.68 271 ASN F C 1
ATOM 4941 O O . ASN F 2 85 ? 11.561 -6.229 -13.958 1.00 12.07 271 ASN F O 1
ATOM 4946 N N . ASP F 2 86 ? 12.581 -8.245 -13.895 1.00 10.31 272 ASP F N 1
ATOM 4947 C CA . ASP F 2 86 ? 11.953 -8.711 -15.117 1.00 9.62 272 ASP F CA 1
ATOM 4948 C C . ASP F 2 86 ? 10.543 -9.204 -14.819 1.00 9.44 272 ASP F C 1
ATOM 4949 O O . ASP F 2 86 ? 10.284 -10.397 -14.638 1.00 9.51 272 ASP F O 1
ATOM 4954 N N . ILE F 2 87 ? 9.619 -8.269 -14.700 1.00 8.87 273 ILE F N 1
ATOM 4955 C CA . ILE F 2 87 ? 8.251 -8.578 -14.312 1.00 8.73 273 ILE F CA 1
ATOM 4956 C C . ILE F 2 87 ? 7.329 -7.543 -14.954 1.00 10.23 273 ILE F C 1
ATOM 4957 O O . ILE F 2 87 ? 7.713 -6.376 -15.134 1.00 10.09 273 ILE F O 1
ATOM 4962 N N . ALA F 2 88 ? 6.148 -8.014 -15.344 1.00 9.34 274 ALA F N 1
ATOM 4963 C CA . ALA F 2 88 ? 5.171 -7.187 -16.045 1.00 9.62 274 ALA F CA 1
ATOM 4964 C C . ALA F 2 88 ? 3.796 -7.735 -15.767 1.00 9.93 274 ALA F C 1
ATOM 4965 O O . ALA F 2 88 ? 3.604 -8.898 -15.368 1.00 10.62 274 ALA F O 1
ATOM 4967 N N . LEU F 2 89 ? 2.807 -6.870 -15.994 1.00 9.88 275 LEU F N 1
ATOM 4968 C CA . LEU F 2 89 ? 1.415 -7.213 -15.829 1.00 10.26 275 LEU F CA 1
ATOM 4969 C C . LEU F 2 89 ? 0.656 -6.839 -17.098 1.00 10.54 275 LEU F C 1
ATOM 4970 O O . LEU F 2 89 ? 0.898 -5.783 -17.720 1.00 11.20 275 LEU F O 1
ATOM 4975 N N . VAL F 2 90 ? -0.262 -7.734 -17.444 1.00 9.13 276 VAL F N 1
ATOM 4976 C CA . VAL F 2 90 ? -1.109 -7.542 -18.599 1.00 9.71 276 VAL F CA 1
ATOM 4977 C C . VAL F 2 90 ? -2.539 -7.462 -18.087 1.00 9.46 276 VAL F C 1
ATOM 4978 O O . VAL F 2 90 ? -3.042 -8.402 -17.461 1.00 9.37 276 VAL F O 1
ATOM 4982 N N . ARG F 2 91 ? -3.229 -6.362 -18.446 1.0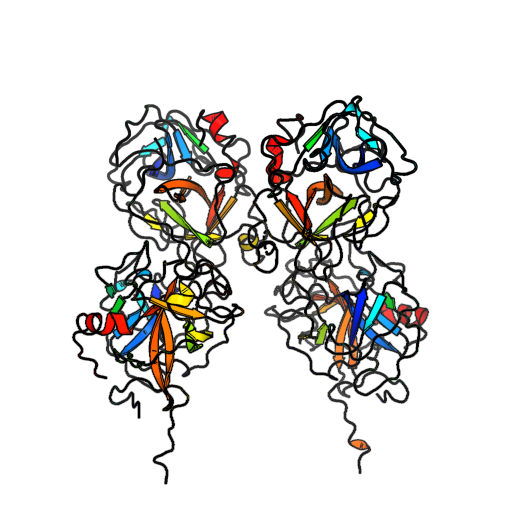0 10.16 277 ARG F N 1
ATOM 4983 C CA . ARG F 2 91 ? -4.627 -6.174 -18.075 1.00 10.60 277 ARG F CA 1
ATOM 4984 C C . ARG F 2 91 ? -5.513 -6.571 -19.236 1.00 11.37 277 ARG F C 1
ATOM 4985 O O . ARG F 2 91 ? -5.349 -6.032 -20.331 1.00 11.19 277 ARG F O 1
ATOM 4993 N N . LEU F 2 92 ? -6.445 -7.499 -18.996 1.00 11.15 278 LEU F N 1
ATOM 4994 C CA . LEU F 2 92 ? -7.356 -7.906 -20.045 1.00 11.59 278 LEU F CA 1
ATOM 4995 C C . LEU F 2 92 ? -8.433 -6.835 -20.277 1.00 13.00 278 LEU F C 1
ATOM 4996 O O . LEU F 2 92 ? -8.830 -6.159 -19.333 1.00 13.11 278 LEU F O 1
ATOM 5001 N N . GLU F 2 93 ? -8.946 -6.791 -21.505 1.00 13.30 279 GLU F N 1
ATOM 5002 C CA A GLU F 2 93 ? -10.012 -5.859 -21.845 0.50 14.41 279 GLU F CA 1
ATOM 5003 C CA B GLU F 2 93 ? -10.012 -5.862 -21.857 0.50 15.02 279 GLU F CA 1
ATOM 5004 C C . GLU F 2 93 ? -11.288 -6.215 -21.087 1.00 15.71 279 GLU F C 1
ATOM 5005 O O . GLU F 2 93 ? -12.011 -5.325 -20.587 1.00 16.98 279 GLU F O 1
ATOM 5016 N N . ASN F 2 94 ? -11.575 -7.509 -20.980 1.00 16.63 280 ASN F N 1
ATOM 5017 C CA . ASN F 2 94 ? -12.790 -7.991 -20.332 1.00 17.68 280 ASN F CA 1
ATOM 5018 C C . ASN F 2 94 ? -12.385 -8.981 -19.251 1.00 18.26 280 ASN F C 1
ATOM 5019 O O . ASN F 2 94 ? -11.390 -9.677 -19.416 1.00 17.38 280 ASN F O 1
ATOM 5024 N N . SER F 2 95 ? -13.160 -9.055 -18.168 1.00 18.48 281 SER F N 1
ATOM 5025 C CA . SER F 2 95 ? -13.003 -10.106 -17.176 1.00 18.65 281 SER F CA 1
ATOM 5026 C C . SER F 2 95 ? -13.208 -11.486 -17.814 1.00 19.13 281 SER F C 1
ATOM 5027 O O . SER F 2 95 ? -14.209 -11.733 -18.523 1.00 20.79 281 SER F O 1
ATOM 5030 N N . VAL F 2 96 ? -12.273 -12.403 -17.515 1.00 16.89 282 VAL F N 1
ATOM 5031 C CA . VAL F 2 96 ? -12.376 -13.781 -17.933 1.00 18.43 282 VAL F CA 1
ATOM 5032 C C . VAL F 2 96 ? -13.432 -14.476 -17.072 1.00 17.63 282 VAL F C 1
ATOM 5033 O O . VAL F 2 96 ? -13.416 -14.324 -15.851 1.00 18.96 282 VAL F O 1
ATOM 5037 N N . THR F 2 97 ? -14.296 -15.273 -17.713 1.00 17.45 283 THR F N 1
ATOM 5038 C CA . THR F 2 97 ? -15.173 -16.152 -16.966 1.00 19.13 283 THR F CA 1
ATOM 5039 C C . THR F 2 97 ? -14.382 -17.398 -16.595 1.00 16.92 283 THR F C 1
ATOM 5040 O O . THR F 2 97 ? -14.007 -18.160 -17.492 1.00 18.18 283 THR F O 1
ATOM 5044 N N . PHE F 2 98 ? -14.137 -17.568 -15.290 1.00 17.00 284 PHE F N 1
ATOM 5045 C CA . PHE F 2 98 ? -13.357 -18.702 -14.822 1.00 17.02 284 PHE F CA 1
ATOM 5046 C C . PHE F 2 98 ? -14.188 -19.982 -14.861 1.00 18.32 284 PHE F C 1
ATOM 5047 O O . PHE F 2 98 ? -15.408 -19.980 -14.581 1.00 19.79 284 PHE F O 1
ATOM 5055 N N . THR F 2 99 ? -13.471 -21.069 -15.144 1.00 16.17 285 THR F N 1
ATOM 5056 C CA . THR F 2 99 ? -13.990 -22.426 -15.216 1.00 17.69 285 THR F CA 1
ATOM 5057 C C . THR F 2 99 ? -12.968 -23.345 -14.544 1.00 18.12 285 THR F C 1
ATOM 5058 O O . THR F 2 99 ? -11.892 -22.899 -14.144 1.00 16.82 285 THR F O 1
ATOM 5062 N N . LYS F 2 100 ? -13.270 -24.650 -14.506 1.00 20.09 286 LYS F N 1
ATOM 5063 C CA . LYS F 2 100 ? -12.328 -25.649 -14.063 1.00 21.47 286 LYS F CA 1
ATOM 5064 C C . LYS F 2 100 ? -11.017 -25.531 -14.845 1.00 18.79 286 LYS F C 1
ATOM 5065 O O . LYS F 2 100 ? -9.956 -25.753 -14.287 1.00 17.74 286 LYS F O 1
ATOM 5071 N N . ASP F 2 101 ? -11.100 -25.244 -16.148 1.00 17.49 287 ASP F N 1
ATOM 5072 C CA . ASP F 2 101 ? -9.935 -25.321 -17.007 1.00 15.92 287 ASP F CA 1
ATOM 5073 C C . ASP F 2 101 ? -9.250 -23.973 -17.200 1.00 15.87 287 ASP F C 1
ATOM 5074 O O . ASP F 2 101 ? -8.124 -23.959 -17.725 1.00 15.50 287 ASP F O 1
ATOM 5079 N N . ILE F 2 102 ? -9.895 -22.862 -16.768 1.00 14.31 288 ILE F N 1
ATOM 5080 C CA . ILE F 2 102 ? -9.305 -21.533 -16.885 1.00 14.12 288 ILE F CA 1
ATOM 5081 C C . ILE F 2 102 ? -9.579 -20.772 -15.598 1.00 13.30 288 ILE F C 1
ATOM 5082 O O . ILE F 2 102 ? -10.714 -20.377 -15.302 1.00 13.46 288 ILE F O 1
ATOM 5087 N N . HIS F 2 103 ? -8.538 -20.570 -14.794 1.00 11.15 289 HIS F N 1
ATOM 5088 C CA . HIS F 2 103 ? -8.669 -19.820 -13.560 1.00 11.82 289 HIS F CA 1
ATOM 5089 C C . HIS F 2 103 ? -7.273 -19.484 -13.040 1.00 11.83 289 HIS F C 1
ATOM 5090 O O . HIS F 2 103 ? -6.295 -19.801 -13.698 1.00 11.60 289 HIS F O 1
ATOM 5097 N N . SER F 2 104 ? -7.197 -18.837 -11.871 1.00 12.32 290 SER F N 1
ATOM 5098 C CA . SER F 2 104 ? -5.956 -18.216 -11.442 1.00 12.43 290 SER F CA 1
ATOM 5099 C C . SER F 2 104 ? -5.095 -19.154 -10.589 1.00 11.76 290 SER F C 1
ATOM 5100 O O . SER F 2 104 ? -5.557 -20.118 -9.982 1.00 11.97 290 SER F O 1
ATOM 5103 N N . VAL F 2 105 ? -3.800 -18.827 -10.597 1.00 10.64 291 VAL F N 1
ATOM 5104 C CA . VAL F 2 105 ? -2.821 -19.384 -9.672 1.00 11.07 291 VAL F CA 1
ATOM 5105 C C . VAL F 2 105 ? -2.785 -18.460 -8.453 1.00 11.21 291 VAL F C 1
ATOM 5106 O O . VAL F 2 105 ? -3.046 -17.237 -8.548 1.00 11.25 291 VAL F O 1
ATOM 5110 N N . CYS F 2 106 ? -2.371 -18.988 -7.298 1.00 11.19 292 CYS F N 1
ATOM 5111 C CA . CYS F 2 106 ? -2.224 -18.169 -6.113 1.00 12.03 292 CYS F CA 1
ATOM 5112 C C . CYS F 2 106 ? -0.891 -17.448 -6.116 1.00 11.10 292 CYS F C 1
ATOM 5113 O O . CYS F 2 106 ? 0.149 -17.976 -6.562 1.00 10.72 292 CYS F O 1
ATOM 5116 N N . LEU F 2 107 ? -0.888 -16.228 -5.557 1.00 12.23 293 LEU F N 1
ATOM 5117 C CA . LEU F 2 107 ? 0.357 -15.576 -5.243 1.00 11.78 293 LEU F CA 1
ATOM 5118 C C . LEU F 2 107 ? 0.911 -16.171 -3.960 1.00 13.10 293 LEU F C 1
ATOM 5119 O O . LEU F 2 107 ? 0.146 -16.485 -3.068 1.00 14.48 293 LEU F O 1
ATOM 5124 N N . PRO F 2 108 ? 2.248 -16.284 -3.848 1.00 13.79 294 PRO F N 1
ATOM 5125 C CA . PRO F 2 108 ? 2.842 -16.832 -2.638 1.00 14.28 294 PRO F CA 1
ATOM 5126 C C . PRO F 2 108 ? 2.683 -15.852 -1.482 1.00 15.17 294 PRO F C 1
ATOM 5127 O O . PRO F 2 108 ? 2.526 -14.649 -1.685 1.00 15.44 294 PRO F O 1
ATOM 5131 N N . ALA F 2 109 ? 2.684 -16.373 -0.263 1.00 16.65 295 ALA F N 1
ATOM 5132 C CA . ALA F 2 109 ? 2.846 -15.528 0.924 1.00 18.82 295 ALA F CA 1
ATOM 5133 C C . ALA F 2 109 ? 4.292 -15.030 0.968 1.00 21.23 295 ALA F C 1
ATOM 5134 O O . ALA F 2 109 ? 5.191 -15.684 0.444 1.00 22.53 295 ALA F O 1
ATOM 5136 N N . ALA F 2 110 ? 4.566 -13.895 1.621 1.00 22.32 296 ALA F N 1
ATOM 5137 C CA . ALA F 2 110 ? 5.935 -13.405 1.689 1.00 24.89 296 ALA F CA 1
ATOM 5138 C C . ALA F 2 110 ? 6.862 -14.466 2.297 1.00 24.26 296 ALA F C 1
ATOM 5139 O O . ALA F 2 110 ? 8.013 -14.610 1.847 1.00 30.74 296 ALA F O 1
ATOM 5141 N N . THR F 2 111 ? 6.314 -15.250 3.232 1.00 24.10 297 THR F N 1
ATOM 5142 C CA . THR F 2 111 ? 7.033 -16.320 3.914 1.00 25.04 297 THR F CA 1
ATOM 5143 C C . THR F 2 111 ? 6.680 -17.705 3.344 1.00 24.17 297 THR F C 1
ATOM 5144 O O . THR F 2 111 ? 6.838 -18.743 4.002 1.00 23.33 297 THR F O 1
ATOM 5148 N N . GLN F 2 112 ? 6.267 -17.753 2.069 1.00 20.31 298 GLN F N 1
ATOM 5149 C CA . GLN F 2 112 ? 6.112 -19.023 1.370 1.00 22.84 298 GLN F CA 1
ATOM 5150 C C . GLN F 2 112 ? 7.373 -19.859 1.552 1.00 20.26 298 GLN F C 1
ATOM 5151 O O . GLN F 2 112 ? 8.462 -19.371 1.349 1.00 23.16 298 GLN F O 1
ATOM 5157 N N . ASN F 2 113 ? 7.185 -21.136 1.869 1.00 24.62 299 ASN F N 1
ATOM 5158 C CA . ASN F 2 113 ? 8.274 -22.090 2.018 1.00 24.70 299 ASN F CA 1
ATOM 5159 C C . ASN F 2 113 ? 8.776 -22.516 0.644 1.00 19.57 299 ASN F C 1
ATOM 5160 O O . ASN F 2 113 ? 8.059 -23.262 -0.039 1.00 21.24 299 ASN F O 1
ATOM 5165 N N . ILE F 2 114 ? 9.970 -22.028 0.270 1.00 20.70 300 ILE F N 1
ATOM 5166 C CA . ILE F 2 114 ? 10.558 -22.325 -1.043 1.00 20.06 300 ILE F CA 1
ATOM 5167 C C . ILE F 2 114 ? 12.006 -22.720 -0.836 1.00 18.69 300 ILE F C 1
ATOM 5168 O O . ILE F 2 114 ? 12.956 -21.982 -1.156 1.00 21.35 300 ILE F O 1
ATOM 5173 N N . PRO F 2 115 ? 12.239 -23.926 -0.284 1.00 15.30 301 PRO F N 1
ATOM 5174 C CA . PRO F 2 115 ? 13.587 -24.307 0.109 1.00 15.48 301 PRO F CA 1
ATOM 5175 C C . PRO F 2 115 ? 14.465 -24.704 -1.060 1.00 15.01 301 PRO F C 1
ATOM 5176 O O . PRO F 2 115 ? 13.974 -25.207 -2.074 1.00 13.77 301 PRO F O 1
ATOM 5180 N N . PRO F 2 116 ? 15.788 -24.531 -0.931 1.00 15.26 302 PRO F N 1
ATOM 5181 C CA . PRO F 2 116 ? 16.736 -25.058 -1.917 1.00 14.79 302 PRO F CA 1
ATOM 5182 C C . PRO F 2 116 ? 16.499 -26.561 -2.079 1.00 12.93 302 PRO F C 1
ATOM 5183 O O . PRO F 2 116 ? 16.247 -27.286 -1.112 1.00 13.16 302 PRO F O 1
ATOM 5187 N N . GLY F 2 117 ? 16.483 -26.985 -3.337 1.00 11.78 303 GLY F N 1
ATOM 5188 C CA . GLY F 2 117 ? 16.288 -28.380 -3.657 1.00 11.41 303 GLY F CA 1
ATOM 5189 C C . GLY F 2 117 ? 14.839 -28.741 -3.880 1.00 11.34 303 GLY F C 1
ATOM 5190 O O . GLY F 2 117 ? 14.577 -29.835 -4.378 1.00 12.68 303 GLY F O 1
ATOM 5191 N N . SER F 2 118 ? 13.886 -27.848 -3.567 1.00 10.92 304 SER F N 1
ATOM 5192 C CA . SER F 2 118 ? 12.490 -28.225 -3.626 1.00 10.37 304 SER F CA 1
ATOM 5193 C C . SER F 2 118 ? 12.043 -28.313 -5.087 1.00 9.52 304 SER F C 1
ATOM 5194 O O . SER F 2 118 ? 12.454 -27.506 -5.934 1.00 10.32 304 SER F O 1
ATOM 5197 N N . THR F 2 119 ? 11.223 -29.308 -5.386 1.00 9.58 305 THR F N 1
ATOM 5198 C CA . THR F 2 119 ? 10.773 -29.526 -6.751 1.00 9.85 305 THR F CA 1
ATOM 5199 C C . THR F 2 119 ? 9.652 -28.532 -7.067 1.00 9.63 305 THR F C 1
ATOM 5200 O O . THR F 2 119 ? 8.874 -28.084 -6.205 1.00 9.66 305 THR F O 1
ATOM 5204 N N . ALA F 2 120 ? 9.610 -28.164 -8.353 1.00 10.81 306 ALA F N 1
ATOM 5205 C CA . ALA F 2 120 ? 8.626 -27.219 -8.864 1.00 10.35 306 ALA F CA 1
ATOM 5206 C C . ALA F 2 120 ? 8.336 -27.597 -10.315 1.00 9.80 306 ALA F C 1
ATOM 5207 O O . ALA F 2 120 ? 9.213 -28.177 -10.941 1.00 10.79 306 ALA F O 1
ATOM 5209 N N . TYR F 2 121 ? 7.201 -27.118 -10.844 1.00 9.36 307 TYR F N 1
ATOM 5210 C CA . TYR F 2 121 ? 6.920 -27.300 -12.272 1.00 8.89 307 TYR F CA 1
ATOM 5211 C C . TYR F 2 121 ? 7.049 -25.960 -12.997 1.00 9.10 307 TYR F C 1
ATOM 5212 O O . TYR F 2 121 ? 6.598 -24.931 -12.505 1.00 9.35 307 TYR F O 1
ATOM 5221 N N . VAL F 2 122 ? 7.606 -26.032 -14.195 1.00 8.84 308 VAL F N 1
ATOM 5222 C CA . VAL F 2 122 ? 7.660 -24.893 -15.115 1.00 8.76 308 VAL F CA 1
ATOM 5223 C C . VAL F 2 122 ? 6.935 -25.332 -16.385 1.00 9.12 308 VAL F C 1
ATOM 5224 O O . VAL F 2 122 ? 7.056 -26.479 -16.850 1.00 9.36 308 VAL F O 1
ATOM 5228 N N . THR F 2 123 ? 6.134 -24.411 -16.946 1.00 8.69 309 THR F N 1
ATOM 5229 C CA . THR F 2 123 ? 5.294 -24.746 -18.085 1.00 8.49 309 THR F CA 1
ATOM 5230 C C . THR F 2 123 ? 5.447 -23.706 -19.188 1.00 8.31 309 THR F C 1
ATOM 5231 O O . THR F 2 123 ? 5.641 -22.528 -18.916 1.00 8.51 309 THR F O 1
ATOM 5235 N N . GLY F 2 124 ? 5.293 -24.166 -20.432 1.00 8.14 310 GLY F N 1
ATOM 5236 C CA . GLY F 2 124 ? 5.291 -23.241 -21.552 1.00 8.52 310 GLY F CA 1
ATOM 5237 C C . GLY F 2 124 ? 5.381 -23.927 -22.904 1.00 7.94 310 GLY F C 1
ATOM 5238 O O . GLY F 2 124 ? 5.441 -25.151 -23.015 1.00 7.82 310 GLY F O 1
ATOM 5239 N N . TRP F 2 125 ? 5.343 -23.063 -23.911 1.00 7.69 311 TRP F N 1
ATOM 5240 C CA . TRP F 2 125 ? 5.415 -23.451 -25.322 1.00 8.12 311 TRP F CA 1
ATOM 5241 C C . TRP F 2 125 ? 6.770 -23.128 -25.914 1.00 8.53 311 TRP F C 1
ATOM 5242 O O . TRP F 2 125 ? 6.942 -23.088 -27.128 1.00 9.10 311 TRP F O 1
ATOM 5253 N N . GLY F 2 126 ? 7.768 -22.948 -25.062 1.00 9.06 312 GLY F N 1
ATOM 5254 C CA . GLY F 2 126 ? 9.092 -22.655 -25.549 1.00 9.66 312 GLY F CA 1
ATOM 5255 C C . GLY F 2 126 ? 9.765 -23.830 -26.252 1.00 10.63 312 GLY F C 1
ATOM 5256 O O . GLY F 2 126 ? 9.275 -24.963 -26.273 1.00 9.45 312 GLY F O 1
ATOM 5257 N N . ALA F 2 127 ? 10.935 -23.545 -26.814 1.00 10.55 313 ALA F N 1
ATOM 5258 C CA . ALA F 2 127 ? 11.730 -24.521 -27.524 1.00 12.14 313 ALA F CA 1
ATOM 5259 C C . ALA F 2 127 ? 12.188 -25.674 -26.643 1.00 11.38 313 ALA F C 1
ATOM 5260 O O . ALA F 2 127 ? 12.315 -25.569 -25.409 1.00 10.45 313 ALA F O 1
ATOM 5262 N N . GLN F 2 128 ? 12.504 -26.782 -27.314 1.00 11.46 314 GLN F N 1
ATOM 5263 C CA . GLN F 2 128 ? 13.019 -27.978 -26.674 1.00 12.81 314 GLN F CA 1
ATOM 5264 C C . GLN F 2 128 ? 14.553 -28.032 -26.722 1.00 15.16 314 GLN F C 1
ATOM 5265 O O . GLN F 2 128 ? 15.133 -28.976 -26.204 1.00 17.18 314 GLN F O 1
ATOM 5271 N N . GLU F 2 129 ? 15.147 -27.024 -27.352 1.00 16.02 315 GLU F N 1
ATOM 5272 C CA . GLU F 2 129 ? 16.599 -26.846 -27.421 1.00 17.94 315 GLU F CA 1
ATOM 5273 C C . GLU F 2 129 ? 16.863 -25.351 -27.581 1.00 17.46 315 GLU F C 1
ATOM 5274 O O . GLU F 2 129 ? 16.018 -24.615 -28.088 1.00 17.38 315 GLU F O 1
ATOM 5280 N N A TYR F 2 130 ? 18.070 -24.895 -27.220 0.50 18.59 316 TYR F N 1
ATOM 5281 N N B TYR F 2 130 ? 18.066 -24.942 -27.183 0.50 17.94 316 TYR F N 1
ATOM 5282 C CA A TYR F 2 130 ? 18.388 -23.468 -27.171 0.50 21.51 316 TYR F CA 1
ATOM 5283 C CA B TYR F 2 130 ? 18.481 -23.553 -27.200 0.50 20.20 316 TYR F CA 1
ATOM 5284 C C A TYR F 2 130 ? 18.056 -22.754 -28.488 0.50 23.18 316 TYR F C 1
ATOM 5285 C C B TYR F 2 130 ? 18.198 -22.899 -28.556 0.50 19.05 316 TYR F C 1
ATOM 5286 O O A TYR F 2 130 ? 17.379 -21.715 -28.512 0.50 27.57 316 TYR F O 1
ATOM 5287 O O B TYR F 2 130 ? 18.628 -23.443 -29.559 0.50 18.11 316 TYR F O 1
ATOM 5304 N N A ALA F 2 131 ? 18.563 -23.291 -29.584 0.50 24.66 317 ALA F N 1
ATOM 5305 N N B ALA F 2 131 ? 17.473 -21.760 -28.540 0.50 19.97 317 ALA F N 1
ATOM 5306 C CA A ALA F 2 131 ? 18.416 -22.620 -30.867 0.50 26.97 317 ALA F CA 1
ATOM 5307 C CA B ALA F 2 131 ? 17.217 -20.887 -29.682 0.50 17.98 317 ALA F CA 1
ATOM 5308 C C A ALA F 2 131 ? 17.199 -23.168 -31.611 0.50 26.80 317 ALA F C 1
ATOM 5309 C C B ALA F 2 131 ? 16.380 -21.599 -30.744 0.50 18.24 317 ALA F C 1
ATOM 5310 O O A ALA F 2 131 ? 17.224 -23.264 -32.834 0.50 27.31 317 ALA F O 1
ATOM 5311 O O B ALA F 2 131 ? 16.314 -21.178 -31.896 0.50 16.66 317 ALA F O 1
ATOM 5314 N N A GLY F 2 132 ? 16.132 -23.496 -30.859 0.50 23.79 318 GLY F N 1
ATOM 5315 N N B GLY F 2 132 ? 15.672 -22.654 -30.335 0.50 16.35 318 GLY F N 1
ATOM 5316 C CA A GLY F 2 132 ? 14.938 -24.103 -31.437 0.50 22.36 318 GLY F CA 1
ATOM 5317 C CA B GLY F 2 132 ? 14.956 -23.499 -31.279 0.50 17.03 318 GLY F CA 1
ATOM 5318 C C A GLY F 2 132 ? 13.703 -23.197 -31.549 0.50 20.77 318 GLY F C 1
ATOM 5319 C C B GLY F 2 132 ? 13.566 -22.958 -31.550 0.50 17.16 318 GLY F C 1
ATOM 5320 O O A GLY F 2 132 ? 13.579 -22.143 -30.959 0.50 22.78 318 GLY F O 1
ATOM 5321 O O B GLY F 2 132 ? 13.198 -21.879 -31.058 0.50 16.51 318 GLY F O 1
ATOM 5322 N N . HIS F 2 133 ? 12.730 -23.726 -32.275 1.00 18.65 319 HIS F N 1
ATOM 5323 C CA . HIS F 2 133 ? 11.412 -23.189 -32.465 1.00 17.54 319 HIS F CA 1
ATOM 5324 C C . HIS F 2 133 ? 10.546 -23.495 -31.250 1.00 15.11 319 HIS F C 1
ATOM 5325 O O . HIS F 2 133 ? 10.744 -24.506 -30.571 1.00 15.74 319 HIS F O 1
ATOM 5332 N N . THR F 2 134 ? 9.565 -22.631 -31.060 1.00 13.50 320 THR F N 1
ATOM 5333 C CA . THR F 2 134 ? 8.505 -22.878 -30.113 1.00 12.92 320 THR F CA 1
ATOM 5334 C C . THR F 2 134 ? 7.786 -24.169 -30.511 1.00 13.23 320 THR F C 1
ATOM 5335 O O . THR F 2 134 ? 7.836 -24.609 -31.662 1.00 14.57 320 THR F O 1
ATOM 5339 N N . VAL F 2 135 ? 6.999 -24.681 -29.576 1.00 10.64 321 VAL F N 1
ATOM 5340 C CA . VAL F 2 135 ? 6.192 -25.866 -29.792 1.00 10.45 321 VAL F CA 1
ATOM 5341 C C . VAL F 2 135 ? 4.730 -25.463 -29.770 1.00 10.35 321 VAL F C 1
ATOM 5342 O O . VAL F 2 135 ? 4.299 -24.493 -29.128 1.00 9.86 321 VAL F O 1
ATOM 5346 N N . PRO F 2 136 ? 3.892 -26.218 -30.534 1.00 9.85 322 PRO F N 1
ATOM 5347 C CA . PRO F 2 136 ? 2.482 -25.856 -30.629 1.00 9.58 322 PRO F CA 1
ATOM 5348 C C . PRO F 2 136 ? 1.646 -26.212 -29.408 1.00 9.69 322 PRO F C 1
ATOM 5349 O O . PRO F 2 136 ? 0.564 -25.639 -29.229 1.00 10.41 322 PRO F O 1
ATOM 5353 N N . GLU F 2 137 ? 2.088 -27.201 -28.614 1.00 8.82 323 GLU F N 1
ATOM 5354 C CA . GLU F 2 137 ? 1.283 -27.658 -27.498 1.00 8.79 323 GLU F CA 1
ATOM 5355 C C . GLU F 2 137 ? 2.095 -27.577 -26.215 1.00 8.22 323 GLU F C 1
ATOM 5356 O O . GLU F 2 137 ? 3.274 -27.950 -26.173 1.00 8.33 323 GLU F O 1
ATOM 5362 N N . LEU F 2 138 ? 1.399 -27.168 -25.160 1.00 7.71 324 LEU F N 1
ATOM 5363 C CA . LEU F 2 138 ? 2.011 -26.845 -23.877 1.00 8.03 324 LEU F CA 1
ATOM 5364 C C . LEU F 2 138 ? 2.809 -28.037 -23.320 1.00 8.75 324 LEU F C 1
ATOM 5365 O O . LEU F 2 138 ? 2.351 -29.188 -23.366 1.00 8.58 324 LEU F O 1
ATOM 5370 N N . ARG F 2 139 ? 3.974 -27.733 -22.736 1.00 9.01 325 ARG F N 1
ATOM 5371 C CA . ARG F 2 139 ? 4.817 -28.705 -22.060 1.00 9.15 325 ARG F CA 1
ATOM 5372 C C . ARG F 2 139 ? 5.046 -28.283 -20.615 1.00 9.29 325 ARG F C 1
ATOM 5373 O O . ARG F 2 139 ? 4.832 -27.133 -20.235 1.00 9.64 325 ARG F O 1
ATOM 5381 N N . GLN F 2 140 ? 5.467 -29.256 -19.815 1.00 8.80 326 GLN F N 1
ATOM 5382 C CA . GLN F 2 140 ? 5.753 -29.100 -18.400 1.00 9.50 326 GLN F CA 1
ATOM 5383 C C . GLN F 2 140 ? 7.077 -29.789 -18.095 1.00 9.67 326 GLN F C 1
ATOM 5384 O O . GLN F 2 140 ? 7.389 -30.842 -18.626 1.00 11.33 326 GLN F O 1
ATOM 5390 N N . GLY F 2 141 ? 7.822 -29.205 -17.195 1.00 9.20 327 GLY F N 1
ATOM 5391 C CA . GLY F 2 141 ? 9.103 -29.758 -16.743 1.00 9.33 327 GLY F CA 1
ATOM 5392 C C . GLY F 2 141 ? 9.160 -29.649 -15.212 1.00 11.16 327 GLY F C 1
ATOM 5393 O O . GLY F 2 141 ? 8.688 -28.682 -14.628 1.00 11.15 327 GLY F O 1
ATOM 5394 N N . GLN F 2 142 ? 9.757 -30.643 -14.575 1.00 12.08 328 GLN F N 1
ATOM 5395 C CA A GLN F 2 142 ? 9.941 -30.627 -13.136 0.50 11.74 328 GLN F CA 1
ATOM 5396 C CA B GLN F 2 142 ? 9.937 -30.611 -13.135 0.50 11.77 328 GLN F CA 1
ATOM 5397 C C . GLN F 2 142 ? 11.405 -30.311 -12.850 1.00 10.87 328 GLN F C 1
ATOM 5398 O O . GLN F 2 142 ? 12.295 -31.043 -13.304 1.00 10.87 328 GLN F O 1
ATOM 5409 N N . VAL F 2 143 ? 11.626 -29.222 -12.112 1.00 9.02 329 VAL F N 1
ATOM 5410 C CA . VAL F 2 143 ? 12.965 -28.781 -11.771 1.00 9.37 329 VAL F CA 1
ATOM 5411 C C . VAL F 2 143 ? 13.079 -28.654 -10.249 1.00 9.45 329 VAL F C 1
ATOM 5412 O O . VAL F 2 143 ? 12.062 -28.754 -9.565 1.00 10.19 329 VAL F O 1
ATOM 5416 N N . ARG F 2 144 ? 14.285 -28.381 -9.765 1.00 9.46 330 ARG F N 1
ATOM 5417 C CA . ARG F 2 144 ? 14.481 -28.067 -8.352 1.00 9.45 330 ARG F CA 1
ATOM 5418 C C . ARG F 2 144 ? 14.987 -26.634 -8.198 1.00 9.83 330 ARG F C 1
ATOM 5419 O O . ARG F 2 144 ? 15.862 -26.185 -8.948 1.00 10.87 330 ARG F O 1
ATOM 5427 N N . ILE F 2 145 ? 14.527 -25.969 -7.152 1.00 10.14 331 ILE F N 1
ATOM 5428 C CA . ILE F 2 145 ? 15.088 -24.692 -6.739 1.00 11.51 331 ILE F CA 1
ATOM 5429 C C . ILE F 2 145 ? 16.572 -24.894 -6.417 1.00 12.43 331 ILE F C 1
ATOM 5430 O O . ILE F 2 145 ? 16.970 -25.856 -5.738 1.00 11.99 331 ILE F O 1
ATOM 5435 N N . ILE F 2 146 ? 17.399 -23.971 -6.896 1.00 12.39 332 ILE F N 1
ATOM 5436 C CA . ILE F 2 146 ? 18.826 -23.943 -6.646 1.00 14.11 332 ILE F CA 1
ATOM 5437 C C . ILE F 2 146 ? 19.113 -22.628 -5.937 1.00 16.53 332 ILE F C 1
ATOM 5438 O O . ILE F 2 146 ? 18.734 -21.586 -6.443 1.00 17.18 332 ILE F O 1
ATOM 5443 N N . SER F 2 147 ? 19.722 -22.696 -4.749 1.00 13.72 333 SER F N 1
ATOM 5444 C CA A SER F 2 147 ? 20.034 -21.519 -3.941 0.60 13.23 333 SER F CA 1
ATOM 5445 C CA B SER F 2 147 ? 20.008 -21.511 -3.943 0.40 13.91 333 SER F CA 1
ATOM 5446 C C . SER F 2 147 ? 20.745 -20.450 -4.760 1.00 12.69 333 SER F C 1
ATOM 5447 O O . SER F 2 147 ? 21.602 -20.758 -5.592 1.00 12.58 333 SER F O 1
ATOM 5452 N N . ASN F 2 148 ? 20.449 -19.174 -4.482 1.00 12.45 334 ASN F N 1
ATOM 5453 C CA . ASN F 2 148 ? 21.116 -18.089 -5.181 1.00 13.32 334 ASN F CA 1
ATOM 5454 C C . ASN F 2 148 ? 22.631 -18.181 -4.991 1.00 13.28 334 ASN F C 1
ATOM 5455 O O . ASN F 2 148 ? 23.409 -17.890 -5.891 1.00 13.21 334 ASN F O 1
ATOM 5460 N N . ASP F 2 149 ? 23.061 -18.541 -3.778 1.00 16.13 335 ASP F N 1
ATOM 5461 C CA B ASP F 2 149 ? 24.448 -18.733 -3.393 0.50 16.70 335 ASP F CA 1
ATOM 5462 C CA C ASP F 2 149 ? 24.514 -18.508 -3.616 0.50 17.14 335 ASP F CA 1
ATOM 5463 C C . ASP F 2 149 ? 25.153 -19.639 -4.432 1.00 16.08 335 ASP F C 1
ATOM 5464 O O . ASP F 2 149 ? 26.238 -19.406 -4.969 1.00 18.76 335 ASP F O 1
ATOM 5473 N N . VAL F 2 150 ? 24.518 -20.798 -4.653 1.00 15.08 336 VAL F N 1
ATOM 5474 C CA . VAL F 2 150 ? 25.056 -21.844 -5.514 1.00 15.30 336 VAL F CA 1
ATOM 5475 C C . VAL F 2 150 ? 25.004 -21.388 -6.971 1.00 14.10 336 VAL F C 1
ATOM 5476 O O . VAL F 2 150 ? 25.940 -21.593 -7.743 1.00 15.35 336 VAL F O 1
ATOM 5480 N N . CYS F 2 151 ? 23.888 -20.748 -7.333 1.00 13.26 337 CYS F N 1
ATOM 5481 C CA . CYS F 2 151 ? 23.678 -20.258 -8.685 1.00 14.34 337 CYS F CA 1
ATOM 5482 C C . CYS F 2 151 ? 24.729 -19.206 -9.047 1.00 14.41 337 CYS F C 1
ATOM 5483 O O . CYS F 2 151 ? 25.075 -19.019 -10.218 1.00 14.02 337 CYS F O 1
ATOM 5486 N N . ASN F 2 152 ? 25.236 -18.507 -8.034 1.00 15.06 338 ASN F N 1
ATOM 5487 C CA . ASN F 2 152 ? 26.246 -17.473 -8.205 1.00 16.03 338 ASN F CA 1
ATOM 5488 C C . ASN F 2 152 ? 27.672 -18.013 -8.139 1.00 16.00 338 ASN F C 1
ATOM 5489 O O . ASN F 2 152 ? 28.610 -17.219 -8.203 1.00 18.93 338 ASN F O 1
ATOM 5494 N N . ALA F 2 153 ? 27.870 -19.334 -8.089 1.00 17.12 339 ALA F N 1
ATOM 5495 C CA . ALA F 2 153 ? 29.210 -19.909 -8.145 1.00 18.63 339 ALA F CA 1
ATOM 5496 C C . ALA F 2 153 ? 29.952 -19.388 -9.367 1.00 22.30 339 ALA F C 1
ATOM 5497 O O . ALA F 2 153 ? 29.354 -19.049 -10.390 1.00 19.26 339 ALA F O 1
ATOM 5499 N N . PRO F 2 154 ? 31.296 -19.289 -9.310 1.00 22.46 340 PRO F N 1
ATOM 5500 C CA . PRO F 2 154 ? 32.053 -18.735 -10.437 1.00 21.97 340 PRO F CA 1
ATOM 5501 C C . PRO F 2 154 ? 31.850 -19.437 -11.773 1.00 22.78 340 PRO F C 1
ATOM 5502 O O . PRO F 2 154 ? 31.837 -18.770 -12.806 1.00 24.98 340 PRO F O 1
ATOM 5506 N N . HIS F 2 155 ? 31.676 -20.763 -11.734 1.00 20.52 341 HIS F N 1
ATOM 5507 C CA . HIS F 2 155 ? 31.473 -21.555 -12.942 1.00 23.30 341 HIS F CA 1
ATOM 5508 C C . HIS F 2 155 ? 30.011 -21.505 -13.388 1.00 20.24 341 HIS F C 1
ATOM 5509 O O . HIS F 2 155 ? 29.671 -22.057 -14.448 1.00 22.00 341 HIS F O 1
ATOM 5516 N N . SER F 2 156 ? 29.153 -20.869 -12.580 1.00 17.56 342 SER F N 1
ATOM 5517 C CA A SER F 2 156 ? 27.757 -20.669 -12.939 0.60 16.95 342 SER F CA 1
ATOM 5518 C CA B SER F 2 156 ? 27.756 -20.671 -12.934 0.40 18.32 342 SER F CA 1
ATOM 5519 C C . SER F 2 156 ? 27.570 -19.196 -13.287 1.00 17.62 342 SER F C 1
ATOM 5520 O O . SER F 2 156 ? 28.206 -18.729 -14.238 1.00 18.34 342 SER F O 1
ATOM 5525 N N . TYR F 2 157 ? 26.749 -18.440 -12.533 1.00 15.49 343 TYR F N 1
ATOM 5526 C CA . TYR F 2 157 ? 26.483 -17.078 -12.966 1.00 14.77 343 TYR F CA 1
ATOM 5527 C C . TYR F 2 157 ? 27.360 -16.031 -12.286 1.00 17.23 343 TYR F C 1
ATOM 5528 O O . TYR F 2 157 ? 27.224 -14.843 -12.593 1.00 15.91 343 TYR F O 1
ATOM 5537 N N . ASN F 2 158 ? 28.217 -16.471 -11.338 1.00 17.84 344 ASN F N 1
ATOM 5538 C CA . ASN F 2 158 ? 29.316 -15.623 -10.895 1.00 18.70 344 ASN F CA 1
ATOM 5539 C C . ASN F 2 158 ? 28.845 -14.232 -10.448 1.00 17.95 344 ASN F C 1
ATOM 5540 O O . ASN F 2 158 ? 29.430 -13.214 -10.852 1.00 21.47 344 ASN F O 1
ATOM 5545 N N . GLY F 2 159 ? 27.793 -14.180 -9.630 1.00 18.43 345 GLY F N 1
ATOM 5546 C CA . GLY F 2 159 ? 27.329 -12.929 -9.037 1.00 19.28 345 GLY F CA 1
ATOM 5547 C C . GLY F 2 159 ? 26.175 -12.249 -9.761 1.00 18.29 345 GLY F C 1
ATOM 5548 O O . GLY F 2 159 ? 25.603 -11.307 -9.223 1.00 19.66 345 GLY F O 1
ATOM 5549 N N . ALA F 2 160 ? 25.746 -12.792 -10.919 1.00 16.03 346 ALA F N 1
ATOM 5550 C CA . ALA F 2 160 ? 24.702 -12.121 -11.707 1.00 15.45 346 ALA F CA 1
ATOM 5551 C C . ALA F 2 160 ? 23.293 -12.399 -11.176 1.00 15.91 346 ALA F C 1
ATOM 5552 O O . ALA F 2 160 ? 22.320 -11.802 -11.643 1.00 15.51 346 ALA F O 1
ATOM 5554 N N . ILE F 2 161 ? 23.167 -13.324 -10.212 1.00 13.44 347 ILE F N 1
ATOM 5555 C CA . ILE F 2 161 ? 21.879 -13.644 -9.638 1.00 13.61 347 ILE F CA 1
ATOM 5556 C C . ILE F 2 161 ? 21.633 -12.720 -8.456 1.00 14.67 347 ILE F C 1
ATOM 5557 O O . ILE F 2 161 ? 22.273 -12.849 -7.399 1.00 16.04 347 ILE F O 1
ATOM 5562 N N . LEU F 2 162 ? 20.650 -11.839 -8.594 1.00 14.50 348 LEU F N 1
ATOM 5563 C CA . LEU F 2 162 ? 20.301 -10.856 -7.586 1.00 15.61 348 LEU F CA 1
ATOM 5564 C C . LEU F 2 162 ? 19.142 -11.319 -6.709 1.00 16.25 348 LEU F C 1
ATOM 5565 O O . LEU F 2 162 ? 18.533 -12.356 -6.946 1.00 13.99 348 LEU F O 1
ATOM 5570 N N . SER F 2 163 ? 18.824 -10.536 -5.665 1.00 14.24 349 SER F N 1
ATOM 5571 C CA . SER F 2 163 ? 17.887 -10.982 -4.652 1.00 15.78 349 SER F CA 1
ATOM 5572 C C . SER F 2 163 ? 16.472 -11.176 -5.195 1.00 13.48 349 SER F C 1
ATOM 5573 O O . SER F 2 163 ? 15.690 -11.926 -4.614 1.00 14.83 349 SER F O 1
ATOM 5576 N N . GLY F 2 164 ? 16.112 -10.468 -6.278 1.00 11.71 350 GLY F N 1
ATOM 5577 C CA . GLY F 2 164 ? 14.779 -10.619 -6.833 1.00 11.78 350 GLY F CA 1
ATOM 5578 C C . GLY F 2 164 ? 14.708 -11.722 -7.889 1.00 10.72 350 GLY F C 1
ATOM 5579 O O . GLY F 2 164 ? 13.724 -11.787 -8.627 1.00 10.76 350 GLY F O 1
ATOM 5580 N N . MET F 2 165 ? 15.749 -12.547 -7.957 1.00 10.25 351 MET F N 1
ATOM 5581 C CA . MET F 2 165 ? 15.820 -13.683 -8.860 1.00 10.76 351 MET F CA 1
ATOM 5582 C C . MET F 2 165 ? 15.924 -14.985 -8.050 1.00 11.58 351 MET F C 1
ATOM 5583 O O . MET F 2 165 ? 16.297 -14.994 -6.877 1.00 11.08 351 MET F O 1
ATOM 5588 N N . LEU F 2 166 ? 15.581 -16.072 -8.731 1.00 11.50 352 LEU F N 1
ATOM 5589 C CA . LEU F 2 166 ? 15.873 -17.406 -8.235 1.00 11.54 352 LEU F CA 1
ATOM 5590 C C . LEU F 2 166 ? 16.279 -18.285 -9.405 1.00 12.04 352 LEU F C 1
ATOM 5591 O O . LEU F 2 166 ? 16.028 -17.979 -10.556 1.00 11.97 352 LEU F O 1
ATOM 5596 N N . CYS F 2 167 ? 16.979 -19.376 -9.084 1.00 10.14 353 CYS F N 1
ATOM 5597 C CA . CYS F 2 167 ? 17.395 -20.327 -10.091 1.00 10.52 353 CYS F CA 1
ATOM 5598 C C . CYS F 2 167 ? 16.722 -21.674 -9.866 1.00 8.74 353 CYS F C 1
ATOM 5599 O O . CYS F 2 167 ? 16.348 -22.015 -8.774 1.00 9.06 353 CYS F O 1
ATOM 5602 N N . ALA F 2 168 ? 16.542 -22.407 -10.962 1.00 9.24 354 ALA F N 1
ATOM 5603 C CA . ALA F 2 168 ? 15.972 -23.730 -10.894 1.00 9.44 354 ALA F CA 1
ATOM 5604 C C . ALA F 2 168 ? 16.481 -24.558 -12.072 1.00 10.67 354 ALA F C 1
ATOM 5605 O O . ALA F 2 168 ? 16.680 -24.071 -13.193 1.00 12.29 354 ALA F O 1
ATOM 5607 N N . GLY F 2 169 ? 16.722 -25.843 -11.777 1.00 10.32 355 GLY F N 1
ATOM 5608 C CA . GLY F 2 169 ? 17.168 -26.805 -12.760 1.00 12.64 355 GLY F CA 1
ATOM 5609 C C . GLY F 2 169 ? 17.286 -28.172 -12.084 1.00 13.39 355 GLY F C 1
ATOM 5610 O O . GLY F 2 169 ? 16.899 -28.331 -10.939 1.00 11.92 355 GLY F O 1
ATOM 5611 N N . VAL F 2 170 ? 17.879 -29.152 -12.754 1.00 16.60 356 VAL F N 1
ATOM 5612 C CA . VAL F 2 170 ? 17.961 -30.471 -12.136 1.00 18.36 356 VAL F CA 1
ATOM 5613 C C . VAL F 2 170 ? 19.425 -30.838 -11.958 1.00 20.36 356 VAL F C 1
ATOM 5614 O O . VAL F 2 170 ? 20.278 -30.361 -12.698 1.00 19.42 356 VAL F O 1
ATOM 5618 N N . PRO F 2 171 ? 19.732 -31.706 -10.944 1.00 22.23 357 PRO F N 1
ATOM 5619 C CA . PRO F 2 171 ? 21.120 -32.087 -10.655 1.00 25.24 357 PRO F CA 1
ATOM 5620 C C . PRO F 2 171 ? 21.862 -32.624 -11.873 1.00 28.14 357 PRO F C 1
ATOM 5621 O O . PRO F 2 171 ? 23.027 -32.299 -12.078 1.00 29.78 357 PRO F O 1
ATOM 5625 N N . GLN F 2 172 ? 21.137 -33.359 -12.728 1.00 30.06 358 GLN F N 1
ATOM 5626 C CA A GLN F 2 172 ? 21.723 -34.006 -13.878 0.60 29.79 358 GLN F CA 1
ATOM 5627 C CA B GLN F 2 172 ? 21.774 -33.982 -13.872 0.40 30.21 358 GLN F CA 1
ATOM 5628 C C . GLN F 2 172 ? 21.829 -33.026 -15.062 1.00 28.29 358 GLN F C 1
ATOM 5629 O O . GLN F 2 172 ? 22.427 -33.346 -16.076 1.00 31.15 358 GLN F O 1
ATOM 5640 N N . GLY F 2 173 ? 21.236 -31.811 -14.961 1.00 25.93 359 GLY F N 1
ATOM 5641 C CA . GLY F 2 173 ? 21.073 -30.948 -16.138 1.00 21.23 359 GLY F CA 1
ATOM 5642 C C . GLY F 2 173 ? 19.999 -31.499 -17.084 1.00 19.08 359 GLY F C 1
ATOM 5643 O O . GLY F 2 173 ? 19.407 -32.531 -16.764 1.00 17.78 359 GLY F O 1
ATOM 5644 N N . GLY F 2 174 ? 19.654 -30.742 -18.138 1.00 17.07 360 GLY F N 1
ATOM 5645 C CA . GLY F 2 174 ? 18.799 -31.241 -19.215 1.00 18.66 360 GLY F CA 1
ATOM 5646 C C . GLY F 2 174 ? 17.292 -31.047 -19.024 1.00 17.94 360 GLY F C 1
ATOM 5647 O O . GLY F 2 174 ? 16.492 -31.519 -19.840 1.00 20.36 360 GLY F O 1
ATOM 5648 N N . VAL F 2 175 ? 16.884 -30.294 -18.003 1.00 13.46 361 VAL F N 1
ATOM 5649 C CA . VAL F 2 175 ? 15.498 -29.885 -17.865 1.00 11.90 361 VAL F CA 1
ATOM 5650 C C . VAL F 2 175 ? 15.512 -28.378 -17.587 1.00 11.49 361 VAL F C 1
ATOM 5651 O O . VAL F 2 175 ? 16.151 -27.935 -16.638 1.00 12.51 361 VAL F O 1
ATOM 5655 N N . ASP F 2 176 ? 14.820 -27.597 -18.408 1.00 10.47 362 ASP F N 1
ATOM 5656 C CA . ASP F 2 176 ? 14.907 -26.158 -18.239 1.00 11.23 362 ASP F CA 1
ATOM 5657 C C . ASP F 2 176 ? 13.822 -25.480 -19.072 1.00 11.94 362 ASP F C 1
ATOM 5658 O O . ASP F 2 176 ? 13.203 -26.086 -19.942 1.00 12.05 362 ASP F O 1
ATOM 5663 N N . ALA F 2 177 ? 13.578 -24.223 -18.760 1.00 11.32 363 ALA F N 1
ATOM 5664 C CA . ALA F 2 177 ? 12.860 -23.342 -19.649 1.00 11.35 363 ALA F CA 1
ATOM 5665 C C . ALA F 2 177 ? 13.775 -22.958 -20.798 1.00 12.35 363 ALA F C 1
ATOM 5666 O O . ALA F 2 177 ? 15.013 -22.958 -20.673 1.00 11.32 363 ALA F O 1
ATOM 5668 N N . CYS F 2 178 ? 13.179 -22.533 -21.914 1.00 12.22 364 CYS F N 1
ATOM 5669 C CA . CYS F 2 178 ? 13.958 -22.207 -23.097 1.00 13.48 364 CYS F CA 1
ATOM 5670 C C . CYS F 2 178 ? 13.215 -21.112 -23.868 1.00 13.07 364 CYS F C 1
ATOM 5671 O O . CYS F 2 178 ? 12.217 -20.600 -23.405 1.00 11.95 364 CYS F O 1
ATOM 5674 N N . GLN F 2 179 ? 13.768 -20.683 -25.007 1.00 12.99 365 GLN F N 1
ATOM 5675 C CA . GLN F 2 179 ? 13.215 -19.532 -25.699 1.00 13.52 365 GLN F CA 1
ATOM 5676 C C . GLN F 2 179 ? 11.736 -19.745 -26.044 1.00 10.99 365 GLN F C 1
ATOM 5677 O O . GLN F 2 179 ? 11.363 -20.752 -26.657 1.00 12.78 365 GLN F O 1
ATOM 5683 N N . GLY F 2 180 ? 10.917 -18.777 -25.684 1.00 10.41 366 GLY F N 1
ATOM 5684 C CA . GLY F 2 180 ? 9.482 -18.900 -25.832 1.00 10.05 366 GLY F CA 1
ATOM 5685 C C . GLY F 2 180 ? 8.751 -19.227 -24.539 1.00 9.53 366 GLY F C 1
ATOM 5686 O O . GLY F 2 180 ? 7.535 -19.125 -24.502 1.00 9.37 366 GLY F O 1
ATOM 5687 N N . ASP F 2 181 ? 9.503 -19.589 -23.502 1.00 9.21 367 ASP F N 1
ATOM 5688 C CA . ASP F 2 181 ? 8.956 -19.820 -22.183 1.00 9.23 367 ASP F CA 1
ATOM 5689 C C . ASP F 2 181 ? 8.899 -18.574 -21.291 1.00 9.17 367 ASP F C 1
ATOM 5690 O O . ASP F 2 181 ? 8.206 -18.603 -20.288 1.00 8.67 367 ASP F O 1
ATOM 5695 N N . SER F 2 182 ? 9.679 -17.526 -21.631 1.00 9.82 368 SER F N 1
ATOM 5696 C CA . SER F 2 182 ? 9.707 -16.279 -20.886 1.00 10.86 368 SER F CA 1
ATOM 5697 C C . SER F 2 182 ? 8.323 -15.858 -20.450 1.00 10.02 368 SER F C 1
ATOM 5698 O O . SER F 2 182 ? 7.397 -15.888 -21.256 1.00 9.35 368 SER F O 1
ATOM 5701 N N . GLY F 2 183 ? 8.204 -15.480 -19.166 1.00 8.57 369 GLY F N 1
ATOM 5702 C CA . GLY F 2 183 ? 6.948 -14.964 -18.657 1.00 9.26 369 GLY F CA 1
ATOM 5703 C C . GLY F 2 183 ? 6.054 -16.014 -18.036 1.00 8.92 369 GLY F C 1
ATOM 5704 O O . GLY F 2 183 ? 5.140 -15.659 -17.328 1.00 10.00 369 GLY F O 1
ATOM 5705 N N . GLY F 2 184 ? 6.281 -17.286 -18.363 1.00 8.96 370 GLY F N 1
ATOM 5706 C CA . GLY F 2 184 ? 5.499 -18.351 -17.806 1.00 9.48 370 GLY F CA 1
ATOM 5707 C C . GLY F 2 184 ? 5.889 -18.664 -16.360 1.00 8.90 370 GLY F C 1
ATOM 5708 O O . GLY F 2 184 ? 6.858 -18.137 -15.818 1.00 9.23 370 GLY F O 1
ATOM 5709 N N . PRO F 2 185 ? 5.086 -19.523 -15.721 1.00 8.50 371 PRO F N 1
ATOM 5710 C CA . PRO F 2 185 ? 5.195 -19.760 -14.286 1.00 8.14 371 PRO F CA 1
ATOM 5711 C C . PRO F 2 185 ? 6.134 -20.902 -13.936 1.00 8.62 371 PRO F C 1
ATOM 5712 O O . PRO F 2 185 ? 6.303 -21.866 -14.680 1.00 8.73 371 PRO F O 1
ATOM 5716 N N . LEU F 2 186 ? 6.678 -20.754 -12.736 1.00 8.55 372 LEU F N 1
ATOM 5717 C CA . LEU F 2 186 ? 7.312 -21.826 -11.973 1.00 8.79 372 LEU F CA 1
ATOM 5718 C C . LEU F 2 186 ? 6.463 -21.956 -10.710 1.00 9.53 372 LEU F C 1
ATOM 5719 O O . LEU F 2 186 ? 6.328 -20.979 -9.975 1.00 10.49 372 LEU F O 1
ATOM 5724 N N . VAL F 2 187 ? 5.858 -23.137 -10.501 1.00 8.81 373 VAL F N 1
ATOM 5725 C CA . VAL F 2 187 ? 4.818 -23.297 -9.515 1.00 9.62 373 VAL F CA 1
ATOM 5726 C C . VAL F 2 187 ? 5.137 -24.436 -8.543 1.00 10.39 373 VAL F C 1
ATOM 5727 O O . VAL F 2 187 ? 5.771 -25.430 -8.900 1.00 10.34 373 VAL F O 1
ATOM 5731 N N . GLN F 2 188 ? 4.653 -24.229 -7.317 1.00 10.09 374 GLN F N 1
ATOM 5732 C CA . GLN F 2 188 ? 4.722 -25.252 -6.288 1.00 12.53 374 GLN F CA 1
ATOM 5733 C C . GLN F 2 188 ? 3.403 -25.281 -5.545 1.00 12.36 374 GLN F C 1
ATOM 5734 O O . GLN F 2 188 ? 2.806 -24.235 -5.341 1.00 13.16 374 GLN F O 1
ATOM 5740 N N . GLU F 2 189 ? 2.985 -26.460 -5.069 1.00 11.93 375 GLU F N 1
ATOM 5741 C CA . GLU F 2 189 ? 1.732 -26.563 -4.326 1.00 12.25 375 GLU F CA 1
ATOM 5742 C C . GLU F 2 189 ? 1.998 -26.807 -2.845 1.00 12.94 375 GLU F C 1
ATOM 5743 O O . GLU F 2 189 ? 3.066 -27.253 -2.446 1.00 12.90 375 GLU F O 1
ATOM 5749 N N . ASP F 2 190 ? 1.051 -26.371 -2.033 1.00 14.39 376 ASP F N 1
ATOM 5750 C CA . ASP F 2 190 ? 1.145 -26.515 -0.585 1.00 17.26 376 ASP F CA 1
ATOM 5751 C C . ASP F 2 190 ? 0.455 -27.801 -0.118 1.00 17.32 376 ASP F C 1
ATOM 5752 O O . ASP F 2 190 ? 0.033 -28.629 -0.897 1.00 17.37 376 ASP F O 1
ATOM 5757 N N . SER F 2 191 ? 0.333 -27.949 1.219 1.00 22.21 377 SER F N 1
ATOM 5758 C CA . SER F 2 191 ? -0.237 -29.157 1.791 1.00 24.03 377 SER F CA 1
ATOM 5759 C C . SER F 2 191 ? -1.743 -29.268 1.540 1.00 26.77 377 SER F C 1
ATOM 5760 O O . SER F 2 191 ? -2.296 -30.344 1.727 1.00 29.23 377 SER F O 1
ATOM 5763 N N . ARG F 2 192 ? -2.398 -28.192 1.092 1.00 24.12 378 ARG F N 1
ATOM 5764 C CA . ARG F 2 192 ? -3.812 -28.225 0.738 1.00 24.00 378 ARG F CA 1
ATOM 5765 C C . ARG F 2 192 ? -3.997 -28.421 -0.771 1.00 24.38 378 ARG F C 1
ATOM 5766 O O . ARG F 2 192 ? -5.120 -28.348 -1.259 1.00 23.66 378 ARG F O 1
ATOM 5774 N N . ARG F 2 193 ? -2.877 -28.623 -1.493 1.00 20.98 379 ARG F N 1
ATOM 5775 C CA . ARG F 2 193 ? -2.843 -28.835 -2.932 1.00 21.13 379 ARG F CA 1
ATOM 5776 C C . ARG F 2 193 ? -3.277 -27.562 -3.670 1.00 19.47 379 ARG F C 1
ATOM 5777 O O . ARG F 2 193 ? -3.747 -27.647 -4.805 1.00 21.00 379 ARG F O 1
ATOM 5781 N N . LEU F 2 194 ? -3.046 -26.402 -3.055 1.00 19.38 380 LEU F N 1
ATOM 5782 C CA . LEU F 2 194 ? -3.182 -25.124 -3.732 1.00 18.33 380 LEU F CA 1
ATOM 5783 C C . LEU F 2 194 ? -1.829 -24.787 -4.353 1.00 15.11 380 LEU F C 1
ATOM 5784 O O . LEU F 2 194 ? -0.788 -24.892 -3.710 1.00 12.92 380 LEU F O 1
ATOM 5789 N N . TRP F 2 195 ? -1.870 -24.338 -5.612 1.00 13.24 381 TRP F N 1
ATOM 5790 C CA . TRP F 2 195 ? -0.687 -24.013 -6.385 1.00 12.48 381 TRP F CA 1
ATOM 5791 C C . TRP F 2 195 ? -0.401 -22.520 -6.334 1.00 12.73 381 TRP F C 1
ATOM 5792 O O . TRP F 2 195 ? -1.305 -21.704 -6.479 1.00 11.21 381 TRP F O 1
ATOM 5803 N N . PHE F 2 196 ? 0.874 -22.227 -6.147 1.00 11.16 382 PHE F N 1
ATOM 5804 C CA . PHE F 2 196 ? 1.415 -20.889 -6.026 1.00 11.81 382 PHE F CA 1
ATOM 5805 C C . PHE F 2 196 ? 2.487 -20.667 -7.071 1.00 11.23 382 PHE F C 1
ATOM 5806 O O . PHE F 2 196 ? 3.315 -21.551 -7.322 1.00 10.61 382 PHE F O 1
ATOM 5814 N N . ILE F 2 197 ? 2.499 -19.440 -7.614 1.00 10.40 383 ILE F N 1
ATOM 5815 C CA . ILE F 2 197 ? 3.556 -19.054 -8.532 1.00 10.42 383 ILE F CA 1
ATOM 5816 C C . ILE F 2 197 ? 4.728 -18.486 -7.755 1.00 11.14 383 ILE F C 1
ATOM 5817 O O . ILE F 2 197 ? 4.620 -17.447 -7.121 1.00 13.54 383 ILE F O 1
ATOM 5822 N N . VAL F 2 198 ? 5.862 -19.197 -7.773 1.00 9.83 384 VAL F N 1
ATOM 5823 C CA . VAL F 2 198 ? 7.059 -18.794 -7.056 1.00 10.71 384 VAL F CA 1
ATOM 5824 C C . VAL F 2 198 ? 8.088 -18.154 -7.972 1.00 9.30 384 VAL F C 1
ATOM 5825 O O . VAL F 2 198 ? 8.945 -17.411 -7.510 1.00 10.39 384 VAL F O 1
ATOM 5829 N N . GLY F 2 199 ? 7.979 -18.412 -9.295 1.00 8.50 385 GLY F N 1
ATOM 5830 C CA . GLY F 2 199 ? 8.908 -17.835 -10.219 1.00 8.54 385 GLY F CA 1
ATOM 5831 C C . GLY F 2 199 ? 8.238 -17.486 -11.538 1.00 8.19 385 GLY F C 1
ATOM 5832 O O . GLY F 2 199 ? 7.196 -18.058 -11.876 1.00 8.73 385 GLY F O 1
ATOM 5833 N N . ILE F 2 200 ? 8.884 -16.574 -12.253 1.00 7.76 386 ILE F N 1
ATOM 5834 C CA . ILE F 2 200 ? 8.510 -16.224 -13.622 1.00 7.76 386 ILE F CA 1
ATOM 5835 C C . ILE F 2 200 ? 9.724 -16.472 -14.486 1.00 7.87 386 ILE F C 1
ATOM 5836 O O . ILE F 2 200 ? 10.807 -15.939 -14.230 1.00 8.82 386 ILE F O 1
ATOM 5841 N N . VAL F 2 201 ? 9.552 -17.251 -15.561 1.00 7.94 387 VAL F N 1
ATOM 5842 C CA . VAL F 2 201 ? 10.661 -17.592 -16.449 1.00 8.15 387 VAL F CA 1
ATOM 5843 C C . VAL F 2 201 ? 11.305 -16.313 -16.955 1.00 8.41 387 VAL F C 1
ATOM 5844 O O . VAL F 2 201 ? 10.568 -15.474 -17.504 1.00 8.51 387 VAL F O 1
ATOM 5848 N N . SER F 2 202 ? 12.639 -16.205 -16.856 1.00 8.26 388 SER F N 1
ATOM 5849 C CA . SER F 2 202 ? 13.295 -14.938 -17.188 1.00 9.13 388 SER F CA 1
ATOM 5850 C C . SER F 2 202 ? 14.461 -15.115 -18.172 1.00 9.86 388 SER F C 1
ATOM 5851 O O . SER F 2 202 ? 14.357 -14.683 -19.334 1.00 11.34 388 SER F O 1
ATOM 5854 N N . TRP F 2 203 ? 15.560 -15.741 -17.758 1.00 9.38 389 TRP F N 1
ATOM 5855 C CA . TRP F 2 203 ? 16.759 -15.803 -18.585 1.00 9.60 389 TRP F CA 1
ATOM 5856 C C . TRP F 2 203 ? 17.644 -16.965 -18.172 1.00 10.35 389 TRP F C 1
ATOM 5857 O O . TRP F 2 203 ? 17.375 -17.631 -17.183 1.00 10.48 389 TRP F O 1
ATOM 5868 N N . GLY F 2 204 ? 18.689 -17.187 -18.960 1.00 10.94 390 GLY F N 1
ATOM 5869 C CA . GLY F 2 204 ? 19.697 -18.165 -18.631 1.00 11.26 390 GLY F CA 1
ATOM 5870 C C . GLY F 2 204 ? 20.757 -18.218 -19.718 1.00 13.40 390 GLY F C 1
ATOM 5871 O O . GLY F 2 204 ? 20.543 -17.686 -20.804 1.00 13.69 390 GLY F O 1
ATOM 5872 N N . ASP F 2 205 ? 21.871 -18.877 -19.423 1.00 13.15 391 ASP F N 1
ATOM 5873 C CA . ASP F 2 205 ? 22.869 -19.105 -20.451 1.00 14.80 391 ASP F CA 1
ATOM 5874 C C . ASP F 2 205 ? 22.487 -20.370 -21.211 1.00 14.36 391 ASP F C 1
ATOM 5875 O O . ASP F 2 205 ? 22.626 -21.482 -20.706 1.00 15.99 391 ASP F O 1
ATOM 5880 N N . GLN F 2 206 ? 21.987 -20.182 -22.450 1.00 15.31 392 GLN F N 1
ATOM 5881 C CA . GLN F 2 206 ? 21.462 -21.290 -23.240 1.00 16.57 392 GLN F CA 1
ATOM 5882 C C . GLN F 2 206 ? 20.390 -21.986 -22.403 1.00 15.41 392 GLN F C 1
ATOM 5883 O O . GLN F 2 206 ? 19.689 -21.296 -21.655 1.00 15.94 392 GLN F O 1
ATOM 5889 N N . CYS F 2 207 ? 20.217 -23.297 -22.583 1.00 15.30 393 CYS F N 1
ATOM 5890 C CA . CYS F 2 207 ? 19.165 -24.033 -21.901 1.00 15.25 393 CYS F CA 1
ATOM 5891 C C . CYS F 2 207 ? 19.658 -25.400 -21.471 1.00 15.89 393 CYS F C 1
ATOM 5892 O O . CYS F 2 207 ? 20.281 -26.106 -22.258 1.00 18.89 393 CYS F O 1
ATOM 5895 N N . GLY F 2 208 ? 19.350 -25.765 -20.220 1.00 15.39 394 GLY F N 1
ATOM 5896 C CA . GLY F 2 208 ? 19.554 -27.126 -19.743 1.00 18.00 394 GLY F CA 1
ATOM 5897 C C . GLY F 2 208 ? 21.019 -27.473 -19.455 1.00 19.23 394 GLY F C 1
ATOM 5898 O O . GLY F 2 208 ? 21.278 -28.618 -19.100 1.00 22.29 394 GLY F O 1
ATOM 5899 N N . LEU F 2 209 ? 21.945 -26.498 -19.493 1.00 20.47 395 LEU F N 1
ATOM 5900 C CA . LEU F 2 209 ? 23.333 -26.783 -19.115 1.00 21.86 395 LEU F CA 1
ATOM 5901 C C . LEU F 2 209 ? 23.431 -27.009 -17.609 1.00 23.68 395 LEU F C 1
ATOM 5902 O O . LEU F 2 209 ? 22.929 -26.244 -16.812 1.00 21.33 395 LEU F O 1
ATOM 5907 N N . PRO F 2 210 ? 24.165 -28.044 -17.134 1.00 28.94 396 PRO F N 1
ATOM 5908 C CA . PRO F 2 210 ? 24.205 -28.315 -15.691 1.00 32.17 396 PRO F CA 1
ATOM 5909 C C . PRO F 2 210 ? 24.721 -27.131 -14.854 1.00 29.10 396 PRO F C 1
ATOM 5910 O O . PRO F 2 210 ? 24.191 -26.824 -13.774 1.00 27.71 396 PRO F O 1
ATOM 5914 N N . ASP F 2 211 ? 25.713 -26.408 -15.389 1.00 22.64 397 ASP F N 1
ATOM 5915 C CA . ASP F 2 211 ? 26.266 -25.316 -14.616 1.00 22.17 397 ASP F CA 1
ATOM 5916 C C . ASP F 2 211 ? 25.484 -24.013 -14.785 1.00 18.45 397 ASP F C 1
ATOM 5917 O O . ASP F 2 211 ? 25.850 -23.015 -14.178 1.00 16.72 397 ASP F O 1
ATOM 5922 N N . LYS F 2 212 ? 24.456 -23.999 -15.645 1.00 16.93 398 LYS F N 1
ATOM 5923 C CA . LYS F 2 212 ? 23.769 -22.756 -15.953 1.00 16.33 398 LYS F CA 1
ATOM 5924 C C . LYS F 2 212 ? 22.269 -23.013 -15.837 1.00 14.45 398 LYS F C 1
ATOM 5925 O O . LYS F 2 212 ? 21.561 -23.138 -16.833 1.00 13.69 398 LYS F O 1
ATOM 5931 N N . PRO F 2 213 ? 21.746 -23.128 -14.606 1.00 13.51 399 PRO F N 1
ATOM 5932 C CA . PRO F 2 213 ? 20.308 -23.329 -14.447 1.00 13.45 399 PRO F CA 1
ATOM 5933 C C . PRO F 2 213 ? 19.533 -22.129 -14.973 1.00 10.93 399 PRO F C 1
ATOM 5934 O O . PRO F 2 213 ? 20.063 -21.039 -15.157 1.00 12.22 399 PRO F O 1
ATOM 5938 N N . GLY F 2 214 ? 18.244 -22.347 -15.187 1.00 10.82 400 GLY F N 1
ATOM 5939 C CA . GLY F 2 214 ? 17.351 -21.266 -15.564 1.00 10.61 400 GLY F CA 1
ATOM 5940 C C . GLY F 2 214 ? 17.175 -20.284 -14.427 1.00 9.27 400 GLY F C 1
ATOM 5941 O O . GLY F 2 214 ? 17.140 -20.654 -13.264 1.00 9.88 400 GLY F O 1
ATOM 5942 N N . VAL F 2 215 ? 17.060 -19.006 -14.800 1.00 9.50 401 VAL F N 1
ATOM 5943 C CA . VAL F 2 215 ? 16.857 -17.915 -13.880 1.00 9.25 401 VAL F CA 1
ATOM 5944 C C . VAL F 2 215 ? 15.451 -17.363 -14.053 1.00 8.80 401 VAL F C 1
ATOM 5945 O O . VAL F 2 215 ? 14.943 -17.226 -15.160 1.00 9.40 401 VAL F O 1
ATOM 5949 N N . TYR F 2 216 ? 14.837 -17.117 -12.926 1.00 8.37 402 TYR F N 1
ATOM 5950 C CA . TYR F 2 216 ? 13.449 -16.737 -12.795 1.00 9.14 402 TYR F CA 1
ATOM 5951 C C . TYR F 2 216 ? 13.368 -15.468 -11.959 1.00 9.74 402 TYR F C 1
ATOM 5952 O O . TYR F 2 216 ? 14.135 -15.260 -11.022 1.00 9.97 402 TYR F O 1
ATOM 5961 N N . THR F 2 217 ? 12.331 -14.675 -12.214 1.00 8.95 403 THR F N 1
ATOM 5962 C CA . THR F 2 217 ? 11.980 -13.627 -11.281 1.00 8.95 403 THR F CA 1
ATOM 5963 C C . THR F 2 217 ? 11.333 -14.274 -10.054 1.00 9.67 403 THR F C 1
ATOM 5964 O O . THR F 2 217 ? 10.432 -15.111 -10.169 1.00 9.78 403 THR F O 1
ATOM 5968 N N . ARG F 2 218 ? 11.813 -13.868 -8.870 1.00 9.38 404 ARG F N 1
ATOM 5969 C CA . ARG F 2 218 ? 11.363 -14.399 -7.600 1.00 9.63 404 ARG F CA 1
ATOM 5970 C C . ARG F 2 218 ? 10.086 -13.669 -7.179 1.00 9.94 404 ARG F C 1
ATOM 5971 O O . ARG F 2 218 ? 10.144 -12.487 -6.841 1.00 9.30 404 ARG F O 1
ATOM 5979 N N . VAL F 2 219 ? 8.942 -14.320 -7.264 1.00 9.89 405 VAL F N 1
ATOM 5980 C CA . VAL F 2 219 ? 7.681 -13.624 -7.134 1.00 10.73 405 VAL F CA 1
ATOM 5981 C C . VAL F 2 219 ? 7.537 -13.051 -5.727 1.00 11.05 405 VAL F C 1
ATOM 5982 O O . VAL F 2 219 ? 6.981 -11.950 -5.594 1.00 11.68 405 VAL F O 1
ATOM 5986 N N . THR F 2 220 ? 8.022 -13.752 -4.692 1.00 11.09 406 THR F N 1
ATOM 5987 C CA . THR F 2 220 ? 7.876 -13.214 -3.341 1.00 12.49 406 THR F CA 1
ATOM 5988 C C . THR F 2 220 ? 8.499 -11.819 -3.234 1.00 12.82 406 THR F C 1
ATOM 5989 O O . THR F 2 220 ? 8.027 -11.030 -2.411 1.00 15.81 406 THR F O 1
ATOM 5993 N N . ALA F 2 221 ? 9.534 -11.520 -4.025 1.00 12.49 407 ALA F N 1
ATOM 5994 C CA . ALA F 2 221 ? 10.217 -10.232 -3.971 1.00 12.73 407 ALA F CA 1
ATOM 5995 C C . ALA F 2 221 ? 9.371 -9.080 -4.525 1.00 12.96 407 ALA F C 1
ATOM 5996 O O . ALA F 2 221 ? 9.740 -7.913 -4.332 1.00 15.85 407 ALA F O 1
ATOM 5998 N N . TYR F 2 222 ? 8.259 -9.382 -5.224 1.00 12.75 408 TYR F N 1
ATOM 5999 C CA . TYR F 2 222 ? 7.479 -8.385 -5.936 1.00 12.28 408 TYR F CA 1
ATOM 6000 C C . TYR F 2 222 ? 6.031 -8.396 -5.482 1.00 13.10 408 TYR F C 1
ATOM 6001 O O . TYR F 2 222 ? 5.185 -7.836 -6.161 1.00 13.56 408 TYR F O 1
ATOM 6010 N N . LEU F 2 223 ? 5.714 -8.971 -4.315 1.00 12.81 409 LEU F N 1
ATOM 6011 C CA . LEU F 2 223 ? 4.347 -9.041 -3.873 1.00 13.32 409 LEU F CA 1
ATOM 6012 C C . LEU F 2 223 ? 3.796 -7.641 -3.636 1.00 13.45 409 LEU F C 1
ATOM 6013 O O . LEU F 2 223 ? 2.649 -7.408 -3.980 1.00 14.93 409 LEU F O 1
ATOM 6018 N N . ASP F 2 224 ? 4.586 -6.761 -3.046 1.00 15.96 410 ASP F N 1
ATOM 6019 C CA . ASP F 2 224 ? 4.116 -5.393 -2.823 1.00 18.79 410 ASP F CA 1
ATOM 6020 C C . ASP F 2 224 ? 3.826 -4.711 -4.161 1.00 16.31 410 ASP F C 1
ATOM 6021 O O . ASP F 2 224 ? 2.780 -4.074 -4.298 1.00 15.73 410 ASP F O 1
ATOM 6026 N N . TRP F 2 225 ? 4.741 -4.849 -5.117 1.00 15.65 411 TRP F N 1
ATOM 6027 C CA . TRP F 2 225 ? 4.563 -4.289 -6.451 1.00 14.20 411 TRP F CA 1
ATOM 6028 C C . TRP F 2 225 ? 3.285 -4.810 -7.084 1.00 14.14 411 TRP F C 1
ATOM 6029 O O . TRP F 2 225 ? 2.483 -4.050 -7.616 1.00 13.60 411 TRP F O 1
ATOM 6040 N N . ILE F 2 226 ? 3.061 -6.131 -7.022 1.00 12.10 412 ILE F N 1
ATOM 6041 C CA . ILE F 2 226 ? 1.882 -6.719 -7.614 1.00 12.95 412 ILE F CA 1
ATOM 6042 C C . ILE F 2 226 ? 0.618 -6.180 -6.960 1.00 12.97 412 ILE F C 1
ATOM 6043 O O . ILE F 2 226 ? -0.333 -5.858 -7.643 1.00 13.67 412 ILE F O 1
ATOM 6048 N N . ARG F 2 227 ? 0.626 -6.121 -5.638 1.00 14.74 413 ARG F N 1
ATOM 6049 C CA A ARG F 2 227 ? -0.548 -5.565 -4.900 0.50 16.69 413 ARG F CA 1
ATOM 6050 C CA B ARG F 2 227 ? -0.554 -5.554 -4.928 0.50 16.69 413 ARG F CA 1
ATOM 6051 C C . ARG F 2 227 ? -0.844 -4.071 -5.269 1.00 14.42 413 ARG F C 1
ATOM 6052 O O . ARG F 2 227 ? -2.006 -3.601 -5.504 1.00 18.43 413 ARG F O 1
ATOM 6067 N N . GLN F 2 228 ? 0.257 -3.323 -5.351 1.00 15.63 414 GLN F N 1
ATOM 6068 C CA . GLN F 2 228 ? 0.150 -1.902 -5.684 1.00 17.38 414 GLN F CA 1
ATOM 6069 C C . GLN F 2 228 ? -0.467 -1.753 -7.072 1.00 18.57 414 GLN F C 1
ATOM 6070 O O . GLN F 2 228 ? -1.355 -0.923 -7.282 1.00 19.65 414 GLN F O 1
ATOM 6076 N N . GLN F 2 229 ? 0.023 -2.538 -8.045 1.00 16.34 415 GLN F N 1
ATOM 6077 C CA . GLN F 2 229 ? -0.396 -2.372 -9.421 1.00 15.71 415 GLN F CA 1
ATOM 6078 C C . GLN F 2 229 ? -1.793 -2.921 -9.647 1.00 15.67 415 GLN F C 1
ATOM 6079 O O . GLN F 2 229 ? -2.453 -2.440 -10.565 1.00 15.43 415 GLN F O 1
ATOM 6085 N N . THR F 2 230 ? -2.220 -3.994 -8.924 1.00 15.27 416 THR F N 1
ATOM 6086 C CA . THR F 2 230 ? -3.445 -4.708 -9.257 1.00 15.12 416 THR F CA 1
ATOM 6087 C C . THR F 2 230 ? -4.500 -4.776 -8.154 1.00 17.80 416 THR F C 1
ATOM 6088 O O . THR F 2 230 ? -5.631 -5.156 -8.430 1.00 20.34 416 THR F O 1
ATOM 6092 N N . GLY F 2 231 ? -4.120 -4.581 -6.890 1.00 20.41 417 GLY F N 1
ATOM 6093 C CA . GLY F 2 231 ? -5.000 -4.899 -5.765 1.00 24.07 417 GLY F CA 1
ATOM 6094 C C . GLY F 2 231 ? -4.953 -6.359 -5.294 1.00 25.68 417 GLY F C 1
ATOM 6095 O O . GLY F 2 231 ? -5.589 -6.719 -4.318 1.00 27.90 417 GLY F O 1
ATOM 6096 N N . ILE F 2 232 ? -4.211 -7.252 -5.966 1.00 23.74 418 ILE F N 1
ATOM 6097 C CA . ILE F 2 232 ? -4.246 -8.683 -5.627 1.00 23.62 418 ILE F CA 1
ATOM 6098 C C . ILE F 2 232 ? -3.174 -9.029 -4.591 1.00 25.71 418 ILE F C 1
ATOM 6099 O O . ILE F 2 232 ? -2.024 -8.622 -4.739 1.00 24.90 418 ILE F O 1
ATOM 6104 N N . GLU F 2 233 ? -3.506 -9.883 -3.613 1.00 28.38 419 GLU F N 1
ATOM 6105 C CA . GLU F 2 233 ? -2.520 -10.376 -2.655 1.00 32.67 419 GLU F CA 1
ATOM 6106 C C . GLU F 2 233 ? -2.783 -11.841 -2.294 1.00 36.38 419 GLU F C 1
ATOM 6107 O O . GLU F 2 233 ? -3.725 -12.458 -2.780 1.00 32.15 419 GLU F O 1
ATOM 6113 N N . PHE F 2 234 ? -1.868 -12.420 -1.502 1.00 39.24 420 PHE F N 1
ATOM 6114 C CA . PHE F 2 234 ? -2.030 -13.751 -0.924 1.00 43.12 420 PHE F CA 1
ATOM 6115 C C . PHE F 2 234 ? -3.510 -14.050 -0.627 1.00 46.85 420 PHE F C 1
ATOM 6116 O O . PHE F 2 234 ? -3.966 -13.688 0.475 1.00 50.90 420 PHE F O 1
ATOM 6124 N N . ALA G 1 125 ? 28.614 -68.712 -10.545 1.00 44.94 166 ALA G N 1
ATOM 6125 C CA . ALA G 1 125 ? 28.589 -67.300 -11.005 1.00 40.70 166 ALA G CA 1
ATOM 6126 C C . ALA G 1 125 ? 29.420 -67.159 -12.281 1.00 40.52 166 ALA G C 1
ATOM 6127 O O . ALA G 1 125 ? 30.116 -66.162 -12.494 1.00 32.19 166 ALA G O 1
ATOM 6129 N N . ASN G 1 126 ? 29.336 -68.168 -13.155 1.00 35.74 167 ASN G N 1
ATOM 6130 C CA . ASN G 1 126 ? 30.070 -68.120 -14.399 1.00 35.59 167 ASN G CA 1
ATOM 6131 C C . ASN G 1 126 ? 29.317 -67.252 -15.416 1.00 32.91 167 ASN G C 1
ATOM 6132 O O . ASN G 1 126 ? 28.334 -67.713 -16.023 1.00 29.52 167 ASN G O 1
ATOM 6137 N N . TRP G 1 127 ? 29.794 -66.010 -15.642 1.00 29.28 168 TRP G N 1
ATOM 6138 C CA . TRP G 1 127 ? 29.110 -65.109 -16.566 1.00 28.72 168 TRP G CA 1
ATOM 6139 C C . TRP G 1 127 ? 29.196 -65.623 -18.012 1.00 30.29 168 TRP G C 1
ATOM 6140 O O . TRP G 1 127 ? 28.426 -65.157 -18.861 1.00 31.33 168 TRP G O 1
ATOM 6151 N N . LEU G 1 128 ? 30.117 -66.566 -18.299 1.00 31.57 169 LEU G N 1
ATOM 6152 C CA . LEU G 1 128 ? 30.227 -67.105 -19.656 1.00 33.36 169 LEU G CA 1
ATOM 6153 C C . LEU G 1 128 ? 28.945 -67.834 -20.066 1.00 37.48 169 LEU G C 1
ATOM 6154 O O . LEU G 1 128 ? 28.618 -67.879 -21.253 1.00 39.67 169 LEU G O 1
ATOM 6159 N N . ILE G 1 129 ? 28.208 -68.390 -19.099 1.00 36.33 170 ILE G N 1
ATOM 6160 C CA . ILE G 1 129 ? 26.930 -69.031 -19.390 1.00 36.82 170 ILE G CA 1
ATOM 6161 C C . ILE G 1 129 ? 25.806 -68.181 -18.786 1.00 37.17 170 ILE G C 1
ATOM 6162 O O . ILE G 1 129 ? 24.740 -68.674 -18.415 1.00 35.29 170 ILE G O 1
ATOM 6167 N N . ASN G 1 130 ? 26.103 -66.881 -18.666 1.00 36.91 171 ASN G N 1
ATOM 6168 C CA . ASN G 1 130 ? 25.175 -65.830 -18.289 1.00 38.59 171 ASN G CA 1
ATOM 6169 C C . ASN G 1 130 ? 24.699 -66.003 -16.848 1.00 37.31 171 ASN G C 1
ATOM 6170 O O . ASN G 1 130 ? 23.610 -65.531 -16.526 1.00 38.56 171 ASN G O 1
ATOM 6175 N N . GLU G 1 131 ? 25.504 -66.688 -15.998 1.00 35.15 172 GLU G N 1
ATOM 6176 C CA . GLU G 1 131 ? 25.174 -66.831 -14.587 1.00 32.44 172 GLU G CA 1
ATOM 6177 C C . GLU G 1 131 ? 25.521 -65.539 -13.857 1.00 28.41 172 GLU G C 1
ATOM 6178 O O . GLU G 1 131 ? 26.572 -64.929 -14.102 1.00 31.10 172 GLU G O 1
ATOM 6184 N N . CYS G 1 132 ? 24.685 -65.206 -12.882 1.00 24.03 173 CYS G N 1
ATOM 6185 C CA . CYS G 1 132 ? 24.786 -63.933 -12.191 1.00 18.32 173 CYS G CA 1
ATOM 6186 C C . CYS G 1 132 ? 25.708 -63.995 -10.977 1.00 18.50 173 CYS G C 1
ATOM 6187 O O . CYS G 1 132 ? 25.960 -65.061 -10.421 1.00 17.21 173 CYS G O 1
ATOM 6190 N N . GLY G 1 133 ? 26.111 -62.804 -10.506 1.00 14.00 174 GLY G N 1
ATOM 6191 C CA . GLY G 1 133 ? 26.518 -62.669 -9.105 1.00 13.92 174 GLY G CA 1
ATOM 6192 C C . GLY G 1 133 ? 28.016 -62.629 -8.828 1.00 13.76 174 GLY G C 1
ATOM 6193 O O . GLY G 1 133 ? 28.424 -62.464 -7.665 1.00 13.12 174 GLY G O 1
ATOM 6194 N N . ALA G 1 134 ? 28.871 -62.770 -9.840 1.00 13.51 175 ALA G N 1
ATOM 6195 C CA . ALA G 1 134 ? 30.296 -62.654 -9.586 1.00 13.45 175 ALA G CA 1
ATOM 6196 C C . ALA G 1 134 ? 30.670 -61.194 -9.336 1.00 13.84 175 ALA G C 1
ATOM 6197 O O . ALA G 1 134 ? 30.295 -60.292 -10.090 1.00 15.07 175 ALA G O 1
ATOM 6199 N N . GLY G 1 135 ? 31.408 -60.943 -8.261 1.00 15.45 176 GLY G N 1
ATOM 6200 C CA . GLY G 1 135 ? 31.836 -59.602 -7.961 1.00 16.80 176 GLY G CA 1
ATOM 6201 C C . GLY G 1 135 ? 33.346 -59.561 -7.917 1.00 20.10 176 GLY G C 1
ATOM 6202 O O . GLY G 1 135 ? 34.013 -60.485 -8.410 1.00 22.83 176 GLY G O 1
ATOM 6203 N N . PRO G 1 136 ? 33.922 -58.512 -7.290 1.00 26.76 177 PRO G N 1
ATOM 6204 C CA . PRO G 1 136 ? 35.381 -58.336 -7.307 1.00 27.87 177 PRO G CA 1
ATOM 6205 C C . PRO G 1 136 ? 36.157 -59.415 -6.548 1.00 30.53 177 PRO G C 1
ATOM 6206 O O . PRO G 1 136 ? 37.325 -59.684 -6.844 1.00 30.39 177 PRO G O 1
ATOM 6210 N N . ASP G 1 137 ? 35.464 -60.126 -5.655 1.00 22.51 178 ASP G N 1
ATOM 6211 C CA . ASP G 1 137 ? 36.120 -61.087 -4.792 1.00 19.94 178 ASP G CA 1
ATOM 6212 C C . ASP G 1 137 ? 35.858 -62.529 -5.232 1.00 18.83 178 ASP G C 1
ATOM 6213 O O . ASP G 1 137 ? 36.162 -63.476 -4.495 1.00 18.98 178 ASP G O 1
ATOM 6218 N N . LEU G 1 138 ? 35.345 -62.710 -6.455 1.00 19.43 179 LEU G N 1
ATOM 6219 C CA . LEU G 1 138 ? 35.087 -64.043 -6.984 1.00 23.14 179 LEU G CA 1
ATOM 6220 C C . LEU G 1 138 ? 36.322 -64.939 -6.820 1.00 24.81 179 LEU G C 1
ATOM 6221 O O . LEU G 1 138 ? 37.419 -64.484 -7.079 1.00 22.28 179 LEU G O 1
ATOM 6226 N N . ILE G 1 139 ? 36.119 -66.159 -6.320 1.00 28.26 180 ILE G N 1
ATOM 6227 C CA . ILE G 1 139 ? 37.217 -67.103 -6.183 1.00 30.76 180 ILE G CA 1
ATOM 6228 C C . ILE G 1 139 ? 37.135 -68.010 -7.396 1.00 34.70 180 ILE G C 1
ATOM 6229 O O . ILE G 1 139 ? 36.138 -68.680 -7.616 1.00 37.24 180 ILE G O 1
ATOM 6234 N N . THR G 1 140 ? 38.202 -67.994 -8.189 1.00 34.74 181 THR G N 1
ATOM 6235 C CA . THR G 1 140 ? 38.271 -68.809 -9.392 1.00 40.84 181 THR G CA 1
ATOM 6236 C C . THR G 1 140 ? 39.265 -69.974 -9.205 1.00 39.87 181 THR G C 1
ATOM 6237 O O . THR G 1 140 ? 39.295 -70.903 -10.021 1.00 35.79 181 THR G O 1
ATOM 6241 N N . ASP G 1 141 ? 40.044 -69.937 -8.103 1.00 35.21 182 ASP G N 1
ATOM 6242 C CA . ASP G 1 141 ? 41.257 -70.729 -7.961 1.00 34.27 182 ASP G CA 1
ATOM 6243 C C . ASP G 1 141 ? 40.999 -72.214 -7.766 1.00 31.94 182 ASP G C 1
ATOM 6244 O O . ASP G 1 141 ? 41.965 -72.973 -7.836 1.00 33.39 182 ASP G O 1
ATOM 6249 N N . ASP G 1 142 ? 39.747 -72.634 -7.498 1.00 26.13 183 ASP G N 1
ATOM 6250 C CA . ASP G 1 142 ? 39.469 -74.050 -7.260 1.00 25.43 183 ASP G CA 1
ATOM 6251 C C . ASP G 1 142 ? 39.766 -74.902 -8.501 1.00 23.57 183 ASP G C 1
ATOM 6252 O O . ASP G 1 142 ? 40.061 -76.111 -8.399 1.00 21.53 183 ASP G O 1
ATOM 6257 N N . ASP G 1 143 ? 39.594 -74.271 -9.677 1.00 20.70 184 ASP G N 1
ATOM 6258 C CA . ASP G 1 143 ? 39.802 -74.953 -10.940 1.00 17.93 184 ASP G CA 1
ATOM 6259 C C . ASP G 1 143 ? 41.263 -74.884 -11.364 1.00 16.46 184 ASP G C 1
ATOM 6260 O O . ASP G 1 143 ? 41.676 -75.723 -12.156 1.00 16.15 184 ASP G O 1
ATOM 6265 N N . ASP G 1 144 ? 42.051 -73.953 -10.847 1.00 17.86 185 ASP G N 1
ATOM 6266 C CA . ASP G 1 144 ? 43.460 -73.898 -11.230 1.00 18.37 185 ASP G CA 1
ATOM 6267 C C . ASP G 1 144 ? 44.190 -75.070 -10.602 1.00 17.31 185 ASP G C 1
ATOM 6268 O O . ASP G 1 144 ? 43.882 -75.488 -9.481 1.00 18.87 185 ASP G O 1
ATOM 6273 N N . LYS G 1 145 ? 45.177 -75.610 -11.327 1.00 17.20 186 LYS G N 1
ATOM 6274 C CA . LYS G 1 145 ? 45.926 -76.768 -10.839 1.00 18.45 186 LYS G CA 1
ATOM 6275 C C . LYS G 1 145 ? 47.166 -76.282 -10.062 1.00 22.17 186 LYS G C 1
ATOM 6276 O O . LYS G 1 145 ? 48.142 -77.039 -10.017 1.00 17.64 186 LYS G O 1
ATOM 6283 N N . ILE H 2 1 ? 26.306 -40.340 -4.608 1.00 12.27 187 ILE H N 1
ATOM 6284 C CA . ILE H 2 1 ? 26.681 -40.989 -3.319 1.00 11.62 187 ILE H CA 1
ATOM 6285 C C . ILE H 2 1 ? 27.376 -39.962 -2.439 1.00 11.88 187 ILE H C 1
ATOM 6286 O O . ILE H 2 1 ? 28.333 -39.332 -2.876 1.00 12.07 187 ILE H O 1
ATOM 6291 N N . LEU H 2 2 ? 26.906 -39.850 -1.201 1.00 12.38 188 LEU H N 1
ATOM 6292 C CA . LEU H 2 2 ? 27.518 -39.033 -0.173 1.00 14.17 188 LEU H CA 1
ATOM 6293 C C . LEU H 2 2 ? 28.371 -39.952 0.695 1.00 13.66 188 LEU H C 1
ATOM 6294 O O . LEU H 2 2 ? 27.960 -41.062 1.035 1.00 11.64 188 LEU H O 1
ATOM 6299 N N . GLY H 2 3 ? 29.595 -39.503 1.017 1.00 13.65 189 GLY H N 1
ATOM 6300 C CA . GLY H 2 3 ? 30.431 -40.231 1.947 1.00 15.04 189 GLY H CA 1
ATOM 6301 C C . GLY H 2 3 ? 30.999 -41.530 1.391 1.00 15.11 189 GLY H C 1
ATOM 6302 O O . GLY H 2 3 ? 31.356 -42.417 2.125 1.00 17.33 189 GLY H O 1
ATOM 6303 N N . GLY H 2 4 ? 31.075 -41.605 0.071 1.00 13.78 190 GLY H N 1
ATOM 6304 C CA . GLY H 2 4 ? 31.586 -42.774 -0.581 1.00 14.99 190 GLY H CA 1
ATOM 6305 C C . GLY H 2 4 ? 32.984 -42.562 -1.122 1.00 15.54 190 GLY H C 1
ATOM 6306 O O . GLY H 2 4 ? 33.578 -41.509 -0.903 1.00 16.97 190 GLY H O 1
ATOM 6307 N N . THR H 2 5 ? 33.436 -43.579 -1.835 1.00 14.31 191 THR H N 1
ATOM 6308 C CA . THR H 2 5 ? 34.751 -43.569 -2.442 1.00 16.76 191 THR H CA 1
ATOM 6309 C C . THR H 2 5 ? 34.585 -43.909 -3.916 1.00 15.24 191 THR H C 1
ATOM 6310 O O . THR H 2 5 ? 33.583 -44.510 -4.312 1.00 15.25 191 THR H O 1
ATOM 6314 N N . GLU H 2 6 ? 35.569 -43.496 -4.725 1.00 15.81 192 GLU H N 1
ATOM 6315 C CA . GLU H 2 6 ? 35.558 -43.859 -6.131 1.00 16.33 192 GLU H CA 1
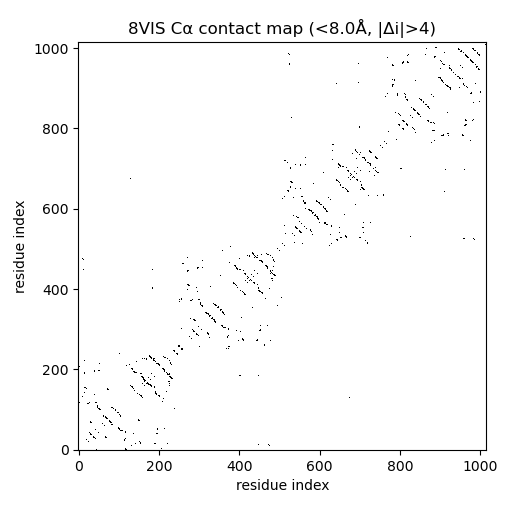ATOM 6316 C C . GLU H 2 6 ? 35.695 -45.371 -6.295 1.00 14.60 192 GLU H C 1
ATOM 6317 O O . GLU H 2 6 ? 36.567 -46.019 -5.696 1.00 14.40 192 GLU H O 1
ATOM 6323 N N . ALA H 2 7 ? 34.825 -45.954 -7.119 1.00 13.66 193 ALA H N 1
ATOM 6324 C CA . ALA H 2 7 ? 34.858 -47.361 -7.427 1.00 14.01 193 ALA H CA 1
ATOM 6325 C C . ALA H 2 7 ? 35.991 -47.722 -8.401 1.00 14.56 193 ALA H C 1
ATOM 6326 O O . ALA H 2 7 ? 36.310 -46.948 -9.300 1.00 16.09 193 ALA H O 1
ATOM 6328 N N . GLU H 2 8 ? 36.534 -48.919 -8.259 1.00 14.59 194 GLU H N 1
ATOM 6329 C CA . GLU H 2 8 ? 37.493 -49.427 -9.230 1.00 18.02 194 GLU H CA 1
ATOM 6330 C C . GLU H 2 8 ? 36.762 -50.158 -10.349 1.00 17.23 194 GLU H C 1
ATOM 6331 O O . GLU H 2 8 ? 35.701 -50.725 -10.134 1.00 16.33 194 GLU H O 1
ATOM 6337 N N . GLU H 2 9 ? 37.344 -50.136 -11.550 1.00 19.69 195 GLU H N 1
ATOM 6338 C CA . GLU H 2 9 ? 36.834 -50.891 -12.676 1.00 22.29 195 GLU H CA 1
ATOM 6339 C C . GLU H 2 9 ? 36.706 -52.356 -12.275 1.00 19.80 195 GLU H C 1
ATOM 6340 O O . GLU H 2 9 ? 37.578 -52.905 -11.615 1.00 20.44 195 GLU H O 1
ATOM 6343 N N . GLY H 2 10 ? 35.565 -52.976 -12.605 1.00 18.99 196 GLY H N 1
ATOM 6344 C CA . GLY H 2 10 ? 35.323 -54.369 -12.279 1.00 20.73 196 GLY H CA 1
ATOM 6345 C C . GLY H 2 10 ? 34.725 -54.632 -10.896 1.00 19.38 196 GLY H C 1
ATOM 6346 O O . GLY H 2 10 ? 34.352 -55.765 -10.582 1.00 21.02 196 GLY H O 1
ATOM 6347 N N . SER H 2 11 ? 34.643 -53.609 -10.025 1.00 15.49 197 SER H N 1
ATOM 6348 C CA . SER H 2 11 ? 34.062 -53.843 -8.704 1.00 13.83 197 SER H CA 1
ATOM 6349 C C . SER H 2 11 ? 32.583 -54.163 -8.835 1.00 12.68 197 SER H C 1
ATOM 6350 O O . SER H 2 11 ? 32.036 -54.980 -8.104 1.00 12.53 197 SER H O 1
ATOM 6353 N N . TRP H 2 12 ? 31.908 -53.420 -9.725 1.00 12.27 198 TRP H N 1
ATOM 6354 C CA . TRP H 2 12 ? 30.445 -53.447 -9.786 1.00 10.34 198 TRP H CA 1
ATOM 6355 C C . TRP H 2 12 ? 30.000 -53.735 -11.210 1.00 11.05 198 TRP H C 1
ATOM 6356 O O . TRP H 2 12 ? 29.555 -52.846 -11.953 1.00 10.13 198 TRP H O 1
ATOM 6367 N N . PRO H 2 13 ? 30.177 -54.978 -11.672 1.00 10.76 199 PRO H N 1
ATOM 6368 C CA . PRO H 2 13 ? 30.048 -55.281 -13.113 1.00 11.70 199 PRO H CA 1
ATOM 6369 C C . PRO H 2 13 ? 28.635 -55.112 -13.668 1.00 10.82 199 PRO H C 1
ATOM 6370 O O . PRO H 2 13 ? 28.446 -54.997 -14.874 1.00 12.04 199 PRO H O 1
ATOM 6374 N N . TRP H 2 14 ? 27.648 -55.081 -12.791 1.00 9.57 200 TRP H N 1
ATOM 6375 C CA . TRP H 2 14 ? 26.240 -54.941 -13.171 1.00 9.57 200 TRP H CA 1
ATOM 6376 C C . TRP H 2 14 ? 25.816 -53.478 -13.287 1.00 10.55 200 TRP H C 1
ATOM 6377 O O . TRP H 2 14 ? 24.712 -53.212 -13.783 1.00 9.56 200 TRP H O 1
ATOM 6388 N N . GLN H 2 15 ? 26.600 -52.553 -12.727 1.00 9.79 201 GLN H N 1
ATOM 6389 C CA . GLN H 2 15 ? 26.191 -51.152 -12.678 1.00 10.00 201 GLN H CA 1
ATOM 6390 C C . GLN H 2 15 ? 26.136 -50.571 -14.087 1.00 9.88 201 GLN H C 1
ATOM 6391 O O . GLN H 2 15 ? 27.121 -50.645 -14.841 1.00 10.97 201 GLN H O 1
ATOM 6397 N N . VAL H 2 16 ? 25.018 -49.928 -14.397 1.00 9.76 202 VAL H N 1
ATOM 6398 C CA . VAL H 2 16 ? 24.893 -49.148 -15.622 1.00 10.42 202 VAL H CA 1
ATOM 6399 C C . VAL H 2 16 ? 24.422 -47.743 -15.251 1.00 10.80 202 VAL H C 1
ATOM 6400 O O . VAL H 2 16 ? 23.787 -47.521 -14.210 1.00 9.63 202 VAL H O 1
ATOM 6404 N N . SER H 2 17 ? 24.760 -46.828 -16.166 1.00 11.07 203 SER H N 1
ATOM 6405 C CA . SER H 2 17 ? 24.227 -45.473 -16.211 1.00 10.96 203 SER H CA 1
ATOM 6406 C C . SER H 2 17 ? 23.123 -45.449 -17.263 1.00 12.41 203 SER H C 1
ATOM 6407 O O . SER H 2 17 ? 23.347 -45.878 -18.391 1.00 13.16 203 SER H O 1
ATOM 6410 N N . LEU H 2 18 ? 21.963 -44.906 -16.901 1.00 12.56 204 LEU H N 1
ATOM 6411 C CA . LEU H 2 18 ? 20.890 -44.668 -17.845 1.00 13.44 204 LEU H CA 1
ATOM 6412 C C . LEU H 2 18 ? 20.899 -43.185 -18.196 1.00 15.92 204 LEU H C 1
ATOM 6413 O O . LEU H 2 18 ? 20.731 -42.339 -17.318 1.00 14.08 204 LEU H O 1
ATOM 6418 N N . ARG H 2 19 ? 21.170 -42.911 -19.477 1.00 15.34 205 ARG H N 1
ATOM 6419 C CA . ARG H 2 19 ? 21.335 -41.563 -19.990 1.00 16.31 205 ARG H CA 1
ATOM 6420 C C . ARG H 2 19 ? 20.061 -41.158 -20.711 1.00 17.48 205 ARG H C 1
ATOM 6421 O O . ARG H 2 19 ? 19.580 -41.882 -21.582 1.00 16.69 205 ARG H O 1
ATOM 6429 N N . LEU H 2 20 ? 19.513 -39.997 -20.317 1.00 15.02 206 LEU H N 1
ATOM 6430 C CA . LEU H 2 20 ? 18.368 -39.399 -20.971 1.00 17.57 206 LEU H CA 1
ATOM 6431 C C . LEU H 2 20 ? 18.864 -38.125 -21.650 1.00 21.10 206 LEU H C 1
ATOM 6432 O O . LEU H 2 20 ? 19.516 -37.294 -21.004 1.00 20.37 206 LEU H O 1
ATOM 6437 N N . ASN H 2 21 ? 18.612 -38.011 -22.956 1.00 28.06 207 ASN H N 1
ATOM 6438 C CA . ASN H 2 21 ? 19.003 -36.809 -23.698 1.00 31.10 207 ASN H CA 1
ATOM 6439 C C . ASN H 2 21 ? 20.500 -36.540 -23.520 1.00 29.39 207 ASN H C 1
ATOM 6440 O O . ASN H 2 21 ? 20.949 -35.426 -23.236 1.00 30.52 207 ASN H O 1
ATOM 6445 N N . ASN H 2 22 ? 21.285 -37.614 -23.601 1.00 28.29 208 ASN H N 1
ATOM 6446 C CA . ASN H 2 22 ? 22.738 -37.536 -23.568 1.00 28.10 208 ASN H CA 1
ATOM 6447 C C . ASN H 2 22 ? 23.281 -36.916 -22.272 1.00 23.67 208 ASN H C 1
ATOM 6448 O O . ASN H 2 22 ? 24.288 -36.202 -22.260 1.00 28.46 208 ASN H O 1
ATOM 6453 N N . ALA H 2 23 ? 22.650 -37.239 -21.149 1.00 21.68 209 ALA H N 1
ATOM 6454 C CA . ALA H 2 23 ? 23.220 -36.969 -19.837 1.00 20.33 209 ALA H CA 1
ATOM 6455 C C . ALA H 2 23 ? 22.867 -38.142 -18.919 1.00 16.08 209 ALA H C 1
ATOM 6456 O O . ALA H 2 23 ? 21.745 -38.638 -18.949 1.00 16.25 209 ALA H O 1
ATOM 6458 N N . HIS H 2 24 ? 23.773 -38.476 -18.015 1.00 16.70 210 HIS H N 1
ATOM 6459 C CA . HIS H 2 24 ? 23.449 -39.414 -16.940 1.00 14.68 210 HIS H CA 1
ATOM 6460 C C . HIS H 2 24 ? 22.179 -38.942 -16.245 1.00 15.46 210 HIS H C 1
ATOM 6461 O O . HIS H 2 24 ? 22.125 -37.820 -15.784 1.00 17.06 210 HIS H O 1
ATOM 6468 N N . HIS H 2 25 ? 21.224 -39.834 -16.045 1.00 14.03 211 HIS H N 1
ATOM 6469 C CA . HIS H 2 25 ? 20.003 -39.539 -15.329 1.00 15.07 211 HIS H CA 1
ATOM 6470 C C . HIS H 2 25 ? 19.802 -40.444 -14.118 1.00 15.46 211 HIS H C 1
ATOM 6471 O O . HIS H 2 25 ? 19.414 -39.991 -13.039 1.00 16.62 211 HIS H O 1
ATOM 6478 N N A CYS H 2 26 ? 19.992 -41.756 -14.308 0.50 13.94 212 CYS H N 1
ATOM 6479 N N B CYS H 2 26 ? 20.002 -41.734 -14.347 0.50 13.94 212 CYS H N 1
ATOM 6480 C CA A CYS H 2 26 ? 19.635 -42.725 -13.303 0.50 13.84 212 CYS H CA 1
ATOM 6481 C CA B CYS H 2 26 ? 19.770 -42.658 -13.226 0.50 13.84 212 CYS H CA 1
ATOM 6482 C C A CYS H 2 26 ? 20.668 -43.845 -13.333 0.50 11.40 212 CYS H C 1
ATOM 6483 C C B CYS H 2 26 ? 20.645 -43.898 -13.344 0.50 11.40 212 CYS H C 1
ATOM 6484 O O A CYS H 2 26 ? 21.375 -44.023 -14.319 0.50 11.76 212 CYS H O 1
ATOM 6485 O O B CYS H 2 26 ? 21.410 -43.996 -14.302 0.50 11.76 212 CYS H O 1
ATOM 6490 N N . GLY H 2 27 ? 20.764 -44.565 -12.211 1.00 10.51 213 GLY H N 1
ATOM 6491 C CA . GLY H 2 27 ? 21.485 -45.829 -12.220 1.00 10.05 213 GLY H CA 1
ATOM 6492 C C . GLY H 2 27 ? 20.556 -46.979 -12.594 1.00 9.42 213 GLY H C 1
ATOM 6493 O O . GLY H 2 27 ? 19.341 -46.835 -12.683 1.00 9.06 213 GLY H O 1
ATOM 6494 N N . GLY H 2 28 ? 21.158 -48.143 -12.794 1.00 9.01 214 GLY H N 1
ATOM 6495 C CA . GLY H 2 28 ? 20.454 -49.383 -12.976 1.00 9.34 214 GLY H CA 1
ATOM 6496 C C . GLY H 2 28 ? 21.426 -50.545 -12.810 1.00 8.77 214 GLY H C 1
ATOM 6497 O O . GLY H 2 28 ? 22.636 -50.307 -12.695 1.00 9.64 214 GLY H O 1
ATOM 6498 N N . SER H 2 29 ? 20.864 -51.755 -12.821 1.00 9.40 215 SER H N 1
ATOM 6499 C CA . SER H 2 29 ? 21.648 -52.975 -12.662 1.00 9.54 215 SER H CA 1
ATOM 6500 C C . SER H 2 29 ? 21.279 -53.958 -13.763 1.00 10.08 215 SER H C 1
ATOM 6501 O O . SER H 2 29 ? 20.100 -54.288 -13.888 1.00 10.33 215 SER H O 1
ATOM 6504 N N . LEU H 2 30 ? 22.286 -54.520 -14.449 1.00 10.09 216 LEU H N 1
ATOM 6505 C CA . LEU H 2 30 ? 22.031 -55.671 -15.306 1.00 11.33 216 LEU H CA 1
ATOM 6506 C C . LEU H 2 30 ? 21.595 -56.856 -14.458 1.00 11.32 216 LEU H C 1
ATOM 6507 O O . LEU H 2 30 ? 22.316 -57.264 -13.549 1.00 10.80 216 LEU H O 1
ATOM 6512 N N . ILE H 2 31 ? 20.438 -57.448 -14.783 1.00 10.63 217 ILE H N 1
ATOM 6513 C CA . ILE H 2 31 ? 19.966 -58.666 -14.142 1.00 11.75 217 ILE H CA 1
ATOM 6514 C C . ILE H 2 31 ? 19.947 -59.837 -15.137 1.00 13.37 217 ILE H C 1
ATOM 6515 O O . ILE H 2 31 ? 19.669 -60.978 -14.766 1.00 14.43 217 ILE H O 1
ATOM 6520 N N . ASN H 2 32 ? 20.249 -59.525 -16.385 1.00 13.85 218 ASN H N 1
ATOM 6521 C CA . ASN H 2 32 ? 20.328 -60.484 -17.477 1.00 15.83 218 ASN H CA 1
ATOM 6522 C C . ASN H 2 32 ? 21.059 -59.787 -18.611 1.00 14.70 218 ASN H C 1
ATOM 6523 O O . ASN H 2 32 ? 21.224 -58.550 -18.587 1.00 13.46 218 ASN H O 1
ATOM 6528 N N . ASN H 2 33 ? 21.409 -60.519 -19.685 1.00 14.12 219 ASN H N 1
ATOM 6529 C CA A ASN H 2 33 ? 22.132 -59.921 -20.799 0.70 14.59 219 ASN H CA 1
ATOM 6530 C CA B ASN H 2 33 ? 22.144 -59.902 -20.781 0.30 14.80 219 ASN H CA 1
ATOM 6531 C C . ASN H 2 33 ? 21.287 -58.920 -21.589 1.00 13.77 219 ASN H C 1
ATOM 6532 O O . ASN H 2 33 ? 21.852 -58.139 -22.357 1.00 16.52 219 ASN H O 1
ATOM 6541 N N . MET H 2 34 ? 19.959 -58.927 -21.396 1.00 14.87 220 MET H N 1
ATOM 6542 C CA . MET H 2 34 ? 19.076 -57.992 -22.091 1.00 16.01 220 MET H CA 1
ATOM 6543 C C . MET H 2 34 ? 18.225 -57.133 -21.166 1.00 15.06 220 MET H C 1
ATOM 6544 O O . MET H 2 34 ? 17.429 -56.346 -21.685 1.00 12.71 220 MET H O 1
ATOM 6549 N N . TRP H 2 35 ? 18.404 -57.235 -19.825 1.00 13.05 221 TRP H N 1
ATOM 6550 C CA . TRP H 2 35 ? 17.483 -56.568 -18.914 1.00 13.83 221 TRP H CA 1
ATOM 6551 C C . TRP H 2 35 ? 18.240 -55.802 -17.832 1.00 14.07 221 TRP H C 1
ATOM 6552 O O . TRP H 2 35 ? 19.123 -56.356 -17.192 1.00 12.00 221 TRP H O 1
ATOM 6563 N N . ILE H 2 36 ? 17.778 -54.556 -17.605 1.00 11.74 222 ILE H N 1
ATOM 6564 C CA . ILE H 2 36 ? 18.272 -53.693 -16.545 1.00 11.76 222 ILE H CA 1
ATOM 6565 C C . ILE H 2 36 ? 17.126 -53.426 -15.580 1.00 11.69 222 ILE H C 1
ATOM 6566 O O . ILE H 2 36 ? 16.026 -53.035 -15.977 1.00 11.84 222 ILE H O 1
ATOM 6571 N N . LEU H 2 37 ? 17.407 -53.563 -14.277 1.00 10.04 223 LEU H N 1
ATOM 6572 C CA . LEU H 2 37 ? 16.451 -53.272 -13.224 1.00 10.60 223 LEU H CA 1
ATOM 6573 C C . LEU H 2 37 ? 16.769 -51.893 -12.652 1.00 10.08 223 LEU H C 1
ATOM 6574 O O . LEU H 2 37 ? 17.925 -51.570 -12.391 1.00 9.81 223 LEU H O 1
ATOM 6579 N N . THR H 2 38 ? 15.740 -51.059 -12.515 1.00 9.52 224 THR H N 1
ATOM 6580 C CA .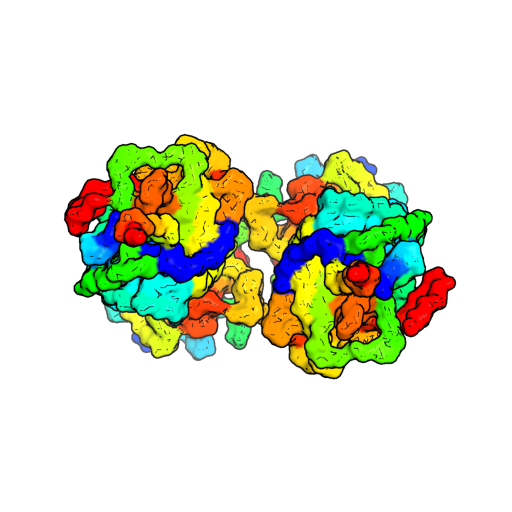 THR H 2 38 ? 15.915 -49.661 -12.134 1.00 9.77 224 THR H CA 1
ATOM 6581 C C . THR H 2 38 ? 14.640 -49.177 -11.435 1.00 8.89 224 THR H C 1
ATOM 6582 O O . THR H 2 38 ? 13.842 -49.965 -10.972 1.00 9.74 224 THR H O 1
ATOM 6586 N N . ALA H 2 39 ? 14.527 -47.854 -11.278 1.00 9.75 225 ALA H N 1
ATOM 6587 C CA . ALA H 2 39 ? 13.417 -47.228 -10.566 1.00 9.58 225 ALA H CA 1
ATOM 6588 C C . ALA H 2 39 ? 12.419 -46.654 -11.586 1.00 10.26 225 ALA H C 1
ATOM 6589 O O . ALA H 2 39 ? 12.829 -46.082 -12.585 1.00 10.29 225 ALA H O 1
ATOM 6591 N N . ALA H 2 40 ? 11.138 -46.758 -11.247 1.00 10.72 226 ALA H N 1
ATOM 6592 C CA . ALA H 2 40 ? 10.092 -46.108 -12.031 1.00 11.31 226 ALA H CA 1
ATOM 6593 C C . ALA H 2 40 ? 10.259 -44.599 -12.110 1.00 12.53 226 ALA H C 1
ATOM 6594 O O . ALA H 2 40 ? 9.954 -43.964 -13.138 1.00 12.50 226 ALA H O 1
ATOM 6596 N N . HIS H 2 41 ? 10.746 -43.972 -11.021 1.00 11.98 227 HIS H N 1
ATOM 6597 C CA . HIS H 2 41 ? 10.909 -42.524 -11.003 1.00 13.07 227 HIS H CA 1
ATOM 6598 C C . HIS H 2 41 ? 11.741 -41.979 -12.151 1.00 12.52 227 HIS H C 1
ATOM 6599 O O . HIS H 2 41 ? 11.559 -40.841 -12.552 1.00 13.49 227 HIS H O 1
ATOM 6606 N N . CYS H 2 42 ? 12.702 -42.768 -12.620 1.00 11.09 228 CYS H N 1
ATOM 6607 C CA . CYS H 2 42 ? 13.597 -42.419 -13.698 1.00 12.82 228 CYS H CA 1
ATOM 6608 C C . CYS H 2 42 ? 12.825 -41.944 -14.922 1.00 12.44 228 CYS H C 1
ATOM 6609 O O . CYS H 2 42 ? 13.344 -41.115 -15.649 1.00 13.89 228 CYS H O 1
ATOM 6612 N N . PHE H 2 43 ? 11.626 -42.497 -15.112 1.00 12.16 229 PHE H N 1
ATOM 6613 C CA . PHE H 2 43 ? 10.885 -42.332 -16.364 1.00 13.52 229 PHE H CA 1
ATOM 6614 C C . PHE H 2 43 ? 9.682 -41.419 -16.188 1.00 15.73 229 PHE H C 1
ATOM 6615 O O . PHE H 2 43 ? 8.844 -41.366 -17.083 1.00 16.11 229 PHE H O 1
ATOM 6623 N N . ARG H 2 44 ? 9.664 -40.617 -15.121 1.00 15.32 230 ARG H N 1
ATOM 6624 C CA A ARG H 2 44 ? 8.529 -39.745 -14.833 0.60 18.66 230 ARG H CA 1
ATOM 6625 C CA B ARG H 2 44 ? 8.490 -39.793 -14.867 0.40 17.32 230 ARG H CA 1
ATOM 6626 C C . ARG H 2 44 ? 8.303 -38.747 -15.963 1.00 18.00 230 ARG H C 1
ATOM 6627 O O . ARG H 2 44 ? 7.163 -38.382 -16.234 1.00 19.45 230 ARG H O 1
ATOM 6642 N N . SER H 2 45 ? 9.388 -38.271 -16.572 1.00 17.75 231 SER H N 1
ATOM 6643 C CA . SER H 2 45 ? 9.303 -37.251 -17.601 1.00 20.27 231 SER H CA 1
ATOM 6644 C C . SER H 2 45 ? 9.331 -37.859 -19.004 1.00 23.49 231 SER H C 1
ATOM 6645 O O . SER H 2 45 ? 8.782 -37.282 -19.956 1.00 25.98 231 SER H O 1
ATOM 6648 N N . ASN H 2 46 ? 10.029 -38.993 -19.169 1.00 19.69 232 ASN H N 1
ATOM 6649 C CA . ASN H 2 46 ? 10.309 -39.525 -20.497 1.00 17.88 232 ASN H CA 1
ATOM 6650 C C . ASN H 2 46 ? 10.423 -41.037 -20.387 1.00 18.53 232 ASN H C 1
ATOM 6651 O O . ASN H 2 46 ? 11.315 -41.534 -19.705 1.00 17.23 232 ASN H O 1
ATOM 6656 N N . SER H 2 47 ? 9.503 -41.747 -21.042 1.00 18.62 233 SER H N 1
ATOM 6657 C CA . SER H 2 47 ? 9.520 -43.201 -21.083 1.00 19.51 233 SER H CA 1
ATOM 6658 C C . SER H 2 47 ? 9.624 -43.677 -22.537 1.00 21.65 233 SER H C 1
ATOM 6659 O O . SER H 2 47 ? 9.212 -44.805 -22.825 1.00 22.41 233 SER H O 1
ATOM 6662 N N . ASN H 2 48 ? 10.255 -42.848 -23.375 1.00 21.31 234 ASN H N 1
ATOM 6663 C CA . ASN H 2 48 ? 10.476 -43.157 -24.787 1.00 23.35 234 ASN H CA 1
ATOM 6664 C C . ASN H 2 48 ? 11.804 -43.892 -24.953 1.00 19.60 234 ASN H C 1
ATOM 6665 O O . ASN H 2 48 ? 12.861 -43.286 -24.836 1.00 19.59 234 ASN H O 1
ATOM 6670 N N . PRO H 2 49 ? 11.806 -45.213 -25.277 1.00 22.65 235 PRO H N 1
ATOM 6671 C CA . PRO H 2 49 ? 13.070 -45.946 -25.368 1.00 22.55 235 PRO H CA 1
ATOM 6672 C C . PRO H 2 49 ? 14.117 -45.321 -26.274 1.00 22.41 235 PRO H C 1
ATOM 6673 O O . PRO H 2 49 ? 15.320 -45.437 -26.054 1.00 20.40 235 PRO H O 1
ATOM 6677 N N . ARG H 2 50 ? 13.691 -44.634 -27.349 1.00 24.30 236 ARG H N 1
ATOM 6678 C CA A ARG H 2 50 ? 14.607 -44.030 -28.301 0.60 25.41 236 ARG H CA 1
ATOM 6679 C CA B ARG H 2 50 ? 14.699 -44.133 -28.264 0.40 23.12 236 ARG H CA 1
ATOM 6680 C C . ARG H 2 50 ? 15.430 -42.910 -27.681 1.00 22.39 236 ARG H C 1
ATOM 6681 O O . ARG H 2 50 ? 16.471 -42.541 -28.212 1.00 22.51 236 ARG H O 1
ATOM 6696 N N . ASP H 2 51 ? 14.977 -42.353 -26.535 1.00 22.60 237 ASP H N 1
ATOM 6697 C CA . ASP H 2 51 ? 15.649 -41.217 -25.910 1.00 21.45 237 ASP H CA 1
ATOM 6698 C C . ASP H 2 51 ? 16.615 -41.623 -24.789 1.00 18.57 237 ASP H C 1
ATOM 6699 O O . ASP H 2 51 ? 17.344 -40.781 -24.252 1.00 18.09 237 ASP H O 1
ATOM 6704 N N . TRP H 2 52 ? 16.713 -42.937 -24.545 1.00 17.46 238 TRP H N 1
ATOM 6705 C CA . TRP H 2 52 ? 17.568 -43.472 -23.498 1.00 16.60 238 TRP H CA 1
ATOM 6706 C C . TRP H 2 52 ? 18.682 -44.347 -24.065 1.00 18.37 238 TRP H C 1
ATOM 6707 O O . TRP H 2 52 ? 18.468 -45.128 -24.998 1.00 18.30 238 TRP H O 1
ATOM 6718 N N . ILE H 2 53 ? 19.836 -44.245 -23.426 1.00 17.42 239 ILE H N 1
ATOM 6719 C CA . ILE H 2 53 ? 20.990 -45.085 -23.714 1.00 18.12 239 ILE H CA 1
ATOM 6720 C C . ILE H 2 53 ? 21.524 -45.601 -22.381 1.00 17.94 239 ILE H C 1
ATOM 6721 O O . ILE H 2 53 ? 21.590 -44.838 -21.426 1.00 16.52 239 ILE H O 1
ATOM 6726 N N . ALA H 2 54 ? 21.900 -46.877 -22.312 1.00 14.84 240 ALA H N 1
ATOM 6727 C CA . ALA H 2 54 ? 22.569 -47.393 -21.115 1.00 14.68 240 ALA H CA 1
ATOM 6728 C C . ALA H 2 54 ? 24.064 -47.437 -21.362 1.00 15.46 240 ALA H C 1
ATOM 6729 O O . ALA H 2 54 ? 24.494 -47.734 -22.483 1.00 16.97 240 ALA H O 1
ATOM 6731 N N . THR H 2 55 ? 24.879 -47.127 -20.339 1.00 13.24 241 THR H N 1
ATOM 6732 C CA . THR H 2 55 ? 26.305 -47.311 -20.488 1.00 13.31 241 THR H CA 1
ATOM 6733 C C . THR H 2 55 ? 26.876 -48.135 -19.339 1.00 13.82 241 THR H C 1
ATOM 6734 O O . THR H 2 55 ? 26.368 -48.132 -18.220 1.00 12.90 241 THR H O 1
ATOM 6738 N N . SER H 2 56 ? 27.952 -48.862 -19.677 1.00 14.99 242 SER H N 1
ATOM 6739 C CA A SER H 2 56 ? 28.759 -49.591 -18.713 0.60 13.84 242 SER H CA 1
ATOM 6740 C CA B SER H 2 56 ? 28.762 -49.598 -18.725 0.40 14.23 242 SER H CA 1
ATOM 6741 C C . SER H 2 56 ? 30.155 -48.988 -18.679 1.00 14.76 242 SER H C 1
ATOM 6742 O O . SER H 2 56 ? 30.690 -48.557 -19.718 1.00 16.27 242 SER H O 1
ATOM 6747 N N . GLY H 2 57 ? 30.729 -49.000 -17.470 1.00 14.72 243 GLY H N 1
ATOM 6748 C CA . GLY H 2 57 ? 32.063 -48.502 -17.213 1.00 14.65 243 GLY H CA 1
ATOM 6749 C C . GLY H 2 57 ? 31.980 -47.506 -16.064 1.00 13.59 243 GLY H C 1
ATOM 6750 O O . GLY H 2 57 ? 30.905 -46.926 -15.824 1.00 14.83 243 GLY H O 1
ATOM 6751 N N . ILE H 2 58 ? 33.092 -47.284 -15.383 1.00 14.47 244 ILE H N 1
ATOM 6752 C CA . ILE H 2 58 ? 33.042 -46.424 -14.203 1.00 14.86 244 ILE H CA 1
ATOM 6753 C C . ILE H 2 58 ? 32.889 -44.953 -14.587 1.00 16.10 244 ILE H C 1
ATOM 6754 O O . ILE H 2 58 ? 32.524 -44.143 -13.738 1.00 14.22 244 ILE H O 1
ATOM 6759 N N . SER H 2 59 ? 33.146 -44.581 -15.855 1.00 15.77 245 SER H N 1
ATOM 6760 C CA . SER H 2 59 ? 33.013 -43.193 -16.288 1.00 16.92 245 SER H CA 1
ATOM 6761 C C . SER H 2 59 ? 31.769 -42.998 -17.149 1.00 16.83 245 SER H C 1
ATOM 6762 O O . SER H 2 59 ? 31.543 -43.731 -18.115 1.00 17.81 245 SER H O 1
ATOM 6765 N N . THR H 2 60 ? 30.995 -41.948 -16.876 1.00 18.17 246 THR H N 1
ATOM 6766 C CA . THR H 2 60 ? 29.887 -41.595 -17.743 1.00 18.29 246 THR H CA 1
ATOM 6767 C C . THR H 2 60 ? 30.364 -40.686 -18.884 1.00 21.97 246 THR H C 1
ATOM 6768 O O . THR H 2 60 ? 29.619 -40.427 -19.824 1.00 22.42 246 THR H O 1
ATOM 6772 N N . THR H 2 61 ? 31.586 -40.164 -18.748 1.00 23.23 247 THR H N 1
ATOM 6773 C CA . THR H 2 61 ? 32.186 -39.352 -19.787 1.00 25.20 247 THR H CA 1
ATOM 6774 C C . THR H 2 61 ? 32.816 -40.247 -20.849 1.00 25.25 247 THR H C 1
ATOM 6775 O O . THR H 2 61 ? 32.647 -39.997 -22.047 1.00 26.94 247 THR H O 1
ATOM 6779 N N . PHE H 2 62 ? 33.518 -41.291 -20.411 1.00 24.32 248 PHE H N 1
ATOM 6780 C CA . PHE H 2 62 ? 34.205 -42.248 -21.268 1.00 23.84 248 PHE H CA 1
ATOM 6781 C C . PHE H 2 62 ? 33.783 -43.676 -20.929 1.00 20.02 248 PHE H C 1
ATOM 6782 O O . PHE H 2 62 ? 34.535 -44.474 -20.372 1.00 20.36 248 PHE H O 1
ATOM 6790 N N . PRO H 2 63 ? 32.545 -44.043 -21.281 1.00 19.80 249 PRO H N 1
ATOM 6791 C CA . PRO H 2 63 ? 32.063 -45.385 -21.012 1.00 20.10 249 PRO H CA 1
ATOM 6792 C C . PRO H 2 63 ? 32.812 -46.452 -21.813 1.00 23.29 249 PRO H C 1
ATOM 6793 O O . PRO H 2 63 ? 33.369 -46.171 -22.870 1.00 24.16 249 PRO H O 1
ATOM 6797 N N . LYS H 2 64 ? 32.774 -47.676 -21.307 1.00 21.63 250 LYS H N 1
ATOM 6798 C CA . LYS H 2 64 ? 33.327 -48.826 -21.987 1.00 23.28 250 LYS H CA 1
ATOM 6799 C C . LYS H 2 64 ? 32.343 -49.380 -23.010 1.00 22.00 250 LYS H C 1
ATOM 6800 O O . LYS H 2 64 ? 32.769 -49.953 -23.999 1.00 21.49 250 LYS H O 1
ATOM 6806 N N . LEU H 2 65 ? 31.043 -49.241 -22.763 1.00 18.16 251 LEU H N 1
ATOM 6807 C CA . LEU H 2 65 ? 30.038 -49.760 -23.668 1.00 18.61 251 LEU H CA 1
ATOM 6808 C C . LEU H 2 65 ? 28.809 -48.869 -23.606 1.00 19.87 251 LEU H C 1
ATOM 6809 O O . LEU H 2 65 ? 28.390 -48.447 -22.519 1.00 19.11 251 LEU H O 1
ATOM 6814 N N . ARG H 2 66 ? 28.249 -48.610 -24.778 1.00 18.60 252 ARG H N 1
ATOM 6815 C CA A ARG H 2 66 ? 26.952 -47.927 -24.922 0.50 20.49 252 ARG H CA 1
ATOM 6816 C CA B ARG H 2 66 ? 26.947 -47.901 -24.881 0.50 20.49 252 ARG H CA 1
ATOM 6817 C C . ARG H 2 66 ? 25.947 -48.935 -25.466 1.00 19.87 252 ARG H C 1
ATOM 6818 O O . ARG H 2 66 ? 26.223 -49.694 -26.466 1.00 22.04 252 ARG H O 1
ATOM 6833 N N . MET H 2 67 ? 24.744 -48.949 -24.925 1.00 17.94 253 MET H N 1
ATOM 6834 C CA . MET H 2 67 ? 23.714 -49.897 -25.286 1.00 18.49 253 MET H CA 1
ATOM 6835 C C . MET H 2 67 ? 22.394 -49.192 -25.601 1.00 20.38 253 MET H C 1
ATOM 6836 O O . MET H 2 67 ? 21.859 -48.417 -24.814 1.00 18.77 253 MET H O 1
ATOM 6841 N N . ARG H 2 68 ? 21.823 -49.497 -26.769 1.00 17.70 254 ARG H N 1
ATOM 6842 C CA . ARG H 2 68 ? 20.514 -48.991 -27.127 1.00 18.55 254 ARG H CA 1
ATOM 6843 C C . ARG H 2 68 ? 19.423 -49.716 -26.356 1.00 16.81 254 ARG H C 1
ATOM 6844 O O . ARG H 2 68 ? 19.535 -50.884 -26.013 1.00 14.96 254 ARG H O 1
ATOM 6847 N N . VAL H 2 69 ? 18.338 -48.985 -26.101 1.00 16.07 255 VAL H N 1
ATOM 6848 C CA . VAL H 2 69 ? 17.199 -49.442 -25.338 1.00 16.25 255 VAL H CA 1
ATOM 6849 C C . VAL H 2 69 ? 16.018 -49.698 -26.269 1.00 17.46 255 VAL H C 1
ATOM 6850 O O . VAL H 2 69 ? 15.710 -48.843 -27.099 1.00 18.46 255 VAL H O 1
ATOM 6854 N N . ARG H 2 70 ? 15.346 -50.826 -26.060 1.00 18.78 256 ARG H N 1
ATOM 6855 C CA . ARG H 2 70 ? 14.219 -51.242 -26.870 1.00 19.92 256 ARG H CA 1
ATOM 6856 C C . ARG H 2 70 ? 12.897 -50.921 -26.196 1.00 20.95 256 ARG H C 1
ATOM 6857 O O . ARG H 2 70 ? 11.932 -50.494 -26.844 1.00 21.21 256 ARG H O 1
ATOM 6865 N N . ASN H 2 71 ? 12.790 -51.207 -24.898 1.00 18.09 257 ASN H N 1
ATOM 6866 C CA . ASN H 2 71 ? 11.539 -51.035 -24.183 1.00 19.41 257 ASN H CA 1
ATOM 6867 C C . ASN H 2 71 ? 11.820 -50.562 -22.770 1.00 19.76 257 ASN H C 1
ATOM 6868 O O . ASN H 2 71 ? 12.847 -50.907 -22.193 1.00 17.85 257 ASN H O 1
ATOM 6873 N N . ILE H 2 72 ? 10.860 -49.802 -22.238 1.00 18.33 258 ILE H N 1
ATOM 6874 C CA . ILE H 2 72 ? 10.854 -49.379 -20.843 1.00 18.41 258 ILE H CA 1
ATOM 6875 C C . ILE H 2 72 ? 9.543 -49.837 -20.222 1.00 19.27 258 ILE H C 1
ATOM 6876 O O . ILE H 2 72 ? 8.447 -49.507 -20.712 1.00 18.70 258 ILE H O 1
ATOM 6881 N N . LEU H 2 73 ? 9.644 -50.631 -19.156 1.00 18.17 259 LEU H N 1
ATOM 6882 C CA . LEU H 2 73 ? 8.482 -51.210 -18.499 1.00 18.47 259 LEU H CA 1
ATOM 6883 C C . LEU H 2 73 ? 8.408 -50.667 -17.076 1.00 20.81 259 LEU H C 1
ATOM 6884 O O . LEU H 2 73 ? 9.300 -50.914 -16.268 1.00 17.11 259 LEU H O 1
ATOM 6889 N N . ILE H 2 74 ? 7.358 -49.912 -16.775 1.00 21.82 260 ILE H N 1
ATOM 6890 C CA . ILE H 2 74 ? 7.205 -49.297 -15.463 1.00 21.08 260 ILE H CA 1
ATOM 6891 C C . ILE H 2 74 ? 6.163 -50.067 -14.685 1.00 21.88 260 ILE H C 1
ATOM 6892 O O . ILE H 2 74 ? 5.160 -50.473 -15.263 1.00 22.86 260 ILE H O 1
ATOM 6897 N N . HIS H 2 75 ? 6.364 -50.245 -13.375 1.00 19.30 261 HIS H N 1
ATOM 6898 C CA . HIS H 2 75 ? 5.361 -50.881 -12.555 1.00 18.44 261 HIS H CA 1
ATOM 6899 C C . HIS H 2 75 ? 4.006 -50.187 -12.747 1.00 20.73 261 HIS H C 1
ATOM 6900 O O . HIS H 2 75 ? 3.923 -48.956 -12.663 1.00 19.69 261 HIS H O 1
ATOM 6907 N N . ASN H 2 76 ? 2.972 -51.020 -12.987 1.00 25.23 262 ASN H N 1
ATOM 6908 C CA A ASN H 2 76 ? 1.655 -50.485 -13.332 0.60 28.16 262 ASN H CA 1
ATOM 6909 C CA B ASN H 2 76 ? 1.614 -50.575 -13.293 0.40 27.41 262 ASN H CA 1
ATOM 6910 C C . ASN H 2 76 ? 1.037 -49.736 -12.152 1.00 28.44 262 ASN H C 1
ATOM 6911 O O . ASN H 2 76 ? 0.130 -48.915 -12.354 1.00 27.15 262 ASN H O 1
ATOM 6916 N N . ASN H 2 77 ? 1.514 -50.002 -10.934 1.00 25.96 263 ASN H N 1
ATOM 6917 C CA A ASN H 2 77 ? 0.948 -49.384 -9.746 0.50 24.56 263 ASN H CA 1
ATOM 6918 C CA B ASN H 2 77 ? 0.957 -49.391 -9.742 0.50 25.06 263 ASN H CA 1
ATOM 6919 C C . ASN H 2 77 ? 1.985 -48.489 -9.062 1.00 22.34 263 ASN H C 1
ATOM 6920 O O . ASN H 2 77 ? 1.863 -48.211 -7.859 1.00 21.70 263 ASN H O 1
ATOM 6929 N N . TYR H 2 78 ? 2.952 -47.974 -9.835 1.00 21.53 264 TYR H N 1
ATOM 6930 C CA . TYR H 2 78 ? 3.847 -46.970 -9.283 1.00 20.75 264 TYR H CA 1
ATOM 6931 C C . TYR H 2 78 ? 3.037 -45.749 -8.841 1.00 26.88 264 TYR H C 1
ATOM 6932 O O . TYR H 2 78 ? 2.284 -45.195 -9.650 1.00 25.86 264 TYR H O 1
ATOM 6941 N N . LYS H 2 79 ? 3.228 -45.315 -7.587 1.00 23.59 265 LYS H N 1
ATOM 6942 C CA . LYS H 2 79 ? 2.598 -44.104 -7.066 1.00 24.95 265 LYS H CA 1
ATOM 6943 C C . LYS H 2 79 ? 3.681 -43.141 -6.625 1.00 23.78 265 LYS H C 1
ATOM 6944 O O . LYS H 2 79 ? 4.279 -43.301 -5.562 1.00 21.62 265 LYS H O 1
ATOM 6950 N N . SER H 2 80 ? 3.937 -42.114 -7.416 1.00 22.31 266 SER H N 1
ATOM 6951 C CA . SER H 2 80 ? 5.046 -41.224 -7.139 1.00 25.62 266 SER H CA 1
ATOM 6952 C C . SER H 2 80 ? 4.856 -40.441 -5.836 1.00 25.16 266 SER H C 1
ATOM 6953 O O . SER H 2 80 ? 5.841 -40.138 -5.186 1.00 28.07 266 SER H O 1
ATOM 6956 N N . ALA H 2 81 ? 3.615 -40.152 -5.425 1.00 25.43 267 ALA H N 1
ATOM 6957 C CA . ALA H 2 81 ? 3.379 -39.327 -4.244 1.00 27.36 267 ALA H CA 1
ATOM 6958 C C . ALA H 2 81 ? 3.876 -39.980 -2.950 1.00 27.11 267 ALA H C 1
ATOM 6959 O O . ALA H 2 81 ? 4.369 -39.293 -2.064 1.00 30.10 267 ALA H O 1
ATOM 6961 N N . THR H 2 82 ? 3.756 -41.315 -2.862 1.00 22.08 268 THR H N 1
ATOM 6962 C CA . THR H 2 82 ? 4.189 -42.063 -1.694 1.00 19.78 268 THR H CA 1
ATOM 6963 C C . THR H 2 82 ? 5.444 -42.900 -1.998 1.00 16.43 268 THR H C 1
ATOM 6964 O O . THR H 2 82 ? 5.909 -43.667 -1.142 1.00 17.35 268 THR H O 1
ATOM 6968 N N . HIS H 2 83 ? 5.904 -42.816 -3.243 1.00 13.80 269 HIS H N 1
ATOM 6969 C CA . HIS H 2 83 ? 7.072 -43.568 -3.724 1.00 14.15 269 HIS H CA 1
ATOM 6970 C C . HIS H 2 83 ? 6.795 -45.073 -3.768 1.00 15.28 269 HIS H C 1
ATOM 6971 O O . HIS H 2 83 ? 7.732 -45.876 -3.831 1.00 13.44 269 HIS H O 1
ATOM 6978 N N . GLU H 2 84 ? 5.528 -45.498 -3.769 1.00 14.00 270 GLU H N 1
ATOM 6979 C CA A GLU H 2 84 ? 5.247 -46.927 -3.691 0.60 14.65 270 GLU H CA 1
ATOM 6980 C CA B GLU H 2 84 ? 5.197 -46.908 -3.723 0.40 14.16 270 GLU H CA 1
ATOM 6981 C C . GLU H 2 84 ? 5.452 -47.570 -5.074 1.00 14.46 270 GLU H C 1
ATOM 6982 O O . GLU H 2 84 ? 5.095 -47.030 -6.113 1.00 14.24 270 GLU H O 1
ATOM 6993 N N . ASN H 2 85 ? 6.015 -48.790 -5.062 1.00 13.67 271 ASN H N 1
ATOM 6994 C CA . ASN H 2 85 ? 6.247 -49.601 -6.244 1.00 14.25 271 ASN H CA 1
ATOM 6995 C C . ASN H 2 85 ? 7.175 -48.899 -7.206 1.00 13.86 271 ASN H C 1
ATOM 6996 O O . ASN H 2 85 ? 6.964 -48.875 -8.429 1.00 14.23 271 ASN H O 1
ATOM 7001 N N . ASP H 2 86 ? 8.265 -48.326 -6.660 1.00 12.10 272 ASP H N 1
ATOM 7002 C CA . ASP H 2 86 ? 9.223 -47.595 -7.457 1.00 11.45 272 ASP H CA 1
ATOM 7003 C C . ASP H 2 86 ? 10.193 -48.559 -8.129 1.00 13.50 272 ASP H C 1
ATOM 7004 O O . ASP H 2 86 ? 11.313 -48.773 -7.671 1.00 12.78 272 ASP H O 1
ATOM 7009 N N . ILE H 2 87 ? 9.751 -49.156 -9.228 1.00 12.23 273 ILE H N 1
ATOM 7010 C CA . ILE H 2 87 ? 10.515 -50.189 -9.893 1.00 11.64 273 ILE H CA 1
ATOM 7011 C C . ILE H 2 87 ? 10.175 -50.195 -11.380 1.00 11.65 273 ILE H C 1
ATOM 7012 O O . ILE H 2 87 ? 9.029 -49.885 -11.751 1.00 12.79 273 ILE H O 1
ATOM 7017 N N . ALA H 2 88 ? 11.182 -50.459 -12.192 1.00 10.97 274 ALA H N 1
ATOM 7018 C CA . ALA H 2 88 ? 11.061 -50.426 -13.647 1.00 12.27 274 ALA H CA 1
ATOM 7019 C C . ALA H 2 88 ? 12.115 -51.340 -14.245 1.00 13.26 274 ALA H C 1
ATOM 7020 O O . ALA H 2 88 ? 13.110 -51.697 -13.611 1.00 12.41 274 ALA H O 1
ATOM 7022 N N . LEU H 2 89 ? 11.828 -51.785 -15.473 1.00 13.23 275 LEU H N 1
ATOM 7023 C CA . LEU H 2 89 ? 12.743 -52.593 -16.254 1.00 13.69 275 LEU H CA 1
ATOM 7024 C C . LEU H 2 89 ? 13.042 -51.933 -17.579 1.00 15.30 275 LEU H C 1
ATOM 7025 O O . LEU H 2 89 ? 12.174 -51.341 -18.211 1.00 14.82 275 LEU H O 1
ATOM 7030 N N . VAL H 2 90 ? 14.307 -52.004 -17.962 1.00 12.87 276 VAL H N 1
ATOM 7031 C CA . VAL H 2 90 ? 14.756 -51.572 -19.260 1.00 13.95 276 VAL H CA 1
ATOM 7032 C C . VAL H 2 90 ? 15.184 -52.807 -20.054 1.00 15.27 276 VAL H C 1
ATOM 7033 O O . VAL H 2 90 ? 16.082 -53.525 -19.640 1.00 13.24 276 VAL H O 1
ATOM 7037 N N . ARG H 2 91 ? 14.596 -52.979 -21.244 1.00 15.66 277 ARG H N 1
ATOM 7038 C CA A ARG H 2 91 ? 14.983 -54.045 -22.162 0.60 15.30 277 ARG H CA 1
ATOM 7039 C CA B ARG H 2 91 ? 14.981 -54.047 -22.158 0.40 15.70 277 ARG H CA 1
ATOM 7040 C C . ARG H 2 91 ? 15.932 -53.476 -23.209 1.00 15.30 277 ARG H C 1
ATOM 7041 O O . ARG H 2 91 ? 15.630 -52.500 -23.892 1.00 15.34 277 ARG H O 1
ATOM 7056 N N . LEU H 2 92 ? 17.106 -54.076 -23.342 1.00 13.86 278 LEU H N 1
ATOM 7057 C CA . LEU H 2 92 ? 18.088 -53.631 -24.313 1.00 14.28 278 LEU H CA 1
ATOM 7058 C C . LEU H 2 92 ? 17.708 -54.130 -25.709 1.00 16.06 278 LEU H C 1
ATOM 7059 O O . LEU H 2 92 ? 17.061 -55.156 -25.844 1.00 15.19 278 LEU H O 1
ATOM 7064 N N . GLU H 2 93 ? 18.185 -53.412 -26.709 1.00 19.36 279 GLU H N 1
ATOM 7065 C CA A GLU H 2 93 ? 17.975 -53.791 -28.097 0.25 22.69 279 GLU H CA 1
ATOM 7066 C CA B GLU H 2 93 ? 17.988 -53.789 -28.103 0.25 22.68 279 GLU H CA 1
ATOM 7067 C CA C GLU H 2 93 ? 17.957 -53.877 -28.105 0.50 22.68 279 GLU H CA 1
ATOM 7068 C C . GLU H 2 93 ? 18.749 -55.158 -28.462 1.00 22.34 279 GLU H C 1
ATOM 7069 O O . GLU H 2 93 ? 18.305 -56.146 -29.136 1.00 21.03 279 GLU H O 1
ATOM 7082 N N . ASN H 2 94 ? 19.951 -55.210 -27.877 1.00 22.45 280 ASN H N 1
ATOM 7083 C CA . ASN H 2 94 ? 20.842 -56.321 -28.181 1.00 19.23 280 ASN H CA 1
ATOM 7084 C C . ASN H 2 94 ? 21.293 -56.976 -26.886 1.00 20.33 280 ASN H C 1
ATOM 7085 O O . ASN H 2 94 ? 21.476 -56.281 -25.884 1.00 19.97 280 ASN H O 1
ATOM 7090 N N . SER H 2 95 ? 21.571 -58.276 -26.933 1.00 18.77 281 SER H N 1
ATOM 7091 C CA . SER H 2 95 ? 22.143 -58.975 -25.786 1.00 20.14 281 SER H CA 1
ATOM 7092 C C . SER H 2 95 ? 23.565 -58.483 -25.540 1.00 20.76 281 SER H C 1
ATOM 7093 O O . SER H 2 95 ? 24.371 -58.396 -26.456 1.00 21.48 281 SER H O 1
ATOM 7096 N N . VAL H 2 96 ? 23.898 -58.149 -24.284 1.00 16.89 282 VAL H N 1
ATOM 7097 C CA . VAL H 2 96 ? 25.245 -57.760 -23.915 1.00 17.07 282 VAL H CA 1
ATOM 7098 C C . VAL H 2 96 ? 26.104 -59.023 -23.844 1.00 17.39 282 VAL H C 1
ATOM 7099 O O . VAL H 2 96 ? 25.673 -60.030 -23.270 1.00 17.80 282 VAL H O 1
ATOM 7103 N N . THR H 2 97 ? 27.309 -58.932 -24.386 1.00 18.03 283 THR H N 1
ATOM 7104 C CA . THR H 2 97 ? 28.293 -59.984 -24.197 1.00 18.61 283 THR H CA 1
ATOM 7105 C C . THR H 2 97 ? 28.970 -59.776 -22.841 1.00 18.52 283 THR H C 1
ATOM 7106 O O . THR H 2 97 ? 29.641 -58.766 -22.643 1.00 19.94 283 THR H O 1
ATOM 7110 N N . PHE H 2 98 ? 28.730 -60.711 -21.929 1.00 17.25 284 PHE H N 1
ATOM 7111 C CA . PHE H 2 98 ? 29.247 -60.579 -20.571 1.00 18.50 284 PHE H CA 1
ATOM 7112 C C . PHE H 2 98 ? 30.741 -60.892 -20.509 1.00 20.01 284 PHE H C 1
ATOM 7113 O O . PHE H 2 98 ? 31.237 -61.796 -21.194 1.00 19.52 284 PHE H O 1
ATOM 7121 N N . THR H 2 99 ? 31.412 -60.144 -19.636 1.00 16.63 285 THR H N 1
ATOM 7122 C CA . THR H 2 99 ? 32.821 -60.240 -19.349 1.00 17.11 285 THR H CA 1
ATOM 7123 C C . THR H 2 99 ? 33.008 -60.158 -17.831 1.00 18.28 285 THR H C 1
ATOM 7124 O O . THR H 2 99 ? 32.030 -59.944 -17.112 1.00 16.89 285 THR H O 1
ATOM 7128 N N . LYS H 2 100 ? 34.261 -60.231 -17.370 1.00 18.44 286 LYS H N 1
ATOM 7129 C CA A LYS H 2 100 ? 34.565 -59.988 -15.964 0.60 18.77 286 LYS H CA 1
ATOM 7130 C CA B LYS H 2 100 ? 34.584 -59.977 -15.971 0.40 18.25 286 LYS H CA 1
ATOM 7131 C C . LYS H 2 100 ? 34.000 -58.637 -15.511 1.00 17.94 286 LYS H C 1
ATOM 7132 O O . LYS H 2 100 ? 33.557 -58.514 -14.376 1.00 18.81 286 LYS H O 1
ATOM 7137 N N . ASP H 2 101 ? 34.064 -57.627 -16.383 1.00 15.35 287 ASP H N 1
ATOM 7138 C CA . ASP H 2 101 ? 33.764 -56.260 -15.988 1.00 17.53 287 ASP H CA 1
ATOM 7139 C C . ASP H 2 101 ? 32.322 -55.862 -16.286 1.00 16.26 287 ASP H C 1
ATOM 7140 O O . ASP H 2 101 ? 31.879 -54.817 -15.769 1.00 16.39 287 ASP H O 1
ATOM 7145 N N . ILE H 2 102 ? 31.595 -56.656 -17.074 1.00 14.58 288 ILE H N 1
ATOM 7146 C CA . ILE H 2 102 ? 30.196 -56.366 -17.399 1.00 14.39 288 ILE H CA 1
ATOM 7147 C C . ILE H 2 102 ? 29.407 -57.668 -17.317 1.00 14.35 288 ILE H C 1
ATOM 7148 O O . ILE H 2 102 ? 29.530 -58.546 -18.177 1.00 14.54 288 ILE H O 1
ATOM 7153 N N . HIS H 2 103 ? 28.577 -57.813 -16.284 1.00 12.97 289 HIS H N 1
ATOM 7154 C CA . HIS H 2 103 ? 27.712 -58.986 -16.185 1.00 12.15 289 HIS H CA 1
ATOM 7155 C C . HIS H 2 103 ? 26.665 -58.731 -15.107 1.00 12.50 289 HIS H C 1
ATOM 7156 O O . HIS H 2 103 ? 26.671 -57.640 -14.498 1.00 13.38 289 HIS H O 1
ATOM 7163 N N . SER H 2 104 ? 25.785 -59.694 -14.875 1.00 11.85 290 SER H N 1
ATOM 7164 C CA . SER H 2 104 ? 24.588 -59.484 -14.093 1.00 11.50 290 SER H CA 1
ATOM 7165 C C . SER H 2 104 ? 24.818 -59.710 -12.591 1.00 11.25 290 SER H C 1
ATOM 7166 O O . SER H 2 104 ? 25.692 -60.466 -12.174 1.00 11.90 290 SER H O 1
ATOM 7169 N N . VAL H 2 105 ? 23.986 -59.042 -11.812 1.00 9.80 291 VAL H N 1
ATOM 7170 C CA . VAL H 2 105 ? 23.825 -59.267 -10.385 1.00 10.47 291 VAL H CA 1
ATOM 7171 C C . VAL H 2 105 ? 22.699 -60.291 -10.214 1.00 11.61 291 VAL H C 1
ATOM 7172 O O . VAL H 2 105 ? 21.771 -60.346 -11.019 1.00 12.48 291 VAL H O 1
ATOM 7176 N N . CYS H 2 106 ? 22.713 -61.058 -9.124 1.00 11.99 292 CYS H N 1
ATOM 7177 C CA . CYS H 2 106 ? 21.645 -62.006 -8.836 1.00 12.77 292 CYS H CA 1
ATOM 7178 C C . CYS H 2 106 ? 20.453 -61.327 -8.186 1.00 13.06 292 CYS H C 1
ATOM 7179 O O . CYS H 2 106 ? 20.595 -60.374 -7.438 1.00 11.42 292 CYS H O 1
ATOM 7182 N N . LEU H 2 107 ? 19.269 -61.846 -8.462 1.00 14.07 293 LEU H N 1
ATOM 7183 C CA . LEU H 2 107 ? 18.090 -61.513 -7.684 1.00 14.13 293 LEU H CA 1
ATOM 7184 C C . LEU H 2 107 ? 18.126 -62.289 -6.374 1.00 14.77 293 LEU H C 1
ATOM 7185 O O . LEU H 2 107 ? 18.544 -63.445 -6.328 1.00 14.91 293 LEU H O 1
ATOM 7190 N N . PRO H 2 108 ? 17.617 -61.694 -5.289 1.00 13.55 294 PRO H N 1
ATOM 7191 C CA . PRO H 2 108 ? 17.488 -62.405 -4.023 1.00 14.09 294 PRO H CA 1
ATOM 7192 C C . PRO H 2 108 ? 16.392 -63.471 -4.135 1.00 15.78 294 PRO H C 1
ATOM 7193 O O . PRO H 2 108 ? 15.466 -63.351 -4.959 1.00 15.87 294 PRO H O 1
ATOM 7197 N N . ALA H 2 109 ? 16.511 -64.514 -3.310 1.00 16.81 295 ALA H N 1
ATOM 7198 C CA . ALA H 2 109 ? 15.375 -65.398 -3.075 1.00 17.13 295 ALA H CA 1
ATOM 7199 C C . ALA H 2 109 ? 14.269 -64.674 -2.310 1.00 18.24 295 ALA H C 1
ATOM 7200 O O . ALA H 2 109 ? 14.525 -63.763 -1.547 1.00 15.78 295 ALA H O 1
ATOM 7202 N N . ALA H 2 110 ? 13.025 -65.150 -2.450 1.00 18.94 296 ALA H N 1
ATOM 7203 C CA . ALA H 2 110 ? 11.885 -64.537 -1.799 1.00 20.68 296 ALA H CA 1
ATOM 7204 C C . ALA H 2 110 ? 12.111 -64.408 -0.296 1.00 20.30 296 ALA H C 1
ATOM 7205 O O . ALA H 2 110 ? 11.692 -63.428 0.307 1.00 22.46 296 ALA H O 1
ATOM 7207 N N . THR H 2 111 ? 12.757 -65.422 0.291 1.00 21.21 297 THR H N 1
ATOM 7208 C CA . THR H 2 111 ? 12.993 -65.481 1.722 1.00 22.79 297 THR H CA 1
ATOM 7209 C C . THR H 2 111 ? 14.445 -65.131 2.067 1.00 22.97 297 THR H C 1
ATOM 7210 O O . THR H 2 111 ? 14.877 -65.461 3.169 1.00 21.80 297 THR H O 1
ATOM 7214 N N . GLN H 2 112 ? 15.197 -64.508 1.143 1.00 18.88 298 GLN H N 1
ATOM 7215 C CA . GLN H 2 112 ? 16.590 -64.149 1.401 1.00 17.97 298 GLN H CA 1
ATOM 7216 C C . GLN H 2 112 ? 16.707 -63.471 2.777 1.00 16.81 298 GLN H C 1
ATOM 7217 O O . GLN H 2 112 ? 15.973 -62.532 3.107 1.00 17.60 298 GLN H O 1
ATOM 7223 N N . ASN H 2 113 ? 17.680 -63.916 3.558 1.00 15.85 299 ASN H N 1
ATOM 7224 C CA . ASN H 2 113 ? 17.998 -63.328 4.842 1.00 16.31 299 ASN H CA 1
ATOM 7225 C C . ASN H 2 113 ? 18.800 -62.048 4.613 1.00 14.50 299 ASN H C 1
ATOM 7226 O O . ASN H 2 113 ? 19.946 -62.119 4.171 1.00 16.91 299 ASN H O 1
ATOM 7231 N N . ILE H 2 114 ? 18.163 -60.907 4.924 1.00 14.52 300 ILE H N 1
ATOM 7232 C CA . ILE H 2 114 ? 18.763 -59.588 4.773 1.00 13.28 300 ILE H CA 1
ATOM 7233 C C . ILE H 2 114 ? 18.575 -58.854 6.091 1.00 13.76 300 ILE H C 1
ATOM 7234 O O . ILE H 2 114 ? 17.652 -58.052 6.252 1.00 15.63 300 ILE H O 1
ATOM 7239 N N . PRO H 2 115 ? 19.375 -59.197 7.110 1.00 12.92 301 PRO H N 1
ATOM 7240 C CA . PRO H 2 115 ? 19.028 -58.813 8.458 1.00 14.08 301 PRO H CA 1
ATOM 7241 C C . PRO H 2 115 ? 19.403 -57.379 8.768 1.00 14.16 301 PRO H C 1
ATOM 7242 O O . PRO H 2 115 ? 20.384 -56.866 8.265 1.00 12.80 301 PRO H O 1
ATOM 7246 N N . PRO H 2 116 ? 18.661 -56.737 9.685 1.00 14.95 302 PRO H N 1
ATOM 7247 C CA . PRO H 2 116 ? 19.043 -55.428 10.211 1.00 14.80 302 PRO H CA 1
ATOM 7248 C C . PRO H 2 116 ? 20.468 -55.475 10.722 1.00 13.02 302 PRO H C 1
ATOM 7249 O O . PRO H 2 116 ? 20.906 -56.455 11.353 1.00 14.74 302 PRO H O 1
ATOM 7253 N N . GLY H 2 117 ? 21.220 -54.429 10.386 1.00 11.18 303 GLY H N 1
ATOM 7254 C CA . GLY H 2 117 ? 22.588 -54.277 10.801 1.00 11.18 303 GLY H CA 1
ATOM 7255 C C . GLY H 2 117 ? 23.596 -54.851 9.802 1.00 11.21 303 GLY H C 1
ATOM 7256 O O . GLY H 2 117 ? 24.800 -54.554 9.925 1.00 11.46 303 GLY H O 1
ATOM 7257 N N . SER H 2 118 ? 23.122 -55.604 8.804 1.00 10.47 304 SER H N 1
ATOM 7258 C CA . SER H 2 118 ? 24.035 -56.249 7.868 1.00 10.35 304 SER H CA 1
ATOM 7259 C C . SER H 2 118 ? 24.564 -55.221 6.865 1.00 10.44 304 SER H C 1
ATOM 7260 O O . SER H 2 118 ? 23.906 -54.233 6.539 1.00 10.59 304 SER H O 1
ATOM 7263 N N . THR H 2 119 ? 25.789 -55.451 6.389 1.00 9.31 305 THR H N 1
ATOM 7264 C CA . THR H 2 119 ? 26.450 -54.521 5.482 1.00 9.62 305 THR H CA 1
ATOM 7265 C C . THR H 2 119 ? 25.915 -54.715 4.068 1.00 8.99 305 THR H C 1
ATOM 7266 O O . THR H 2 119 ? 25.680 -55.825 3.587 1.00 8.56 305 THR H O 1
ATOM 7270 N N . ALA H 2 120 ? 25.770 -53.582 3.394 1.00 8.73 306 ALA H N 1
ATOM 7271 C CA . ALA H 2 120 ? 25.398 -53.519 1.996 1.00 8.17 306 ALA H CA 1
ATOM 7272 C C . ALA H 2 120 ? 26.130 -52.363 1.329 1.00 7.45 306 ALA H C 1
ATOM 7273 O O . ALA H 2 120 ? 26.760 -51.554 1.990 1.00 7.82 306 ALA H O 1
ATOM 7275 N N . TYR H 2 121 ? 26.100 -52.328 -0.014 1.00 6.92 307 TYR H N 1
ATOM 7276 C CA . TYR H 2 121 ? 26.818 -51.348 -0.790 1.00 7.85 307 TYR H CA 1
ATOM 7277 C C . TYR H 2 121 ? 25.853 -50.698 -1.758 1.00 7.98 307 TYR H C 1
ATOM 7278 O O . TYR H 2 121 ? 25.088 -51.402 -2.463 1.00 8.98 307 TYR H O 1
ATOM 7287 N N . VAL H 2 122 ? 25.906 -49.369 -1.818 1.00 7.97 308 VAL H N 1
ATOM 7288 C CA . VAL H 2 122 ? 25.140 -48.588 -2.775 1.00 8.07 308 VAL H CA 1
ATOM 7289 C C . VAL H 2 122 ? 26.113 -47.885 -3.712 1.00 7.52 308 VAL H C 1
ATOM 7290 O O . VAL H 2 122 ? 27.148 -47.371 -3.293 1.00 8.23 308 VAL H O 1
ATOM 7294 N N . THR H 2 123 ? 25.768 -47.869 -4.999 1.00 8.31 309 THR H N 1
ATOM 7295 C CA . THR H 2 123 ? 26.686 -47.391 -6.018 1.00 9.08 309 THR H CA 1
ATOM 7296 C C . THR H 2 123 ? 25.957 -46.449 -6.978 1.00 9.32 309 THR H C 1
ATOM 7297 O O . THR H 2 123 ? 24.778 -46.639 -7.253 1.00 9.17 309 THR H O 1
ATOM 7301 N N . GLY H 2 124 ? 26.682 -45.450 -7.463 1.00 8.48 310 GLY H N 1
ATOM 7302 C CA . GLY H 2 124 ? 26.118 -44.542 -8.435 1.00 8.93 310 GLY H CA 1
ATOM 7303 C C . GLY H 2 124 ? 26.964 -43.312 -8.702 1.00 8.88 310 GLY H C 1
ATOM 7304 O O . GLY H 2 124 ? 28.049 -43.115 -8.150 1.00 9.43 310 GLY H O 1
ATOM 7305 N N . TRP H 2 125 ? 26.436 -42.537 -9.656 1.00 8.77 311 TRP H N 1
ATOM 7306 C CA . TRP H 2 125 ? 27.055 -41.305 -10.121 1.00 10.22 311 TRP H CA 1
ATOM 7307 C C . TRP H 2 125 ? 26.288 -40.096 -9.606 1.00 11.02 311 TRP H C 1
ATOM 7308 O O . TRP H 2 125 ? 26.466 -38.978 -10.112 1.00 12.44 311 TRP H O 1
ATOM 7319 N N . GLY H 2 126 ? 25.459 -40.306 -8.578 1.00 10.66 312 GLY H N 1
ATOM 7320 C CA . GLY H 2 126 ? 24.744 -39.209 -7.956 1.00 10.80 312 GLY H CA 1
ATOM 7321 C C . GLY H 2 126 ? 25.634 -38.198 -7.235 1.00 10.76 312 GLY H C 1
ATOM 7322 O O . GLY H 2 126 ? 26.833 -38.357 -7.046 1.00 9.91 312 GLY H O 1
ATOM 7323 N N . ALA H 2 127 ? 24.971 -37.134 -6.781 1.00 11.70 313 ALA H N 1
ATOM 7324 C CA . ALA H 2 127 ? 25.635 -36.038 -6.103 1.00 12.22 313 ALA H CA 1
ATOM 7325 C C . ALA H 2 127 ? 26.267 -36.465 -4.782 1.00 13.45 313 ALA H C 1
ATOM 7326 O O . ALA H 2 127 ? 25.884 -37.452 -4.146 1.00 12.73 313 ALA H O 1
ATOM 7328 N N . GLN H 2 128 ? 27.190 -35.612 -4.323 1.00 13.75 314 GLN H N 1
ATOM 7329 C CA . GLN H 2 128 ? 27.873 -35.800 -3.051 1.00 14.45 314 GLN H CA 1
ATOM 7330 C C . GLN H 2 128 ? 27.236 -34.962 -1.945 1.00 15.42 314 GLN H C 1
ATOM 7331 O O . GLN H 2 128 ? 27.709 -34.993 -0.804 1.00 16.48 314 GLN H O 1
ATOM 7337 N N . GLU H 2 129 ? 26.181 -34.213 -2.291 1.00 14.90 315 GLU H N 1
ATOM 7338 C CA . GLU H 2 129 ? 25.393 -33.439 -1.347 1.00 14.45 315 GLU H CA 1
ATOM 7339 C C . GLU H 2 129 ? 24.005 -33.263 -1.927 1.00 12.51 315 GLU H C 1
ATOM 7340 O O . GLU H 2 129 ? 23.837 -33.372 -3.133 1.00 13.67 315 GLU H O 1
ATOM 7346 N N . TYR H 2 130 ? 23.021 -33.033 -1.049 1.00 11.70 316 TYR H N 1
ATOM 7347 C CA . TYR H 2 130 ? 21.635 -32.985 -1.463 1.00 10.79 316 TYR H CA 1
ATOM 7348 C C . TYR H 2 130 ? 21.417 -32.053 -2.647 1.00 12.38 316 TYR H C 1
ATOM 7349 O O . TYR H 2 130 ? 21.827 -30.894 -2.595 1.00 13.05 316 TYR H O 1
ATOM 7358 N N . ALA H 2 131 ? 20.809 -32.617 -3.714 1.00 11.39 317 ALA H N 1
ATOM 7359 C CA . ALA H 2 131 ? 20.400 -31.881 -4.902 1.00 12.57 317 ALA H CA 1
ATOM 7360 C C . ALA H 2 131 ? 21.583 -31.271 -5.641 1.00 13.80 317 ALA H C 1
ATOM 7361 O O . ALA H 2 131 ? 21.405 -30.339 -6.434 1.00 16.25 317 ALA H O 1
ATOM 7363 N N . GLY H 2 132 ? 22.797 -31.800 -5.417 1.00 13.04 318 GLY H N 1
ATOM 7364 C CA . GLY H 2 132 ? 23.991 -31.314 -6.079 1.00 13.92 318 GLY H CA 1
ATOM 7365 C C . GLY H 2 132 ? 24.224 -31.923 -7.454 1.00 13.82 318 GLY H C 1
ATOM 7366 O O . GLY H 2 132 ? 23.403 -32.690 -7.963 1.00 14.90 318 GLY H O 1
ATOM 7367 N N . HIS H 2 133 ? 25.393 -31.648 -8.019 1.00 15.01 319 HIS H N 1
ATOM 7368 C CA . HIS H 2 133 ? 25.694 -32.104 -9.363 1.00 17.65 319 HIS H CA 1
ATOM 7369 C C . HIS H 2 133 ? 26.055 -33.588 -9.318 1.00 16.12 319 HIS H C 1
ATOM 7370 O O . HIS H 2 133 ? 26.690 -34.060 -8.389 1.00 16.44 319 HIS H O 1
ATOM 7377 N N . THR H 2 134 ? 25.694 -34.273 -10.386 1.00 17.20 320 THR H N 1
ATOM 7378 C CA . THR H 2 134 ? 26.164 -35.637 -10.603 1.00 17.33 320 THR H CA 1
ATOM 7379 C C . THR H 2 134 ? 27.661 -35.600 -10.861 1.00 17.06 320 THR H C 1
ATOM 7380 O O . THR H 2 134 ? 28.231 -34.548 -11.160 1.00 20.23 320 THR H O 1
ATOM 7384 N N . VAL H 2 135 ? 28.285 -36.764 -10.720 1.00 14.81 321 VAL H N 1
ATOM 7385 C CA . VAL H 2 135 ? 29.732 -36.905 -10.859 1.00 15.77 321 VAL H CA 1
ATOM 7386 C C . VAL H 2 135 ? 30.023 -37.849 -12.020 1.00 16.47 321 VAL H C 1
ATOM 7387 O O . VAL H 2 135 ? 29.260 -38.765 -12.295 1.00 15.76 321 VAL H O 1
ATOM 7391 N N . PRO H 2 136 ? 31.157 -37.685 -12.721 1.00 17.45 322 PRO H N 1
ATOM 7392 C CA . PRO H 2 136 ? 31.468 -38.521 -13.869 1.00 16.98 322 PRO H CA 1
ATOM 7393 C C . PRO H 2 136 ? 32.018 -39.903 -13.548 1.00 17.74 322 PRO H C 1
ATOM 7394 O O . PRO H 2 136 ? 31.924 -40.776 -14.422 1.00 17.86 322 PRO H O 1
ATOM 7398 N N . GLU H 2 137 ? 32.553 -40.095 -12.326 1.00 15.63 323 GLU H N 1
ATOM 7399 C CA . GLU H 2 137 ? 33.149 -41.369 -11.973 1.00 16.49 323 GLU H CA 1
ATOM 7400 C C . GLU H 2 137 ? 32.371 -42.050 -10.853 1.00 15.16 323 GLU H C 1
ATOM 7401 O O . GLU H 2 137 ? 31.962 -41.409 -9.883 1.00 15.49 323 GLU H O 1
ATOM 7407 N N . LEU H 2 138 ? 32.133 -43.346 -11.051 1.00 12.42 324 LEU H N 1
ATOM 7408 C CA . LEU H 2 138 ? 31.276 -44.107 -10.170 1.00 12.00 324 LEU H CA 1
ATOM 7409 C C . LEU H 2 138 ? 31.801 -44.103 -8.746 1.00 10.93 324 LEU H C 1
ATOM 7410 O O . LEU H 2 138 ? 33.018 -44.263 -8.530 1.00 11.99 324 LEU H O 1
ATOM 7415 N N . ARG H 2 139 ? 30.865 -43.960 -7.797 1.00 9.86 325 ARG H N 1
ATOM 7416 C CA . ARG H 2 139 ? 31.210 -44.060 -6.388 1.00 9.97 325 ARG H CA 1
ATOM 7417 C C . ARG H 2 139 ? 30.439 -45.211 -5.740 1.00 9.61 325 ARG H C 1
ATOM 7418 O O . ARG H 2 139 ? 29.415 -45.684 -6.229 1.00 9.19 325 ARG H O 1
ATOM 7426 N N . GLN H 2 140 ? 30.948 -45.585 -4.564 1.00 9.68 326 GLN H N 1
ATOM 7427 C CA . GLN H 2 140 ? 30.355 -46.601 -3.733 1.00 9.69 326 GLN H CA 1
ATOM 7428 C C . GLN H 2 140 ? 30.335 -46.146 -2.282 1.00 9.76 326 GLN H C 1
ATOM 7429 O O . GLN H 2 140 ? 31.229 -45.457 -1.809 1.00 10.86 326 GLN H O 1
ATOM 7435 N N . GLY H 2 141 ? 29.278 -46.545 -1.605 1.00 9.66 327 GLY H N 1
ATOM 7436 C CA . GLY H 2 141 ? 29.122 -46.310 -0.184 1.00 10.47 327 GLY H CA 1
ATOM 7437 C C . GLY H 2 141 ? 28.758 -47.607 0.533 1.00 10.14 327 GLY H C 1
ATOM 7438 O O . GLY H 2 141 ? 27.933 -48.412 0.055 1.00 9.78 327 GLY H O 1
ATOM 7439 N N . GLN H 2 142 ? 29.407 -47.792 1.682 1.00 7.80 328 GLN H N 1
ATOM 7440 C CA A GLN H 2 142 ? 29.154 -48.958 2.503 0.50 9.29 328 GLN H CA 1
ATOM 7441 C CA B GLN H 2 142 ? 29.192 -48.940 2.528 0.50 9.64 328 GLN H CA 1
ATOM 7442 C C . GLN H 2 142 ? 28.223 -48.571 3.647 1.00 7.91 328 GLN H C 1
ATOM 7443 O O . GLN H 2 142 ? 28.531 -47.704 4.452 1.00 6.22 328 GLN H O 1
ATOM 7454 N N . VAL H 2 143 ? 27.055 -49.200 3.648 1.00 9.14 329 VAL H N 1
ATOM 7455 C CA . VAL H 2 143 ? 25.965 -48.858 4.558 1.00 9.14 329 VAL H CA 1
ATOM 7456 C C . VAL H 2 143 ? 25.469 -50.117 5.240 1.00 9.54 329 VAL H C 1
ATOM 7457 O O . VAL H 2 143 ? 25.992 -51.212 4.992 1.00 10.01 329 VAL H O 1
ATOM 7461 N N . ARG H 2 144 ? 24.482 -49.984 6.143 1.00 9.78 330 ARG H N 1
ATOM 7462 C CA A ARG H 2 144 ? 23.899 -51.112 6.837 0.60 9.96 330 ARG H CA 1
ATOM 7463 C CA B ARG H 2 144 ? 23.910 -51.125 6.825 0.40 9.94 330 ARG H CA 1
ATOM 7464 C C . ARG H 2 144 ? 22.385 -51.087 6.716 1.00 9.49 330 ARG H C 1
ATOM 7465 O O . ARG H 2 144 ? 21.774 -50.027 6.753 1.00 9.71 330 ARG H O 1
ATOM 7480 N N . ILE H 2 145 ? 21.805 -52.297 6.653 1.00 8.83 331 ILE H N 1
ATOM 7481 C CA . ILE H 2 145 ? 20.359 -52.425 6.612 1.00 9.99 331 ILE H CA 1
ATOM 7482 C C . ILE H 2 145 ? 19.781 -51.938 7.935 1.00 10.73 331 ILE H C 1
ATOM 7483 O O . ILE H 2 145 ? 20.315 -52.213 9.016 1.00 9.92 331 ILE H O 1
ATOM 7488 N N . ILE H 2 146 ? 18.658 -51.194 7.846 1.00 11.72 332 ILE H N 1
ATOM 7489 C CA . ILE H 2 146 ? 17.914 -50.721 9.011 1.00 14.01 332 ILE H CA 1
ATOM 7490 C C . ILE H 2 146 ? 16.497 -51.257 8.889 1.00 14.46 332 ILE H C 1
ATOM 7491 O O . ILE H 2 146 ? 15.900 -51.091 7.836 1.00 18.22 332 ILE H O 1
ATOM 7496 N N . SER H 2 147 ? 15.946 -51.819 9.960 1.00 12.46 333 SER H N 1
ATOM 7497 C CA A SER H 2 147 ? 14.603 -52.383 9.962 0.50 14.19 333 SER H CA 1
ATOM 7498 C CA B SER H 2 147 ? 14.603 -52.393 9.942 0.50 12.90 333 SER H CA 1
ATOM 7499 C C . SER H 2 147 ? 13.558 -51.316 9.628 1.00 11.93 333 SER H C 1
ATOM 7500 O O . SER H 2 147 ? 13.688 -50.159 10.033 1.00 11.40 333 SER H O 1
ATOM 7505 N N . ASN H 2 148 ? 12.519 -51.727 8.905 1.00 12.31 334 ASN H N 1
ATOM 7506 C CA . ASN H 2 148 ? 11.447 -50.811 8.539 1.00 13.26 334 ASN H CA 1
ATOM 7507 C C . ASN H 2 148 ? 10.855 -50.156 9.792 1.00 12.95 334 ASN H C 1
ATOM 7508 O O . ASN H 2 148 ? 10.522 -48.965 9.776 1.00 12.29 334 ASN H O 1
ATOM 7513 N N . ASP H 2 149 ? 10.680 -50.914 10.879 1.00 14.03 335 ASP H N 1
ATOM 7514 C CA A ASP H 2 149 ? 10.030 -50.310 12.035 0.60 16.41 335 ASP H CA 1
ATOM 7515 C CA B ASP H 2 149 ? 10.075 -50.366 12.090 0.40 15.74 335 ASP H CA 1
ATOM 7516 C C . ASP H 2 149 ? 10.888 -49.191 12.619 1.00 14.11 335 ASP H C 1
ATOM 7517 O O . ASP H 2 149 ? 10.359 -48.162 13.045 1.00 15.63 335 ASP H O 1
ATOM 7526 N N . VAL H 2 150 ? 12.204 -49.368 12.675 1.00 13.08 336 VAL H N 1
ATOM 7527 C CA . VAL H 2 150 ? 13.102 -48.349 13.179 1.00 12.81 336 VAL H CA 1
ATOM 7528 C C . VAL H 2 150 ? 13.145 -47.160 12.227 1.00 11.23 336 VAL H C 1
ATOM 7529 O O . VAL H 2 150 ? 13.089 -46.000 12.646 1.00 11.69 336 VAL H O 1
ATOM 7533 N N . CYS H 2 151 ? 13.165 -47.461 10.923 1.00 11.21 337 CYS H N 1
ATOM 7534 C CA . CYS H 2 151 ? 13.156 -46.460 9.877 1.00 11.58 337 CYS H CA 1
ATOM 7535 C C . CYS H 2 151 ? 11.896 -45.586 9.949 1.00 11.83 337 CYS H C 1
ATOM 7536 O O . CYS H 2 151 ? 11.925 -44.421 9.566 1.00 11.90 337 CYS H O 1
ATOM 7539 N N . ASN H 2 152 ? 10.803 -46.184 10.415 1.00 12.53 338 ASN H N 1
ATOM 7540 C CA . ASN H 2 152 ? 9.522 -45.510 10.553 1.00 12.95 338 ASN H CA 1
ATOM 7541 C C . ASN H 2 152 ? 9.363 -44.743 11.868 1.00 14.42 338 ASN H C 1
ATOM 7542 O O . ASN H 2 152 ? 8.288 -44.182 12.064 1.00 15.14 338 ASN H O 1
ATOM 7547 N N . ALA H 2 153 ? 10.393 -44.654 12.700 1.00 13.27 339 ALA H N 1
ATOM 7548 C CA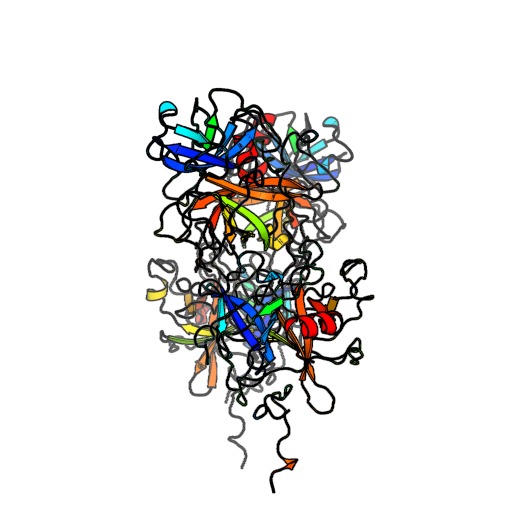 . ALA H 2 153 ? 10.274 -43.880 13.931 1.00 14.10 339 ALA H CA 1
ATOM 7549 C C . ALA H 2 153 ? 9.854 -42.462 13.603 1.00 14.06 339 ALA H C 1
ATOM 7550 O O . ALA H 2 153 ? 10.130 -41.931 12.542 1.00 12.61 339 ALA H O 1
ATOM 7552 N N . PRO H 2 154 ? 9.134 -41.761 14.514 1.00 14.85 340 PRO H N 1
ATOM 7553 C CA . PRO H 2 154 ? 8.678 -40.402 14.221 1.00 15.12 340 PRO H CA 1
ATOM 7554 C C . PRO H 2 154 ? 9.755 -39.396 13.853 1.00 15.33 340 PRO H C 1
ATOM 7555 O O . PRO H 2 154 ? 9.504 -38.530 13.022 1.00 16.48 340 PRO H O 1
ATOM 7559 N N . HIS H 2 155 ? 10.954 -39.553 14.429 1.00 14.24 341 HIS H N 1
ATOM 7560 C CA . HIS H 2 155 ? 12.078 -38.669 14.130 1.00 16.52 341 HIS H CA 1
ATOM 7561 C C . HIS H 2 155 ? 12.799 -39.076 12.841 1.00 14.99 341 HIS H C 1
ATOM 7562 O O . HIS H 2 155 ? 13.692 -38.374 12.382 1.00 14.61 341 HIS H O 1
ATOM 7569 N N . SER H 2 156 ? 12.386 -40.198 12.265 1.00 14.67 342 SER H N 1
ATOM 7570 C CA . SER H 2 156 ? 12.895 -40.658 10.983 1.00 13.92 342 SER H CA 1
ATOM 7571 C C . SER H 2 156 ? 11.768 -40.495 9.964 1.00 14.39 342 SER H C 1
ATOM 7572 O O . SER H 2 156 ? 11.376 -39.364 9.694 1.00 16.12 342 SER H O 1
ATOM 7575 N N . TYR H 2 157 ? 11.227 -41.578 9.383 1.00 12.56 343 TYR H N 1
ATOM 7576 C CA . TYR H 2 157 ? 10.250 -41.413 8.317 1.00 11.26 343 TYR H CA 1
ATOM 7577 C C . TYR H 2 157 ? 8.794 -41.567 8.752 1.00 11.35 343 TYR H C 1
ATOM 7578 O O . TYR H 2 157 ? 7.888 -41.445 7.941 1.00 12.17 343 TYR H O 1
ATOM 7587 N N . ASN H 2 158 ? 8.577 -41.789 10.047 1.00 12.73 344 ASN H N 1
ATOM 7588 C CA . ASN H 2 158 ? 7.276 -41.514 10.656 1.00 14.20 344 ASN H CA 1
ATOM 7589 C C . ASN H 2 158 ? 6.126 -42.225 9.936 1.00 14.32 344 ASN H C 1
ATOM 7590 O O . ASN H 2 158 ? 5.085 -41.611 9.718 1.00 15.66 344 ASN H O 1
ATOM 7595 N N . GLY H 2 159 ? 6.289 -43.505 9.578 1.00 13.30 345 GLY H N 1
ATOM 7596 C CA . GLY H 2 159 ? 5.229 -44.310 9.012 1.00 13.75 345 GLY H CA 1
ATOM 7597 C C . GLY H 2 159 ? 5.209 -44.377 7.492 1.00 13.07 345 GLY H C 1
ATOM 7598 O O . GLY H 2 159 ? 4.454 -45.185 6.927 1.00 16.17 345 GLY H O 1
ATOM 7599 N N . ALA H 2 160 ? 6.084 -43.607 6.814 1.00 12.37 346 ALA H N 1
ATOM 7600 C CA . ALA H 2 160 ? 6.068 -43.548 5.357 1.00 13.25 346 ALA H CA 1
ATOM 7601 C C . ALA H 2 160 ? 6.853 -44.689 4.711 1.00 12.51 346 ALA H C 1
ATOM 7602 O O . ALA H 2 160 ? 6.849 -44.811 3.485 1.00 13.20 346 ALA H O 1
ATOM 7604 N N . ILE H 2 161 ? 7.529 -45.527 5.507 1.00 12.64 347 ILE H N 1
ATOM 7605 C CA . ILE H 2 161 ? 8.206 -46.688 4.950 1.00 11.61 347 ILE H CA 1
ATOM 7606 C C . ILE H 2 161 ? 7.232 -47.860 4.875 1.00 12.18 347 ILE H C 1
ATOM 7607 O O . ILE H 2 161 ? 6.826 -48.407 5.904 1.00 14.63 347 ILE H O 1
ATOM 7612 N N . LEU H 2 162 ? 6.919 -48.269 3.661 1.00 13.42 348 LEU H N 1
ATOM 7613 C CA . LEU H 2 162 ? 5.934 -49.312 3.416 1.00 14.33 348 LEU H CA 1
ATOM 7614 C C . LEU H 2 162 ? 6.623 -50.666 3.191 1.00 14.57 348 LEU H C 1
ATOM 7615 O O . LEU H 2 162 ? 7.849 -50.759 3.133 1.00 13.32 348 LEU H O 1
ATOM 7620 N N . SER H 2 163 ? 5.820 -51.734 3.091 1.00 14.97 349 SER H N 1
ATOM 7621 C CA . SER H 2 163 ? 6.372 -53.081 3.124 1.00 14.41 349 SER H CA 1
ATOM 7622 C C . SER H 2 163 ? 7.288 -53.402 1.938 1.00 14.39 349 SER H C 1
ATOM 7623 O O . SER H 2 163 ? 8.172 -54.262 2.066 1.00 14.34 349 SER H O 1
ATOM 7626 N N . GLY H 2 164 ? 7.087 -52.715 0.810 1.00 11.93 350 GLY H N 1
ATOM 7627 C CA . GLY H 2 164 ? 7.899 -52.928 -0.391 1.00 10.69 350 GLY H CA 1
ATOM 7628 C C . GLY H 2 164 ? 9.137 -52.036 -0.428 1.00 10.12 350 GLY H C 1
ATOM 7629 O O . GLY H 2 164 ? 9.746 -51.910 -1.486 1.00 10.45 350 GLY H O 1
ATOM 7630 N N . MET H 2 165 ? 9.455 -51.425 0.722 1.00 9.51 351 MET H N 1
ATOM 7631 C CA . MET H 2 165 ? 10.611 -50.560 0.860 1.00 10.26 351 MET H CA 1
ATOM 7632 C C . MET H 2 165 ? 11.551 -51.113 1.918 1.00 10.72 351 MET H C 1
ATOM 7633 O O . MET H 2 165 ? 11.191 -51.920 2.742 1.00 11.52 351 MET H O 1
ATOM 7638 N N . LEU H 2 166 ? 12.798 -50.641 1.849 1.00 10.90 352 LEU H N 1
ATOM 7639 C CA . LEU H 2 166 ? 13.860 -51.026 2.762 1.00 11.92 352 LEU H CA 1
ATOM 7640 C C . LEU H 2 166 ? 14.713 -49.777 3.036 1.00 10.83 352 LEU H C 1
ATOM 7641 O O . LEU H 2 166 ? 14.826 -48.931 2.173 1.00 12.50 352 LEU H O 1
ATOM 7646 N N . CYS H 2 167 ? 15.251 -49.662 4.246 1.00 9.03 353 CYS H N 1
ATOM 7647 C CA . CYS H 2 167 ? 16.130 -48.557 4.560 1.00 9.46 353 CYS H CA 1
ATOM 7648 C C . CYS H 2 167 ? 17.560 -49.040 4.815 1.00 8.66 353 CYS H C 1
ATOM 7649 O O . CYS H 2 167 ? 17.795 -50.154 5.269 1.00 9.30 353 CYS H O 1
ATOM 7652 N N . ALA H 2 168 ? 18.495 -48.171 4.466 1.00 8.58 354 ALA H N 1
ATOM 7653 C CA . ALA H 2 168 ? 19.899 -48.442 4.732 1.00 8.08 354 ALA H CA 1
ATOM 7654 C C . ALA H 2 168 ? 20.641 -47.127 4.916 1.00 8.17 354 ALA H C 1
ATOM 7655 O O . ALA H 2 168 ? 20.405 -46.127 4.246 1.00 9.00 354 ALA H O 1
ATOM 7657 N N . GLY H 2 169 ? 21.609 -47.184 5.838 1.00 8.10 355 GLY H N 1
ATOM 7658 C CA . GLY H 2 169 ? 22.500 -46.061 6.080 1.00 9.94 355 GLY H CA 1
ATOM 7659 C C . GLY H 2 169 ? 23.454 -46.419 7.200 1.00 10.01 355 GLY H C 1
ATOM 7660 O O . GLY H 2 169 ? 23.612 -47.588 7.502 1.00 10.18 355 GLY H O 1
ATOM 7661 N N . VAL H 2 170 ? 24.047 -45.389 7.805 1.00 11.26 356 VAL H N 1
ATOM 7662 C CA . VAL H 2 170 ? 24.998 -45.623 8.885 1.00 12.48 356 VAL H CA 1
ATOM 7663 C C . VAL H 2 170 ? 24.562 -44.797 10.082 1.00 12.64 356 VAL H C 1
ATOM 7664 O O . VAL H 2 170 ? 23.950 -43.740 9.931 1.00 12.62 356 VAL H O 1
ATOM 7668 N N . PRO H 2 171 ? 24.854 -45.286 11.311 1.00 14.54 357 PRO H N 1
ATOM 7669 C CA . PRO H 2 171 ? 24.331 -44.647 12.530 1.00 17.84 357 PRO H CA 1
ATOM 7670 C C . PRO H 2 171 ? 24.651 -43.152 12.609 1.00 18.59 357 PRO H C 1
ATOM 7671 O O . PRO H 2 171 ? 23.817 -42.354 13.010 1.00 22.72 357 PRO H O 1
ATOM 7675 N N . GLN H 2 172 ? 25.858 -42.786 12.216 1.00 18.71 358 GLN H N 1
ATOM 7676 C CA . GLN H 2 172 ? 26.318 -41.411 12.359 1.00 24.78 358 GLN H CA 1
ATOM 7677 C C . GLN H 2 172 ? 25.855 -40.543 11.180 1.00 22.62 358 GLN H C 1
ATOM 7678 O O . GLN H 2 172 ? 26.152 -39.346 11.140 1.00 26.41 358 GLN H O 1
ATOM 7684 N N . GLY H 2 173 ? 25.110 -41.129 10.225 1.00 18.86 359 GLY H N 1
ATOM 7685 C CA . GLY H 2 173 ? 24.864 -40.508 8.944 1.00 15.33 359 GLY H CA 1
ATOM 7686 C C . GLY H 2 173 ? 26.166 -40.315 8.169 1.00 16.30 359 GLY H C 1
ATOM 7687 O O . GLY H 2 173 ? 27.225 -40.827 8.530 1.00 15.47 359 GLY H O 1
ATOM 7688 N N . GLY H 2 174 ? 26.044 -39.600 7.053 1.00 14.86 360 GLY H N 1
ATOM 7689 C CA . GLY H 2 174 ? 27.173 -39.198 6.253 1.00 15.88 360 GLY H CA 1
ATOM 7690 C C . GLY H 2 174 ? 27.566 -40.198 5.156 1.00 14.41 360 GLY H C 1
ATOM 7691 O O . GLY H 2 174 ? 28.583 -39.972 4.498 1.00 15.25 360 GLY H O 1
ATOM 7692 N N . VAL H 2 175 ? 26.828 -41.306 5.008 1.00 12.61 361 VAL H N 1
ATOM 7693 C CA . VAL H 2 175 ? 27.036 -42.201 3.869 1.00 12.05 361 VAL H CA 1
ATOM 7694 C C . VAL H 2 175 ? 25.658 -42.541 3.328 1.00 10.52 361 VAL H C 1
ATOM 7695 O O . VAL H 2 175 ? 24.818 -43.035 4.086 1.00 11.11 361 VAL H O 1
ATOM 7699 N N . ASP H 2 176 ? 25.382 -42.194 2.078 1.00 9.99 362 ASP H N 1
ATOM 7700 C CA . ASP H 2 176 ? 24.028 -42.353 1.582 1.00 10.69 362 ASP H CA 1
ATOM 7701 C C . ASP H 2 176 ? 23.997 -42.214 0.066 1.00 9.77 362 ASP H C 1
ATOM 7702 O O . ASP H 2 176 ? 24.944 -41.729 -0.536 1.00 9.67 362 ASP H O 1
ATOM 7707 N N . ALA H 2 177 ? 22.892 -42.664 -0.525 1.00 9.28 363 ALA H N 1
ATOM 7708 C CA . ALA H 2 177 ? 22.569 -42.328 -1.896 1.00 9.81 363 ALA H CA 1
ATOM 7709 C C . ALA H 2 177 ? 22.111 -40.874 -1.944 1.00 9.49 363 ALA H C 1
ATOM 7710 O O . ALA H 2 177 ? 21.617 -40.355 -0.941 1.00 9.57 363 ALA H O 1
ATOM 7712 N N . CYS H 2 178 ? 22.154 -40.280 -3.135 1.00 8.90 364 CYS H N 1
ATOM 7713 C CA . CYS H 2 178 ? 21.737 -38.897 -3.283 1.00 9.96 364 CYS H CA 1
ATOM 7714 C C . CYS H 2 178 ? 21.202 -38.695 -4.713 1.00 10.25 364 CYS H C 1
ATOM 7715 O O . CYS H 2 178 ? 21.066 -39.642 -5.481 1.00 9.98 364 CYS H O 1
ATOM 7718 N N . GLN H 2 179 ? 20.819 -37.461 -5.062 1.00 10.08 365 GLN H N 1
ATOM 7719 C CA . GLN H 2 179 ? 20.165 -37.267 -6.348 1.00 9.81 365 GLN H CA 1
ATOM 7720 C C . GLN H 2 179 ? 21.105 -37.670 -7.477 1.00 10.16 365 GLN H C 1
ATOM 7721 O O . GLN H 2 179 ? 22.275 -37.286 -7.538 1.00 10.18 365 GLN H O 1
ATOM 7727 N N . GLY H 2 180 ? 20.536 -38.427 -8.425 1.00 9.68 366 GLY H N 1
ATOM 7728 C CA . GLY H 2 180 ? 21.300 -38.983 -9.514 1.00 10.41 366 GLY H CA 1
ATOM 7729 C C . GLY H 2 180 ? 21.634 -40.455 -9.290 1.00 10.51 366 GLY H C 1
ATOM 7730 O O . GLY H 2 180 ? 22.104 -41.107 -10.203 1.00 11.43 366 GLY H O 1
ATOM 7731 N N . ASP H 2 181 ? 21.404 -40.952 -8.058 1.00 9.67 367 ASP H N 1
ATOM 7732 C CA . ASP H 2 181 ? 21.631 -42.354 -7.744 1.00 9.04 367 ASP H CA 1
ATOM 7733 C C . ASP H 2 181 ? 20.366 -43.195 -7.916 1.00 8.92 367 ASP H C 1
ATOM 7734 O O . ASP H 2 181 ? 20.450 -44.451 -7.902 1.00 8.93 367 ASP H O 1
ATOM 7739 N N . SER H 2 182 ? 19.189 -42.566 -8.030 1.00 9.62 368 SER H N 1
ATOM 7740 C CA . SER H 2 182 ? 17.935 -43.283 -8.231 1.00 9.62 368 SER H CA 1
ATOM 7741 C C . SER H 2 182 ? 18.098 -44.382 -9.269 1.00 8.70 368 SER H C 1
ATOM 7742 O O . SER H 2 182 ? 18.690 -44.175 -10.313 1.00 9.62 368 SER H O 1
ATOM 7745 N N . GLY H 2 183 ? 17.532 -45.556 -8.981 1.00 9.07 369 GLY H N 1
ATOM 7746 C CA . GLY H 2 183 ? 17.528 -46.672 -9.894 1.00 8.67 369 GLY H CA 1
ATOM 7747 C C . GLY H 2 183 ? 18.714 -47.617 -9.714 1.00 8.88 369 GLY H C 1
ATOM 7748 O O . GLY H 2 183 ? 18.668 -48.754 -10.203 1.00 9.96 369 GLY H O 1
ATOM 7749 N N . GLY H 2 184 ? 19.800 -47.127 -9.117 1.00 8.65 370 GLY H N 1
ATOM 7750 C CA . GLY H 2 184 ? 20.966 -47.948 -8.909 1.00 8.53 370 GLY H CA 1
ATOM 7751 C C . GLY H 2 184 ? 20.768 -48.931 -7.767 1.00 7.32 370 GLY H C 1
ATOM 7752 O O . GLY H 2 184 ? 19.744 -48.945 -7.090 1.00 7.65 370 GLY H O 1
ATOM 7753 N N . PRO H 2 185 ? 21.735 -49.858 -7.600 1.00 7.87 371 PRO H N 1
ATOM 7754 C CA . PRO H 2 185 ? 21.550 -50.973 -6.680 1.00 8.17 371 PRO H CA 1
ATOM 7755 C C . PRO H 2 185 ? 22.037 -50.656 -5.264 1.00 7.68 371 PRO H C 1
ATOM 7756 O O . PRO H 2 185 ? 22.965 -49.856 -5.035 1.00 8.00 371 PRO H O 1
ATOM 7760 N N . LEU H 2 186 ? 21.415 -51.402 -4.371 1.00 7.94 372 LEU H N 1
ATOM 7761 C CA . LEU H 2 186 ? 21.920 -51.706 -3.058 1.00 7.62 372 LEU H CA 1
ATOM 7762 C C . LEU H 2 186 ? 22.142 -53.212 -3.048 1.00 7.83 372 LEU H C 1
ATOM 7763 O O . LEU H 2 186 ? 21.202 -53.970 -3.208 1.00 7.77 372 LEU H O 1
ATOM 7768 N N . VAL H 2 187 ? 23.404 -53.630 -2.864 1.00 7.41 373 VAL H N 1
ATOM 7769 C CA . VAL H 2 187 ? 23.771 -55.020 -3.041 1.00 7.73 373 VAL H CA 1
ATOM 7770 C C . VAL H 2 187 ? 24.380 -55.570 -1.757 1.00 7.95 373 VAL H C 1
ATOM 7771 O O . VAL H 2 187 ? 24.939 -54.842 -0.958 1.00 8.33 373 VAL H O 1
ATOM 7775 N N . GLN H 2 188 ? 24.297 -56.883 -1.638 1.00 8.90 374 GLN H N 1
ATOM 7776 C CA . GLN H 2 188 ? 25.033 -57.603 -0.618 1.00 9.03 374 GLN H CA 1
ATOM 7777 C C . GLN H 2 188 ? 25.695 -58.815 -1.267 1.00 9.34 374 GLN H C 1
ATOM 7778 O O . GLN H 2 188 ? 25.309 -59.249 -2.333 1.00 9.40 374 GLN H O 1
ATOM 7784 N N . GLU H 2 189 ? 26.704 -59.370 -0.592 1.00 9.85 375 GLU H N 1
ATOM 7785 C CA . GLU H 2 189 ? 27.222 -60.662 -1.001 1.00 9.94 375 GLU H CA 1
ATOM 7786 C C . GLU H 2 189 ? 26.904 -61.648 0.114 1.00 10.66 375 GLU H C 1
ATOM 7787 O O . GLU H 2 189 ? 26.986 -61.328 1.303 1.00 10.78 375 GLU H O 1
ATOM 7793 N N . ASP H 2 190 ? 26.640 -62.887 -0.300 1.00 11.84 376 ASP H N 1
ATOM 7794 C CA . ASP H 2 190 ? 26.440 -63.953 0.664 1.00 12.23 376 ASP H CA 1
ATOM 7795 C C . ASP H 2 190 ? 27.800 -64.538 1.053 1.00 11.96 376 ASP H C 1
ATOM 7796 O O . ASP H 2 190 ? 28.860 -64.044 0.639 1.00 10.89 376 ASP H O 1
ATOM 7801 N N . SER H 2 191 ? 27.735 -65.553 1.932 1.00 12.20 377 SER H N 1
ATOM 7802 C CA . SER H 2 191 ? 28.952 -66.134 2.478 1.00 14.75 377 SER H CA 1
ATOM 7803 C C . SER H 2 191 ? 29.755 -66.876 1.416 1.00 14.42 377 SER H C 1
ATOM 7804 O O . SER H 2 191 ? 30.921 -67.211 1.660 1.00 14.94 377 SER H O 1
ATOM 7807 N N . ARG H 2 192 ? 29.156 -67.152 0.245 1.00 14.52 378 ARG H N 1
ATOM 7808 C CA . ARG H 2 192 ? 29.846 -67.802 -0.861 1.00 16.27 378 ARG H CA 1
ATOM 7809 C C . ARG H 2 192 ? 30.287 -66.787 -1.914 1.00 15.70 378 ARG H C 1
ATOM 7810 O O . ARG H 2 192 ? 30.678 -67.162 -3.015 1.00 14.64 378 ARG H O 1
ATOM 7818 N N . ARG H 2 193 ? 30.168 -65.488 -1.595 1.00 13.11 379 ARG H N 1
ATOM 7819 C CA A ARG H 2 193 ? 30.608 -64.387 -2.443 0.60 13.50 379 ARG H CA 1
ATOM 7820 C CA B ARG H 2 193 ? 30.615 -64.398 -2.452 0.40 13.50 379 ARG H CA 1
ATOM 7821 C C . ARG H 2 193 ? 29.731 -64.282 -3.694 1.00 12.69 379 ARG H C 1
ATOM 7822 O O . ARG H 2 193 ? 30.182 -63.779 -4.728 1.00 13.67 379 ARG H O 1
ATOM 7837 N N . LEU H 2 194 ? 28.466 -64.675 -3.576 1.00 12.97 380 LEU H N 1
ATOM 7838 C CA . LEU H 2 194 ? 27.476 -64.412 -4.611 1.00 13.46 380 LEU H CA 1
ATOM 7839 C C . LEU H 2 194 ? 26.817 -63.078 -4.285 1.00 11.64 380 LEU H C 1
ATOM 7840 O O . LEU H 2 194 ? 26.313 -62.900 -3.170 1.00 11.05 380 LEU H O 1
ATOM 7845 N N . TRP H 2 195 ? 26.818 -62.183 -5.276 1.00 10.64 381 TRP H N 1
ATOM 7846 C CA . TRP H 2 195 ? 26.273 -60.838 -5.114 1.00 11.30 381 TRP H CA 1
ATOM 7847 C C . TRP H 2 195 ? 24.839 -60.760 -5.595 1.00 10.33 381 TRP H C 1
ATOM 7848 O O . TRP H 2 195 ? 24.508 -61.209 -6.686 1.00 11.12 381 TRP H O 1
ATOM 7859 N N . PHE H 2 196 ? 23.998 -60.171 -4.744 1.00 10.08 382 PHE H N 1
ATOM 7860 C CA . PHE H 2 196 ? 22.584 -60.063 -4.993 1.00 11.22 382 PHE H CA 1
ATOM 7861 C C . PHE H 2 196 ? 22.140 -58.630 -4.718 1.00 10.75 382 PHE H C 1
ATOM 7862 O O . PHE H 2 196 ? 22.669 -57.926 -3.859 1.00 9.80 382 PHE H O 1
ATOM 7870 N N . ILE H 2 197 ? 21.142 -58.213 -5.504 1.00 9.71 383 ILE H N 1
ATOM 7871 C CA . ILE H 2 197 ? 20.542 -56.894 -5.332 1.00 9.92 383 ILE H CA 1
ATOM 7872 C C . ILE H 2 197 ? 19.391 -56.990 -4.326 1.00 9.60 383 ILE H C 1
ATOM 7873 O O . ILE H 2 197 ? 18.420 -57.707 -4.543 1.00 12.19 383 ILE H O 1
ATOM 7878 N N . VAL H 2 198 ? 19.464 -56.225 -3.240 1.00 9.00 384 VAL H N 1
ATOM 7879 C CA . VAL H 2 198 ? 18.463 -56.231 -2.198 1.00 9.28 384 VAL H CA 1
ATOM 7880 C C . VAL H 2 198 ? 17.572 -54.991 -2.316 1.00 9.44 384 VAL H C 1
ATOM 7881 O O . VAL H 2 198 ? 16.444 -55.009 -1.858 1.00 9.32 384 VAL H O 1
ATOM 7885 N N . GLY H 2 199 ? 18.103 -53.925 -2.898 1.00 9.20 385 GLY H N 1
ATOM 7886 C CA . GLY H 2 199 ? 17.375 -52.670 -2.963 1.00 8.48 385 GLY H CA 1
ATOM 7887 C C . GLY H 2 199 ? 17.662 -51.914 -4.243 1.00 7.80 385 GLY H C 1
ATOM 7888 O O . GLY H 2 199 ? 18.679 -52.095 -4.890 1.00 8.34 385 GLY H O 1
ATOM 7889 N N . ILE H 2 200 ? 16.724 -51.015 -4.589 1.00 7.53 386 ILE H N 1
ATOM 7890 C CA . ILE H 2 200 ? 16.889 -50.062 -5.670 1.00 8.20 386 ILE H CA 1
ATOM 7891 C C . ILE H 2 200 ? 16.792 -48.665 -5.074 1.00 7.79 386 ILE H C 1
ATOM 7892 O O . ILE H 2 200 ? 15.803 -48.385 -4.409 1.00 7.52 386 ILE H O 1
ATOM 7897 N N . VAL H 2 201 ? 17.796 -47.814 -5.352 1.00 7.64 387 VAL H N 1
ATOM 7898 C CA . VAL H 2 201 ? 17.795 -46.473 -4.796 1.00 7.67 387 VAL H CA 1
ATOM 7899 C C . VAL H 2 201 ? 16.489 -45.789 -5.175 1.00 8.31 387 VAL H C 1
ATOM 7900 O O . VAL H 2 201 ? 16.174 -45.740 -6.354 1.00 7.64 387 VAL H O 1
ATOM 7904 N N . SER H 2 202 ? 15.817 -45.180 -4.199 1.00 8.05 388 SER H N 1
ATOM 7905 C CA . SER H 2 202 ? 14.477 -44.630 -4.429 1.00 8.16 388 SER H CA 1
ATOM 7906 C C . SER H 2 202 ? 14.357 -43.191 -3.911 1.00 8.29 388 SER H C 1
ATOM 7907 O O . SER H 2 202 ? 14.214 -42.289 -4.718 1.00 8.82 388 SER H O 1
ATOM 7910 N N . TRP H 2 203 ? 14.407 -42.963 -2.579 1.00 7.70 389 TRP H N 1
ATOM 7911 C CA . TRP H 2 203 ? 14.119 -41.653 -2.045 1.00 7.81 389 TRP H CA 1
ATOM 7912 C C . TRP H 2 203 ? 14.716 -41.531 -0.647 1.00 8.22 389 TRP H C 1
ATOM 7913 O O . TRP H 2 203 ? 15.175 -42.500 -0.043 1.00 8.32 389 TRP H O 1
ATOM 7924 N N . GLY H 2 204 ? 14.704 -40.303 -0.148 1.00 8.21 390 GLY H N 1
ATOM 7925 C CA . GLY H 2 204 ? 15.050 -40.024 1.223 1.00 8.40 390 GLY H CA 1
ATOM 7926 C C . GLY H 2 204 ? 14.884 -38.549 1.533 1.00 9.11 390 GLY H C 1
ATOM 7927 O O . GLY H 2 204 ? 14.775 -37.778 0.631 1.00 9.23 390 GLY H O 1
ATOM 7928 N N . ASP H 2 205 ? 14.969 -38.201 2.810 1.00 9.61 391 ASP H N 1
ATOM 7929 C CA . ASP H 2 205 ? 14.899 -36.805 3.221 1.00 10.67 391 ASP H CA 1
ATOM 7930 C C . ASP H 2 205 ? 16.306 -36.232 3.159 1.00 10.80 391 ASP H C 1
ATOM 7931 O O . ASP H 2 205 ? 17.177 -36.532 3.991 1.00 11.02 391 ASP H O 1
ATOM 7936 N N . GLN H 2 206 ? 16.568 -35.433 2.131 1.00 10.01 392 GLN H N 1
ATOM 7937 C CA . GLN H 2 206 ? 17.909 -34.972 1.823 1.00 11.61 392 GLN H CA 1
ATOM 7938 C C . GLN H 2 206 ? 18.813 -36.190 1.697 1.00 10.57 392 GLN H C 1
ATOM 7939 O O . GLN H 2 206 ? 18.368 -37.210 1.169 1.00 12.70 392 GLN H O 1
ATOM 7945 N N . CYS H 2 207 ? 20.080 -36.045 2.051 1.00 10.81 393 CYS H N 1
ATOM 7946 C CA . CYS H 2 207 ? 21.051 -37.115 1.900 1.00 11.46 393 CYS H CA 1
ATOM 7947 C C . CYS H 2 207 ? 21.986 -37.108 3.106 1.00 12.64 393 CYS H C 1
ATOM 7948 O O . CYS H 2 207 ? 22.513 -36.063 3.491 1.00 12.80 393 CYS H O 1
ATOM 7951 N N . GLY H 2 208 ? 22.228 -38.294 3.656 1.00 11.88 394 GLY H N 1
ATOM 7952 C CA . GLY H 2 208 ? 23.236 -38.497 4.679 1.00 12.04 394 GLY H CA 1
ATOM 7953 C C . GLY H 2 208 ? 22.853 -37.984 6.067 1.00 12.88 394 GLY H C 1
ATOM 7954 O O . GLY H 2 208 ? 23.725 -37.967 6.923 1.00 13.84 394 GLY H O 1
ATOM 7955 N N . LEU H 2 209 ? 21.599 -37.561 6.294 1.00 11.07 395 LEU H N 1
ATOM 7956 C CA . LEU H 2 209 ? 21.214 -37.104 7.627 1.00 14.02 395 LEU H CA 1
ATOM 7957 C C . LEU H 2 209 ? 21.118 -38.302 8.569 1.00 14.86 395 LEU H C 1
ATOM 7958 O O . LEU H 2 209 ? 20.596 -39.362 8.228 1.00 13.41 395 LEU H O 1
ATOM 7963 N N . PRO H 2 210 ? 21.642 -38.223 9.813 1.00 19.07 396 PRO H N 1
ATOM 7964 C CA . PRO H 2 210 ? 21.735 -39.439 10.644 1.00 21.28 396 PRO H CA 1
ATOM 7965 C C . PRO H 2 210 ? 20.381 -40.121 10.905 1.00 22.20 396 PRO H C 1
ATOM 7966 O O . PRO H 2 210 ? 20.243 -41.350 10.833 1.00 27.00 396 PRO H O 1
ATOM 7970 N N . ASP H 2 211 ? 19.334 -39.327 11.084 1.00 18.26 397 ASP H N 1
ATOM 7971 C CA . ASP H 2 211 ? 18.032 -39.908 11.371 1.00 18.18 397 ASP H CA 1
ATOM 7972 C C . ASP H 2 211 ? 17.242 -40.233 10.102 1.00 14.51 397 ASP H C 1
ATOM 7973 O O . ASP H 2 211 ? 16.072 -40.634 10.164 1.00 13.73 397 ASP H O 1
ATOM 7978 N N . LYS H 2 212 ? 17.835 -39.999 8.921 1.00 12.26 398 LYS H N 1
ATOM 7979 C CA . LYS H 2 212 ? 17.081 -40.105 7.678 1.00 12.15 398 LYS H CA 1
ATOM 7980 C C . LYS H 2 212 ? 17.904 -40.952 6.718 1.00 11.22 398 LYS H C 1
ATOM 7981 O O . LYS H 2 212 ? 18.507 -40.453 5.780 1.00 10.73 398 LYS H O 1
ATOM 7987 N N . PRO H 2 213 ? 17.962 -42.274 6.945 1.00 11.00 399 PRO H N 1
ATOM 7988 C CA . PRO H 2 213 ? 18.633 -43.157 6.013 1.00 10.55 399 PRO H CA 1
ATOM 7989 C C . PRO H 2 213 ? 17.982 -43.123 4.647 1.00 10.13 399 PRO H C 1
ATOM 7990 O O . PRO H 2 213 ? 16.823 -42.720 4.477 1.00 10.22 399 PRO H O 1
ATOM 7994 N N . GLY H 2 214 ? 18.714 -43.619 3.679 1.00 10.18 400 GLY H N 1
ATOM 7995 C CA . GLY H 2 214 ? 18.166 -43.803 2.340 1.00 8.77 400 GLY H CA 1
ATOM 7996 C C . GLY H 2 214 ? 17.093 -44.882 2.323 1.00 8.86 400 GLY H C 1
ATOM 7997 O O . GLY H 2 214 ? 17.162 -45.880 3.056 1.00 8.54 400 GLY H O 1
ATOM 7998 N N . VAL H 2 215 ? 16.076 -44.627 1.474 1.00 7.87 401 VAL H N 1
ATOM 7999 C CA . VAL H 2 215 ? 14.993 -45.555 1.250 1.00 7.94 401 VAL H CA 1
ATOM 8000 C C . VAL H 2 215 ? 15.113 -46.143 -0.153 1.00 8.26 401 VAL H C 1
ATOM 8001 O O . VAL H 2 215 ? 15.399 -45.463 -1.146 1.00 8.55 401 VAL H O 1
ATOM 8005 N N . TYR H 2 216 ? 14.900 -47.446 -0.181 1.00 8.97 402 TYR H N 1
ATOM 8006 C CA . TYR H 2 216 ? 15.107 -48.254 -1.363 1.00 8.00 402 TYR H CA 1
ATOM 8007 C C . TYR H 2 216 ? 13.872 -49.101 -1.627 1.00 7.94 402 TYR H C 1
ATOM 8008 O O . TYR H 2 216 ? 13.177 -49.497 -0.700 1.00 8.88 402 TYR H O 1
ATOM 8017 N N . THR H 2 217 ? 13.610 -49.396 -2.891 1.00 9.07 403 THR H N 1
ATOM 8018 C CA . THR H 2 217 ? 12.667 -50.459 -3.225 1.00 8.95 403 THR H CA 1
ATOM 8019 C C . THR H 2 217 ? 13.232 -51.810 -2.786 1.00 9.76 403 THR H C 1
ATOM 8020 O O . THR H 2 217 ? 14.359 -52.123 -3.147 1.00 9.15 403 THR H O 1
ATOM 8024 N N . ARG H 2 218 ? 12.413 -52.598 -2.072 1.00 9.99 404 ARG H N 1
ATOM 8025 C CA . ARG H 2 218 ? 12.812 -53.893 -1.552 1.00 9.69 404 ARG H CA 1
ATOM 8026 C C . ARG H 2 218 ? 12.622 -54.927 -2.650 1.00 11.26 404 ARG H C 1
ATOM 8027 O O . ARG H 2 218 ? 11.484 -55.253 -3.016 1.00 10.22 404 ARG H O 1
ATOM 8035 N N . VAL H 2 219 ? 13.734 -55.452 -3.202 1.00 9.92 405 VAL H N 1
ATOM 8036 C CA . VAL H 2 219 ? 13.631 -56.236 -4.421 1.00 10.35 405 VAL H CA 1
ATOM 8037 C C . VAL H 2 219 ? 12.845 -57.526 -4.138 1.00 11.58 405 VAL H C 1
ATOM 8038 O O . VAL H 2 219 ? 12.113 -57.971 -5.019 1.00 11.98 405 VAL H O 1
ATOM 8042 N N . THR H 2 220 ? 13.017 -58.132 -2.961 1.00 12.68 406 THR H N 1
ATOM 8043 C CA . THR H 2 220 ? 12.304 -59.382 -2.683 1.00 12.80 406 THR H CA 1
ATOM 8044 C C . THR H 2 220 ? 10.801 -59.210 -2.880 1.00 14.56 406 THR H C 1
ATOM 8045 O O . THR H 2 220 ? 10.118 -60.193 -3.212 1.00 16.01 406 THR H O 1
ATOM 8049 N N . ALA H 2 221 ? 10.270 -58.008 -2.633 1.00 13.71 407 ALA H N 1
ATOM 8050 C CA . ALA H 2 221 ? 8.828 -57.769 -2.710 1.00 14.20 407 ALA H CA 1
ATOM 8051 C C . ALA H 2 221 ? 8.317 -57.748 -4.148 1.00 14.15 407 ALA H C 1
ATOM 8052 O O . ALA H 2 221 ? 7.086 -57.759 -4.346 1.00 16.61 407 ALA H O 1
ATOM 8054 N N . TYR H 2 222 ? 9.200 -57.760 -5.152 1.00 12.77 408 TYR H N 1
ATOM 8055 C CA . TYR H 2 222 ? 8.844 -57.559 -6.540 1.00 12.66 408 TYR H CA 1
ATOM 8056 C C . TYR H 2 222 ? 9.304 -58.700 -7.438 1.00 13.76 408 TYR H C 1
ATOM 8057 O O . TYR H 2 222 ? 9.293 -58.550 -8.672 1.00 14.19 408 TYR H O 1
ATOM 8066 N N . LEU H 2 223 ? 9.672 -59.836 -6.837 1.00 14.48 409 LEU H N 1
ATOM 8067 C CA . LEU H 2 223 ? 10.180 -60.938 -7.643 1.00 15.55 409 LEU H CA 1
ATOM 8068 C C . LEU H 2 223 ? 9.109 -61.460 -8.596 1.00 16.69 409 LEU H C 1
ATOM 8069 O O . LEU H 2 223 ? 9.449 -61.765 -9.734 1.00 15.76 409 LEU H O 1
ATOM 8074 N N . ASP H 2 224 ? 7.855 -61.538 -8.153 1.00 17.84 410 ASP H N 1
ATOM 8075 C CA . ASP H 2 224 ? 6.796 -61.996 -9.046 1.00 21.02 410 ASP H CA 1
ATOM 8076 C C . ASP H 2 224 ? 6.645 -61.051 -10.250 1.00 18.94 410 ASP H C 1
ATOM 8077 O O . ASP H 2 224 ? 6.552 -61.496 -11.397 1.00 18.64 410 ASP H O 1
ATOM 8082 N N . TRP H 2 225 ? 6.658 -59.738 -9.987 1.00 17.09 411 TRP H N 1
ATOM 8083 C CA . TRP H 2 225 ? 6.564 -58.763 -11.051 1.00 16.40 411 TRP H CA 1
ATOM 8084 C C . TRP H 2 225 ? 7.721 -58.903 -12.035 1.00 17.55 411 TRP H C 1
ATOM 8085 O O . TRP H 2 225 ? 7.537 -58.872 -13.262 1.00 17.02 411 TRP H O 1
ATOM 8096 N N . ILE H 2 226 ? 8.942 -59.038 -11.503 1.00 14.60 412 ILE H N 1
ATOM 8097 C CA . ILE H 2 226 ? 10.101 -59.163 -12.360 1.00 15.13 412 ILE H CA 1
ATOM 8098 C C . ILE H 2 226 ? 9.988 -60.417 -13.239 1.00 17.15 412 ILE H C 1
ATOM 8099 O O . ILE H 2 226 ? 10.274 -60.353 -14.426 1.00 16.63 412 ILE H O 1
ATOM 8104 N N . ARG H 2 227 ? 9.584 -61.539 -12.643 1.00 19.62 413 ARG H N 1
ATOM 8105 C CA . ARG H 2 227 ? 9.408 -62.786 -13.383 1.00 22.80 413 ARG H CA 1
ATOM 8106 C C . ARG H 2 227 ? 8.330 -62.641 -14.454 1.00 23.39 413 ARG H C 1
ATOM 8107 O O . ARG H 2 227 ? 8.541 -63.077 -15.583 1.00 22.36 413 ARG H O 1
ATOM 8115 N N . GLN H 2 228 ? 7.212 -61.999 -14.115 1.00 22.90 414 GLN H N 1
ATOM 8116 C CA . GLN H 2 228 ? 6.113 -61.783 -15.046 1.00 25.67 414 GLN H CA 1
ATOM 8117 C C . GLN H 2 228 ? 6.589 -60.989 -16.254 1.00 24.95 414 GLN H C 1
ATOM 8118 O O . GLN H 2 228 ? 6.232 -61.289 -17.388 1.00 21.58 414 GLN H O 1
ATOM 8124 N N . GLN H 2 229 ? 7.378 -59.932 -16.022 1.00 18.95 415 GLN H N 1
ATOM 8125 C CA . GLN H 2 229 ? 7.797 -59.085 -17.103 1.00 19.36 415 GLN H CA 1
ATOM 8126 C C . GLN H 2 229 ? 8.911 -59.705 -17.934 1.00 18.91 415 GLN H C 1
ATOM 8127 O O . GLN H 2 229 ? 9.012 -59.377 -19.101 1.00 23.58 415 GLN H O 1
ATOM 8133 N N . THR H 2 230 ? 9.815 -60.504 -17.355 1.00 19.67 416 THR H N 1
ATOM 8134 C CA . THR H 2 230 ? 11.058 -60.875 -18.020 1.00 19.76 416 THR H CA 1
ATOM 8135 C C . THR H 2 230 ? 11.256 -62.386 -18.182 1.00 23.03 416 THR H C 1
ATOM 8136 O O . THR H 2 230 ? 12.101 -62.771 -18.980 1.00 24.39 416 THR H O 1
ATOM 8140 N N . GLY H 2 231 ? 10.716 -63.181 -17.263 1.00 27.48 417 GLY H N 1
ATOM 8141 C CA . GLY H 2 231 ? 11.015 -64.630 -17.239 1.00 28.61 417 GLY H CA 1
ATOM 8142 C C . GLY H 2 231 ? 12.218 -64.963 -16.370 1.00 30.78 417 GLY H C 1
ATOM 8143 O O . GLY H 2 231 ? 12.499 -66.152 -16.233 1.00 34.68 417 GLY H O 1
ATOM 8144 N N . ILE H 2 232 ? 12.849 -63.972 -15.746 1.00 29.64 418 ILE H N 1
ATOM 8145 C CA . ILE H 2 232 ? 14.067 -64.161 -14.906 1.00 32.48 418 ILE H CA 1
ATOM 8146 C C . ILE H 2 232 ? 13.714 -64.528 -13.464 1.00 43.61 418 ILE H C 1
ATOM 8147 O O . ILE H 2 232 ? 12.725 -63.980 -12.946 1.00 43.16 418 ILE H O 1
ATOM 8152 N N . GLU H 2 233 ? 14.509 -65.410 -12.851 1.00 48.71 419 GLU H N 1
ATOM 8153 C CA . GLU H 2 233 ? 14.372 -65.766 -11.414 1.00 52.38 419 GLU H CA 1
ATOM 8154 C C . GLU H 2 233 ? 15.773 -66.104 -10.891 1.00 47.37 419 GLU H C 1
ATOM 8155 O O . GLU H 2 233 ? 16.414 -65.219 -10.302 1.00 40.96 419 GLU H O 1
#

Sequence (1015 aa):
ECGAGPDLITDDDDKILGGTTEAEEEGSWPWQVSLRLNNAHHCCGGSLINNNMWILTAAHCFRSNSNPRDWIATSSGISTTFPKLRRMRVRRNILLIHNNNYKSATHEENDIALVRLEENSSVTTFTKDIIHSVCLPAATQNIPPGSTAYVTGWGAQEYYAAGGHTVPELRQGQQVRIISNDVCNAPHSYNGAILSGMLCAGVPQGGVDACQGDSGGPLVQEDSRRLWFIVGIVSWGDQCGLPDKPGVYTRVTAYLDDWIRQQTGIEFAANWLINECGAGPDLITDDDDKILGGTEAEEEGSWPWQVSLRLNNAHHCCGGSLINNNMWILTAAHCFRRSNSNNPRDWIATSSGISTTTFPKLRMMRVRRNNILIHNNNYKSATHEENDIALVRLENSVTFTKDIHSVCLPAATQNIPPGSTAYVTGWGAQEYAGHTVPELRQGQVRIISNDVCNAPHSYNGAILSGMLCAGVPQGGVDACQGDSGGPLVQEDSRRLWFIVGIVSWGDQCGLPDKPGVYTRVTAYLDWIRRRQQQTGIEFVENWLINECGAGPDLITDDDDKILGGTTEAEEEEGSWPWQVSLRLNNAHHCCGGSLINNMWILTAAHCCFRSSNSNPRDWIATSSGISTTFPKLRRMRRVRNILLIHNNNNYKSATHEENDIALVRLEENSVTFTKDIHSVCLPAATQNIPPGSTAYVTGWGAQEYYAAGGHTVPELRQGQQVRIISSNDDVCNAPHSSYNGAILSGMLCAGVPQQGGVDACQGDSGGPLVQEDSRRLWFIVGIVSWGDQCGLPDKPGVYTRVTAYLDWIRRQQTGIEFANWLINECGAGPDLITDDDDKILGGTEAEEGSWPWQVSLRLNNAHHCCGGSLINNNMWILTAAHCFRRSNSNPRRDWIATSSGISTTFPKLRRMRVRNILIHNNNNYKSATHEENDIALVRRLEEENSVTFTKKDIHSVCLPAATQNIPPGSTAYVTGWGAQEYAGHTVPELRQGQQVRRIISSNDDVCNAPHSYNGAILSGMLCAGVPQGGVDACQGDSGGPLVQEDSRRRLWFIVGIVSWGDQCGLPDKPGVYTRVTAYLDWIRQQTGIE

Foldseek 3Di:
DDDDDDPDDDDDPDD/DWPWAFDDQLPQQQWKFKDFQLHGAEIWGAAFQWKTKFFLVSDPPHQDQQRIWIFFTQFSVDTPDIFGWDGKAAPPPQDPVLRPRGIIMTTTPDGHDDDSRHGGAHAAALPRDQDFFAKWKAKFQAANFFVDDGHGGMTMFIKTWHALVLCCPCLHVVPSADPQKTFIAHQVWRTADARSHGTTFIWDADPVRGIHGQWGFTDWDTGRDNRITTMTGGRSVCDVVCCVVPVDDD/DQPCVVPRHDDDPPDDDCPPPD/DAQWAFDDQLPQQQWKFKDAPLHGAEIWGDAFQFKTKFFLVSCVPHQDQQRIWIFFDQFSVDTPDIFGWDGKAADPPQDVVLRPRGIIMTTTPDGHDDDSRHGGAHAAALPRDQDFFAKKKAKFQADNWAPDDGHGGMIMFIKTWHALVLCCPPLHVVPSADPQKTFIAHQQFRTADYRSHGTTFIWDADPVRGIHGQWGFTDWDTGRHNRITTMTGGRSVCLVVVCVVVVDDRDD/DVVVPVDDDDDPDDDDDPDD/DAPWAFDDQLPQQQWKFKDFQLHGAEIWGDAFQFKTKFFQVSPVPPQDQQRIWIFDTFFSVDTPDIFGWDGKAADPPQDVVLRPRGMIMTTTPDGHDDDSRHGGAHAADLPRDQDFFAKWKAKFQADNWAPDDGHGGMTIFIKTWHDQVLCCPPLHVVPSADPQKTFIGHQVFGTAGYRSHGTTFTWDADPVRGIHGQWGFTDWDTGRDNRITTMTGGRSVCQVVCCVVPVDHD/DPCVVPDDDDDPPDDPCVPPD/DAQWDFDDQLPQQQWKFKDFQLHGAEIWGDAFQFKTKFWLVSDPPHQDQQRIWIFFDQFSVDTPDIFGWDGKAAPPPQDQVLRPRGIIMTTTPDGHDDDSRHDGAHAAALPHDQDFFAKKKAKFQDDNWAPDDGHGGMIMFIKTWHDLVLCCPCLHVVPSADPQKTFIGHQQFRTADHGSHGTTFIWDADPVRGIHGQWGFTDWDIGRDNRITTMTGGRSVCPVVVCVVPVGD

InterPro domains:
  IPR000082 SEA domain [PF01390] (49-152)
  IPR000082 SEA domain [PS50024] (46-163)
  IPR000082 SEA domain [SM00200] (44-168)
  IPR001254 Serine proteases, trypsin domain [PF00089] (187-412)
  IPR001254 Serine proteases, trypsin domain [PS50240] (187-417)
  IPR001254 Serine proteases, trypsin domain [SM00020] (186-412)
  IPR001254 Serine proteases, trypsin domain [cd00190] (187-415)
  IPR001314 Peptidase S1A, chymotrypsin family [PR00722] (213-228)
  IPR001314 Peptidase S1A, chymotrypsin family [PR00722] (268-282)
  IPR001314 Peptidase S1A, chymotrypsin family [PR00722] (361-373)
  IPR009003 Peptidase S1, PA clan [SSF50494] (183-417)
  IPR017329 Peptidase S1A, HAT/DESC1 [PIRSF037941] (4-418)
  IPR018114 Serine proteases, trypsin family, histidine active site [PS00134] (223-228)
  IPR033116 Serine proteases, trypsin family, serine active site [PS00135] (362-373)
  IPR036364 SEA domain superfamily [G3DSA:3.30.70.960] (44-154)
  IPR036364 SEA domain superfamily [SSF82671] (37-154)

Organism: Homo sapiens (NCBI:txid9606)

Nearest PDB structures (foldseek):
  8vis-assembly4_H  TM=1.002E+00  e=2.909E-48  Homo sapiens
  9dpf-assembly2_C  TM=9.997E-01  e=9.996E-47  Homo sapiens
  2oq5-assembly1_A  TM=9.894E-01  e=4.449E-34  Homo sapiens
  2zgj-assembly1_A  TM=9.312E-01  e=1.677E-24  Homo sapiens
  2zks-assembly1_A  TM=9.254E-01  e=5.656E-24  Homo sapiens

Radius of gyration: 31.61 Å; Cα contacts (8 Å, |Δi|>4): 3087; chains: 8; bounding box: 92×94×69 Å

GO terms:
  GO:0006508 proteolysis (P, IDA)
  GO:0005576 extracellular region (C, TAS)
  GO:0008233 peptidase activity (F, TAS)
  GO:0005886 plasma membrane (C, TAS)
  GO:0007585 respiratory gaseous exchange by respiratory system (P, TAS)
  GO:0005515 protein binding (F, IPI)
  GO:0070062 extracellular exosome (C, HDA)

B-factor: mean 17.75, std 9.34, range [4.28, 74.87]

Secondary structure (P-SEA, 3-state):
ccccccccccccccc/ccccccccccccccbbbbbccccccbbbbbccccbbbbbccccccccccccbbbbbccccccccbbbbbccccccccccccccccccbbbbbcccccccccbbbbbbbccccccccccccccccccccccccccccbbbbbbbbbbccccccccccccccccccbbbbbccccccccccccccccccccccccccccccccccccccccccccbbbccccccaaaaaaaccccc/cccccccccccccccccccccc/ccccccccccccccbbbbbccccccbbbbcccccbbbbbccccccccccccbbbbbccccccccbbbbbccccccccccccccccccbbbbbcccccccccbbbbbbbcccccccccbbbbbbcccccccccccccbbbbbbbbbbccccccccccccccccccbbbbbccccccccccccccccccccccccbbbbccccccccccccccccbbbccccccaaaaaaaacccccc/cccccccccccccccccccc/cccbbbbcccccccbbbbbccccccbbbbbccccbbbbbccccccccccccbbbbbccccccccbbbbbccccccccccccccccccbbbbbcccccccccbbbbbbbcccccccccbbbbbbccccccccbbbbcbbbbbbbbbbbcccccccccccccccccbbbbbccccccccccccccccccccccccbbbbccccccccccccccccbbbccccccaaaaaaaccccc/ccccccccccccccccccccc/ccccccccccccccbbbbbccccccbbbbbccccbbbbbccccccccccccbbbbbccccccccbbbbbccccccccccccccccccbbbbbcccccccccbbbbbbbcccccccccbbbbbbcccccccccccccbbbbbbbbbbccccccccccccccccccbbbbbccccccccccccccccccccccccbbbbccccccccccccccccbbbccccccaaaaaaacccc